Protein 4MKO (pdb70)

Nearest PDB structures (foldseek):
  4mjt-assembly1_C  TM=9.855E-01  e=1.135E-44  Pseudomonas entomophila L48
  4mkq-assembly1_A  TM=9.549E-01  e=3.242E-25  Pseudomonas entomophila L48
  3win-assembly1_D  TM=3.137E-01  e=9.021E-02  Clostridium botulinum B
  2ztb-assembly1_A  TM=2.977E-01  e=5.450E-02  Bacillus thuringiensis serovar dakota
  5jzw-assembly1_A  TM=1.909E-01  e=1.963E+00  Aeromonas hydrophila

Structure (mmCIF, N/CA/C/O backbone):
data_4MKO
#
_entry.id   4MKO
#
_cell.length_a   64.844
_cell.length_b   117.649
_cell.length_c   150.584
_cell.angle_alpha   90.00
_cell.angle_beta   90.00
_cell.angle_gamma   90.00
#
_symmetry.space_group_name_H-M   'P 21 21 21'
#
loop_
_entity.id
_entity.type
_entity.pdbx_description
1 polymer Monalysin
2 non-polymer 'MERCURY (II) ION'
3 non-polymer 'ZINC ION'
4 non-polymer 'ACETATE ION'
5 water water
#
loop_
_atom_site.group_PDB
_atom_site.id
_atom_site.type_symbol
_atom_site.label_atom_id
_atom_site.label_alt_id
_atom_site.label_comp_id
_atom_site.label_asym_id
_atom_site.label_entity_id
_atom_site.label_seq_id
_atom_site.pdbx_PDB_ins_code
_atom_site.Cartn_x
_atom_site.Cartn_y
_atom_site.Cartn_z
_atom_site.occupancy
_atom_site.B_iso_or_equiv
_atom_site.auth_seq_id
_atom_site.auth_comp_id
_atom_site.auth_asym_id
_atom_site.auth_atom_id
_atom_site.pdbx_PDB_model_num
ATOM 1 N N . SER A 1 1 ? -14.060 -35.065 10.036 1.00 34.16 36 SER A N 1
ATOM 2 C CA . SER A 1 1 ? -13.785 -36.480 10.288 1.00 33.22 36 SER A CA 1
ATOM 3 C C . SER A 1 1 ? -13.926 -36.853 11.768 1.00 33.80 36 SER A C 1
ATOM 4 O O . SER A 1 1 ? -14.569 -37.861 12.062 1.00 32.89 36 SER A O 1
ATOM 7 N N . GLY A 1 2 ? -13.315 -36.059 12.664 1.00 27.74 37 GLY A N 1
ATOM 8 C CA . GLY A 1 2 ? -13.311 -36.294 14.109 1.00 26.20 37 GLY A CA 1
ATOM 9 C C . GLY A 1 2 ? -12.888 -37.714 14.413 1.00 26.63 37 GLY A C 1
ATOM 10 O O . GLY A 1 2 ? -11.813 -38.133 13.986 1.00 25.53 37 GLY A O 1
ATOM 11 N N . ARG A 1 3 ? -13.771 -38.490 15.071 1.00 20.91 38 ARG A N 1
ATOM 12 C CA . ARG A 1 3 ? -13.562 -39.911 15.357 1.00 20.34 38 ARG A CA 1
ATOM 13 C C . ARG A 1 3 ? -12.092 -40.225 15.689 1.00 21.30 38 ARG A C 1
ATOM 14 O O . ARG A 1 3 ? -11.385 -40.888 14.914 1.00 21.26 38 ARG A O 1
ATOM 22 N N . PHE A 1 4 ? -11.635 -39.737 16.848 1.00 14.86 39 PHE A N 1
ATOM 23 C CA . PHE A 1 4 ? -10.246 -39.935 17.278 1.00 12.47 39 PHE A CA 1
ATOM 24 C C . PHE A 1 4 ? -9.942 -41.413 17.609 1.00 15.93 39 PHE A C 1
ATOM 25 O O . PHE A 1 4 ? -8.765 -41.776 17.762 1.00 14.88 39 PHE A O 1
ATOM 33 N N . ASP A 1 5 ? -10.992 -42.276 17.617 1.00 13.91 40 ASP A N 1
ATOM 34 C CA A ASP A 1 5 ? -10.849 -43.727 17.788 0.47 13.85 40 ASP A CA 1
ATOM 35 C CA B ASP A 1 5 ? -10.829 -43.717 17.804 0.53 13.91 40 ASP A CA 1
ATOM 36 C C . ASP A 1 5 ? -10.053 -44.321 16.614 1.00 16.51 40 ASP A C 1
ATOM 37 O O . ASP A 1 5 ? -9.501 -45.415 16.729 1.00 17.40 40 ASP A O 1
ATOM 46 N N . GLN A 1 6 ? -9.970 -43.591 15.485 1.00 10.79 41 GLN A N 1
ATOM 47 C CA . GLN A 1 6 ? -9.229 -44.045 14.303 1.00 10.72 41 GLN A CA 1
ATOM 48 C C . GLN A 1 6 ? -7.719 -44.036 14.511 1.00 12.96 41 GLN A C 1
ATOM 49 O O . GLN A 1 6 ? -7.008 -44.722 13.775 1.00 12.28 41 GLN A O 1
ATOM 55 N N . TYR A 1 7 ? -7.217 -43.203 15.455 1.00 9.75 42 TYR A N 1
ATOM 56 C CA . TYR A 1 7 ? -5.777 -43.066 15.632 1.00 8.83 42 TYR A CA 1
ATOM 57 C C . TYR A 1 7 ? -5.214 -44.153 16.535 1.00 11.11 42 TYR A C 1
ATOM 58 O O . TYR A 1 7 ? -5.878 -44.511 17.515 1.00 11.34 42 TYR A O 1
ATOM 67 N N . PRO A 1 8 ? -4.008 -44.677 16.214 1.00 8.70 43 PRO A N 1
ATOM 68 C CA . PRO A 1 8 ? -3.412 -45.733 17.052 1.00 8.12 43 PRO A CA 1
ATOM 69 C C . PRO A 1 8 ? -2.790 -45.126 18.317 1.00 11.65 43 PRO A C 1
ATOM 70 O O . PRO A 1 8 ? -2.719 -43.900 18.435 1.00 10.54 43 PRO A O 1
ATOM 74 N N . THR A 1 9 ? -2.303 -45.990 19.220 1.00 9.12 44 THR A N 1
ATOM 75 C CA . THR A 1 9 ? -1.635 -45.588 20.464 1.00 8.15 44 THR A CA 1
ATOM 76 C C . THR A 1 9 ? -0.157 -45.982 20.365 1.00 11.41 44 THR A C 1
ATOM 77 O O . THR A 1 9 ? 0.161 -47.110 19.984 1.00 11.08 44 THR A O 1
ATOM 81 N N . LYS A 1 10 ? 0.743 -45.046 20.688 1.00 7.53 45 LYS A N 1
ATOM 82 C CA . LYS A 1 10 ? 2.185 -45.268 20.578 1.00 7.10 45 LYS A CA 1
ATOM 83 C C . LYS A 1 10 ? 2.869 -44.957 21.893 1.00 10.84 45 LYS A C 1
ATOM 84 O O . LYS A 1 10 ? 2.477 -44.012 22.571 1.00 10.74 45 LYS A O 1
ATOM 90 N N . LYS A 1 11 ? 3.893 -45.744 22.244 1.00 8.72 46 LYS A N 1
ATOM 91 C CA . LYS A 1 11 ? 4.642 -45.531 23.481 1.00 7.86 46 LYS A CA 1
ATOM 92 C C . LYS A 1 11 ? 6.104 -45.199 23.136 1.00 11.91 46 LYS A C 1
ATOM 93 O O . LYS A 1 11 ? 6.827 -46.067 22.656 1.00 11.32 46 LYS A O 1
ATOM 99 N N . GLY A 1 12 ? 6.503 -43.956 23.378 1.00 8.27 47 GLY A N 1
ATOM 100 C CA . GLY A 1 12 ? 7.871 -43.487 23.187 1.00 7.98 47 GLY A CA 1
ATOM 101 C C . GLY A 1 12 ? 8.196 -43.041 21.778 1.00 10.42 47 GLY A C 1
ATOM 102 O O . GLY A 1 12 ? 7.449 -43.321 20.828 1.00 8.62 47 GLY A O 1
ATOM 103 N N . ASP A 1 13 ? 9.334 -42.353 21.639 1.00 8.18 48 ASP A N 1
ATOM 104 C CA . ASP A 1 13 ? 9.806 -41.795 20.374 1.00 8.03 48 ASP A CA 1
ATOM 105 C C . ASP A 1 13 ? 10.069 -42.839 19.301 1.00 10.86 48 ASP A C 1
ATOM 106 O O . ASP A 1 13 ? 9.812 -42.543 18.130 1.00 10.35 48 ASP A O 1
ATOM 111 N N . PHE A 1 14 ? 10.581 -44.037 19.665 1.00 7.66 49 PHE A N 1
ATOM 112 C CA . PHE A 1 14 ? 10.801 -45.061 18.614 1.00 7.32 49 PHE A CA 1
ATOM 113 C C . PHE A 1 14 ? 9.460 -45.445 17.973 1.00 9.28 49 PHE A C 1
ATOM 114 O O . PHE A 1 14 ? 9.387 -45.511 16.743 1.00 8.09 49 PHE A O 1
ATOM 122 N N . ALA A 1 15 ? 8.394 -45.602 18.801 1.00 7.07 50 ALA A N 1
ATOM 123 C CA . ALA A 1 15 ? 7.045 -45.932 18.304 1.00 7.93 50 ALA A CA 1
ATOM 124 C C . ALA A 1 15 ? 6.413 -44.792 17.490 1.00 11.63 50 ALA A C 1
ATOM 125 O O . ALA A 1 15 ? 5.837 -45.062 16.434 1.00 10.11 50 ALA A O 1
ATOM 127 N N . ILE A 1 16 ? 6.564 -43.523 17.924 1.00 8.86 51 ILE A N 1
ATOM 128 C CA . ILE A 1 16 ? 6.059 -42.369 17.160 1.00 9.11 51 ILE A CA 1
ATOM 129 C C . ILE A 1 16 ? 6.785 -42.281 15.802 1.00 11.30 51 ILE A C 1
ATOM 130 O O . ILE A 1 16 ? 6.153 -41.998 14.784 1.00 11.12 51 ILE A O 1
ATOM 135 N N . ASP A 1 17 ? 8.108 -42.530 15.798 1.00 7.36 52 ASP A N 1
ATOM 136 C CA . ASP A 1 17 ? 8.889 -42.565 14.559 1.00 6.58 52 ASP A CA 1
ATOM 137 C C . ASP A 1 17 ? 8.372 -43.681 13.653 1.00 10.27 52 ASP A C 1
ATOM 138 O O . ASP A 1 17 ? 8.259 -43.461 12.463 1.00 9.74 52 ASP A O 1
ATOM 143 N N . GLY A 1 18 ? 8.034 -44.833 14.225 1.00 8.74 53 GLY A N 1
ATOM 144 C CA . GLY A 1 18 ? 7.486 -45.959 13.462 1.00 9.26 53 GLY A CA 1
ATOM 145 C C . GLY A 1 18 ? 6.219 -45.534 12.737 1.00 12.90 53 GLY A C 1
ATOM 146 O O . GLY A 1 18 ? 6.048 -45.782 11.539 1.00 12.50 53 GLY A O 1
ATOM 147 N N . TYR A 1 19 ? 5.358 -44.804 13.452 1.00 9.04 54 TYR A N 1
ATOM 148 C CA . TYR A 1 19 ? 4.111 -44.270 12.903 1.00 9.21 54 TYR A CA 1
ATOM 149 C C . TYR A 1 19 ? 4.383 -43.284 11.755 1.00 11.22 54 TYR A C 1
ATOM 150 O O . TYR A 1 19 ? 3.798 -43.412 10.670 1.00 9.03 54 TYR A O 1
ATOM 159 N N . LEU A 1 20 ? 5.285 -42.317 11.979 1.00 8.98 55 LEU A N 1
ATOM 160 C CA . LEU A 1 20 ? 5.567 -41.296 10.973 1.00 8.35 55 LEU A CA 1
ATOM 161 C C . LEU A 1 20 ? 6.366 -41.790 9.783 1.00 11.21 55 LEU A C 1
ATOM 162 O O . LEU A 1 20 ? 6.260 -41.178 8.715 1.00 11.08 55 LEU A O 1
ATOM 167 N N . LEU A 1 21 ? 7.179 -42.863 9.965 1.00 7.35 56 LEU A N 1
ATOM 168 C CA . LEU A 1 21 ? 8.035 -43.404 8.890 1.00 7.36 56 LEU A CA 1
ATOM 169 C C . LEU A 1 21 ? 7.312 -44.426 8.034 1.00 13.26 56 LEU A C 1
ATOM 170 O O . LEU A 1 21 ? 7.888 -44.950 7.072 1.00 12.43 56 LEU A O 1
ATOM 175 N N . ASP A 1 22 ? 6.031 -44.664 8.360 1.00 10.35 57 ASP A N 1
ATOM 176 C CA . ASP A 1 22 ? 5.167 -45.541 7.588 1.00 9.32 57 ASP A CA 1
ATOM 177 C C . ASP A 1 22 ? 4.433 -44.631 6.604 1.00 13.54 57 ASP A C 1
ATOM 178 O O . ASP A 1 22 ? 3.457 -43.955 6.965 1.00 13.14 57 ASP A O 1
ATOM 183 N N . TYR A 1 23 ? 4.961 -44.553 5.383 1.00 10.57 58 TYR A N 1
ATOM 184 C CA . TYR A 1 23 ? 4.417 -43.710 4.338 1.00 11.12 58 TYR A CA 1
ATOM 185 C C . TYR A 1 23 ? 3.366 -44.399 3.498 1.00 14.76 58 TYR A C 1
ATOM 186 O O . TYR A 1 23 ? 2.976 -43.846 2.472 1.00 15.75 58 TYR A O 1
ATOM 195 N N . SER A 1 24 ? 2.892 -45.587 3.920 1.00 12.23 59 SER A N 1
ATOM 196 C CA . SER A 1 24 ? 1.853 -46.333 3.179 1.00 12.91 59 SER A CA 1
ATOM 197 C C . SER A 1 24 ? 0.513 -45.584 3.111 1.00 17.56 59 SER A C 1
ATOM 198 O O . SER A 1 24 ? -0.232 -45.776 2.153 1.00 17.53 59 SER A O 1
ATOM 201 N N . SER A 1 25 ? 0.225 -44.715 4.112 1.00 13.55 60 SER A N 1
ATOM 202 C CA A SER A 1 25 ? -0.994 -43.904 4.153 0.68 12.83 60 SER A CA 1
ATOM 203 C CA B SER A 1 25 ? -0.996 -43.905 4.169 0.32 13.00 60 SER A CA 1
ATOM 204 C C . SER A 1 25 ? -0.713 -42.569 4.874 1.00 16.80 60 SER A C 1
ATOM 205 O O . SER A 1 25 ? 0.216 -42.521 5.686 1.00 16.09 60 SER A O 1
ATOM 210 N N . PRO A 1 26 ? -1.470 -41.462 4.585 1.00 14.60 61 PRO A N 1
ATOM 211 C CA . PRO A 1 26 ? -1.193 -40.186 5.278 1.00 14.25 61 PRO A CA 1
ATOM 212 C C . PRO A 1 26 ? -1.415 -40.290 6.786 1.00 17.08 61 PRO A C 1
ATOM 213 O O . PRO A 1 26 ? -2.337 -40.970 7.230 1.00 17.59 61 PRO A O 1
ATOM 217 N N . LYS A 1 27 ? -0.565 -39.617 7.566 1.00 12.78 62 LYS A N 1
ATOM 218 C CA . LYS A 1 27 ? -0.621 -39.669 9.032 1.00 12.39 62 LYS A CA 1
ATOM 219 C C . LYS A 1 27 ? -0.959 -38.297 9.603 1.00 16.42 62 LYS A C 1
ATOM 220 O O . LYS A 1 27 ? -0.480 -37.286 9.083 1.00 18.88 62 LYS A O 1
ATOM 226 N N . GLN A 1 28 ? -1.821 -38.251 10.634 1.00 11.16 63 GLN A N 1
ATOM 227 C CA . GLN A 1 28 ? -2.206 -36.977 11.264 1.00 9.78 63 GLN A CA 1
ATOM 228 C C . GLN A 1 28 ? -1.744 -36.929 12.722 1.00 12.74 63 GLN A C 1
ATOM 229 O O . GLN A 1 28 ? -1.377 -35.870 13.217 1.00 12.85 63 GLN A O 1
ATOM 235 N N . GLY A 1 29 ? -1.859 -38.052 13.420 1.00 9.86 64 GLY A N 1
ATOM 236 C CA . GLY A 1 29 ? -1.532 -38.073 14.840 1.00 9.72 64 GLY A CA 1
ATOM 237 C C . GLY A 1 29 ? -1.810 -39.394 15.517 1.00 10.99 64 GLY A C 1
ATOM 238 O O . GLY A 1 29 ? -2.339 -40.332 14.910 1.00 8.92 64 GLY A O 1
ATOM 239 N N . CYS A 1 30 ? -1.379 -39.490 16.773 1.00 7.76 65 CYS A N 1
ATOM 240 C CA . CYS A 1 30 ? -1.533 -40.715 17.527 1.00 8.20 65 CYS A CA 1
ATOM 241 C C . CYS A 1 30 ? -1.768 -40.415 19.001 1.00 10.04 65 CYS A C 1
ATOM 242 O O . CYS A 1 30 ? -1.350 -39.360 19.496 1.00 8.54 65 CYS A O 1
ATOM 245 N N . TRP A 1 31 ? -2.461 -41.332 19.686 1.00 6.79 66 TRP A N 1
ATOM 246 C CA . TRP A 1 31 ? -2.602 -41.279 21.143 1.00 6.04 66 TRP A CA 1
ATOM 247 C C . TRP A 1 31 ? -1.239 -41.704 21.666 1.00 9.16 66 TRP A C 1
ATOM 248 O O . TRP A 1 31 ? -0.554 -42.520 21.038 1.00 10.30 66 TRP A O 1
ATOM 259 N N . VAL A 1 32 ? -0.821 -41.139 22.792 1.00 5.28 67 VAL A N 1
ATOM 260 C CA . VAL A 1 32 ? 0.490 -41.439 23.372 1.00 5.75 67 VAL A CA 1
ATOM 261 C C . VAL A 1 32 ? 0.288 -42.124 24.718 1.00 8.87 67 VAL A C 1
ATOM 262 O O . VAL A 1 32 ? -0.432 -41.591 25.562 1.00 9.30 67 VAL A O 1
ATOM 266 N N . ASP A 1 33 ? 0.945 -43.271 24.919 1.00 7.36 68 ASP A N 1
ATOM 267 C CA . ASP A 1 33 ? 0.923 -44.012 26.188 1.00 7.70 68 ASP A CA 1
ATOM 268 C C . ASP A 1 33 ? 2.137 -43.492 26.964 1.00 10.53 68 ASP A C 1
ATOM 269 O O . ASP A 1 33 ? 3.287 -43.819 26.635 1.00 10.37 68 ASP A O 1
ATOM 274 N N . GLY A 1 34 ? 1.872 -42.615 27.921 1.00 8.05 69 GLY A N 1
ATOM 275 C CA . GLY A 1 34 ? 2.920 -42.008 28.731 1.00 6.07 69 GLY A CA 1
ATOM 276 C C . GLY A 1 34 ? 2.608 -42.092 30.208 1.00 8.74 69 GLY A C 1
ATOM 277 O O . GLY A 1 34 ? 1.473 -42.400 30.586 1.00 7.77 69 GLY A O 1
ATOM 278 N N . ILE A 1 35 ? 3.615 -41.804 31.048 1.00 4.68 70 ILE A N 1
ATOM 279 C CA . ILE A 1 35 ? 3.459 -41.851 32.509 1.00 4.30 70 ILE A CA 1
ATOM 280 C C . ILE A 1 35 ? 2.803 -40.586 33.060 1.00 7.49 70 ILE A C 1
ATOM 281 O O . ILE A 1 35 ? 2.828 -39.526 32.419 1.00 7.26 70 ILE A O 1
ATOM 286 N N . THR A 1 36 ? 2.289 -40.693 34.291 1.00 4.17 71 THR A N 1
ATOM 287 C CA . THR A 1 36 ? 1.768 -39.550 35.002 1.00 3.95 71 THR A CA 1
ATOM 288 C C . THR A 1 36 ? 2.828 -39.092 36.016 1.00 7.23 71 THR A C 1
ATOM 289 O O . THR A 1 36 ? 3.455 -39.928 36.672 1.00 8.74 71 THR A O 1
ATOM 293 N N . VAL A 1 37 ? 3.031 -37.781 36.109 1.00 4.60 72 VAL A N 1
ATOM 294 C CA . VAL A 1 37 ? 3.932 -37.150 37.104 1.00 5.22 72 VAL A CA 1
ATOM 295 C C . VAL A 1 37 ? 3.120 -36.156 37.922 1.00 9.36 72 VAL A C 1
ATOM 296 O O . VAL A 1 37 ? 1.989 -35.834 37.547 1.00 7.77 72 VAL A O 1
ATOM 300 N N . TYR A 1 38 ? 3.685 -35.675 39.044 1.00 5.95 73 TYR A N 1
ATOM 301 C CA . TYR A 1 38 ? 2.984 -34.735 39.913 1.00 7.19 73 TYR A CA 1
ATOM 302 C C . TYR A 1 38 ? 3.932 -33.625 40.338 1.00 11.57 73 TYR A C 1
ATOM 303 O O . TYR A 1 38 ? 5.039 -33.898 40.793 1.00 11.51 73 TYR A O 1
ATOM 312 N N . GLY A 1 39 ? 3.467 -32.394 40.233 1.00 9.43 74 GLY A N 1
ATOM 313 C CA . GLY A 1 39 ? 4.239 -31.231 40.635 1.00 9.90 74 GLY A CA 1
ATOM 314 C C . GLY A 1 39 ? 3.521 -29.947 40.332 1.00 13.22 74 GLY A C 1
ATOM 315 O O . GLY A 1 39 ? 2.405 -29.961 39.798 1.00 12.54 74 GLY A O 1
ATOM 316 N N . ASP A 1 40 ? 4.171 -28.825 40.649 1.00 9.51 75 ASP A N 1
ATOM 317 C CA . ASP A 1 40 ? 3.602 -27.507 40.448 1.00 9.25 75 ASP A CA 1
ATOM 318 C C . ASP A 1 40 ? 3.445 -27.061 39.006 1.00 12.48 75 ASP A C 1
ATOM 319 O O . ASP A 1 40 ? 4.337 -27.264 38.177 1.00 9.85 75 ASP A O 1
ATOM 324 N N . ILE A 1 41 ? 2.318 -26.369 38.738 1.00 9.25 76 ILE A N 1
ATOM 325 C CA . ILE A 1 41 ? 2.042 -25.634 37.519 1.00 8.05 76 ILE A CA 1
ATOM 326 C C . ILE A 1 41 ? 1.381 -24.352 38.000 1.00 13.09 76 ILE A C 1
ATOM 327 O O . ILE A 1 41 ? 0.486 -24.400 38.859 1.00 10.50 76 ILE A O 1
ATOM 332 N N . TYR A 1 42 ? 1.869 -23.214 37.502 1.00 11.15 77 TYR A N 1
ATOM 333 C CA . TYR A 1 42 ? 1.351 -21.908 37.854 1.00 11.96 77 TYR A CA 1
ATOM 334 C C . TYR A 1 42 ? 0.192 -21.575 36.922 1.00 12.70 77 TYR A C 1
ATOM 335 O O . TYR A 1 42 ? 0.374 -21.479 35.717 1.00 11.05 77 TYR A O 1
ATOM 344 N N . ILE A 1 43 ? -0.999 -21.365 37.497 1.00 10.82 78 ILE A N 1
ATOM 345 C CA . ILE A 1 43 ? -2.196 -21.012 36.739 1.00 9.63 78 ILE A CA 1
ATOM 346 C C . ILE A 1 43 ? -2.889 -19.884 37.500 1.00 13.31 78 ILE A C 1
ATOM 347 O O . ILE A 1 43 ? -3.268 -20.075 38.657 1.00 11.31 78 ILE A O 1
ATOM 352 N N . GLY A 1 44 ? -3.075 -18.769 36.818 1.00 13.68 79 GLY A N 1
ATOM 353 C CA . GLY A 1 44 ? -3.795 -17.609 37.333 1.00 15.25 79 GLY A CA 1
ATOM 354 C C . GLY A 1 44 ? -2.997 -16.760 38.293 1.00 20.11 79 GLY A C 1
ATOM 355 O O . GLY A 1 44 ? -2.308 -15.827 37.872 1.00 20.87 79 GLY A O 1
ATOM 356 N N . LYS A 1 45 ? -3.092 -17.076 39.584 1.00 17.69 80 LYS A N 1
ATOM 357 C CA . LYS A 1 45 ? -2.423 -16.302 40.632 1.00 17.85 80 LYS A CA 1
ATOM 358 C C . LYS A 1 45 ? -1.470 -17.117 41.506 1.00 20.86 80 LYS A C 1
ATOM 359 O O . LYS A 1 45 ? -0.838 -16.530 42.386 1.00 21.98 80 LYS A O 1
ATOM 365 N N . GLN A 1 46 ? -1.363 -18.454 41.298 1.00 14.74 81 GLN A N 1
ATOM 366 C CA . GLN A 1 46 ? -0.516 -19.309 42.135 1.00 14.03 81 GLN A CA 1
ATOM 367 C C . GLN A 1 46 ? -0.137 -20.654 41.494 1.00 17.79 81 GLN A C 1
ATOM 368 O O . GLN A 1 46 ? -0.699 -21.037 40.467 1.00 17.25 81 GLN A O 1
ATOM 374 N N . ASN A 1 47 ? 0.746 -21.396 42.181 1.00 13.96 82 ASN A N 1
ATOM 375 C CA . ASN A 1 47 ? 1.116 -22.758 41.831 1.00 13.01 82 ASN A CA 1
ATOM 376 C C . ASN A 1 47 ? 0.048 -23.706 42.345 1.00 16.25 82 ASN A C 1
ATOM 377 O O . ASN A 1 47 ? -0.488 -23.532 43.454 1.00 16.46 82 ASN A O 1
ATOM 382 N N . TRP A 1 48 ? -0.244 -24.718 41.547 1.00 11.02 83 TRP A N 1
ATOM 383 C CA . TRP A 1 48 ? -1.188 -25.766 41.916 1.00 10.70 83 TRP A CA 1
ATOM 384 C C . TRP A 1 48 ? -0.492 -27.101 41.761 1.00 12.34 83 TRP A C 1
ATOM 385 O O . TRP A 1 48 ? 0.250 -27.283 40.792 1.00 12.53 83 TRP A O 1
ATOM 396 N N . GLY A 1 49 ? -0.758 -28.014 42.683 1.00 7.60 84 GLY A N 1
ATOM 397 C CA . GLY A 1 49 ? -0.258 -29.383 42.639 1.00 7.11 84 GLY A CA 1
ATOM 398 C C . GLY A 1 49 ? -0.982 -30.056 41.493 1.00 10.61 84 GLY A C 1
ATOM 399 O O . GLY A 1 49 ? -2.202 -30.235 41.558 1.00 8.80 84 GLY A O 1
ATOM 400 N N . THR A 1 50 ? -0.240 -30.416 40.439 1.00 7.74 85 THR A N 1
ATOM 401 C CA . THR A 1 50 ? -0.834 -30.904 39.192 1.00 7.10 85 THR A CA 1
ATOM 402 C C . THR A 1 50 ? -0.347 -32.255 38.730 1.00 9.10 85 THR A C 1
ATOM 403 O O . THR A 1 50 ? 0.860 -32.487 38.694 1.00 9.88 85 THR A O 1
ATOM 407 N N . TYR A 1 51 ? -1.283 -33.126 38.305 1.00 6.02 86 TYR A N 1
ATOM 408 C CA . TYR A 1 51 ? -0.931 -34.404 37.695 1.00 5.54 86 TYR A CA 1
ATOM 409 C C . TYR A 1 51 ? -0.827 -34.118 36.197 1.00 8.47 86 TYR A C 1
ATOM 410 O O . TYR A 1 51 ? -1.715 -33.458 35.643 1.00 7.64 86 TYR A O 1
ATOM 419 N N . THR A 1 52 ? 0.244 -34.593 35.545 1.00 4.12 87 THR A N 1
ATOM 420 C CA . THR A 1 52 ? 0.417 -34.390 34.103 1.00 4.33 87 THR A CA 1
ATOM 421 C C . THR A 1 52 ? 0.773 -35.695 33.442 1.00 7.52 87 THR A C 1
ATOM 422 O O . THR A 1 52 ? 1.580 -36.438 33.980 1.00 6.01 87 THR A O 1
ATOM 426 N N . ARG A 1 53 ? 0.223 -35.962 32.244 1.00 4.73 88 ARG A N 1
ATOM 427 C CA . ARG A 1 53 ? 0.655 -37.124 31.470 1.00 5.00 88 ARG A CA 1
ATOM 428 C C . ARG A 1 53 ? 0.573 -36.777 29.990 1.00 5.79 88 ARG A C 1
ATOM 429 O O . ARG A 1 53 ? -0.305 -35.996 29.611 1.00 4.18 88 ARG A O 1
ATOM 437 N N . PRO A 1 54 ? 1.444 -37.359 29.135 1.00 4.57 89 PRO A N 1
ATOM 438 C CA . PRO A 1 54 ? 1.279 -37.134 27.683 1.00 4.03 89 PRO A CA 1
ATOM 439 C C . PRO A 1 54 ? 0.035 -37.884 27.241 1.00 5.77 89 PRO A C 1
ATOM 440 O O . PRO A 1 54 ? -0.249 -38.956 27.788 1.00 5.58 89 PRO A O 1
ATOM 444 N N . VAL A 1 55 ? -0.699 -37.359 26.246 1.00 3.14 90 VAL A N 1
ATOM 445 C CA . VAL A 1 55 ? -1.900 -38.068 25.775 1.00 3.86 90 VAL A CA 1
ATOM 446 C C . VAL A 1 55 ? -1.988 -38.191 24.258 1.00 6.30 90 VAL A C 1
ATOM 447 O O . VAL A 1 55 ? -2.709 -39.062 23.762 1.00 5.73 90 VAL A O 1
ATOM 451 N N . PHE A 1 56 ? -1.367 -37.252 23.531 1.00 4.98 91 PHE A N 1
ATOM 452 C CA . PHE A 1 56 ? -1.520 -37.256 22.076 1.00 4.52 91 PHE A CA 1
ATOM 453 C C . PHE A 1 56 ? -0.330 -36.600 21.417 1.00 6.77 91 PHE A C 1
ATOM 454 O O . PHE A 1 56 ? 0.402 -35.845 22.048 1.00 5.80 91 PHE A O 1
ATOM 462 N N . ALA A 1 57 ? -0.123 -36.901 20.148 1.00 4.08 92 ALA A N 1
ATOM 463 C CA . ALA A 1 57 ? 0.942 -36.244 19.382 1.00 4.08 92 ALA A CA 1
ATOM 464 C C . ALA A 1 57 ? 0.387 -36.042 18.009 1.00 8.99 92 ALA A C 1
ATOM 465 O O . ALA A 1 57 ? -0.259 -36.951 17.482 1.00 8.45 92 ALA A O 1
ATOM 467 N N . TYR A 1 58 ? 0.562 -34.844 17.446 1.00 4.99 93 TYR A N 1
ATOM 468 C CA . TYR A 1 58 ? 0.011 -34.628 16.107 1.00 5.18 93 TYR A CA 1
ATOM 469 C C . TYR A 1 58 ? 0.899 -33.727 15.279 1.00 8.84 93 TYR A C 1
ATOM 470 O O . TYR A 1 58 ? 1.814 -33.095 15.811 1.00 8.68 93 TYR A O 1
ATOM 479 N N . LEU A 1 59 ? 0.610 -33.657 13.984 1.00 6.11 94 LEU A N 1
ATOM 480 C CA . LEU A 1 59 ? 1.391 -32.840 13.060 1.00 5.25 94 LEU A CA 1
ATOM 481 C C . LEU A 1 59 ? 0.673 -31.517 12.840 1.00 8.74 94 LEU A C 1
ATOM 482 O O . LEU A 1 59 ? -0.481 -31.495 12.377 1.00 9.48 94 LEU A O 1
ATOM 487 N N . GLN A 1 60 ? 1.324 -30.415 13.213 1.00 6.66 95 GLN A N 1
ATOM 488 C CA . GLN A 1 60 ? 0.699 -29.114 13.013 1.00 6.98 95 GLN A CA 1
ATOM 489 C C . GLN A 1 60 ? 1.298 -28.445 11.786 1.00 9.57 95 GLN A C 1
ATOM 490 O O . GLN A 1 60 ? 2.497 -28.535 11.536 1.00 8.70 95 GLN A O 1
ATOM 496 N N . TYR A 1 61 ? 0.446 -27.797 11.019 1.00 6.68 96 TYR A N 1
ATOM 497 C CA . TYR A 1 61 ? 0.825 -27.143 9.765 1.00 6.78 96 TYR A CA 1
ATOM 498 C C . TYR A 1 61 ? 1.927 -26.081 9.919 1.00 10.67 96 TYR A C 1
ATOM 499 O O . TYR A 1 61 ? 1.852 -25.244 10.819 1.00 12.18 96 TYR A O 1
ATOM 508 N N . VAL A 1 62 ? 2.950 -26.118 9.036 1.00 7.98 97 VAL A N 1
ATOM 509 C CA . VAL A 1 62 ? 4.005 -25.102 9.009 1.00 7.60 97 VAL A CA 1
ATOM 510 C C . VAL A 1 62 ? 3.829 -24.259 7.727 1.00 12.18 97 VAL A C 1
ATOM 511 O O . VAL A 1 62 ? 3.610 -23.052 7.820 1.00 12.65 97 VAL A O 1
ATOM 515 N N . GLU A 1 63 ? 3.917 -24.891 6.546 1.00 10.20 98 GLU A N 1
ATOM 516 C CA . GLU A 1 63 ? 3.766 -24.215 5.252 1.00 10.97 98 GLU A CA 1
ATOM 517 C C . GLU A 1 63 ? 3.679 -25.187 4.087 1.00 15.24 98 GLU A C 1
ATOM 518 O O . GLU A 1 63 ? 3.893 -26.394 4.245 1.00 12.98 98 GLU A O 1
ATOM 524 N N . THR A 1 64 ? 3.350 -24.645 2.909 1.00 11.51 99 THR A N 1
ATOM 525 C CA . THR A 1 64 ? 3.257 -25.413 1.675 1.00 12.00 99 THR A CA 1
ATOM 526 C C . THR A 1 64 ? 4.173 -24.709 0.675 1.00 14.79 99 THR A C 1
ATOM 527 O O . THR A 1 64 ? 4.264 -23.479 0.694 1.00 14.13 99 THR A O 1
ATOM 531 N N . ILE A 1 65 ? 4.891 -25.490 -0.137 1.00 10.88 100 ILE A N 1
ATOM 532 C CA . ILE A 1 65 ? 5.792 -24.926 -1.144 1.00 10.48 100 ILE A CA 1
ATOM 533 C C . ILE A 1 65 ? 5.745 -25.757 -2.421 1.00 13.02 100 ILE A C 1
ATOM 534 O O . ILE A 1 65 ? 5.755 -26.993 -2.346 1.00 11.41 100 ILE A O 1
ATOM 539 N N . SER A 1 66 ? 5.727 -25.063 -3.593 1.00 9.89 101 SER A N 1
ATOM 540 C CA A SER A 1 66 ? 5.759 -25.710 -4.903 0.24 9.47 101 SER A CA 1
ATOM 541 C CA B SER A 1 66 ? 5.769 -25.714 -4.898 0.76 9.28 101 SER A CA 1
ATOM 542 C C . SER A 1 66 ? 7.099 -25.359 -5.529 1.00 12.73 101 SER A C 1
ATOM 543 O O . SER A 1 66 ? 7.488 -24.203 -5.491 1.00 11.32 101 SER A O 1
ATOM 548 N N . ILE A 1 67 ? 7.820 -26.364 -6.051 1.00 10.71 102 ILE A N 1
ATOM 549 C CA . ILE A 1 67 ? 9.152 -26.164 -6.641 1.00 10.22 102 ILE A CA 1
ATOM 550 C C . ILE A 1 67 ? 9.156 -26.660 -8.082 1.00 13.55 102 ILE A C 1
ATOM 551 O O . ILE A 1 67 ? 8.733 -27.793 -8.340 1.00 12.83 102 ILE A O 1
ATOM 556 N N . PRO A 1 68 ? 9.636 -25.833 -9.038 1.00 11.66 103 PRO A N 1
ATOM 557 C CA . PRO A 1 68 ? 9.627 -26.274 -10.444 1.00 12.18 103 PRO A CA 1
ATOM 558 C C . PRO A 1 68 ? 10.639 -27.366 -10.745 1.00 15.99 103 PRO A C 1
ATOM 559 O O . PRO A 1 68 ? 11.582 -27.602 -9.976 1.00 13.14 103 PRO A O 1
ATOM 563 N N . GLN A 1 69 ? 10.450 -27.999 -11.911 1.00 14.38 104 GLN A N 1
ATOM 564 C CA . GLN A 1 69 ? 11.336 -29.016 -12.467 1.00 14.51 104 GLN A CA 1
ATOM 565 C C . GLN A 1 69 ? 12.729 -28.373 -12.622 1.00 16.22 104 GLN A C 1
ATOM 566 O O . GLN A 1 69 ? 12.825 -27.179 -12.939 1.00 14.67 104 GLN A O 1
ATOM 572 N N . ASN A 1 70 ? 13.798 -29.161 -12.350 1.00 13.90 105 ASN A N 1
ATOM 573 C CA . ASN A 1 70 ? 15.204 -28.744 -12.490 1.00 13.13 105 ASN A CA 1
ATOM 574 C C . ASN A 1 70 ? 15.625 -27.652 -11.502 1.00 17.61 105 ASN A C 1
ATOM 575 O O . ASN A 1 70 ? 16.656 -27.012 -11.712 1.00 18.67 105 ASN A O 1
ATOM 580 N N . VAL A 1 71 ? 14.845 -27.440 -10.420 1.00 11.54 106 VAL A N 1
ATOM 581 C CA . VAL A 1 71 ? 15.190 -26.462 -9.399 1.00 11.42 106 VAL A CA 1
ATOM 582 C C . VAL A 1 71 ? 15.526 -27.163 -8.083 1.00 17.16 106 VAL A C 1
ATOM 583 O O . VAL A 1 71 ? 14.745 -27.986 -7.605 1.00 17.98 106 VAL A O 1
ATOM 587 N N . THR A 1 72 ? 16.713 -26.871 -7.536 1.00 14.43 107 THR A N 1
ATOM 588 C CA . THR A 1 72 ? 17.157 -27.332 -6.227 1.00 14.46 107 THR A CA 1
ATOM 589 C C . THR A 1 72 ? 17.331 -26.064 -5.384 1.00 18.40 107 THR A C 1
ATOM 590 O O . THR A 1 72 ? 17.997 -25.127 -5.833 1.00 19.03 107 THR A O 1
ATOM 594 N N . THR A 1 73 ? 16.726 -26.015 -4.181 1.00 13.75 108 THR A N 1
ATOM 595 C CA . THR A 1 73 ? 16.862 -24.835 -3.319 1.00 13.52 108 THR A CA 1
ATOM 596 C C . THR A 1 73 ? 16.935 -25.214 -1.846 1.00 17.52 108 THR A C 1
ATOM 597 O O . THR A 1 73 ? 16.368 -26.231 -1.447 1.00 15.93 108 THR A O 1
ATOM 601 N N . THR A 1 74 ? 17.606 -24.380 -1.043 1.00 15.25 109 THR A N 1
ATOM 602 C CA . THR A 1 74 ? 17.643 -24.559 0.405 1.00 15.63 109 THR A CA 1
ATOM 603 C C . THR A 1 74 ? 16.481 -23.745 0.968 1.00 20.55 109 THR A C 1
ATOM 604 O O . THR A 1 74 ? 16.551 -22.520 1.054 1.00 20.54 109 THR A O 1
ATOM 608 N N . LEU A 1 75 ? 15.389 -24.428 1.299 1.00 17.53 110 LEU A N 1
ATOM 609 C CA . LEU A 1 75 ? 14.197 -23.796 1.830 1.00 17.35 110 LEU A CA 1
ATOM 610 C C . LEU A 1 75 ? 14.348 -23.466 3.305 1.00 19.16 110 LEU A C 1
ATOM 611 O O . LEU A 1 75 ? 14.715 -24.337 4.077 1.00 17.89 110 LEU A O 1
ATOM 616 N N . SER A 1 76 ? 14.048 -22.215 3.689 1.00 15.56 111 SER A N 1
ATOM 617 C CA . SER A 1 76 ? 14.061 -21.749 5.080 1.00 15.74 111 SER A CA 1
ATOM 618 C C . SER A 1 76 ? 12.608 -21.622 5.529 1.00 19.59 111 SER A C 1
ATOM 619 O O . SER A 1 76 ? 11.775 -21.076 4.797 1.00 19.79 111 SER A O 1
ATOM 622 N N . TYR A 1 77 ? 12.303 -22.105 6.730 1.00 14.51 112 TYR A N 1
ATOM 623 C CA . TYR A 1 77 ? 10.933 -22.036 7.259 1.00 13.64 112 TYR A CA 1
ATOM 624 C C . TYR A 1 77 ? 11.018 -21.899 8.756 1.00 16.92 112 TYR A C 1
ATOM 625 O O . TYR A 1 77 ? 12.052 -22.235 9.348 1.00 16.65 112 TYR A O 1
ATOM 634 N N . GLN A 1 78 ? 9.943 -21.418 9.374 1.00 14.26 113 GLN A N 1
ATOM 635 C CA . GLN A 1 78 ? 9.935 -21.208 10.806 1.00 14.35 113 GLN A CA 1
ATOM 636 C C . GLN A 1 78 ? 9.327 -22.363 11.569 1.00 15.86 113 GLN A C 1
ATOM 637 O O . GLN A 1 78 ? 8.182 -22.734 11.318 1.00 17.09 113 GLN A O 1
ATOM 643 N N . LEU A 1 79 ? 10.088 -22.916 12.506 1.00 11.61 114 LEU A N 1
ATOM 644 C CA . LEU A 1 79 ? 9.577 -23.916 13.445 1.00 10.35 114 LEU A CA 1
ATOM 645 C C . LEU A 1 79 ? 9.516 -23.218 14.794 1.00 14.86 114 LEU A C 1
ATOM 646 O O . LEU A 1 79 ? 9.975 -22.076 14.917 1.00 15.12 114 LEU A O 1
ATOM 651 N N . THR A 1 80 ? 8.937 -23.866 15.808 1.00 10.34 115 THR A N 1
ATOM 652 C CA . THR A 1 80 ? 8.894 -23.279 17.147 1.00 9.13 115 THR A CA 1
ATOM 653 C C . THR A 1 80 ? 9.346 -24.273 18.206 1.00 12.28 115 THR A C 1
ATOM 654 O O . THR A 1 80 ? 9.321 -25.495 17.987 1.00 11.01 115 THR A O 1
ATOM 658 N N . LYS A 1 81 ? 9.764 -23.740 19.368 1.00 8.57 116 LYS A N 1
ATOM 659 C CA . LYS A 1 81 ? 10.141 -24.499 20.546 1.00 8.57 116 LYS A CA 1
ATOM 660 C C . LYS A 1 81 ? 9.363 -23.964 21.749 1.00 13.46 116 LYS A C 1
ATOM 661 O O . LYS A 1 81 ? 8.933 -22.813 21.723 1.00 12.72 116 LYS A O 1
ATOM 667 N N . GLY A 1 82 ? 9.167 -24.818 22.760 1.00 11.26 117 GLY A N 1
ATOM 668 C CA . GLY A 1 82 ? 8.389 -24.490 23.956 1.00 9.82 117 GLY A CA 1
ATOM 669 C C . GLY A 1 82 ? 6.920 -24.765 23.714 1.00 11.83 117 GLY A C 1
ATOM 670 O O . GLY A 1 82 ? 6.575 -25.549 22.821 1.00 10.07 117 GLY A O 1
ATOM 671 N N . HIS A 1 83 ? 6.025 -24.095 24.464 1.00 8.24 118 HIS A N 1
ATOM 672 C CA . HIS A 1 83 ? 4.587 -24.275 24.214 1.00 8.16 118 HIS A CA 1
ATOM 673 C C . HIS A 1 83 ? 4.234 -23.844 22.782 1.00 11.54 118 HIS A C 1
ATOM 674 O O . HIS A 1 83 ? 4.885 -22.947 22.218 1.00 12.00 118 HIS A O 1
ATOM 681 N N . THR A 1 84 ? 3.227 -24.499 22.169 1.00 7.84 119 THR A N 1
ATOM 682 C CA . THR A 1 84 ? 2.841 -24.158 20.793 1.00 7.48 119 THR A CA 1
ATOM 683 C C . THR A 1 84 ? 2.233 -22.758 20.698 1.00 11.94 119 THR A C 1
ATOM 684 O O . THR A 1 84 ? 1.670 -22.269 21.676 1.00 10.14 119 THR A O 1
ATOM 688 N N . ARG A 1 85 ? 2.289 -22.147 19.502 1.00 10.29 120 ARG A N 1
ATOM 689 C CA . ARG A 1 85 ? 1.681 -20.840 19.299 1.00 11.68 120 ARG A CA 1
ATOM 690 C C . ARG A 1 85 ? 0.173 -20.929 19.581 1.00 14.67 120 ARG A C 1
ATOM 691 O O . ARG A 1 85 ? -0.364 -20.048 20.244 1.00 14.65 120 ARG A O 1
ATOM 699 N N . SER A 1 86 ? -0.490 -22.014 19.121 1.00 11.60 121 SER A N 1
ATOM 700 C CA . SER A 1 86 ? -1.927 -22.192 19.367 1.00 10.66 121 SER A CA 1
ATOM 701 C C . SER A 1 86 ? -2.245 -22.294 20.849 1.00 13.26 121 SER A C 1
ATOM 702 O O . SER A 1 86 ? -3.215 -21.668 21.286 1.00 13.69 121 SER A O 1
ATOM 705 N N . PHE A 1 87 ? -1.430 -23.052 21.632 1.00 9.43 122 PHE A N 1
ATOM 706 C CA . PHE A 1 87 ? -1.683 -23.150 23.072 1.00 9.21 122 PHE A CA 1
ATOM 707 C C . PHE A 1 87 ? -1.583 -21.768 23.709 1.00 16.40 122 PHE A C 1
ATOM 708 O O . PHE A 1 87 ? -2.487 -21.376 24.454 1.00 15.29 122 PHE A O 1
ATOM 716 N N . GLU A 1 88 ? -0.489 -21.034 23.408 1.00 15.65 123 GLU A N 1
ATOM 717 C CA . GLU A 1 88 ? -0.236 -19.687 23.943 1.00 16.54 123 GLU A CA 1
ATOM 718 C C . GLU A 1 88 ? -1.359 -18.707 23.669 1.00 21.41 123 GLU A C 1
ATOM 719 O O . GLU A 1 88 ? -1.777 -17.996 24.583 1.00 21.65 123 GLU A O 1
ATOM 725 N N . THR A 1 89 ? -1.881 -18.701 22.435 1.00 19.14 124 THR A N 1
ATOM 726 C CA . THR A 1 89 ? -2.968 -17.798 22.048 1.00 19.60 124 THR A CA 1
ATOM 727 C C . THR A 1 89 ? -4.299 -18.172 22.719 1.00 23.86 124 THR A C 1
ATOM 728 O O . THR A 1 89 ? -5.102 -17.288 23.001 1.00 24.39 124 THR A O 1
ATOM 732 N N . SER A 1 90 ? -4.512 -19.472 22.992 1.00 18.99 125 SER A N 1
ATOM 733 C CA . SER A 1 90 ? -5.742 -20.010 23.586 1.00 17.99 125 SER A CA 1
ATOM 734 C C . SER A 1 90 ? -5.896 -19.798 25.105 1.00 20.32 125 SER A C 1
ATOM 735 O O . SER A 1 90 ? -7.034 -19.687 25.554 1.00 20.86 125 SER A O 1
ATOM 738 N N . VAL A 1 91 ? -4.793 -19.766 25.890 1.00 16.97 126 VAL A N 1
ATOM 739 C CA A VAL A 1 91 ? -4.860 -19.605 27.347 0.61 16.60 126 VAL A CA 1
ATOM 740 C CA B VAL A 1 91 ? -4.877 -19.587 27.356 0.39 16.60 126 VAL A CA 1
ATOM 741 C C . VAL A 1 91 ? -5.285 -18.158 27.716 1.00 21.20 126 VAL A C 1
ATOM 742 O O . VAL A 1 91 ? -4.819 -17.206 27.097 1.00 22.07 126 VAL A O 1
ATOM 749 N N . ASN A 1 92 ? -6.178 -18.010 28.704 1.00 17.71 127 ASN A N 1
ATOM 750 C CA . ASN A 1 92 ? -6.686 -16.705 29.139 1.00 18.26 127 ASN A CA 1
ATOM 751 C C . ASN A 1 92 ? -6.007 -16.182 30.401 1.00 25.22 127 ASN A C 1
ATOM 752 O O . ASN A 1 92 ? -6.005 -14.972 30.641 1.00 28.68 127 ASN A O 1
ATOM 757 N N . ALA A 1 93 ? -5.441 -17.080 31.204 1.00 20.09 128 ALA A N 1
ATOM 758 C CA . ALA A 1 93 ? -4.787 -16.741 32.465 1.00 19.30 128 ALA A CA 1
ATOM 759 C C . ALA A 1 93 ? -3.273 -16.799 32.356 1.00 22.23 128 ALA A C 1
ATOM 760 O O . ALA A 1 93 ? -2.739 -17.409 31.419 1.00 21.92 128 ALA A O 1
ATOM 762 N N . LYS A 1 94 ? -2.574 -16.205 33.345 1.00 17.09 129 LYS A N 1
ATOM 763 C CA . LYS A 1 94 ? -1.118 -16.281 33.439 1.00 16.73 129 LYS A CA 1
ATOM 764 C C . LYS A 1 94 ? -0.812 -17.787 33.626 1.00 18.29 129 LYS A C 1
ATOM 765 O O . LYS A 1 94 ? -1.504 -18.467 34.386 1.00 16.39 129 LYS A O 1
ATOM 771 N N . TYR A 1 95 ? 0.149 -18.320 32.857 1.00 13.84 130 TYR A N 1
ATOM 772 C CA . TYR A 1 95 ? 0.448 -19.752 32.882 1.00 13.20 130 TYR A CA 1
ATOM 773 C C . TYR A 1 95 ? 1.940 -19.995 32.703 1.00 16.76 130 TYR A C 1
ATOM 774 O O . TYR A 1 95 ? 2.537 -19.456 31.765 1.00 17.16 130 TYR A O 1
ATOM 783 N N . SER A 1 96 ? 2.520 -20.837 33.573 1.00 13.15 131 SER A N 1
ATOM 784 C CA A SER A 1 96 ? 3.944 -21.180 33.514 0.24 12.78 131 SER A CA 1
ATOM 785 C CA B SER A 1 96 ? 3.936 -21.212 33.478 0.76 12.61 131 SER A CA 1
ATOM 786 C C . SER A 1 96 ? 4.228 -22.494 34.220 1.00 16.25 131 SER A C 1
ATOM 787 O O . SER A 1 96 ? 3.540 -22.832 35.188 1.00 17.28 131 SER A O 1
ATOM 792 N N . VAL A 1 97 ? 5.256 -23.218 33.758 1.00 11.85 132 VAL A N 1
ATOM 793 C CA . VAL A 1 97 ? 5.696 -24.453 34.393 1.00 12.02 132 VAL A CA 1
ATOM 794 C C . VAL A 1 97 ? 7.221 -24.479 34.426 1.00 14.84 132 VAL A C 1
ATOM 795 O O . VAL A 1 97 ? 7.867 -24.059 33.458 1.00 14.05 132 VAL A O 1
ATOM 799 N N . GLY A 1 98 ? 7.759 -24.985 35.536 1.00 12.55 133 GLY A N 1
ATOM 800 C CA . GLY A 1 98 ? 9.193 -25.141 35.733 1.00 11.96 133 GLY A CA 1
ATOM 801 C C . GLY A 1 98 ? 9.744 -26.219 34.825 1.00 14.87 133 GLY A C 1
ATOM 802 O O . GLY A 1 98 ? 9.035 -27.167 34.472 1.00 11.45 133 GLY A O 1
ATOM 803 N N . ALA A 1 99 ? 11.035 -26.103 34.479 1.00 11.89 134 ALA A N 1
ATOM 804 C CA . ALA A 1 99 ? 11.734 -27.044 33.608 1.00 11.12 134 ALA A CA 1
ATOM 805 C C . ALA A 1 99 ? 11.674 -28.498 34.054 1.00 12.53 134 ALA A C 1
ATOM 806 O O . ALA A 1 99 ? 11.767 -29.380 33.184 1.00 12.72 134 ALA A O 1
ATOM 808 N N . ASN A 1 100 ? 11.575 -28.765 35.396 1.00 8.36 135 ASN A N 1
ATOM 809 C CA . ASN A 1 100 ? 11.633 -30.118 35.955 1.00 8.56 135 ASN A CA 1
ATOM 810 C C . ASN A 1 100 ? 10.430 -31.003 35.600 1.00 10.82 135 ASN A C 1
ATOM 811 O O . ASN A 1 100 ? 10.511 -32.217 35.801 1.00 11.04 135 ASN A O 1
ATOM 816 N N . ILE A 1 101 ? 9.376 -30.430 34.992 1.00 8.86 136 ILE A N 1
ATOM 817 C CA . ILE A 1 101 ? 8.215 -31.220 34.561 1.00 8.75 136 ILE A CA 1
ATOM 818 C C . ILE A 1 101 ? 8.683 -32.213 33.482 1.00 12.62 136 ILE A C 1
ATOM 819 O O . ILE A 1 101 ? 8.043 -33.244 33.292 1.00 9.62 136 ILE A O 1
ATOM 824 N N . ASP A 1 102 ? 9.829 -31.911 32.804 1.00 10.44 137 ASP A N 1
ATOM 825 C CA . ASP A 1 102 ? 10.331 -32.760 31.727 1.00 10.25 137 ASP A CA 1
ATOM 826 C C . ASP A 1 102 ? 10.584 -34.209 32.133 1.00 10.30 137 ASP A C 1
ATOM 827 O O . ASP A 1 102 ? 10.658 -35.060 31.251 1.00 9.06 137 ASP A O 1
ATOM 832 N N . ILE A 1 103 ? 10.593 -34.539 33.450 1.00 6.88 138 ILE A N 1
ATOM 833 C CA . ILE A 1 103 ? 10.666 -35.949 33.884 1.00 7.01 138 ILE A CA 1
ATOM 834 C C . ILE A 1 103 ? 9.484 -36.745 33.270 1.00 8.88 138 ILE A C 1
ATOM 835 O O . ILE A 1 103 ? 9.592 -37.962 33.132 1.00 8.32 138 ILE A O 1
ATOM 840 N N . VAL A 1 104 ? 8.371 -36.063 32.908 1.00 6.93 139 VAL A N 1
ATOM 841 C CA . VAL A 1 104 ? 7.219 -36.736 32.286 1.00 5.90 139 VAL A CA 1
ATOM 842 C C . VAL A 1 104 ? 7.638 -37.319 30.920 1.00 10.92 139 VAL A C 1
ATOM 843 O O . VAL A 1 104 ? 7.217 -38.420 30.577 1.00 10.64 139 VAL A O 1
ATOM 847 N N . ASN A 1 105 ? 8.506 -36.598 30.198 1.00 7.30 140 ASN A N 1
ATOM 848 C CA . ASN A 1 105 ? 9.008 -36.999 28.880 1.00 7.46 140 ASN A CA 1
ATOM 849 C C . ASN A 1 105 ? 10.030 -38.096 29.004 1.00 10.98 140 ASN A C 1
ATOM 850 O O . ASN A 1 105 ? 9.893 -39.151 28.375 1.00 10.34 140 ASN A O 1
ATOM 855 N N . VAL A 1 106 ? 10.979 -37.922 29.930 1.00 9.37 141 VAL A N 1
ATOM 856 C CA . VAL A 1 106 ? 11.991 -38.938 30.175 1.00 10.01 141 VAL A CA 1
ATOM 857 C C . VAL A 1 106 ? 11.357 -40.288 30.560 1.00 11.28 141 VAL A C 1
ATOM 858 O O . VAL A 1 106 ? 11.688 -41.302 29.945 1.00 9.31 141 VAL A O 1
ATOM 862 N N . GLY A 1 107 ? 10.387 -40.266 31.484 1.00 8.53 142 GLY A N 1
ATOM 863 C CA . GLY A 1 107 ? 9.713 -41.469 31.936 1.00 8.07 142 GLY A CA 1
ATOM 864 C C . GLY A 1 107 ? 8.844 -42.111 30.867 1.00 10.16 142 GLY A C 1
ATOM 865 O O . GLY A 1 107 ? 8.579 -43.307 30.937 1.00 10.37 142 GLY A O 1
ATOM 866 N N . SER A 1 108 ? 8.409 -41.316 29.870 1.00 7.15 143 SER A N 1
ATOM 867 C CA . SER A 1 108 ? 7.559 -41.777 28.747 1.00 6.09 143 SER A CA 1
ATOM 868 C C . SER A 1 108 ? 8.392 -42.097 27.499 1.00 10.11 143 SER A C 1
ATOM 869 O O . SER A 1 108 ? 7.820 -42.387 26.440 1.00 8.84 143 SER A O 1
ATOM 872 N N . GLU A 1 109 ? 9.738 -42.033 27.620 1.00 7.79 144 GLU A N 1
ATOM 873 C CA . GLU A 1 109 ? 10.687 -42.329 26.521 1.00 7.89 144 GLU A CA 1
ATOM 874 C C . GLU A 1 109 ? 10.520 -41.361 25.342 1.00 10.17 144 GLU A C 1
ATOM 875 O O . GLU A 1 109 ? 10.641 -41.734 24.172 1.00 9.94 144 GLU A O 1
ATOM 881 N N . ILE A 1 110 ? 10.228 -40.103 25.674 1.00 6.81 145 ILE A N 1
ATOM 882 C CA . ILE A 1 110 ? 10.085 -39.021 24.711 1.00 6.92 145 ILE A CA 1
ATOM 883 C C . ILE A 1 110 ? 11.132 -37.979 25.036 1.00 10.44 145 ILE A C 1
ATOM 884 O O . ILE A 1 110 ? 11.388 -37.711 26.203 1.00 10.82 145 ILE A O 1
ATOM 889 N N . SER A 1 111 ? 11.734 -37.394 24.003 1.00 6.97 146 SER A N 1
ATOM 890 C CA . SER A 1 111 ? 12.696 -36.304 24.148 1.00 7.88 146 SER A CA 1
ATOM 891 C C . SER A 1 111 ? 12.205 -35.168 23.256 1.00 11.08 146 SER A C 1
ATOM 892 O O . SER A 1 111 ? 11.861 -35.416 22.098 1.00 10.77 146 SER A O 1
ATOM 895 N N . THR A 1 112 ? 12.177 -33.915 23.772 1.00 7.98 147 THR A N 1
ATOM 896 C CA . THR A 1 112 ? 11.733 -32.784 22.967 1.00 7.76 147 THR A CA 1
ATOM 897 C C . THR A 1 112 ? 12.751 -32.403 21.900 1.00 10.93 147 THR A C 1
ATOM 898 O O . THR A 1 112 ? 12.363 -31.902 20.856 1.00 11.09 147 THR A O 1
ATOM 902 N N . GLY A 1 113 ? 14.036 -32.607 22.183 1.00 9.24 148 GLY A N 1
ATOM 903 C CA . GLY A 1 113 ? 15.096 -32.216 21.259 1.00 9.84 148 GLY A CA 1
ATOM 904 C C . GLY A 1 113 ? 15.508 -30.772 21.458 1.00 14.21 148 GLY A C 1
ATOM 905 O O . GLY A 1 113 ? 16.384 -30.268 20.747 1.00 13.68 148 GLY A O 1
ATOM 906 N N . PHE A 1 114 ? 14.899 -30.104 22.459 1.00 10.30 149 PHE A N 1
ATOM 907 C CA . PHE A 1 114 ? 15.209 -28.721 22.823 1.00 9.55 149 PHE A CA 1
ATOM 908 C C . PHE A 1 114 ? 15.882 -28.688 24.198 1.00 14.64 149 PHE A C 1
ATOM 909 O O . PHE A 1 114 ? 15.889 -29.708 24.902 1.00 13.96 149 PHE A O 1
ATOM 917 N N . THR A 1 115 ? 16.493 -27.540 24.574 1.00 12.53 150 THR A N 1
ATOM 918 C CA . THR A 1 115 ? 17.194 -27.471 25.855 1.00 12.42 150 THR A CA 1
ATOM 919 C C . THR A 1 115 ? 16.217 -27.508 27.037 1.00 16.58 150 THR A C 1
ATOM 920 O O . THR A 1 115 ? 14.996 -27.314 26.868 1.00 14.56 150 THR A O 1
ATOM 924 N N . ARG A 1 116 ? 16.769 -27.753 28.228 1.00 14.14 151 ARG A N 1
ATOM 925 C CA . ARG A 1 116 ? 16.013 -27.822 29.473 1.00 14.11 151 ARG A CA 1
ATOM 926 C C . ARG A 1 116 ? 15.213 -26.533 29.718 1.00 18.16 151 ARG A C 1
ATOM 927 O O . ARG A 1 116 ? 14.051 -26.607 30.096 1.00 17.73 151 ARG A O 1
ATOM 935 N N . SER A 1 117 ? 15.806 -25.366 29.455 1.00 14.68 152 SER A N 1
ATOM 936 C CA . SER A 1 117 ? 15.121 -24.091 29.671 1.00 15.00 152 SER A CA 1
ATOM 937 C C . SER A 1 117 ? 14.107 -23.720 28.567 1.00 18.53 152 SER A C 1
ATOM 938 O O . SER A 1 117 ? 13.273 -22.844 28.781 1.00 20.28 152 SER A O 1
ATOM 941 N N . GLU A 1 118 ? 14.189 -24.378 27.397 1.00 13.78 153 GLU A N 1
ATOM 942 C CA . GLU A 1 118 ? 13.373 -24.121 26.215 1.00 12.43 153 GLU A CA 1
ATOM 943 C C . GLU A 1 118 ? 12.108 -24.989 26.104 1.00 14.18 153 GLU A C 1
ATOM 944 O O . GLU A 1 118 ? 11.091 -24.492 25.645 1.00 12.36 153 GLU A O 1
ATOM 950 N N . SER A 1 119 ? 12.216 -26.287 26.415 1.00 12.20 154 SER A N 1
ATOM 951 C CA . SER A 1 119 ? 11.183 -27.303 26.195 1.00 10.86 154 SER A CA 1
ATOM 952 C C . SER A 1 119 ? 9.765 -26.938 26.661 1.00 13.47 154 SER A C 1
ATOM 953 O O . SER A 1 119 ? 8.800 -27.209 25.925 1.00 11.15 154 SER A O 1
ATOM 956 N N . TRP A 1 120 ? 9.648 -26.315 27.868 1.00 10.38 155 TRP A N 1
ATOM 957 C CA . TRP A 1 120 ? 8.355 -25.993 28.489 1.00 10.37 155 TRP A CA 1
ATOM 958 C C . TRP A 1 120 ? 8.155 -24.492 28.700 1.00 15.62 155 TRP A C 1
ATOM 959 O O . TRP A 1 120 ? 7.269 -24.064 29.449 1.00 15.72 155 TRP A O 1
ATOM 970 N N . SER A 1 121 ? 8.969 -23.691 28.016 1.00 12.91 156 SER A N 1
ATOM 971 C CA . SER A 1 121 ? 8.914 -22.240 28.117 1.00 13.39 156 SER A CA 1
ATOM 972 C C . SER A 1 121 ? 7.889 -21.668 27.137 1.00 17.20 156 SER A C 1
ATOM 973 O O . SER A 1 121 ? 7.077 -22.406 26.550 1.00 16.30 156 SER A O 1
ATOM 976 N N . THR A 1 122 ? 7.919 -20.336 26.954 1.00 13.60 157 THR A N 1
ATOM 977 C CA . THR A 1 122 ? 7.047 -19.651 26.019 1.00 13.16 157 THR A CA 1
ATOM 978 C C . THR A 1 122 ? 7.471 -19.981 24.590 1.00 15.10 157 THR A C 1
ATOM 979 O O . THR A 1 122 ? 8.635 -20.340 24.368 1.00 14.12 157 THR A O 1
ATOM 983 N N . THR A 1 123 ? 6.531 -19.867 23.632 1.00 11.91 158 THR A N 1
ATOM 984 C CA . THR A 1 123 ? 6.779 -20.114 22.212 1.00 11.71 158 THR A CA 1
ATOM 985 C C . THR A 1 123 ? 7.933 -19.232 21.713 1.00 16.46 158 THR A C 1
ATOM 986 O O . THR A 1 123 ? 7.930 -18.005 21.919 1.00 13.86 158 THR A O 1
ATOM 990 N N . GLN A 1 124 ? 8.908 -19.883 21.072 1.00 13.78 159 GLN A N 1
ATOM 991 C CA A GLN A 1 124 ? 10.057 -19.211 20.477 0.58 13.68 159 GLN A CA 1
ATOM 992 C CA B GLN A 1 124 ? 10.081 -19.230 20.490 0.42 13.76 159 GLN A CA 1
ATOM 993 C C . GLN A 1 124 ? 10.247 -19.764 19.066 1.00 17.73 159 GLN A C 1
ATOM 994 O O . GLN A 1 124 ? 10.373 -20.974 18.893 1.00 17.93 159 GLN A O 1
ATOM 1005 N N . SER A 1 125 ? 10.219 -18.878 18.061 1.00 15.38 160 SER A N 1
ATOM 1006 C CA A SER A 1 125 ? 10.411 -19.280 16.670 0.43 15.45 160 SER A CA 1
ATOM 1007 C CA B SER A 1 125 ? 10.406 -19.281 16.667 0.57 15.39 160 SER A CA 1
ATOM 1008 C C . SER A 1 125 ? 11.898 -19.436 16.368 1.00 19.58 160 SER A C 1
ATOM 1009 O O . SER A 1 125 ? 12.734 -18.783 17.007 1.00 19.86 160 SER A O 1
ATOM 1014 N N . PHE A 1 126 ? 12.230 -20.310 15.416 1.00 15.62 161 PHE A N 1
ATOM 1015 C CA . PHE A 1 126 ? 13.604 -20.543 14.965 1.00 15.28 161 PHE A CA 1
ATOM 1016 C C . PHE A 1 126 ? 13.564 -20.998 13.528 1.00 18.98 161 PHE A C 1
ATOM 1017 O O . PHE A 1 126 ? 12.587 -21.623 13.099 1.00 17.95 161 PHE A O 1
ATOM 1025 N N . THR A 1 127 ? 14.623 -20.668 12.778 1.00 14.53 162 THR A N 1
ATOM 1026 C CA . THR A 1 127 ? 14.729 -21.010 11.373 1.00 13.75 162 THR A CA 1
ATOM 1027 C C . THR A 1 127 ? 15.287 -22.414 11.219 1.00 16.39 162 THR A C 1
ATOM 1028 O O . THR A 1 127 ? 16.301 -22.759 11.838 1.00 16.37 162 THR A O 1
ATOM 1032 N N . ASP A 1 128 ? 14.644 -23.200 10.360 1.00 11.20 163 ASP A N 1
ATOM 1033 C CA . ASP A 1 128 ? 15.126 -24.519 9.996 1.00 11.34 163 ASP A CA 1
ATOM 1034 C C . ASP A 1 128 ? 15.236 -24.558 8.473 1.00 14.55 163 ASP A C 1
ATOM 1035 O O . ASP A 1 128 ? 14.518 -23.825 7.786 1.00 14.76 163 ASP A O 1
ATOM 1040 N N . THR A 1 129 ? 16.188 -25.335 7.947 1.00 11.59 164 THR A N 1
ATOM 1041 C CA . THR A 1 129 ? 16.365 -25.416 6.495 1.00 10.96 164 THR A CA 1
ATOM 1042 C C . THR A 1 129 ? 16.404 -26.850 6.031 1.00 14.50 164 THR A C 1
ATOM 1043 O O . THR A 1 129 ? 16.869 -27.710 6.774 1.00 14.48 164 THR A O 1
ATOM 1047 N N . THR A 1 130 ? 15.959 -27.094 4.784 1.00 11.19 165 THR A N 1
ATOM 1048 C CA . THR A 1 130 ? 16.029 -28.379 4.092 1.00 10.80 165 THR A CA 1
ATOM 1049 C C . THR A 1 130 ? 16.311 -28.113 2.611 1.00 15.81 165 THR A C 1
ATOM 1050 O O . THR A 1 130 ? 15.593 -27.327 1.980 1.00 15.49 165 THR A O 1
ATOM 1054 N N . GLU A 1 131 ? 17.337 -28.779 2.059 1.00 12.82 166 GLU A N 1
ATOM 1055 C CA . GLU A 1 131 ? 17.625 -28.661 0.631 1.00 13.21 166 GLU A CA 1
ATOM 1056 C C . GLU A 1 131 ? 16.579 -29.527 -0.053 1.00 16.40 166 GLU A C 1
ATOM 1057 O O . GLU A 1 131 ? 16.403 -30.689 0.321 1.00 16.21 166 GLU A O 1
ATOM 1063 N N . MET A 1 132 ? 15.801 -28.929 -0.956 1.00 12.08 167 MET A N 1
ATOM 1064 C CA . MET A 1 132 ? 14.720 -29.629 -1.634 1.00 12.13 167 MET A CA 1
ATOM 1065 C C . MET A 1 132 ? 14.826 -29.416 -3.140 1.00 17.24 167 MET A C 1
ATOM 1066 O O . MET A 1 132 ? 15.361 -28.395 -3.588 1.00 17.27 167 MET A O 1
ATOM 1071 N N . LYS A 1 133 ? 14.278 -30.360 -3.905 1.00 14.74 168 LYS A N 1
ATOM 1072 C CA . LYS A 1 133 ? 14.294 -30.351 -5.361 1.00 14.16 168 LYS A CA 1
ATOM 1073 C C . LYS A 1 133 ? 12.890 -30.549 -5.919 1.00 17.77 168 LYS A C 1
ATOM 1074 O O . LYS A 1 133 ? 12.110 -31.356 -5.394 1.00 18.02 168 LYS A O 1
ATOM 1080 N N . GLY A 1 134 ? 12.588 -29.831 -6.998 1.00 11.32 169 GLY A N 1
ATOM 1081 C CA . GLY A 1 134 ? 11.317 -30.000 -7.683 1.00 11.00 169 GLY A CA 1
ATOM 1082 C C . GLY A 1 134 ? 11.417 -31.134 -8.692 1.00 17.57 169 GLY A C 1
ATOM 1083 O O . GLY A 1 134 ? 12.470 -31.776 -8.805 1.00 17.83 169 GLY A O 1
ATOM 1084 N N . PRO A 1 135 ? 10.344 -31.430 -9.447 1.00 14.56 170 PRO A N 1
ATOM 1085 C CA . PRO A 1 135 ? 9.026 -30.781 -9.417 1.00 14.02 170 PRO A CA 1
ATOM 1086 C C . PRO A 1 135 ? 8.176 -31.293 -8.257 1.00 17.62 170 PRO A C 1
ATOM 1087 O O . PRO A 1 135 ? 8.380 -32.415 -7.785 1.00 17.18 170 PRO A O 1
ATOM 1091 N N . GLY A 1 136 ? 7.218 -30.486 -7.828 1.00 14.72 171 GLY A N 1
ATOM 1092 C CA . GLY A 1 136 ? 6.285 -30.929 -6.806 1.00 13.84 171 GLY A CA 1
ATOM 1093 C C . GLY A 1 136 ? 5.777 -29.880 -5.861 1.00 15.68 171 GLY A C 1
ATOM 1094 O O . GLY A 1 136 ? 6.320 -28.777 -5.777 1.00 12.56 171 GLY A O 1
ATOM 1095 N N . THR A 1 137 ? 4.703 -30.235 -5.164 1.00 12.70 172 THR A N 1
ATOM 1096 C CA . THR A 1 137 ? 4.107 -29.414 -4.126 1.00 11.22 172 THR A CA 1
ATOM 1097 C C . THR A 1 137 ? 4.258 -30.225 -2.850 1.00 12.60 172 THR A C 1
ATOM 1098 O O . THR A 1 137 ? 3.938 -31.417 -2.835 1.00 12.51 172 THR A O 1
ATOM 1102 N N . PHE A 1 138 ? 4.782 -29.590 -1.811 1.00 9.73 173 PHE A N 1
ATOM 1103 C CA . PHE A 1 138 ? 5.098 -30.238 -0.537 1.00 9.02 173 PHE A CA 1
ATOM 1104 C C . PHE A 1 138 ? 4.553 -29.450 0.636 1.00 12.31 173 PHE A C 1
ATOM 1105 O O . PHE A 1 138 ? 4.516 -28.215 0.603 1.00 10.51 173 PHE A O 1
ATOM 1113 N N . VAL A 1 139 ? 4.145 -30.176 1.677 1.00 7.80 174 VAL A N 1
ATOM 1114 C CA . VAL A 1 139 ? 3.601 -29.590 2.904 1.00 7.47 174 VAL A CA 1
ATOM 1115 C C . VAL A 1 139 ? 4.543 -29.966 4.025 1.00 9.61 174 VAL A C 1
ATOM 1116 O O . VAL A 1 139 ? 4.977 -31.114 4.111 1.00 9.42 174 VAL A O 1
ATOM 1120 N N . ILE A 1 140 ? 4.870 -28.988 4.855 1.00 6.38 175 ILE A N 1
ATOM 1121 C CA . ILE A 1 140 ? 5.741 -29.147 6.006 1.00 6.13 175 ILE A CA 1
ATOM 1122 C C . ILE A 1 140 ? 4.895 -29.079 7.260 1.00 9.91 175 ILE A C 1
ATOM 1123 O O . ILE A 1 140 ? 4.076 -28.167 7.402 1.00 8.63 175 ILE A O 1
ATOM 1128 N N . TYR A 1 141 ? 5.144 -30.009 8.194 1.00 6.80 176 TYR A N 1
ATOM 1129 C CA . TYR A 1 141 ? 4.452 -30.039 9.489 1.00 6.17 176 TYR A CA 1
ATOM 1130 C C . TYR A 1 141 ? 5.477 -30.175 10.598 1.00 9.60 176 TYR A C 1
ATOM 1131 O O . TYR A 1 141 ? 6.572 -30.674 10.345 1.00 8.98 176 TYR A O 1
ATOM 1140 N N . GLN A 1 142 ? 5.122 -29.776 11.829 1.00 5.93 177 GLN A N 1
ATOM 1141 C CA . GLN A 1 142 ? 5.988 -29.975 13.003 1.00 4.52 177 GLN A CA 1
ATOM 1142 C C . GLN A 1 142 ? 5.219 -30.826 14.022 1.00 7.10 177 GLN A C 1
ATOM 1143 O O . GLN A 1 142 ? 4.016 -30.624 14.217 1.00 7.06 177 GLN A O 1
ATOM 1149 N N . VAL A 1 143 ? 5.935 -31.735 14.692 1.00 5.29 178 VAL A N 1
ATOM 1150 C CA . VAL A 1 143 ? 5.338 -32.603 15.721 1.00 4.46 178 VAL A CA 1
ATOM 1151 C C . VAL A 1 143 ? 4.987 -31.785 16.949 1.00 8.82 178 VAL A C 1
ATOM 1152 O O . VAL A 1 143 ? 5.830 -31.054 17.498 1.00 8.87 178 VAL A O 1
ATOM 1156 N N . VAL A 1 144 ? 3.746 -31.962 17.410 1.00 4.97 179 VAL A N 1
ATOM 1157 C CA . VAL A 1 144 ? 3.225 -31.354 18.635 1.00 5.06 179 VAL A CA 1
ATOM 1158 C C . VAL A 1 144 ? 2.976 -32.464 19.652 1.00 7.31 179 VAL A C 1
ATOM 1159 O O . VAL A 1 144 ? 2.353 -33.487 19.329 1.00 7.05 179 VAL A O 1
ATOM 1163 N N . LEU A 1 145 ? 3.459 -32.254 20.882 1.00 5.16 180 LEU A N 1
ATOM 1164 C CA . LEU A 1 145 ? 3.259 -33.160 22.005 1.00 4.53 180 LEU A CA 1
ATOM 1165 C C . LEU A 1 145 ? 2.170 -32.572 22.874 1.00 7.20 180 LEU A C 1
ATOM 1166 O O . LEU A 1 145 ? 2.273 -31.424 23.307 1.00 7.17 180 LEU A O 1
ATOM 1171 N N . VAL A 1 146 ? 1.108 -33.353 23.100 1.00 4.39 181 VAL A N 1
ATOM 1172 C CA . VAL A 1 146 ? -0.067 -32.933 23.876 1.00 3.00 181 VAL A CA 1
ATOM 1173 C C . VAL A 1 146 ? -0.132 -33.642 25.218 1.00 6.87 181 VAL A C 1
ATOM 1174 O O . VAL A 1 146 ? -0.019 -34.873 25.283 1.00 4.48 181 VAL A O 1
ATOM 1178 N N . TYR A 1 147 ? -0.385 -32.857 26.280 1.00 3.92 182 TYR A N 1
ATOM 1179 C CA . TYR A 1 147 ? -0.452 -33.349 27.659 1.00 3.00 182 TYR A CA 1
ATOM 1180 C C . TYR A 1 147 ? -1.800 -33.055 28.291 1.00 6.31 182 TYR A C 1
ATOM 1181 O O . TYR A 1 147 ? -2.410 -32.020 27.993 1.00 5.51 182 TYR A O 1
ATOM 1190 N N . ALA A 1 148 ? -2.262 -33.973 29.150 1.00 4.23 183 ALA A N 1
ATOM 1191 C CA . ALA A 1 148 ? -3.480 -33.771 29.935 1.00 4.27 183 ALA A CA 1
ATOM 1192 C C . ALA A 1 148 ? -3.021 -33.456 31.357 1.00 6.56 183 ALA A C 1
ATOM 1193 O O . ALA A 1 148 ? -2.012 -34.003 31.835 1.00 5.40 183 ALA A O 1
ATOM 1195 N N . HIS A 1 149 ? -3.758 -32.570 32.024 1.00 3.86 184 HIS A N 1
ATOM 1196 C CA . HIS A 1 149 ? -3.388 -32.137 33.348 1.00 3.97 184 HIS A CA 1
ATOM 1197 C C . HIS A 1 149 ? -4.597 -32.104 34.265 1.00 8.61 184 HIS A C 1
ATOM 1198 O O . HIS A 1 149 ? -5.697 -31.763 33.825 1.00 7.15 184 HIS A O 1
ATOM 1205 N N . ASN A 1 150 ? -4.372 -32.400 35.543 1.00 5.52 185 ASN A N 1
ATOM 1206 C CA . ASN A 1 150 ? -5.347 -32.203 36.603 1.00 4.69 185 ASN A CA 1
ATOM 1207 C C . ASN A 1 150 ? -4.647 -31.301 37.615 1.00 7.86 185 ASN A C 1
ATOM 1208 O O . ASN A 1 150 ? -3.812 -31.787 38.383 1.00 8.64 185 ASN A O 1
ATOM 1213 N N . ALA A 1 151 ? -4.937 -30.002 37.562 1.00 5.71 186 ALA A N 1
ATOM 1214 C CA . ALA A 1 151 ? -4.406 -29.009 38.502 1.00 5.85 186 ALA A CA 1
ATOM 1215 C C . ALA A 1 151 ? -5.363 -29.064 39.684 1.00 9.73 186 ALA A C 1
ATOM 1216 O O . ALA A 1 151 ? -6.488 -28.542 39.620 1.00 8.02 186 ALA A O 1
ATOM 1218 N N . THR A 1 152 ? -4.951 -29.810 40.720 1.00 7.62 187 THR A N 1
ATOM 1219 C CA . THR A 1 152 ? -5.793 -30.059 41.901 1.00 7.75 187 THR A CA 1
ATOM 1220 C C . THR A 1 152 ? -6.132 -28.738 42.624 1.00 11.13 187 THR A C 1
ATOM 1221 O O . THR A 1 152 ? -5.303 -27.823 42.703 1.00 9.99 187 THR A O 1
ATOM 1225 N N . SER A 1 153 ? -7.405 -28.614 43.046 1.00 9.43 188 SER A N 1
ATOM 1226 C CA . SER A 1 153 ? -7.959 -27.428 43.737 1.00 8.44 188 SER A CA 1
ATOM 1227 C C . SER A 1 153 ? -8.055 -26.152 42.870 1.00 12.51 188 SER A C 1
ATOM 1228 O O . SER A 1 153 ? -8.624 -25.172 43.338 1.00 12.61 188 SER A O 1
ATOM 1231 N N . ALA A 1 154 ? -7.570 -26.160 41.602 1.00 7.43 189 ALA A N 1
ATOM 1232 C CA . ALA A 1 154 ? -7.542 -24.950 40.767 1.00 6.81 189 ALA A CA 1
ATOM 1233 C C . ALA A 1 154 ? -8.871 -24.538 40.131 1.00 9.00 189 ALA A C 1
ATOM 1234 O O . ALA A 1 154 ? -8.964 -23.456 39.564 1.00 9.54 189 ALA A O 1
ATOM 1236 N N . GLY A 1 155 ? -9.854 -25.420 40.178 1.00 9.59 190 GLY A N 1
ATOM 1237 C CA . GLY A 1 155 ? -11.137 -25.253 39.492 1.00 10.00 190 GLY A CA 1
ATOM 1238 C C . GLY A 1 155 ? -12.086 -24.171 39.966 1.00 15.63 190 GLY A C 1
ATOM 1239 O O . GLY A 1 155 ? -12.922 -23.720 39.185 1.00 15.29 190 GLY A O 1
ATOM 1240 N N . ARG A 1 156 ? -12.000 -23.762 41.240 1.00 15.14 191 ARG A N 1
ATOM 1241 C CA . ARG A 1 156 ? -12.884 -22.699 41.753 1.00 15.83 191 ARG A CA 1
ATOM 1242 C C . ARG A 1 156 ? -12.460 -21.340 41.212 1.00 19.18 191 ARG A C 1
ATOM 1243 O O . ARG A 1 156 ? -13.310 -20.554 40.813 1.00 19.38 191 ARG A O 1
ATOM 1251 N N . GLN A 1 157 ? -11.139 -21.094 41.154 1.00 14.00 192 GLN A N 1
ATOM 1252 C CA . GLN A 1 157 ? -10.552 -19.829 40.717 1.00 14.13 192 GLN A CA 1
ATOM 1253 C C . GLN A 1 157 ? -10.194 -19.751 39.254 1.00 19.08 192 GLN A C 1
ATOM 1254 O O . GLN A 1 157 ? -10.096 -18.648 38.723 1.00 19.79 192 GLN A O 1
ATOM 1260 N N . ASN A 1 158 ? -9.972 -20.900 38.599 1.00 14.71 193 ASN A N 1
ATOM 1261 C CA . ASN A 1 158 ? -9.517 -20.906 37.217 1.00 13.78 193 ASN A CA 1
ATOM 1262 C C . ASN A 1 158 ? -10.410 -21.676 36.249 1.00 16.69 193 ASN A C 1
ATOM 1263 O O . ASN A 1 158 ? -9.901 -22.206 35.266 1.00 14.43 193 ASN A O 1
ATOM 1268 N N . ALA A 1 159 ? -11.746 -21.651 36.449 1.00 14.51 194 ALA A N 1
ATOM 1269 C CA . ALA A 1 159 ? -12.690 -22.331 35.549 1.00 14.52 194 ALA A CA 1
ATOM 1270 C C . ALA A 1 159 ? -12.712 -21.752 34.118 1.00 17.62 194 ALA A C 1
ATOM 1271 O O . ALA A 1 159 ? -13.181 -22.430 33.199 1.00 17.72 194 ALA A O 1
ATOM 1273 N N . ASN A 1 160 ? -12.198 -20.512 33.926 1.00 14.33 195 ASN A N 1
ATOM 1274 C CA . ASN A 1 160 ? -12.129 -19.840 32.617 1.00 14.37 195 ASN A CA 1
ATOM 1275 C C . ASN A 1 160 ? -10.694 -19.586 32.120 1.00 16.77 195 ASN A C 1
ATOM 1276 O O . ASN A 1 160 ? -10.500 -18.847 31.146 1.00 16.60 195 ASN A O 1
ATOM 1281 N N . ALA A 1 161 ? -9.702 -20.206 32.777 1.00 12.74 196 ALA A N 1
ATOM 1282 C CA . ALA A 1 161 ? -8.289 -20.059 32.419 1.00 11.68 196 ALA A CA 1
ATOM 1283 C C . ALA A 1 161 ? -7.983 -20.590 31.008 1.00 14.56 196 ALA A C 1
ATOM 1284 O O . ALA A 1 161 ? -7.156 -20.003 30.314 1.00 13.36 196 ALA A O 1
ATOM 1286 N N . PHE A 1 162 ? -8.654 -21.693 30.582 1.00 10.22 197 PHE A N 1
ATOM 1287 C CA . PHE A 1 162 ? -8.364 -22.342 29.304 1.00 9.59 197 PHE A CA 1
ATOM 1288 C C . PHE A 1 162 ? -9.529 -22.319 28.302 1.00 14.17 197 PHE A C 1
ATOM 1289 O O . PHE A 1 162 ? -10.692 -22.202 28.698 1.00 12.70 197 PHE A O 1
ATOM 1297 N N . ALA A 1 163 ? -9.205 -22.447 26.997 1.00 12.89 198 ALA A N 1
ATOM 1298 C CA . ALA A 1 163 ? -10.188 -22.479 25.910 1.00 13.19 198 ALA A CA 1
ATOM 1299 C C . ALA A 1 163 ? -11.161 -23.674 26.103 1.00 14.71 198 ALA A C 1
ATOM 1300 O O . ALA A 1 163 ? -12.358 -23.545 25.848 1.00 13.57 198 ALA A O 1
ATOM 1302 N N . TYR A 1 164 ? -10.627 -24.808 26.592 1.00 9.79 199 TYR A N 1
ATOM 1303 C CA . TYR A 1 164 ? -11.365 -26.046 26.861 1.00 8.80 199 TYR A CA 1
ATOM 1304 C C . TYR A 1 164 ? -10.886 -26.602 28.184 1.00 10.49 199 TYR A C 1
ATOM 1305 O O . TYR A 1 164 ? -9.681 -26.765 28.399 1.00 9.73 199 TYR A O 1
ATOM 1314 N N . SER A 1 165 ? -11.828 -26.900 29.078 1.00 7.08 200 SER A N 1
ATOM 1315 C CA . SER A 1 165 ? -11.479 -27.467 30.367 1.00 6.58 200 SER A CA 1
ATOM 1316 C C . SER A 1 165 ? -12.694 -28.140 30.989 1.00 7.92 200 SER A C 1
ATOM 1317 O O . SER A 1 165 ? -13.825 -27.976 30.510 1.00 7.80 200 SER A O 1
ATOM 1320 N N . LYS A 1 166 ? -12.441 -28.939 32.017 1.00 5.74 201 LYS A N 1
ATOM 1321 C CA . LYS A 1 166 ? -13.474 -29.594 32.832 1.00 5.36 201 LYS A CA 1
ATOM 1322 C C . LYS A 1 166 ? -13.090 -29.463 34.286 1.00 8.85 201 LYS A C 1
ATOM 1323 O O . LYS A 1 166 ? -11.922 -29.632 34.623 1.00 6.76 201 LYS A O 1
ATOM 1329 N N . THR A 1 167 ? -14.054 -29.137 35.148 1.00 7.26 202 THR A N 1
ATOM 1330 C CA . THR A 1 167 ? -13.787 -29.126 36.592 1.00 6.04 202 THR A CA 1
ATOM 1331 C C . THR A 1 167 ? -14.430 -30.367 37.169 1.00 10.24 202 THR A C 1
ATOM 1332 O O . THR A 1 167 ? -15.482 -30.814 36.678 1.00 9.69 202 THR A O 1
ATOM 1336 N N . GLN A 1 168 ? -13.837 -30.908 38.241 1.00 7.32 203 GLN A N 1
ATOM 1337 C CA . GLN A 1 168 ? -14.363 -32.101 38.885 1.00 7.19 203 GLN A CA 1
ATOM 1338 C C . GLN A 1 168 ? -14.296 -31.916 40.384 1.00 11.65 203 GLN A C 1
ATOM 1339 O O . GLN A 1 168 ? -13.270 -31.470 40.906 1.00 10.04 203 GLN A O 1
ATOM 1345 N N . ALA A 1 169 ? -15.381 -32.247 41.083 1.00 9.82 204 ALA A N 1
ATOM 1346 C CA . ALA A 1 169 ? -15.380 -32.078 42.537 1.00 10.31 204 ALA A CA 1
ATOM 1347 C C . ALA A 1 169 ? -14.813 -33.322 43.220 1.00 14.36 204 ALA A C 1
ATOM 1348 O O . ALA A 1 169 ? -15.094 -34.448 42.809 1.00 14.20 204 ALA A O 1
ATOM 1350 N N . VAL A 1 170 ? -13.944 -33.110 44.216 1.00 11.44 205 VAL A N 1
ATOM 1351 C CA . VAL A 1 170 ? -13.330 -34.194 44.994 1.00 11.18 205 VAL A CA 1
ATOM 1352 C C . VAL A 1 170 ? -13.619 -33.765 46.413 1.00 13.73 205 VAL A C 1
ATOM 1353 O O . VAL A 1 170 ? -12.999 -32.817 46.897 1.00 13.19 205 VAL A O 1
ATOM 1357 N N . GLY A 1 171 ? -14.633 -34.369 47.025 1.00 13.22 206 GLY A N 1
ATOM 1358 C CA . GLY A 1 171 ? -15.076 -33.929 48.343 1.00 12.47 206 GLY A CA 1
ATOM 1359 C C . GLY A 1 171 ? -15.503 -32.478 48.223 1.00 14.49 206 GLY A C 1
ATOM 1360 O O . GLY A 1 171 ? -16.349 -32.157 47.379 1.00 12.78 206 GLY A O 1
ATOM 1361 N N . SER A 1 172 ? -14.814 -31.580 48.956 1.00 11.43 207 SER A N 1
ATOM 1362 C CA . SER A 1 172 ? -15.085 -30.134 48.953 1.00 11.98 207 SER A CA 1
ATOM 1363 C C . SER A 1 172 ? -14.089 -29.299 48.123 1.00 16.02 207 SER A C 1
ATOM 1364 O O . SER A 1 172 ? -14.166 -28.066 48.077 1.00 15.94 207 SER A O 1
ATOM 1367 N N . ARG A 1 173 ? -13.208 -29.989 47.403 1.00 12.52 208 ARG A N 1
ATOM 1368 C CA . ARG A 1 173 ? -12.193 -29.410 46.537 1.00 11.98 208 ARG A CA 1
ATOM 1369 C C . ARG A 1 173 ? -12.717 -29.470 45.092 1.00 12.60 208 ARG A C 1
ATOM 1370 O O . ARG A 1 173 ? -13.522 -30.356 44.787 1.00 12.56 208 ARG A O 1
ATOM 1378 N N . VAL A 1 174 ? -12.238 -28.561 44.211 1.00 7.70 209 VAL A N 1
ATOM 1379 C CA . VAL A 1 174 ? -12.607 -28.525 42.775 1.00 6.20 209 VAL A CA 1
ATOM 1380 C C . VAL A 1 174 ? -11.312 -28.597 41.927 1.00 9.69 209 VAL A C 1
ATOM 1381 O O . VAL A 1 174 ? -10.488 -27.678 41.958 1.00 9.56 209 VAL A O 1
ATOM 1385 N N . ASP A 1 175 ? -11.156 -29.688 41.186 1.00 6.62 210 ASP A N 1
ATOM 1386 C CA . ASP A 1 175 ? -9.987 -29.928 40.323 1.00 6.19 210 ASP A CA 1
ATOM 1387 C C . ASP A 1 175 ? -10.196 -29.344 38.937 1.00 10.93 210 ASP A C 1
ATOM 1388 O O . ASP A 1 175 ? -11.344 -29.220 38.497 1.00 10.58 210 ASP A O 1
ATOM 1393 N N . LEU A 1 176 ? -9.099 -28.972 38.249 1.00 6.23 211 LEU A N 1
ATOM 1394 C CA . LEU A 1 176 ? -9.178 -28.386 36.914 1.00 5.73 211 LEU A CA 1
ATOM 1395 C C . LEU A 1 176 ? -8.450 -29.275 35.901 1.00 9.52 211 LEU A C 1
ATOM 1396 O O . LEU A 1 176 ? -7.244 -29.502 36.023 1.00 8.50 211 LEU A O 1
ATOM 1401 N N . TYR A 1 177 ? -9.190 -29.765 34.901 1.00 4.94 212 TYR A N 1
ATOM 1402 C CA . TYR A 1 177 ? -8.652 -30.633 33.865 1.00 5.05 212 TYR A CA 1
ATOM 1403 C C . TYR A 1 177 ? -8.540 -29.838 32.592 1.00 7.42 212 TYR A C 1
ATOM 1404 O O . TYR A 1 177 ? -9.499 -29.187 32.190 1.00 5.80 212 TYR A O 1
ATOM 1413 N N . TYR A 1 178 ? -7.373 -29.883 31.957 1.00 4.85 213 TYR A N 1
ATOM 1414 C CA . TYR A 1 178 ? -7.156 -29.162 30.708 1.00 4.68 213 TYR A CA 1
ATOM 1415 C C . TYR A 1 178 ? -6.008 -29.830 29.937 1.00 7.63 213 TYR A C 1
ATOM 1416 O O . TYR A 1 178 ? -5.307 -30.688 30.495 1.00 7.17 213 TYR A O 1
ATOM 1425 N N . LEU A 1 179 ? -5.811 -29.431 28.669 1.00 4.94 214 LEU A N 1
ATOM 1426 C CA . LEU A 1 179 ? -4.681 -29.931 27.890 1.00 4.55 214 LEU A CA 1
ATOM 1427 C C . LEU A 1 179 ? -3.714 -28.795 27.603 1.00 7.18 214 LEU A C 1
ATOM 1428 O O . LEU A 1 179 ? -4.134 -27.654 27.448 1.00 5.87 214 LEU A O 1
ATOM 1433 N N . SER A 1 180 ? -2.422 -29.132 27.440 1.00 6.36 215 SER A N 1
ATOM 1434 C CA . SER A 1 180 ? -1.418 -28.185 26.981 1.00 6.70 215 SER A CA 1
ATOM 1435 C C . SER A 1 180 ? -0.650 -28.841 25.857 1.00 8.95 215 SER A C 1
ATOM 1436 O O . SER A 1 180 ? -0.742 -30.057 25.665 1.00 7.48 215 SER A O 1
ATOM 1439 N N . ALA A 1 181 ? 0.139 -28.051 25.143 1.00 8.52 216 ALA A N 1
ATOM 1440 C CA . ALA A 1 181 ? 0.890 -28.590 24.013 1.00 7.38 216 ALA A CA 1
ATOM 1441 C C . ALA A 1 181 ? 2.217 -27.859 23.847 1.00 9.93 216 ALA A C 1
ATOM 1442 O O . ALA A 1 181 ? 2.289 -26.645 24.034 1.00 9.06 216 ALA A O 1
ATOM 1444 N N . ILE A 1 182 ? 3.261 -28.622 23.535 1.00 5.99 217 ILE A N 1
ATOM 1445 C CA . ILE A 1 182 ? 4.618 -28.133 23.278 1.00 6.23 217 ILE A CA 1
ATOM 1446 C C . ILE A 1 182 ? 5.058 -28.769 21.958 1.00 9.25 217 ILE A C 1
ATOM 1447 O O . ILE A 1 182 ? 4.444 -29.746 21.507 1.00 8.25 217 ILE A O 1
ATOM 1452 N N . THR A 1 183 ? 6.122 -28.249 21.348 1.00 5.58 218 THR A N 1
ATOM 1453 C CA . THR A 1 183 ? 6.628 -28.878 20.128 1.00 4.83 218 THR A CA 1
ATOM 1454 C C . THR A 1 183 ? 7.823 -29.754 20.425 1.00 8.47 218 THR A C 1
ATOM 1455 O O . THR A 1 183 ? 8.491 -29.599 21.456 1.00 8.02 218 THR A O 1
ATOM 1459 N N . GLN A 1 184 ? 8.111 -30.651 19.479 1.00 5.15 219 GLN A N 1
ATOM 1460 C CA . GLN A 1 184 ? 9.297 -31.514 19.461 1.00 4.39 219 GLN A CA 1
ATOM 1461 C C . GLN A 1 184 ? 10.151 -31.020 18.285 1.00 7.49 219 GLN A C 1
ATOM 1462 O O . GLN A 1 184 ? 9.603 -30.510 17.308 1.00 7.98 219 GLN A O 1
ATOM 1468 N N . ARG A 1 185 ? 11.477 -31.206 18.360 1.00 5.60 220 ARG A N 1
ATOM 1469 C CA . ARG A 1 185 ? 12.406 -30.826 17.285 1.00 5.79 220 ARG A CA 1
ATOM 1470 C C . ARG A 1 185 ? 12.341 -31.893 16.171 1.00 9.61 220 ARG A C 1
ATOM 1471 O O . ARG A 1 185 ? 13.315 -32.603 15.898 1.00 11.00 220 ARG A O 1
ATOM 1479 N N . LYS A 1 186 ? 11.155 -31.994 15.546 1.00 6.36 221 LYS A N 1
ATOM 1480 C CA A LYS A 1 186 ? 10.860 -32.962 14.502 0.83 5.85 221 LYS A CA 1
ATOM 1481 C CA B LYS A 1 186 ? 10.847 -32.967 14.502 0.17 6.01 221 LYS A CA 1
ATOM 1482 C C . LYS A 1 186 ? 9.863 -32.354 13.526 1.00 9.42 221 LYS A C 1
ATOM 1483 O O . LYS A 1 186 ? 8.839 -31.793 13.942 1.00 8.22 221 LYS A O 1
ATOM 1494 N N . ARG A 1 187 ? 10.174 -32.444 12.242 1.00 7.09 222 ARG A N 1
ATOM 1495 C CA . ARG A 1 187 ? 9.308 -31.924 11.196 1.00 6.35 222 ARG A CA 1
ATOM 1496 C C . ARG A 1 187 ? 9.203 -32.954 10.074 1.00 9.52 222 ARG A C 1
ATOM 1497 O O . ARG A 1 187 ? 10.154 -33.691 9.817 1.00 8.97 222 ARG A O 1
ATOM 1505 N N . VAL A 1 188 ? 8.064 -32.960 9.394 1.00 6.54 223 VAL A N 1
ATOM 1506 C CA . VAL A 1 188 ? 7.754 -33.887 8.317 1.00 6.67 223 VAL A CA 1
ATOM 1507 C C . VAL A 1 188 ? 7.512 -33.072 7.061 1.00 9.74 223 VAL A C 1
ATOM 1508 O O . VAL A 1 188 ? 6.827 -32.058 7.125 1.00 8.18 223 VAL A O 1
ATOM 1512 N N . ILE A 1 189 ? 8.011 -33.556 5.917 1.00 7.84 224 ILE A N 1
ATOM 1513 C CA . ILE A 1 189 ? 7.746 -32.953 4.602 1.00 7.39 224 ILE A CA 1
ATOM 1514 C C . ILE A 1 189 ? 7.122 -34.044 3.748 1.00 11.49 224 ILE A C 1
ATOM 1515 O O . ILE A 1 189 ? 7.709 -35.113 3.610 1.00 10.33 224 ILE A O 1
ATOM 1520 N N . VAL A 1 190 ? 5.913 -33.801 3.209 1.00 9.82 225 VAL A N 1
ATOM 1521 C CA . VAL A 1 190 ? 5.226 -34.780 2.371 1.00 11.70 225 VAL A CA 1
ATOM 1522 C C . VAL A 1 190 ? 4.739 -34.148 1.066 1.00 15.76 225 VAL A C 1
ATOM 1523 O O . VAL A 1 190 ? 4.277 -33.001 1.108 1.00 14.18 225 VAL A O 1
ATOM 1527 N N . PRO A 1 191 ? 4.724 -34.895 -0.071 1.00 14.99 226 PRO A N 1
ATOM 1528 C CA . PRO A 1 191 ? 4.122 -34.338 -1.298 1.00 15.63 226 PRO A CA 1
ATOM 1529 C C . PRO A 1 191 ? 2.638 -34.080 -1.047 1.00 19.65 226 PRO A C 1
ATOM 1530 O O . PRO A 1 191 ? 2.035 -34.796 -0.238 1.00 18.10 226 PRO A O 1
ATOM 1534 N N . SER A 1 192 ? 2.057 -33.070 -1.726 1.00 19.18 227 SER A N 1
ATOM 1535 C CA A SER A 1 192 ? 0.644 -32.697 -1.591 0.61 20.25 227 SER A CA 1
ATOM 1536 C CA B SER A 1 192 ? 0.644 -32.704 -1.590 0.39 20.31 227 SER A CA 1
ATOM 1537 C C . SER A 1 192 ? -0.292 -33.892 -1.821 1.00 26.56 227 SER A C 1
ATOM 1538 O O . SER A 1 192 ? -1.383 -33.917 -1.260 1.00 27.63 227 SER A O 1
ATOM 1543 N N . SER A 1 193 ? 0.159 -34.894 -2.610 1.00 26.41 228 SER A N 1
ATOM 1544 C CA . SER A 1 193 ? -0.579 -36.128 -2.916 1.00 28.21 228 SER A CA 1
ATOM 1545 C C . SER A 1 193 ? -0.647 -37.080 -1.698 1.00 35.04 228 SER A C 1
ATOM 1546 O O . SER A 1 193 ? -1.605 -37.847 -1.594 1.00 36.08 228 SER A O 1
ATOM 1549 N N . ASN A 1 194 ? 0.375 -37.052 -0.801 1.00 31.53 229 ASN A N 1
ATOM 1550 C CA . ASN A 1 194 ? 0.426 -37.879 0.415 1.00 31.06 229 ASN A CA 1
ATOM 1551 C C . ASN A 1 194 ? -0.006 -37.064 1.654 1.00 33.21 229 ASN A C 1
ATOM 1552 O O . ASN A 1 194 ? 0.203 -37.482 2.805 1.00 32.21 229 ASN A O 1
ATOM 1557 N N . ALA A 1 195 ? -0.632 -35.902 1.410 1.00 27.47 230 ALA A N 1
ATOM 1558 C CA . ALA A 1 195 ? -1.066 -35.032 2.488 1.00 26.24 230 ALA A CA 1
ATOM 1559 C C . ALA A 1 195 ? -2.575 -34.983 2.644 1.00 28.35 230 ALA A C 1
ATOM 1560 O O . ALA A 1 195 ? -3.319 -35.027 1.662 1.00 27.89 230 ALA A O 1
ATOM 1562 N N . VAL A 1 196 ? -3.015 -34.874 3.898 1.00 24.12 231 VAL A N 1
ATOM 1563 C CA . VAL A 1 196 ? -4.416 -34.684 4.276 1.00 22.93 231 VAL A CA 1
ATOM 1564 C C . VAL A 1 196 ? -4.463 -33.422 5.141 1.00 23.82 231 VAL A C 1
ATOM 1565 O O . VAL A 1 196 ? -3.408 -32.954 5.587 1.00 21.78 231 VAL A O 1
ATOM 1569 N N . THR A 1 197 ? -5.665 -32.872 5.381 1.00 20.90 232 THR A N 1
ATOM 1570 C CA . THR A 1 197 ? -5.791 -31.682 6.216 1.00 20.23 232 THR A CA 1
ATOM 1571 C C . THR A 1 197 ? -5.331 -32.009 7.642 1.00 21.20 232 THR A C 1
ATOM 1572 O O . THR A 1 197 ? -5.826 -32.976 8.234 1.00 19.34 232 THR A O 1
ATOM 1576 N N . PRO A 1 198 ? -4.323 -31.284 8.168 1.00 16.57 233 PRO A N 1
ATOM 1577 C CA . PRO A 1 198 ? -3.847 -31.612 9.515 1.00 15.88 233 PRO A CA 1
ATOM 1578 C C . PRO A 1 198 ? -4.843 -31.213 10.590 1.00 15.40 233 PRO A C 1
ATOM 1579 O O . PRO A 1 198 ? -5.749 -30.401 10.383 1.00 14.45 233 PRO A O 1
ATOM 1583 N N . LEU A 1 199 ? -4.675 -31.827 11.742 1.00 11.30 234 LEU A N 1
ATOM 1584 C CA . LEU A 1 199 ? -5.457 -31.486 12.912 1.00 10.57 234 LEU A CA 1
ATOM 1585 C C . LEU A 1 199 ? -4.950 -30.142 13.425 1.00 14.61 234 LEU A C 1
ATOM 1586 O O . LEU A 1 199 ? -3.794 -29.779 13.175 1.00 14.36 234 LEU A O 1
ATOM 1591 N N . ASP A 1 200 ? -5.813 -29.399 14.125 1.00 11.26 235 ASP A N 1
ATOM 1592 C CA . ASP A 1 200 ? -5.436 -28.146 14.755 1.00 10.67 235 ASP A CA 1
ATOM 1593 C C . ASP A 1 200 ? -5.751 -28.238 16.258 1.00 12.37 235 ASP A C 1
ATOM 1594 O O . ASP A 1 200 ? -6.365 -29.209 16.708 1.00 10.19 235 ASP A O 1
ATOM 1599 N N . TRP A 1 201 ? -5.310 -27.241 17.025 1.00 9.68 236 TRP A N 1
ATOM 1600 C CA . TRP A 1 201 ? -5.442 -27.241 18.473 1.00 7.84 236 TRP A CA 1
ATOM 1601 C C . TRP A 1 201 ? -6.892 -27.301 18.970 1.00 9.75 236 TRP A C 1
ATOM 1602 O O . TRP A 1 201 ? -7.167 -28.031 19.917 1.00 7.76 236 TRP A O 1
ATOM 1613 N N . ASP A 1 202 ? -7.807 -26.539 18.343 1.00 9.58 237 ASP A N 1
ATOM 1614 C CA . ASP A 1 202 ? -9.236 -26.532 18.694 1.00 9.62 237 ASP A CA 1
ATOM 1615 C C . ASP A 1 202 ? -9.829 -27.938 18.543 1.00 10.67 237 ASP A C 1
ATOM 1616 O O . ASP A 1 202 ? -10.464 -28.445 19.481 1.00 9.80 237 ASP A O 1
ATOM 1621 N N . THR A 1 203 ? -9.570 -28.591 17.394 1.00 7.50 238 THR A N 1
ATOM 1622 C CA . THR A 1 203 ? -10.049 -29.939 17.083 1.00 7.08 238 THR A CA 1
ATOM 1623 C C . THR A 1 203 ? -9.492 -30.964 18.084 1.00 8.72 238 THR A C 1
ATOM 1624 O O . THR A 1 203 ? -10.247 -31.798 18.588 1.00 7.63 238 THR A O 1
ATOM 1628 N N . VAL A 1 204 ? -8.175 -30.917 18.350 1.00 5.46 239 VAL A N 1
ATOM 1629 C CA . VAL A 1 204 ? -7.536 -31.852 19.283 1.00 4.51 239 VAL A CA 1
ATOM 1630 C C . VAL A 1 204 ? -8.140 -31.729 20.682 1.00 7.65 239 VAL A C 1
ATOM 1631 O O . VAL A 1 204 ? -8.426 -32.751 21.284 1.00 6.93 239 VAL A O 1
ATOM 1635 N N . GLN A 1 205 ? -8.305 -30.499 21.215 1.00 5.89 240 GLN A N 1
ATOM 1636 C CA . GLN A 1 205 ? -8.874 -30.328 22.562 1.00 5.45 240 GLN A CA 1
ATOM 1637 C C . GLN A 1 205 ? -10.304 -30.813 22.619 1.00 9.36 240 GLN A C 1
ATOM 1638 O O . GLN A 1 205 ? -10.644 -31.519 23.568 1.00 9.43 240 GLN A O 1
ATOM 1644 N N . ARG A 1 206 ? -11.134 -30.460 21.599 1.00 6.31 241 ARG A N 1
ATOM 1645 C CA A ARG A 1 206 ? -12.534 -30.885 21.567 0.51 6.59 241 ARG A CA 1
ATOM 1646 C CA B ARG A 1 206 ? -12.532 -30.894 21.555 0.49 6.47 241 ARG A CA 1
ATOM 1647 C C . ARG A 1 206 ? -12.621 -32.419 21.602 1.00 10.28 241 ARG A C 1
ATOM 1648 O O . ARG A 1 206 ? -13.336 -32.971 22.440 1.00 10.17 241 ARG A O 1
ATOM 1663 N N . ASN A 1 207 ? -11.866 -33.095 20.739 1.00 7.09 242 ASN A N 1
ATOM 1664 C CA . ASN A 1 207 ? -11.904 -34.550 20.640 1.00 6.85 242 ASN A CA 1
ATOM 1665 C C . ASN A 1 207 ? -11.253 -35.294 21.790 1.00 10.17 242 ASN A C 1
ATOM 1666 O O . ASN A 1 207 ? -11.857 -36.228 22.324 1.00 9.12 242 ASN A O 1
ATOM 1671 N N . VAL A 1 208 ? -10.039 -34.902 22.164 1.00 7.28 243 VAL A N 1
ATOM 1672 C CA . VAL A 1 208 ? -9.304 -35.595 23.220 1.00 6.30 243 VAL A CA 1
ATOM 1673 C C . VAL A 1 208 ? -9.919 -35.354 24.615 1.00 9.73 243 VAL A C 1
ATOM 1674 O O . VAL A 1 208 ? -10.165 -36.309 25.339 1.00 10.43 243 VAL A O 1
ATOM 1678 N N . LEU A 1 209 ? -10.088 -34.101 25.008 1.00 5.82 244 LEU A N 1
ATOM 1679 C CA . LEU A 1 209 ? -10.577 -33.795 26.359 1.00 5.90 244 LEU A CA 1
ATOM 1680 C C . LEU A 1 209 ? -12.087 -33.804 26.503 1.00 9.15 244 LEU A C 1
ATOM 1681 O O . LEU A 1 209 ? -12.622 -34.337 27.480 1.00 9.06 244 LEU A O 1
ATOM 1686 N N . MET A 1 210 ? -12.770 -33.126 25.592 1.00 6.24 245 MET A N 1
ATOM 1687 C CA . MET A 1 210 ? -14.211 -32.924 25.749 1.00 6.32 245 MET A CA 1
ATOM 1688 C C . MET A 1 210 ? -15.019 -34.166 25.428 1.00 11.62 245 MET A C 1
ATOM 1689 O O . MET A 1 210 ? -15.918 -34.518 26.198 1.00 11.42 245 MET A O 1
ATOM 1694 N N . GLU A 1 211 ? -14.667 -34.848 24.330 1.00 8.32 246 GLU A N 1
ATOM 1695 C CA . GLU A 1 211 ? -15.400 -36.026 23.873 1.00 8.22 246 GLU A CA 1
ATOM 1696 C C . GLU A 1 211 ? -14.826 -37.369 24.358 1.00 12.55 246 GLU A C 1
ATOM 1697 O O . GLU A 1 211 ? -15.613 -38.286 24.566 1.00 13.43 246 GLU A O 1
ATOM 1703 N N . ASN A 1 212 ? -13.497 -37.491 24.550 1.00 9.85 247 ASN A N 1
ATOM 1704 C CA . ASN A 1 212 ? -12.850 -38.764 24.902 1.00 10.80 247 ASN A CA 1
ATOM 1705 C C . ASN A 1 212 ? -12.291 -38.925 26.305 1.00 17.45 247 ASN A C 1
ATOM 1706 O O . ASN A 1 212 ? -11.690 -39.966 26.600 1.00 20.74 247 ASN A O 1
ATOM 1711 N N . TYR A 1 213 ? -12.387 -37.923 27.131 1.00 10.40 248 TYR A N 1
ATOM 1712 C CA . TYR A 1 213 ? -11.938 -38.124 28.491 1.00 8.77 248 TYR A CA 1
ATOM 1713 C C . TYR A 1 213 ? -13.094 -37.782 29.389 1.00 12.78 248 TYR A C 1
ATOM 1714 O O . TYR A 1 213 ? -13.802 -36.805 29.155 1.00 13.07 248 TYR A O 1
ATOM 1723 N N . ASN A 1 214 ? -13.282 -38.606 30.405 1.00 9.84 249 ASN A N 1
ATOM 1724 C CA . ASN A 1 214 ? -14.348 -38.464 31.370 1.00 9.34 249 ASN A CA 1
ATOM 1725 C C . ASN A 1 214 ? -13.711 -38.365 32.765 1.00 13.95 249 ASN A C 1
ATOM 1726 O O . ASN A 1 214 ? -13.304 -39.397 33.305 1.00 13.22 249 ASN A O 1
ATOM 1731 N N . PRO A 1 215 ? -13.589 -37.144 33.349 1.00 11.78 250 PRO A N 1
ATOM 1732 C CA . PRO A 1 215 ? -12.942 -37.021 34.676 1.00 11.87 250 PRO A CA 1
ATOM 1733 C C . PRO A 1 215 ? -13.714 -37.782 35.745 1.00 18.65 250 PRO A C 1
ATOM 1734 O O . PRO A 1 215 ? -13.117 -38.275 36.711 1.00 17.31 250 PRO A O 1
ATOM 1738 N N . GLY A 1 216 ? -15.028 -37.898 35.529 1.00 15.43 251 GLY A N 1
ATOM 1739 C CA . GLY A 1 216 ? -15.931 -38.582 36.441 1.00 16.05 251 GLY A CA 1
ATOM 1740 C C . GLY A 1 216 ? -15.520 -39.997 36.780 1.00 20.50 251 GLY A C 1
ATOM 1741 O O . GLY A 1 216 ? -15.588 -40.396 37.934 1.00 22.15 251 GLY A O 1
ATOM 1742 N N . SER A 1 217 ? -15.117 -40.765 35.777 1.00 18.06 252 SER A N 1
ATOM 1743 C CA . SER A 1 217 ? -14.690 -42.151 35.939 1.00 17.95 252 SER A CA 1
ATOM 1744 C C . SER A 1 217 ? -13.176 -42.284 35.713 1.00 19.74 252 SER A C 1
ATOM 1745 O O . SER A 1 217 ? -12.652 -43.394 35.801 1.00 19.76 252 SER A O 1
ATOM 1748 N N . ASN A 1 218 ? -12.470 -41.158 35.405 1.00 14.01 253 ASN A N 1
ATOM 1749 C CA . ASN A 1 218 ? -11.039 -41.178 35.045 1.00 12.21 253 ASN A CA 1
ATOM 1750 C C . ASN A 1 218 ? -10.847 -42.214 33.925 1.00 15.20 253 ASN A C 1
ATOM 1751 O O . ASN A 1 218 ? -10.025 -43.135 34.014 1.00 11.54 253 ASN A O 1
ATOM 1756 N N . SER A 1 219 ? -11.682 -42.106 32.886 1.00 12.52 254 SER A N 1
ATOM 1757 C CA . SER A 1 219 ? -11.619 -43.055 31.791 1.00 14.21 254 SER A CA 1
ATOM 1758 C C . SER A 1 219 ? -11.949 -42.401 30.466 1.00 18.46 254 SER A C 1
ATOM 1759 O O . SER A 1 219 ? -12.235 -41.203 30.403 1.00 18.54 254 SER A O 1
ATOM 1762 N N . GLY A 1 220 ? -11.919 -43.231 29.438 1.00 15.34 255 GLY A N 1
ATOM 1763 C CA . GLY A 1 220 ? -12.122 -42.887 28.048 1.00 16.06 255 GLY A CA 1
ATOM 1764 C C . GLY A 1 220 ? -10.953 -43.498 27.320 1.00 20.77 255 GLY A C 1
ATOM 1765 O O . GLY A 1 220 ? -10.575 -44.646 27.595 1.00 22.25 255 GLY A O 1
ATOM 1766 N N . HIS A 1 221 ? -10.295 -42.699 26.494 1.00 14.47 256 HIS A N 1
ATOM 1767 C CA . HIS A 1 221 ? -9.147 -43.158 25.745 1.00 13.63 256 HIS A CA 1
ATOM 1768 C C . HIS A 1 221 ? -7.831 -43.142 26.549 1.00 16.27 256 HIS A C 1
ATOM 1769 O O . HIS A 1 221 ? -6.823 -43.665 26.089 1.00 18.43 256 HIS A O 1
ATOM 1776 N N . PHE A 1 222 ? -7.847 -42.539 27.741 1.00 10.66 257 PHE A N 1
ATOM 1777 C CA . PHE A 1 222 ? -6.691 -42.508 28.639 1.00 9.38 257 PHE A CA 1
ATOM 1778 C C . PHE A 1 222 ? -7.189 -42.313 30.057 1.00 10.96 257 PHE A C 1
ATOM 1779 O O . PHE A 1 222 ? -8.312 -41.841 30.274 1.00 9.26 257 PHE A O 1
ATOM 1787 N N . SER A 1 223 ? -6.304 -42.629 31.018 1.00 9.14 258 SER A N 1
ATOM 1788 C CA A SER A 1 223 ? -6.560 -42.428 32.435 0.29 8.31 258 SER A CA 1
ATOM 1789 C CA B SER A 1 223 ? -6.559 -42.451 32.445 0.71 8.67 258 SER A CA 1
ATOM 1790 C C . SER A 1 223 ? -5.314 -41.869 33.094 1.00 10.27 258 SER A C 1
ATOM 1791 O O . SER A 1 223 ? -4.190 -42.198 32.685 1.00 8.52 258 SER A O 1
ATOM 1796 N N . PHE A 1 224 ? -5.506 -41.034 34.110 1.00 6.70 259 PHE A N 1
ATOM 1797 C CA . PHE A 1 224 ? -4.364 -40.538 34.871 1.00 6.11 259 PHE A CA 1
ATOM 1798 C C . PHE A 1 224 ? -3.971 -41.635 35.847 1.00 10.10 259 PHE A C 1
ATOM 1799 O O . PHE A 1 224 ? -4.833 -42.375 36.360 1.00 8.52 259 PHE A O 1
ATOM 1807 N N . ASP A 1 225 ? -2.668 -41.718 36.128 1.00 8.03 260 ASP A N 1
ATOM 1808 C CA . ASP A 1 225 ? -2.153 -42.655 37.118 1.00 7.59 260 ASP A CA 1
ATOM 1809 C C . ASP A 1 225 ? -1.882 -41.862 38.428 1.00 11.14 260 ASP A C 1
ATOM 1810 O O . ASP A 1 225 ? -0.822 -41.246 38.579 1.00 9.52 260 ASP A O 1
ATOM 1815 N N . TRP A 1 226 ? -2.851 -41.891 39.376 1.00 8.72 261 TRP A N 1
ATOM 1816 C CA . TRP A 1 226 ? -2.739 -41.124 40.619 1.00 8.20 261 TRP A CA 1
ATOM 1817 C C . TRP A 1 226 ? -1.585 -41.555 41.536 1.00 10.59 261 TRP A C 1
ATOM 1818 O O . TRP A 1 226 ? -1.207 -40.785 42.424 1.00 10.48 261 TRP A O 1
ATOM 1829 N N . SER A 1 227 ? -1.010 -42.750 41.304 1.00 8.35 262 SER A N 1
ATOM 1830 C CA . SER A 1 227 ? 0.135 -43.240 42.090 1.00 8.69 262 SER A CA 1
ATOM 1831 C C . SER A 1 227 ? 1.367 -42.346 41.933 1.00 12.60 262 SER A C 1
ATOM 1832 O O . SER A 1 227 ? 2.287 -42.447 42.751 1.00 12.90 262 SER A O 1
ATOM 1835 N N . ALA A 1 228 ? 1.377 -41.432 40.915 1.00 8.72 263 ALA A N 1
ATOM 1836 C CA . ALA A 1 228 ? 2.457 -40.450 40.744 1.00 8.70 263 ALA A CA 1
ATOM 1837 C C . ALA A 1 228 ? 2.666 -39.680 42.065 1.00 12.72 263 ALA A C 1
ATOM 1838 O O . ALA A 1 228 ? 3.805 -39.410 42.437 1.00 11.02 263 ALA A O 1
ATOM 1840 N N . TYR A 1 229 ? 1.561 -39.345 42.786 1.00 9.92 264 TYR A N 1
ATOM 1841 C CA . TYR A 1 229 ? 1.685 -38.593 44.050 1.00 8.75 264 TYR A CA 1
ATOM 1842 C C . TYR A 1 229 ? 2.580 -39.313 45.078 1.00 12.55 264 TYR A C 1
ATOM 1843 O O . TYR A 1 229 ? 3.305 -38.652 45.812 1.00 13.45 264 TYR A O 1
ATOM 1852 N N 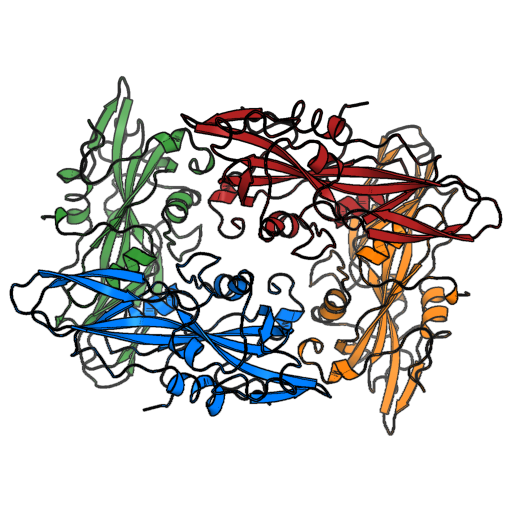. ASN A 1 230 ? 2.478 -40.642 45.140 1.00 9.48 265 ASN A N 1
ATOM 1853 C CA . ASN A 1 230 ? 3.152 -41.540 46.078 1.00 9.84 265 ASN A CA 1
ATOM 1854 C C . ASN A 1 230 ? 4.495 -42.106 45.575 1.00 13.90 265 ASN A C 1
ATOM 1855 O O . ASN A 1 230 ? 5.081 -42.981 46.226 1.00 13.07 265 ASN A O 1
ATOM 1860 N N . ASP A 1 231 ? 4.964 -41.617 44.416 1.00 9.93 266 ASP A N 1
ATOM 1861 C CA . ASP A 1 231 ? 6.206 -42.086 43.805 1.00 9.92 266 ASP A CA 1
ATOM 1862 C C . ASP A 1 231 ? 7.224 -40.943 43.730 1.00 12.95 266 ASP A C 1
ATOM 1863 O O . ASP A 1 231 ? 7.143 -40.100 42.822 1.00 10.73 266 ASP A O 1
ATOM 1868 N N . PRO A 1 232 ? 8.257 -40.948 44.614 1.00 12.07 267 PRO A N 1
ATOM 1869 C CA . PRO A 1 232 ? 9.239 -39.847 44.583 1.00 13.15 267 PRO A CA 1
ATOM 1870 C C . PRO A 1 232 ? 9.887 -39.634 43.215 1.00 16.47 267 PRO A C 1
ATOM 1871 O O . PRO A 1 232 ? 10.121 -38.485 42.852 1.00 16.67 267 PRO A O 1
ATOM 1875 N N . HIS A 1 233 ? 10.117 -40.724 42.451 1.00 14.62 268 HIS A N 1
ATOM 1876 C CA A HIS A 1 233 ? 10.730 -40.621 41.123 0.59 15.87 268 HIS A CA 1
ATOM 1877 C CA B HIS A 1 233 ? 10.709 -40.681 41.102 0.40 15.27 268 HIS A CA 1
ATOM 1878 C C . HIS A 1 233 ? 9.820 -39.950 40.088 1.00 17.50 268 HIS A C 1
ATOM 1879 O O . HIS A 1 233 ? 10.308 -39.503 39.046 1.00 15.88 268 HIS A O 1
ATOM 1892 N N . ARG A 1 234 ? 8.514 -39.812 40.396 1.00 13.89 269 ARG A N 1
ATOM 1893 C CA . ARG A 1 234 ? 7.572 -39.129 39.488 1.00 12.74 269 ARG A CA 1
ATOM 1894 C C . ARG A 1 234 ? 7.030 -37.798 40.045 1.00 13.62 269 ARG A C 1
ATOM 1895 O O . ARG A 1 234 ? 6.055 -37.257 39.530 1.00 10.26 269 ARG A O 1
ATOM 1903 N N . ARG A 1 235 ? 7.703 -37.246 41.063 1.00 10.73 270 ARG A N 1
ATOM 1904 C CA . ARG A 1 235 ? 7.373 -35.944 41.632 1.00 9.98 270 ARG A CA 1
ATOM 1905 C C . ARG A 1 235 ? 8.501 -34.991 41.230 1.00 14.02 270 ARG A C 1
ATOM 1906 O O . ARG A 1 235 ? 9.681 -35.320 41.400 1.00 14.89 270 ARG A O 1
ATOM 1914 N N . TYR A 1 236 ? 8.160 -33.839 40.669 1.00 9.14 271 TYR A N 1
ATOM 1915 C CA . TYR A 1 236 ? 9.185 -32.891 40.256 1.00 11.53 271 TYR A CA 1
ATOM 1916 C C . TYR A 1 236 ? 9.123 -31.596 41.055 1.00 14.72 271 TYR A C 1
ATOM 1917 O O . TYR A 1 236 ? 8.097 -31.364 41.733 1.00 14.83 271 TYR A O 1
ATOM 1927 N N . GLY B 1 2 ? 0.484 -44.595 81.544 1.00 27.43 37 GLY B N 1
ATOM 1928 C CA . GLY B 1 2 ? 1.903 -44.369 81.302 1.00 26.79 37 GLY B CA 1
ATOM 1929 C C . GLY B 1 2 ? 2.283 -42.936 80.975 1.00 28.79 37 GLY B C 1
ATOM 1930 O O . GLY B 1 2 ? 3.426 -42.694 80.560 1.00 28.20 37 GLY B O 1
ATOM 1931 N N . ARG B 1 3 ? 1.339 -41.967 81.176 1.00 22.51 38 ARG B N 1
ATOM 1932 C CA . ARG B 1 3 ? 1.513 -40.518 80.914 1.00 20.08 38 ARG B CA 1
ATOM 1933 C C . ARG B 1 3 ? 2.109 -40.266 79.517 1.00 19.17 38 ARG B C 1
ATOM 1934 O O . ARG B 1 3 ? 3.066 -39.503 79.365 1.00 18.43 38 ARG B O 1
ATOM 1942 N N . PHE B 1 4 ? 1.533 -40.912 78.499 1.00 14.19 39 PHE B N 1
ATOM 1943 C CA . PHE B 1 4 ? 1.996 -40.783 77.115 1.00 11.76 39 PHE B CA 1
ATOM 1944 C C . PHE B 1 4 ? 1.877 -39.346 76.576 1.00 15.20 39 PHE B C 1
ATOM 1945 O O . PHE B 1 4 ? 2.471 -39.040 75.548 1.00 13.15 39 PHE B O 1
ATOM 1953 N N . ASP B 1 5 ? 1.214 -38.441 77.334 1.00 14.59 40 ASP B N 1
ATOM 1954 C CA . ASP B 1 5 ? 1.131 -37.018 77.000 1.00 15.64 40 ASP B CA 1
ATOM 1955 C C . ASP B 1 5 ? 2.517 -36.361 77.131 1.00 20.36 40 ASP B C 1
ATOM 1956 O O . ASP B 1 5 ? 2.746 -35.309 76.529 1.00 21.38 40 ASP B O 1
ATOM 1961 N N . GLN B 1 6 ? 3.448 -37.007 77.881 1.00 16.29 41 GLN B N 1
ATOM 1962 C CA . GLN B 1 6 ? 4.836 -36.559 78.064 1.00 16.19 41 GLN B CA 1
ATOM 1963 C C . GLN B 1 6 ? 5.624 -36.624 76.738 1.00 17.13 41 GLN B C 1
ATOM 1964 O O . GLN B 1 6 ? 6.625 -35.925 76.595 1.00 17.57 41 GLN B O 1
ATOM 1970 N N . TYR B 1 7 ? 5.207 -37.500 75.798 1.00 10.85 42 TYR B N 1
ATOM 1971 C CA . TYR B 1 7 ? 5.946 -37.656 74.538 1.00 9.43 42 TYR B CA 1
ATOM 1972 C C . TYR B 1 7 ? 5.551 -36.609 73.515 1.00 11.47 42 TYR B C 1
ATOM 1973 O O . TYR B 1 7 ? 4.359 -36.303 73.406 1.00 11.55 42 TYR B O 1
ATOM 1982 N N . PRO B 1 8 ? 6.528 -36.057 72.758 1.00 8.16 43 PRO B N 1
ATOM 1983 C CA . PRO B 1 8 ? 6.181 -35.038 71.755 1.00 8.09 43 PRO B CA 1
ATOM 1984 C C . PRO B 1 8 ? 5.571 -35.664 70.505 1.00 11.03 43 PRO B C 1
ATOM 1985 O O . PRO B 1 8 ? 5.559 -36.890 70.362 1.00 10.02 43 PRO B O 1
ATOM 1989 N N . THR B 1 9 ? 5.092 -34.815 69.592 1.00 7.88 44 THR B N 1
ATOM 1990 C CA . THR B 1 9 ? 4.531 -35.259 68.325 1.00 7.18 44 THR B CA 1
ATOM 1991 C C . THR B 1 9 ? 5.520 -34.859 67.238 1.00 11.52 44 THR B C 1
ATOM 1992 O O . THR B 1 9 ? 5.994 -33.721 67.219 1.00 12.19 44 THR B O 1
ATOM 1996 N N . LYS B 1 10 ? 5.810 -35.789 66.332 1.00 7.31 45 LYS B N 1
ATOM 1997 C CA . LYS B 1 10 ? 6.756 -35.571 65.236 1.00 7.22 45 LYS B CA 1
ATOM 1998 C C . LYS B 1 10 ? 6.117 -35.869 63.885 1.00 9.99 45 LYS B C 1
ATOM 1999 O O . LYS B 1 10 ? 5.323 -36.805 63.770 1.00 8.44 45 LYS B O 1
ATOM 2005 N N . LYS B 1 11 ? 6.466 -35.066 62.867 1.00 7.51 46 LYS B N 1
ATOM 2006 C CA . LYS B 1 11 ? 5.954 -35.234 61.520 1.00 8.39 46 LYS B CA 1
ATOM 2007 C C . LYS B 1 11 ? 7.085 -35.583 60.571 1.00 11.35 46 LYS B C 1
ATOM 2008 O O . LYS B 1 11 ? 7.919 -34.728 60.250 1.00 10.40 46 LYS B O 1
ATOM 2014 N N . GLY B 1 12 ? 7.109 -36.826 60.136 1.00 8.30 47 GLY B N 1
ATOM 2015 C CA . GLY B 1 12 ? 8.110 -37.307 59.182 1.00 8.64 47 GLY B CA 1
ATOM 2016 C C . GLY B 1 12 ? 9.454 -37.718 59.755 1.00 10.68 47 GLY B C 1
ATOM 2017 O O . GLY B 1 12 ? 9.790 -37.368 60.888 1.00 8.67 47 GLY B O 1
ATOM 2018 N N . ASP B 1 13 ? 10.250 -38.431 58.937 1.00 9.58 48 ASP B N 1
ATOM 2019 C CA . ASP B 1 13 ? 11.561 -38.971 59.308 1.00 9.02 48 ASP B CA 1
ATOM 2020 C C . ASP B 1 13 ? 12.583 -37.919 59.770 1.00 10.58 48 ASP B C 1
ATOM 2021 O O . ASP B 1 13 ? 13.362 -38.222 60.667 1.00 10.66 48 ASP B O 1
ATOM 2026 N N . PHE B 1 14 ? 12.599 -36.698 59.185 1.00 8.56 49 PHE B N 1
ATOM 2027 C CA . PHE B 1 14 ? 13.585 -35.697 59.659 1.00 7.73 49 PHE B CA 1
ATOM 2028 C C . PHE B 1 14 ? 13.265 -35.257 61.087 1.00 9.61 49 PHE B C 1
ATOM 2029 O O . PHE B 1 14 ? 14.183 -35.027 61.876 1.00 8.46 49 PHE B O 1
ATOM 2037 N N . ALA B 1 15 ? 11.964 -35.160 61.414 1.00 8.23 50 ALA B N 1
ATOM 2038 C CA . ALA B 1 15 ? 11.543 -34.790 62.772 1.00 8.72 50 ALA B CA 1
ATOM 2039 C C . ALA B 1 15 ? 11.797 -35.947 63.751 1.00 10.75 50 ALA B C 1
ATOM 2040 O O . ALA B 1 15 ? 12.278 -35.696 64.849 1.00 9.31 50 ALA B O 1
ATOM 2042 N N . ILE B 1 16 ? 11.516 -37.213 63.359 1.00 7.14 51 ILE B N 1
ATOM 2043 C CA . ILE B 1 16 ? 11.824 -38.375 64.204 1.00 6.71 51 ILE B CA 1
ATOM 2044 C C . ILE B 1 16 ? 13.350 -38.418 64.445 1.00 10.82 51 ILE B C 1
ATOM 2045 O O . ILE B 1 16 ? 13.793 -38.645 65.573 1.00 10.01 51 ILE B O 1
ATOM 2050 N N . ASP B 1 17 ? 14.151 -38.142 63.399 1.00 8.08 52 ASP B N 1
ATOM 2051 C CA . ASP B 1 17 ? 15.609 -38.072 63.551 1.00 7.90 52 ASP B CA 1
ATOM 2052 C C . ASP B 1 17 ? 16.032 -37.003 64.535 1.00 11.18 52 ASP B C 1
ATOM 2053 O O . ASP B 1 17 ? 16.884 -37.274 65.361 1.00 11.32 52 ASP B O 1
ATOM 2058 N N . GLY B 1 18 ? 15.437 -35.824 64.454 1.00 8.50 53 GLY B N 1
ATOM 2059 C CA . GLY B 1 18 ? 15.710 -34.733 65.388 1.00 8.10 53 GLY B CA 1
ATOM 2060 C C . GLY B 1 18 ? 15.480 -35.168 66.826 1.00 11.39 53 GLY B C 1
ATOM 2061 O O . GLY B 1 18 ? 16.278 -34.871 67.719 1.00 11.10 53 GLY B O 1
ATOM 2062 N N . TYR B 1 19 ? 14.418 -35.948 67.044 1.00 6.73 54 TYR B N 1
ATOM 2063 C CA . TYR B 1 19 ? 14.091 -36.476 68.374 1.00 7.74 54 TYR B CA 1
ATOM 2064 C C . TYR B 1 19 ? 15.165 -37.511 68.852 1.00 10.33 54 TYR B C 1
ATOM 2065 O O . TYR B 1 19 ? 15.683 -37.394 69.966 1.00 9.82 54 TYR B O 1
ATOM 2074 N N . LEU B 1 20 ? 15.496 -38.505 68.005 1.00 8.22 55 LEU B N 1
ATOM 2075 C CA . LEU B 1 20 ? 1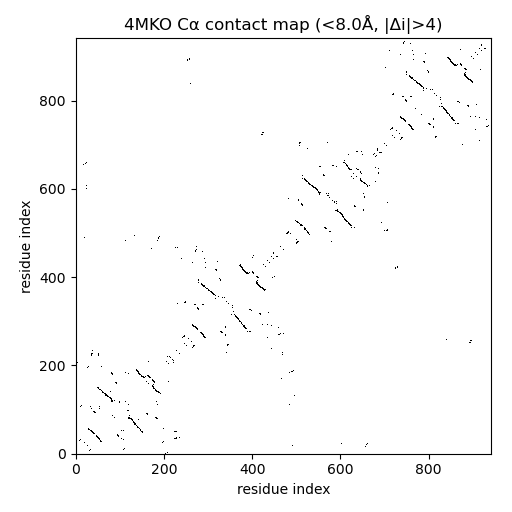6.468 -39.549 68.344 1.00 7.82 55 LEU B CA 1
ATOM 2076 C C . LEU B 1 20 ? 17.915 -39.047 68.419 1.00 11.07 55 LEU B C 1
ATOM 2077 O O . LEU B 1 20 ? 18.708 -39.605 69.168 1.00 10.18 55 LEU B O 1
ATOM 2082 N N . LEU B 1 21 ? 18.258 -38.017 67.625 1.00 8.05 56 LEU B N 1
ATOM 2083 C CA . LEU B 1 21 ? 19.604 -37.410 67.602 1.00 8.00 56 LEU B CA 1
ATOM 2084 C C . LEU B 1 21 ? 19.814 -36.397 68.715 1.00 11.26 56 LEU B C 1
ATOM 2085 O O . LEU B 1 21 ? 20.925 -35.878 68.862 1.00 8.44 56 LEU B O 1
ATOM 2090 N N . ASP B 1 22 ? 18.744 -36.119 69.498 1.00 9.04 57 ASP B N 1
ATOM 2091 C CA . ASP B 1 22 ? 18.843 -35.266 70.675 1.00 7.88 57 ASP B CA 1
ATOM 2092 C C . ASP B 1 22 ? 19.163 -36.227 71.825 1.00 12.72 57 ASP B C 1
ATOM 2093 O O . ASP B 1 22 ? 18.263 -36.868 72.401 1.00 13.66 57 ASP B O 1
ATOM 2098 N N . TYR B 1 23 ? 20.450 -36.351 72.129 1.00 8.41 58 TYR B N 1
ATOM 2099 C CA . TYR B 1 23 ? 20.926 -37.250 73.181 1.00 9.15 58 TYR B CA 1
ATOM 2100 C C . TYR B 1 23 ? 21.140 -36.475 74.504 1.00 13.21 58 TYR B C 1
ATOM 2101 O O . TYR B 1 23 ? 21.864 -36.940 75.379 1.00 14.46 58 TYR B O 1
ATOM 2110 N N . SER B 1 24 ? 20.467 -35.312 74.669 1.00 10.01 59 SER B N 1
ATOM 2111 C CA . SER B 1 24 ? 20.554 -34.571 75.935 1.00 9.74 59 SER B CA 1
ATOM 2112 C C . SER B 1 24 ? 19.748 -35.284 77.061 1.00 14.73 59 SER B C 1
ATOM 2113 O O . SER B 1 24 ? 19.989 -35.031 78.245 1.00 14.03 59 SER B O 1
ATOM 2116 N N . SER B 1 25 ? 18.807 -36.177 76.664 1.00 13.66 60 SER B N 1
ATOM 2117 C CA A SER B 1 25 ? 17.950 -36.962 77.558 0.58 13.60 60 SER B CA 1
ATOM 2118 C CA B SER B 1 25 ? 17.974 -36.969 77.568 0.42 13.85 60 SER B CA 1
ATOM 2119 C C . SER B 1 25 ? 17.647 -38.319 76.920 1.00 19.33 60 SER B C 1
ATOM 2120 O O . SER B 1 25 ? 17.549 -38.387 75.694 1.00 16.42 60 SER B O 1
ATOM 2125 N N . PRO B 1 26 ? 17.460 -39.412 77.712 1.00 20.67 61 PRO B N 1
ATOM 2126 C CA . PRO B 1 26 ? 17.128 -40.708 77.088 1.00 20.75 61 PRO B CA 1
ATOM 2127 C C . PRO B 1 26 ? 15.753 -40.643 76.424 1.00 18.85 61 PRO B C 1
ATOM 2128 O O . PRO B 1 26 ? 14.843 -40.038 76.985 1.00 18.69 61 PRO B O 1
ATOM 2132 N N . LYS B 1 27 ? 15.624 -41.229 75.220 1.00 13.81 62 LYS B N 1
ATOM 2133 C CA A LYS B 1 27 ? 14.368 -41.213 74.465 0.38 12.70 62 LYS B CA 1
ATOM 2134 C CA B LYS B 1 27 ? 14.364 -41.213 74.467 0.62 12.64 62 LYS B CA 1
ATOM 2135 C C . LYS B 1 27 ? 13.716 -42.593 74.403 1.00 14.55 62 LYS B C 1
ATOM 2136 O O . LYS B 1 27 ? 14.420 -43.601 74.303 1.00 14.72 62 LYS B O 1
ATOM 2147 N N . GLN B 1 28 ? 12.361 -42.639 74.450 1.00 10.17 63 GLN B N 1
ATOM 2148 C CA . GLN B 1 28 ? 11.597 -43.891 74.371 1.00 9.87 63 GLN B CA 1
ATOM 2149 C C . GLN B 1 28 ? 10.692 -43.933 73.126 1.00 13.17 63 GLN B C 1
ATOM 2150 O O . GLN B 1 28 ? 10.520 -44.995 72.519 1.00 12.90 63 GLN B O 1
ATOM 2156 N N . GLY B 1 29 ? 10.047 -42.816 72.821 1.00 9.78 64 GLY B N 1
ATOM 2157 C CA . GLY B 1 29 ? 9.081 -42.779 71.727 1.00 9.74 64 GLY B CA 1
ATOM 2158 C C . GLY B 1 29 ? 8.427 -41.430 71.524 1.00 10.81 64 GLY B C 1
ATOM 2159 O O . GLY B 1 29 ? 8.586 -40.508 72.329 1.00 8.66 64 GLY B O 1
ATOM 2160 N N . CYS B 1 30 ? 7.676 -41.320 70.435 1.00 8.41 65 CYS B N 1
ATOM 2161 C CA . CYS B 1 30 ? 6.989 -40.090 70.083 1.00 8.41 65 CYS B CA 1
ATOM 2162 C C . CYS B 1 30 ? 5.710 -40.381 69.319 1.00 9.45 65 CYS B C 1
ATOM 2163 O O . CYS B 1 30 ? 5.610 -41.404 68.639 1.00 6.45 65 CYS B O 1
ATOM 2166 N N . TRP B 1 31 ? 4.740 -39.464 69.424 1.00 7.52 66 TRP B N 1
ATOM 2167 C CA . TRP B 1 31 ? 3.510 -39.553 68.648 1.00 7.08 66 TRP B CA 1
ATOM 2168 C C . TRP B 1 31 ? 3.895 -39.152 67.228 1.00 10.44 66 TRP B C 1
ATOM 2169 O O . TRP B 1 31 ? 4.801 -38.319 67.042 1.00 8.49 66 TRP B O 1
ATOM 2180 N N . VAL B 1 32 ? 3.236 -39.761 66.235 1.00 5.17 67 VAL B N 1
ATOM 2181 C CA . VAL B 1 32 ? 3.526 -39.474 64.832 1.00 6.02 67 VAL B CA 1
ATOM 2182 C C . VAL B 1 32 ? 2.325 -38.738 64.187 1.00 9.26 67 VAL B C 1
ATOM 2183 O O . VAL B 1 32 ? 1.192 -39.221 64.258 1.00 7.70 67 VAL B O 1
ATOM 2187 N N . ASP B 1 33 ? 2.588 -37.582 63.568 1.00 6.75 68 ASP B N 1
ATOM 2188 C CA . ASP B 1 33 ? 1.562 -36.843 62.827 1.00 6.18 68 ASP B CA 1
ATOM 2189 C C . ASP B 1 33 ? 1.674 -37.379 61.402 1.00 9.72 68 ASP B C 1
ATOM 2190 O O . ASP B 1 33 ? 2.626 -37.042 60.687 1.00 9.45 68 ASP B O 1
ATOM 2195 N N . GLY B 1 34 ? 0.728 -38.244 61.024 1.00 6.64 69 GLY B N 1
ATOM 2196 C CA . GLY B 1 34 ? 0.700 -38.859 59.705 1.00 6.26 69 GLY B CA 1
ATOM 2197 C C . GLY B 1 34 ? -0.658 -38.788 59.047 1.00 8.08 69 GLY B C 1
ATOM 2198 O O . GLY B 1 34 ? -1.658 -38.515 59.705 1.00 7.91 69 GLY B O 1
ATOM 2199 N N . ILE B 1 35 ? -0.699 -39.108 57.755 1.00 5.00 70 ILE B N 1
ATOM 2200 C CA . ILE B 1 35 ? -1.925 -39.090 56.955 1.00 5.04 70 ILE B CA 1
ATOM 2201 C C . ILE B 1 35 ? -2.730 -40.365 57.089 1.00 8.54 70 ILE B C 1
ATOM 2202 O O . ILE B 1 35 ? -2.195 -41.400 57.507 1.00 6.94 70 ILE B O 1
ATOM 2207 N N . THR B 1 36 ? -4.020 -40.296 56.688 1.00 6.74 71 THR B N 1
ATOM 2208 C CA . THR B 1 36 ? -4.874 -41.480 56.671 1.00 4.76 71 THR B CA 1
ATOM 2209 C C . THR B 1 36 ? -4.998 -41.975 55.209 1.00 8.78 71 THR B C 1
ATOM 2210 O O . THR B 1 36 ? -5.151 -41.169 54.283 1.00 7.63 71 THR B O 1
ATOM 2214 N N . VAL B 1 37 ? -4.966 -43.299 55.026 1.00 5.92 72 VAL B N 1
ATOM 2215 C CA . VAL B 1 37 ? -5.204 -43.949 53.729 1.00 5.04 72 VAL B CA 1
ATOM 2216 C C . VAL B 1 37 ? -6.384 -44.904 53.884 1.00 7.17 72 VAL B C 1
ATOM 2217 O O . VAL B 1 37 ? -6.804 -45.187 54.997 1.00 5.83 72 VAL B O 1
ATOM 2221 N N . TYR B 1 38 ? -6.922 -45.414 52.768 1.00 6.22 73 TYR B N 1
ATOM 2222 C CA . TYR B 1 38 ? -8.060 -46.315 52.832 1.00 6.48 73 TYR B CA 1
ATOM 2223 C C . TYR B 1 38 ? -7.861 -47.457 51.850 1.00 9.32 73 TYR B C 1
ATOM 2224 O O . TYR B 1 38 ? -7.521 -47.219 50.693 1.00 7.87 73 TYR B O 1
ATOM 2233 N N . GLY B 1 39 ? -8.107 -48.670 52.321 1.00 7.19 74 GLY B N 1
ATOM 2234 C CA . GLY B 1 39 ? -8.012 -49.870 51.492 1.00 8.46 74 GLY B CA 1
ATOM 2235 C C . GLY B 1 39 ? -8.224 -51.144 52.271 1.00 11.82 74 GLY B C 1
ATOM 2236 O O . GLY B 1 39 ? -8.522 -51.113 53.473 1.00 11.63 74 GLY B O 1
ATOM 2237 N N . ASP B 1 40 ? -8.050 -52.275 51.588 1.00 9.61 75 ASP B N 1
ATOM 2238 C CA . ASP B 1 40 ? -8.233 -53.585 52.198 1.00 9.54 75 ASP B CA 1
ATOM 2239 C C . ASP B 1 40 ? -7.170 -53.978 53.193 1.00 11.98 75 ASP B C 1
ATOM 2240 O O . ASP B 1 40 ? -5.967 -53.764 52.985 1.00 10.29 75 ASP B O 1
ATOM 2245 N N . ILE B 1 41 ? -7.642 -54.609 54.258 1.00 10.96 76 ILE B N 1
ATOM 2246 C CA . ILE B 1 41 ? -6.843 -55.322 55.241 1.00 11.05 76 ILE B CA 1
ATOM 2247 C C . ILE B 1 41 ? -7.569 -56.641 55.457 1.00 14.50 76 ILE B C 1
ATOM 2248 O O . ILE B 1 41 ? -8.769 -56.643 55.735 1.00 14.73 76 ILE B O 1
ATOM 2253 N N . TYR B 1 42 ? -6.851 -57.754 55.310 1.00 12.15 77 TYR B N 1
ATOM 2254 C CA . TYR B 1 42 ? -7.434 -59.072 55.545 1.00 12.81 77 TYR B CA 1
ATOM 2255 C C . TYR B 1 42 ? -7.398 -59.397 57.038 1.00 14.55 77 TYR B C 1
ATOM 2256 O O . TYR B 1 42 ? -6.324 -59.427 57.650 1.00 12.68 77 TYR B O 1
ATOM 2265 N N . ILE B 1 43 ? -8.576 -59.583 57.635 1.00 12.42 78 ILE B N 1
ATOM 2266 C CA . ILE B 1 43 ? -8.695 -59.935 59.065 1.00 12.97 78 ILE B CA 1
ATOM 2267 C C . ILE B 1 43 ? -9.687 -61.094 59.210 1.00 19.02 78 ILE B C 1
ATOM 2268 O O . ILE B 1 43 ? -10.858 -60.950 58.850 1.00 17.69 78 ILE B O 1
ATOM 2273 N N . GLY B 1 44 ? -9.229 -62.192 59.800 1.00 17.60 79 GLY B N 1
ATOM 2274 C CA . GLY B 1 44 ? -10.073 -63.357 60.044 1.00 18.10 79 GLY B CA 1
ATOM 2275 C C . GLY B 1 44 ? -10.391 -64.169 58.804 1.00 23.04 79 GLY B C 1
ATOM 2276 O O . GLY B 1 44 ? -9.645 -65.087 58.453 1.00 22.38 79 GLY B O 1
ATOM 2277 N N . LYS B 1 45 ? -11.503 -63.843 58.130 1.00 19.82 80 LYS B N 1
ATOM 2278 C CA . LYS B 1 45 ? -11.964 -64.609 56.963 1.00 20.56 80 LYS B CA 1
ATOM 2279 C C . LYS B 1 45 ? -12.075 -63.829 55.648 1.00 23.53 80 LYS B C 1
ATOM 2280 O O . LYS B 1 45 ? -12.350 -64.434 54.604 1.00 23.92 80 LYS B O 1
ATOM 2286 N N . GLN B 1 46 ? -11.876 -62.500 55.680 1.00 17.93 81 GLN B N 1
ATOM 2287 C CA . GLN B 1 46 ? -12.023 -61.661 54.488 1.00 16.13 81 GLN B CA 1
ATOM 2288 C C . GLN B 1 46 ? -11.301 -60.318 54.631 1.00 17.55 81 GLN B C 1
ATOM 2289 O O . GLN B 1 46 ? -10.857 -59.963 55.723 1.00 16.07 81 GLN B O 1
ATOM 2295 N N . ASN B 1 47 ? -11.260 -59.564 53.523 1.00 13.40 82 ASN B N 1
ATOM 2296 C CA . ASN B 1 47 ? -10.763 -58.194 53.461 1.00 13.22 82 ASN B CA 1
ATOM 2297 C C . ASN B 1 47 ? -11.861 -57.290 54.014 1.00 16.34 82 ASN B C 1
ATOM 2298 O O . ASN B 1 47 ? -13.057 -57.574 53.853 1.00 15.98 82 ASN B O 1
ATOM 2303 N N . TRP B 1 48 ? -11.446 -56.194 54.658 1.00 12.29 83 TRP B N 1
ATOM 2304 C CA . TRP B 1 48 ? -12.339 -55.184 55.205 1.00 12.07 83 TRP B CA 1
ATOM 2305 C C . TRP B 1 48 ? -11.831 -53.821 54.705 1.00 13.83 83 TRP B C 1
ATOM 2306 O O . TRP B 1 48 ? -10.609 -53.618 54.630 1.00 11.98 83 TRP B O 1
ATOM 2317 N N . GLY B 1 49 ? -12.759 -52.920 54.347 1.00 10.47 84 GLY B N 1
ATOM 2318 C CA . GLY B 1 49 ? -12.421 -51.550 53.958 1.00 9.49 84 GLY B CA 1
ATOM 2319 C C . GLY B 1 49 ? -11.909 -50.879 55.218 1.00 10.45 84 GLY B C 1
ATOM 2320 O O . GLY B 1 49 ? -12.644 -50.772 56.197 1.00 10.65 84 GLY B O 1
ATOM 2321 N N . THR B 1 50 ? -10.615 -50.531 55.235 1.00 6.34 85 THR B N 1
ATOM 2322 C CA . THR B 1 50 ? -9.961 -50.057 56.441 1.00 6.68 85 THR B CA 1
ATOM 2323 C C . THR B 1 50 ? -9.302 -48.706 56.270 1.00 7.76 85 THR B C 1
ATOM 2324 O O . THR B 1 50 ? -8.614 -48.493 55.275 1.00 7.89 85 THR B O 1
ATOM 2328 N N . TYR B 1 51 ? -9.466 -47.826 57.259 1.00 5.30 86 TYR B N 1
ATOM 2329 C CA . TYR B 1 51 ? -8.731 -46.550 57.298 1.00 5.00 86 TYR B CA 1
ATOM 2330 C C . TYR B 1 51 ? -7.509 -46.820 58.160 1.00 7.82 86 TYR B C 1
ATOM 2331 O O . TYR B 1 51 ? -7.645 -47.417 59.232 1.00 7.12 86 TYR B O 1
ATOM 2340 N N . THR B 1 52 ? -6.333 -46.383 57.702 1.00 6.09 87 THR B N 1
ATOM 2341 C CA . THR B 1 52 ? -5.066 -46.550 58.416 1.00 5.89 87 THR B CA 1
ATOM 2342 C C . THR B 1 52 ? -4.293 -45.234 58.487 1.00 7.80 87 THR B C 1
ATOM 2343 O O . THR B 1 52 ? -4.183 -44.527 57.491 1.00 6.95 87 THR B O 1
ATOM 2347 N N . ARG B 1 53 ? -3.698 -44.936 59.655 1.00 5.94 88 ARG B N 1
ATOM 2348 C CA . ARG B 1 53 ? -2.814 -43.780 59.759 1.00 4.45 88 ARG B CA 1
ATOM 2349 C C . ARG B 1 53 ? -1.702 -44.111 60.780 1.00 7.08 88 ARG B C 1
ATOM 2350 O O . ARG B 1 53 ? -1.949 -44.895 61.707 1.00 5.39 88 ARG B O 1
ATOM 2358 N N . PRO B 1 54 ? -0.499 -43.523 60.625 1.00 5.80 89 PRO B N 1
ATOM 2359 C CA . PRO B 1 54 ? 0.547 -43.718 61.637 1.00 4.28 89 PRO B CA 1
ATOM 2360 C C . PRO B 1 54 ? 0.176 -42.919 62.886 1.00 6.97 89 PRO B C 1
ATOM 2361 O O . PRO B 1 54 ? -0.419 -41.838 62.791 1.00 4.82 89 PRO B O 1
ATOM 2365 N N . VAL B 1 55 ? 0.502 -43.456 64.062 1.00 3.38 90 VAL B N 1
ATOM 2366 C CA . VAL B 1 55 ? 0.160 -42.784 65.311 1.00 3.04 90 VAL B CA 1
ATOM 2367 C C . VAL B 1 55 ? 1.324 -42.661 66.267 1.00 6.51 90 VAL B C 1
ATOM 2368 O O . VAL B 1 55 ? 1.286 -41.798 67.131 1.00 6.27 90 VAL B O 1
ATOM 2372 N N . PHE B 1 56 ? 2.308 -43.569 66.192 1.00 4.28 91 PHE B N 1
ATOM 2373 C CA . PHE B 1 56 ? 3.374 -43.553 67.187 1.00 4.34 91 PHE B CA 1
ATOM 2374 C C . PHE B 1 56 ? 4.612 -44.223 66.658 1.00 6.94 91 PHE B C 1
ATOM 2375 O O . PHE B 1 56 ? 4.534 -45.030 65.733 1.00 6.51 91 PHE B O 1
ATOM 2383 N N . ALA B 1 57 ? 5.759 -43.903 67.258 1.00 4.12 92 ALA B N 1
ATOM 2384 C CA . ALA B 1 57 ? 7.023 -44.541 66.916 1.00 3.72 92 ALA B CA 1
ATOM 2385 C C . ALA B 1 57 ? 7.746 -44.741 68.230 1.00 8.37 92 ALA B C 1
ATOM 2386 O O . ALA B 1 57 ? 7.743 -43.854 69.090 1.00 6.95 92 ALA B O 1
ATOM 2388 N N . TYR B 1 58 ? 8.308 -45.914 68.418 1.00 4.74 93 TYR B N 1
ATOM 2389 C CA . TYR B 1 58 ? 9.060 -46.163 69.657 1.00 5.30 93 TYR B CA 1
ATOM 2390 C C . TYR B 1 58 ? 10.255 -47.073 69.435 1.00 8.25 93 TYR B C 1
ATOM 2391 O O . TYR B 1 58 ? 10.347 -47.769 68.410 1.00 7.07 93 TYR B O 1
ATOM 2400 N N . LEU B 1 59 ? 11.154 -47.095 70.435 1.00 6.45 94 LEU B N 1
ATOM 2401 C CA . LEU B 1 59 ? 12.339 -47.928 70.396 1.00 5.24 94 LEU B CA 1
ATOM 2402 C C . LEU B 1 59 ? 12.064 -49.246 71.077 1.00 8.42 94 LEU B C 1
ATOM 2403 O O . LEU B 1 59 ? 11.917 -49.277 72.294 1.00 8.73 94 LEU B O 1
ATOM 2408 N N . GLN B 1 60 ? 11.980 -50.335 70.302 1.00 5.90 95 GLN B N 1
ATOM 2409 C CA . GLN B 1 60 ? 11.785 -51.628 70.931 1.00 6.21 95 GLN B CA 1
ATOM 2410 C C . GLN B 1 60 ? 13.134 -52.278 71.227 1.00 10.10 95 GLN B C 1
ATOM 2411 O O . GLN B 1 60 ? 14.098 -52.126 70.480 1.00 9.84 95 GLN B O 1
ATOM 2417 N N . TYR B 1 61 ? 13.184 -53.019 72.311 1.00 7.56 96 TYR B N 1
ATOM 2418 C CA . TYR B 1 61 ? 14.389 -53.715 72.739 1.00 7.90 96 TYR B CA 1
ATOM 2419 C C . TYR B 1 61 ? 14.838 -54.784 71.738 1.00 11.23 96 TYR B C 1
ATOM 2420 O O . TYR B 1 61 ? 14.012 -55.555 71.240 1.00 11.13 96 TYR B O 1
ATOM 2429 N N . VAL B 1 62 ? 16.147 -54.814 71.433 1.00 7.83 97 VAL B N 1
ATOM 2430 C CA . VAL B 1 62 ? 16.734 -55.822 70.544 1.00 7.70 97 VAL B CA 1
ATOM 2431 C C . VAL B 1 62 ? 17.603 -56.750 71.377 1.00 13.05 97 VAL B C 1
ATOM 2432 O O . VAL B 1 62 ? 17.379 -57.969 71.387 1.00 12.45 97 VAL B O 1
ATOM 2436 N N . GLU B 1 63 ? 18.596 -56.175 72.061 1.00 10.49 98 GLU B N 1
ATOM 2437 C CA . GLU B 1 63 ? 19.482 -56.945 72.926 1.00 10.11 98 GLU B CA 1
ATOM 2438 C C . GLU B 1 63 ? 20.272 -56.065 73.856 1.00 12.30 98 GLU B C 1
ATOM 2439 O O . GLU B 1 63 ? 20.366 -54.852 73.655 1.00 9.71 98 GLU B O 1
ATOM 2445 N N . THR B 1 64 ? 20.865 -56.697 74.872 1.00 8.17 99 THR B N 1
ATOM 2446 C CA . THR B 1 64 ? 21.806 -56.075 75.776 1.00 7.54 99 THR B CA 1
ATOM 2447 C C . THR B 1 64 ? 23.107 -56.813 75.491 1.00 11.81 99 THR B C 1
ATOM 2448 O O . THR B 1 64 ? 23.147 -58.052 75.541 1.00 10.65 99 THR B O 1
ATOM 2452 N N . ILE B 1 65 ? 24.146 -56.055 75.145 1.00 8.80 100 ILE B N 1
ATOM 2453 C CA . ILE B 1 65 ? 25.446 -56.603 74.816 1.00 8.37 100 ILE B CA 1
ATOM 2454 C C . ILE B 1 65 ? 26.521 -56.121 75.793 1.00 12.90 100 ILE B C 1
ATOM 2455 O O . ILE B 1 65 ? 26.714 -54.921 76.007 1.00 11.89 100 ILE B O 1
ATOM 2460 N N . SER B 1 66 ? 27.183 -57.088 76.423 1.00 11.14 101 SER B N 1
ATOM 2461 C CA . SER B 1 66 ? 28.282 -56.870 77.340 1.00 10.74 101 SER B CA 1
ATOM 2462 C C . SER B 1 66 ? 29.600 -57.187 76.599 1.00 15.13 101 SER B C 1
ATOM 2463 O O . SER B 1 66 ? 29.768 -58.291 76.068 1.00 14.67 101 SER B O 1
ATOM 2466 N N . ILE B 1 67 ? 30.506 -56.203 76.530 1.00 12.64 102 ILE B N 1
ATOM 2467 C CA . ILE B 1 67 ? 31.821 -56.355 75.905 1.00 12.78 102 ILE B CA 1
ATOM 2468 C C . ILE B 1 67 ? 32.796 -55.982 77.033 1.00 18.02 102 ILE B C 1
ATOM 2469 O O . ILE B 1 67 ? 33.160 -54.815 77.165 1.00 18.00 102 ILE B O 1
ATOM 2474 N N . PRO B 1 68 ? 33.094 -56.919 77.966 1.00 16.36 103 PRO B N 1
ATOM 2475 C CA . PRO B 1 68 ? 33.854 -56.537 79.167 1.00 17.17 103 PRO B CA 1
ATOM 2476 C C . PRO B 1 68 ? 35.345 -56.302 78.996 1.00 22.81 103 PRO B C 1
ATOM 2477 O O . PRO B 1 68 ? 35.949 -55.679 79.869 1.00 22.75 103 PRO B O 1
ATOM 2481 N N . GLN B 1 69 ? 35.930 -56.804 77.901 1.00 20.43 104 GLN B N 1
ATOM 2482 C CA . GLN B 1 69 ? 37.367 -56.698 77.629 1.00 20.66 104 GLN B CA 1
ATOM 2483 C C . GLN B 1 69 ? 37.682 -55.417 76.873 1.00 27.94 104 GLN B C 1
ATOM 2484 O O . GLN B 1 69 ? 36.820 -54.895 76.182 1.00 27.81 104 GLN B O 1
ATOM 2490 N N . ASN B 1 70 ? 38.890 -54.871 77.040 1.00 28.01 105 ASN B N 1
ATOM 2491 C CA . ASN B 1 70 ? 39.227 -53.632 76.340 1.00 28.79 105 ASN B CA 1
ATOM 2492 C C . ASN B 1 70 ? 39.800 -53.930 74.961 1.00 33.43 105 ASN B C 1
ATOM 2493 O O . ASN B 1 70 ? 41.022 -53.938 74.781 1.00 32.98 105 ASN B O 1
ATOM 2498 N N . VAL B 1 71 ? 38.904 -54.207 73.992 1.00 29.91 106 VAL B N 1
ATOM 2499 C CA . VAL B 1 71 ? 39.277 -54.445 72.600 1.00 29.90 106 VAL B CA 1
ATOM 2500 C C . VAL B 1 71 ? 38.119 -53.993 71.665 1.00 31.33 106 VAL B C 1
ATOM 2501 O O . VAL B 1 71 ? 37.004 -53.741 72.133 1.00 30.47 106 VAL B O 1
ATOM 2505 N N . THR B 1 72 ? 38.435 -53.806 70.376 1.00 26.65 107 THR B N 1
ATOM 2506 C CA . THR B 1 72 ? 37.544 -53.372 69.302 1.00 25.30 107 THR B CA 1
ATOM 2507 C C . THR B 1 72 ? 37.062 -54.610 68.540 1.00 27.05 107 THR B C 1
ATOM 2508 O O . THR B 1 72 ? 37.882 -55.383 68.041 1.00 26.87 107 THR B O 1
ATOM 2512 N N . THR B 1 73 ? 35.733 -54.792 68.458 1.00 20.58 108 THR B N 1
ATOM 2513 C CA . THR B 1 73 ? 35.123 -55.957 67.819 1.00 19.22 108 THR B CA 1
ATOM 2514 C C . THR B 1 73 ? 33.994 -55.598 66.857 1.00 21.21 108 THR B C 1
ATOM 2515 O O . THR B 1 73 ? 33.328 -54.577 67.058 1.00 19.78 108 THR B O 1
ATOM 2519 N N . THR B 1 74 ? 33.750 -56.468 65.848 1.00 17.16 109 THR B N 1
ATOM 2520 C CA . THR B 1 74 ? 32.632 -56.295 64.923 1.00 17.21 109 THR B CA 1
ATOM 2521 C C . THR B 1 74 ? 31.470 -57.054 65.541 1.00 20.28 109 THR B C 1
ATOM 2522 O O . THR B 1 74 ? 31.458 -58.292 65.539 1.00 19.64 109 THR B O 1
ATOM 2526 N N . LEU B 1 75 ? 30.523 -56.316 66.135 1.00 15.77 110 LEU B N 1
ATOM 2527 C CA . LEU B 1 75 ? 29.383 -56.955 66.772 1.00 15.04 110 LEU B CA 1
ATOM 2528 C C . LEU B 1 75 ? 28.279 -57.240 65.777 1.00 17.62 110 LEU B C 1
ATOM 2529 O O . LEU B 1 75 ? 27.846 -56.329 65.068 1.00 16.23 110 LEU B O 1
ATOM 2534 N N . SER B 1 76 ? 27.819 -58.506 65.761 1.00 12.85 111 SER B N 1
ATOM 2535 C CA A SER B 1 76 ? 26.737 -58.987 64.919 0.45 13.00 111 SER B CA 1
ATOM 2536 C CA B SER B 1 76 ? 26.717 -58.961 64.918 0.55 13.14 111 SER B CA 1
ATOM 2537 C C . SER B 1 76 ? 25.484 -59.142 65.785 1.00 16.85 111 SER B C 1
ATOM 2538 O O . SER B 1 76 ? 25.577 -59.644 66.910 1.00 17.88 111 SER B O 1
ATOM 2543 N N . TYR B 1 77 ? 24.325 -58.727 65.272 1.00 11.34 112 TYR B N 1
ATOM 2544 C CA . TYR B 1 77 ? 23.046 -58.830 65.990 1.00 10.32 112 TYR B CA 1
ATOM 2545 C C . TYR B 1 77 ? 21.920 -58.895 64.970 1.00 13.03 112 TYR B C 1
ATOM 2546 O O . TYR B 1 77 ? 22.131 -58.568 63.795 1.00 12.73 112 TYR B O 1
ATOM 2555 N N . GLN B 1 78 ? 20.759 -59.365 65.400 1.00 10.35 113 GLN B N 1
ATOM 2556 C CA . GLN B 1 78 ? 19.618 -59.520 64.515 1.00 11.10 113 GLN B CA 1
ATOM 2557 C C . GLN B 1 78 ? 18.666 -58.355 64.666 1.00 14.83 113 GLN B C 1
ATOM 2558 O O . GLN B 1 78 ? 18.298 -57.984 65.788 1.00 15.01 113 GLN B O 1
ATOM 2564 N N . LEU B 1 79 ? 18.307 -57.753 63.533 1.00 11.06 114 LEU B N 1
ATOM 2565 C CA . LEU B 1 79 ? 17.253 -56.745 63.474 1.00 9.55 114 LEU B CA 1
ATOM 2566 C C . LEU B 1 79 ? 16.118 -57.439 62.742 1.00 12.49 114 LEU B C 1
ATOM 2567 O O . LEU B 1 79 ? 16.310 -58.562 62.282 1.00 11.24 114 LEU B O 1
ATOM 2572 N N . THR B 1 80 ? 14.913 -56.824 62.672 1.00 7.41 115 THR B N 1
ATOM 2573 C CA . THR B 1 80 ? 13.816 -57.459 61.956 1.00 6.92 115 THR B CA 1
ATOM 2574 C C . THR B 1 80 ? 13.190 -56.483 60.982 1.00 10.85 115 THR B C 1
ATOM 2575 O O . THR B 1 80 ? 13.302 -55.269 61.160 1.00 9.18 115 THR B O 1
ATOM 2579 N N . LYS B 1 81 ? 12.569 -57.027 59.924 1.00 9.21 116 LYS B N 1
ATOM 2580 C CA . LYS B 1 81 ? 11.828 -56.264 58.921 1.00 8.45 116 LYS B CA 1
ATOM 2581 C C . LYS B 1 81 ? 10.401 -56.809 58.853 1.00 13.23 116 LYS B C 1
ATOM 2582 O O . LYS B 1 81 ? 10.168 -57.981 59.168 1.00 12.67 116 LYS B O 1
ATOM 2588 N N . GLY B 1 82 ? 9.456 -55.966 58.445 1.00 10.73 117 GLY B N 1
ATOM 2589 C CA . GLY B 1 82 ? 8.051 -56.356 58.372 1.00 9.51 117 GLY B CA 1
ATOM 2590 C C . GLY B 1 82 ? 7.330 -56.050 59.663 1.00 11.71 117 GLY B C 1
ATOM 2591 O O . GLY B 1 82 ? 7.811 -55.242 60.464 1.00 10.40 117 GLY B O 1
ATOM 2592 N N . HIS B 1 83 ? 6.177 -56.696 59.886 1.00 9.09 118 HIS B N 1
ATOM 2593 C CA . HIS B 1 83 ? 5.441 -56.529 61.139 1.00 8.73 118 HIS B CA 1
ATOM 2594 C C . HIS B 1 83 ? 6.341 -56.955 62.311 1.00 12.66 118 HIS B C 1
ATOM 2595 O O . HIS B 1 83 ? 7.222 -57.813 62.140 1.00 11.56 118 HIS B O 1
ATOM 2602 N N . THR B 1 84 ? 6.188 -56.307 63.467 1.00 7.56 119 THR B N 1
ATOM 2603 C CA . THR B 1 84 ? 7.035 -56.658 64.620 1.00 7.70 119 THR B CA 1
ATOM 2604 C C . THR B 1 84 ? 6.686 -58.059 65.112 1.00 13.06 119 THR B C 1
ATOM 2605 O O . THR B 1 84 ? 5.554 -58.526 64.923 1.00 11.69 119 THR B O 1
ATOM 2609 N N . ARG B 1 85 ? 7.635 -58.706 65.806 1.00 11.30 120 ARG B N 1
ATOM 2610 C CA . ARG B 1 85 ? 7.366 -60.017 66.397 1.00 11.34 120 ARG B CA 1
ATOM 2611 C C . ARG B 1 85 ? 6.278 -59.888 67.464 1.00 14.24 120 ARG B C 1
ATOM 2612 O O . ARG B 1 85 ? 5.412 -60.762 67.557 1.00 15.06 120 ARG B O 1
ATOM 2620 N N . SER B 1 86 ? 6.277 -58.781 68.234 1.00 10.26 121 SER B N 1
ATOM 2621 C CA . SER B 1 86 ? 5.265 -58.552 69.264 1.00 9.66 121 SER B CA 1
ATOM 2622 C C . SER B 1 86 ? 3.864 -58.459 68.649 1.00 12.58 121 SER B C 1
ATOM 2623 O O . SER B 1 86 ? 2.920 -59.029 69.206 1.00 11.07 121 SER B O 1
ATOM 2626 N N . PHE B 1 87 ? 3.738 -57.785 67.483 1.00 9.22 122 PHE B N 1
ATOM 2627 C CA . PHE B 1 87 ? 2.448 -57.718 66.790 1.00 9.07 122 PHE B CA 1
ATOM 2628 C C . PHE B 1 87 ? 2.009 -59.113 66.352 1.00 13.80 122 PHE B C 1
ATOM 2629 O O . PHE B 1 87 ? 0.877 -59.488 66.623 1.00 13.24 122 PHE B O 1
ATOM 2637 N N . GLU B 1 88 ? 2.893 -59.857 65.663 1.00 12.94 123 GLU B N 1
ATOM 2638 C CA . GLU B 1 88 ? 2.593 -61.203 65.160 1.00 14.35 123 GLU B CA 1
ATOM 2639 C C . GLU B 1 88 ? 2.133 -62.145 66.260 1.00 18.71 123 GLU B C 1
ATOM 2640 O O . GLU B 1 88 ? 1.132 -62.844 66.082 1.00 18.79 123 GLU B O 1
ATOM 2646 N N . THR B 1 89 ? 2.818 -62.121 67.421 1.00 15.44 124 THR B N 1
ATOM 2647 C CA . THR B 1 89 ? 2.454 -63.006 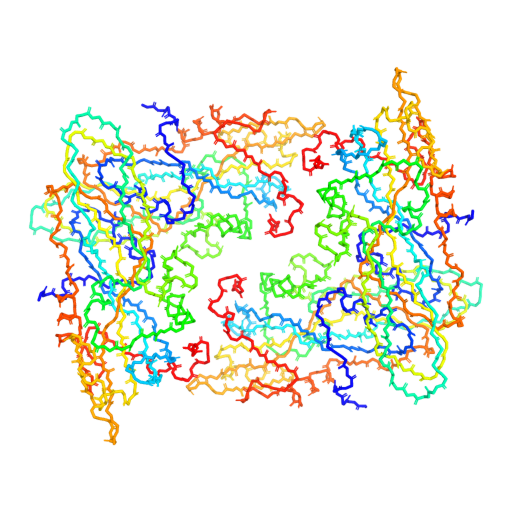68.528 1.00 16.00 124 THR B CA 1
ATOM 2648 C C . THR B 1 89 ? 1.139 -62.555 69.189 1.00 21.71 124 THR B C 1
ATOM 2649 O O . THR B 1 89 ? 0.416 -63.395 69.716 1.00 22.98 124 THR B O 1
ATOM 2653 N N . SER B 1 90 ? 0.784 -61.259 69.090 1.00 16.97 125 SER B N 1
ATOM 2654 C CA . SER B 1 90 ? -0.433 -60.722 69.711 1.00 15.55 125 SER B CA 1
ATOM 2655 C C . SER B 1 90 ? -1.750 -60.965 68.944 1.00 20.56 125 SER B C 1
ATOM 2656 O O . SER B 1 90 ? -2.804 -60.913 69.581 1.00 21.86 125 SER B O 1
ATOM 2659 N N . VAL B 1 91 ? -1.703 -61.192 67.607 1.00 16.08 126 VAL B N 1
ATOM 2660 C CA A VAL B 1 91 ? -2.896 -61.402 66.762 0.40 15.58 126 VAL B CA 1
ATOM 2661 C CA B VAL B 1 91 ? -2.910 -61.372 66.797 0.60 15.41 126 VAL B CA 1
ATOM 2662 C C . VAL B 1 91 ? -3.429 -62.823 66.903 1.00 19.57 126 VAL B C 1
ATOM 2663 O O . VAL B 1 91 ? -2.662 -63.775 66.790 1.00 19.92 126 VAL B O 1
ATOM 2670 N N . ASN B 1 92 ? -4.739 -62.949 67.156 1.00 16.95 127 ASN B N 1
ATOM 2671 C CA . ASN B 1 92 ? -5.505 -64.186 67.343 1.00 18.17 127 ASN B CA 1
ATOM 2672 C C . ASN B 1 92 ? -6.253 -64.619 66.079 1.00 24.96 127 ASN B C 1
ATOM 2673 O O . ASN B 1 92 ? -7.097 -65.513 66.145 1.00 28.27 127 ASN B O 1
ATOM 2678 N N . ALA B 1 93 ? -5.988 -63.973 64.947 1.00 20.02 128 ALA B N 1
ATOM 2679 C CA . ALA B 1 93 ? -6.676 -64.256 63.692 1.00 19.14 128 ALA B CA 1
ATOM 2680 C C . ALA B 1 93 ? -5.733 -64.161 62.511 1.00 20.14 128 ALA B C 1
ATOM 2681 O O . ALA B 1 93 ? -4.674 -63.535 62.614 1.00 19.84 128 ALA B O 1
ATOM 2683 N N . LYS B 1 94 ? -6.128 -64.748 61.374 1.00 15.86 129 LYS B N 1
ATOM 2684 C CA . LYS B 1 94 ? -5.378 -64.634 60.127 1.00 15.59 129 LYS B CA 1
ATOM 2685 C C . LYS B 1 94 ? -5.344 -63.117 59.806 1.00 17.80 129 LYS B C 1
ATOM 2686 O O . LYS B 1 94 ? -6.349 -62.431 60.001 1.00 16.78 129 LYS B O 1
ATOM 2692 N N . TYR B 1 95 ? -4.174 -62.600 59.427 1.00 13.66 130 TYR B N 1
ATOM 2693 C CA . TYR B 1 95 ? -3.981 -61.168 59.180 1.00 12.64 130 TYR B CA 1
ATOM 2694 C C . TYR B 1 95 ? -2.957 -60.953 58.090 1.00 16.49 130 TYR B C 1
ATOM 2695 O O . TYR B 1 95 ? -1.842 -61.489 58.165 1.00 16.88 130 TYR B O 1
ATOM 2704 N N . SER B 1 96 ? -3.332 -60.146 57.075 1.00 12.07 131 SER B N 1
ATOM 2705 C CA A SER B 1 96 ? -2.481 -59.844 55.929 0.38 11.57 131 SER B CA 1
ATOM 2706 C CA B SER B 1 96 ? -2.429 -59.793 55.983 0.62 11.74 131 SER B CA 1
ATOM 2707 C C . SER B 1 96 ? -2.855 -58.494 55.324 1.00 14.55 131 SER B C 1
ATOM 2708 O O . SER B 1 96 ? -4.020 -58.092 55.398 1.00 13.19 131 SER B O 1
ATOM 2713 N N . VAL B 1 97 ? -1.903 -57.835 54.690 1.00 13.22 132 VAL B N 1
ATOM 2714 C CA . VAL B 1 97 ? -2.147 -56.578 54.002 1.00 13.70 132 VAL B CA 1
ATOM 2715 C C . VAL B 1 97 ? -1.239 -56.497 52.790 1.00 18.42 132 VAL B C 1
ATOM 2716 O O . VAL B 1 97 ? -0.091 -56.950 52.841 1.00 19.87 132 VAL B O 1
ATOM 2720 N N . GLY B 1 98 ? -1.769 -55.948 51.701 1.00 15.44 133 GLY B N 1
ATOM 2721 C CA . GLY B 1 98 ? -1.011 -55.768 50.474 1.00 14.42 133 GLY B CA 1
ATOM 2722 C C . GLY B 1 98 ? 0.060 -54.709 50.649 1.00 16.63 133 GLY B C 1
ATOM 2723 O O . GLY B 1 98 ? -0.081 -53.784 51.459 1.00 14.74 133 GLY B O 1
ATOM 2724 N N . ALA B 1 99 ? 1.123 -54.835 49.870 1.00 11.79 134 ALA B N 1
ATOM 2725 C CA . ALA B 1 99 ? 2.261 -53.929 49.877 1.00 11.50 134 ALA B CA 1
ATOM 2726 C C . ALA B 1 99 ? 1.931 -52.447 49.650 1.00 13.82 134 ALA B C 1
ATOM 2727 O O . ALA B 1 99 ? 2.668 -51.587 50.157 1.00 12.33 134 ALA B O 1
ATOM 2729 N N . ASN B 1 100 ? 0.839 -52.146 48.889 1.00 9.66 135 ASN B N 1
ATOM 2730 C CA . ASN B 1 100 ? 0.499 -50.764 48.523 1.00 9.53 135 ASN B CA 1
ATOM 2731 C C . ASN B 1 100 ? -0.005 -49.919 49.679 1.00 10.61 135 ASN B C 1
ATOM 2732 O O . ASN B 1 100 ? -0.073 -48.698 49.518 1.00 9.84 135 ASN B O 1
ATOM 2737 N N . ILE B 1 101 ? -0.260 -50.529 50.862 1.00 7.53 136 ILE B N 1
ATOM 2738 C CA . ILE B 1 101 ? -0.631 -49.756 52.071 1.00 6.17 136 ILE B CA 1
ATOM 2739 C C . ILE B 1 101 ? 0.544 -48.822 52.414 1.00 9.78 136 ILE B C 1
ATOM 2740 O O . ILE B 1 101 ? 0.320 -47.813 53.065 1.00 9.65 136 ILE B O 1
ATOM 2745 N N . ASP B 1 102 ? 1.787 -49.121 51.932 1.00 7.86 137 ASP B N 1
ATOM 2746 C CA . ASP B 1 102 ? 2.979 -48.295 52.210 1.00 7.64 137 ASP B CA 1
ATOM 2747 C C . ASP B 1 102 ? 2.861 -46.838 51.724 1.00 8.79 137 ASP B C 1
ATOM 2748 O O . ASP B 1 102 ? 3.657 -46.000 52.150 1.00 8.29 137 ASP B O 1
ATOM 2753 N N . ILE B 1 103 ? 1.823 -46.506 50.900 1.00 5.68 138 ILE B N 1
ATOM 2754 C CA . ILE B 1 103 ? 1.586 -45.109 50.527 1.00 5.23 138 ILE B CA 1
ATOM 2755 C C . ILE B 1 103 ? 1.274 -44.270 51.806 1.00 7.46 138 ILE B C 1
ATOM 2756 O O . ILE B 1 103 ? 1.414 -43.051 51.789 1.00 7.88 138 ILE B O 1
ATOM 2761 N N . VAL B 1 104 ? 0.850 -44.930 52.907 1.00 4.87 139 VAL B N 1
ATOM 2762 C CA . VAL B 1 104 ? 0.617 -44.256 54.188 1.00 4.89 139 VAL B CA 1
ATOM 2763 C C . VAL B 1 104 ? 1.949 -43.661 54.691 1.00 8.77 139 VAL B C 1
ATOM 2764 O O . VAL B 1 104 ? 1.957 -42.566 55.252 1.00 7.44 139 VAL B O 1
ATOM 2768 N N . ASN B 1 105 ? 3.067 -44.384 54.458 1.00 6.65 140 ASN B N 1
ATOM 2769 C CA . ASN B 1 105 ? 4.395 -43.933 54.853 1.00 6.16 140 ASN B CA 1
ATOM 2770 C C . ASN B 1 105 ? 4.890 -42.831 53.939 1.00 9.54 140 ASN B C 1
ATOM 2771 O O . ASN B 1 105 ? 5.234 -41.751 54.427 1.00 7.89 140 ASN B O 1
ATOM 2776 N N . VAL B 1 106 ? 4.831 -43.051 52.614 1.00 8.29 141 VAL B N 1
ATOM 2777 C CA . VAL B 1 106 ? 5.237 -42.018 51.657 1.00 9.47 141 VAL B CA 1
ATOM 2778 C C . VAL B 1 106 ? 4.509 -40.701 51.957 1.00 10.51 141 VAL B C 1
ATOM 2779 O O . VAL B 1 106 ? 5.160 -39.669 52.099 1.00 9.61 141 VAL B O 1
ATOM 2783 N N . GLY B 1 107 ? 3.185 -40.772 52.112 1.00 8.12 142 GLY B N 1
ATOM 2784 C CA . GLY B 1 107 ? 2.350 -39.607 52.401 1.00 8.46 142 GLY B CA 1
ATOM 2785 C C . GLY B 1 107 ? 2.660 -38.894 53.703 1.00 11.32 142 GLY B C 1
ATOM 2786 O O . GLY B 1 107 ? 2.407 -37.691 53.819 1.00 10.57 142 GLY B O 1
ATOM 2787 N N . SER B 1 108 ? 3.188 -39.634 54.705 1.00 6.46 143 SER B N 1
ATOM 2788 C CA . SER B 1 108 ? 3.560 -39.112 56.021 1.00 5.92 143 SER B CA 1
ATOM 2789 C C . SER B 1 108 ? 5.045 -38.739 56.128 1.00 8.95 143 SER B C 1
ATOM 2790 O O . SER B 1 108 ? 5.521 -38.443 57.221 1.00 7.37 143 SER B O 1
ATOM 2793 N N . GLU B 1 109 ? 5.780 -38.754 54.993 1.00 6.34 144 GLU B N 1
ATOM 2794 C CA . GLU B 1 109 ? 7.206 -38.414 54.941 1.00 6.93 144 GLU B CA 1
ATOM 2795 C C . GLU B 1 109 ? 8.055 -39.389 55.776 1.00 8.24 144 GLU B C 1
ATOM 2796 O O . GLU B 1 109 ? 9.046 -38.991 56.396 1.00 8.17 144 GLU B O 1
ATOM 2802 N N . ILE B 1 110 ? 7.658 -40.681 55.742 1.00 6.76 145 ILE B N 1
ATOM 2803 C CA . ILE B 1 110 ? 8.322 -41.804 56.418 1.00 7.19 145 ILE B CA 1
ATOM 2804 C C . ILE B 1 110 ? 8.716 -42.893 55.403 1.00 10.93 145 ILE B C 1
ATOM 2805 O O . ILE B 1 110 ? 7.938 -43.254 54.511 1.00 9.96 145 ILE B O 1
ATOM 2810 N N . SER B 1 111 ? 9.935 -43.432 55.568 1.00 8.29 146 SER B N 1
ATOM 2811 C CA A SER B 1 111 ? 10.451 -44.509 54.731 0.75 8.21 146 SER B CA 1
ATOM 2812 C CA B SER B 1 111 ? 10.401 -44.530 54.733 0.25 7.94 146 SER B CA 1
ATOM 2813 C C . SER B 1 111 ? 10.847 -45.658 55.651 1.00 10.27 146 SER B C 1
ATOM 2814 O O . SER B 1 111 ? 11.537 -45.414 56.642 1.00 8.81 146 SER B O 1
ATOM 2819 N N . THR B 1 112 ? 10.410 -46.889 55.360 1.00 7.66 147 THR B N 1
ATOM 2820 C CA . THR B 1 112 ? 10.791 -48.000 56.244 1.00 7.91 147 THR B CA 1
ATOM 2821 C C . THR B 1 112 ? 12.257 -48.405 56.057 1.00 11.42 147 THR B C 1
ATOM 2822 O O . THR B 1 112 ? 12.848 -48.959 56.976 1.00 9.66 147 THR B O 1
ATOM 2826 N N . GLY B 1 113 ? 12.795 -48.182 54.859 1.00 9.29 148 GLY B N 1
ATOM 2827 C CA . GLY B 1 113 ? 14.148 -48.601 54.508 1.00 10.17 148 GLY B CA 1
ATOM 2828 C C . GLY B 1 113 ? 14.182 -50.041 54.039 1.00 13.97 148 GLY B C 1
ATOM 2829 O O . GLY B 1 113 ? 15.257 -50.596 53.771 1.00 13.14 148 GLY B O 1
ATOM 2830 N N . PHE B 1 114 ? 12.992 -50.648 53.935 1.00 10.59 149 PHE B N 1
ATOM 2831 C CA . PHE B 1 114 ? 12.823 -52.013 53.446 1.00 10.32 149 PHE B CA 1
ATOM 2832 C C . PHE B 1 114 ? 12.118 -52.025 52.092 1.00 16.32 149 PHE B C 1
ATOM 2833 O O . PHE B 1 114 ? 11.532 -51.011 51.685 1.00 16.39 149 PHE B O 1
ATOM 2841 N N . THR B 1 115 ? 12.168 -53.170 51.393 1.00 14.80 150 THR B N 1
ATOM 2842 C CA . THR B 1 115 ? 11.522 -53.270 50.079 1.00 15.57 150 THR B CA 1
ATOM 2843 C C . THR B 1 115 ? 10.005 -53.340 50.208 1.00 20.62 150 THR B C 1
ATOM 2844 O O . THR B 1 115 ? 9.455 -53.566 51.301 1.00 18.21 150 THR B O 1
ATOM 2848 N N . ARG B 1 116 ? 9.334 -53.144 49.071 1.00 20.58 151 ARG B N 1
ATOM 2849 C CA . ARG B 1 116 ? 7.887 -53.174 48.949 1.00 21.44 151 ARG B CA 1
ATOM 2850 C C . ARG B 1 116 ? 7.306 -54.489 49.472 1.00 22.98 151 ARG B C 1
ATOM 2851 O O . ARG B 1 116 ? 6.336 -54.459 50.214 1.00 21.59 151 ARG B O 1
ATOM 2859 N N . SER B 1 117 ? 7.936 -55.632 49.140 1.00 20.42 152 SER B N 1
ATOM 2860 C CA . SER B 1 117 ? 7.464 -56.952 49.566 1.00 20.17 152 SER B CA 1
ATOM 2861 C C . SER B 1 117 ? 7.816 -57.300 51.021 1.00 22.49 152 SER B C 1
ATOM 2862 O O . SER B 1 117 ? 7.299 -58.293 51.539 1.00 24.06 152 SER B O 1
ATOM 2865 N N . GLU B 1 118 ? 8.676 -56.491 51.676 1.00 15.87 153 GLU B N 1
ATOM 2866 C CA . GLU B 1 118 ? 9.155 -56.733 53.041 1.00 14.07 153 GLU B CA 1
ATOM 2867 C C . GLU B 1 118 ? 8.473 -55.888 54.117 1.00 13.51 153 GLU B C 1
ATOM 2868 O O . GLU B 1 118 ? 8.203 -56.396 55.204 1.00 11.31 153 GLU B O 1
ATOM 2874 N N . SER B 1 119 ? 8.287 -54.579 53.851 1.00 9.96 154 SER B N 1
ATOM 2875 C CA . SER B 1 119 ? 7.815 -53.611 54.858 1.00 8.88 154 SER B CA 1
ATOM 2876 C C . SER B 1 119 ? 6.569 -54.006 55.642 1.00 11.79 154 SER B C 1
ATOM 2877 O O . SER B 1 119 ? 6.538 -53.781 56.857 1.00 11.35 154 SER B O 1
ATOM 2880 N N . TRP B 1 120 ? 5.547 -54.599 54.971 1.00 9.70 155 TRP B N 1
ATOM 2881 C CA . TRP B 1 120 ? 4.277 -54.955 55.610 1.00 9.46 155 TRP B CA 1
ATOM 2882 C C . TRP B 1 120 ? 3.991 -56.460 55.606 1.00 14.56 155 TRP B C 1
ATOM 2883 O O . TRP B 1 120 ? 2.849 -56.893 55.796 1.00 13.98 155 TRP B O 1
ATOM 2894 N N . SER B 1 121 ? 5.046 -57.251 55.440 1.00 13.81 156 SER B N 1
ATOM 2895 C CA . SER B 1 121 ? 4.948 -58.704 55.427 1.00 14.31 156 SER B CA 1
ATOM 2896 C C . SER B 1 121 ? 5.152 -59.278 56.844 1.00 17.23 156 SER B C 1
ATOM 2897 O O . SER B 1 121 ? 5.104 -58.530 57.831 1.00 15.15 156 SER B O 1
ATOM 2900 N N . THR B 1 122 ? 5.340 -60.612 56.954 1.00 14.20 157 THR B N 1
ATOM 2901 C CA . THR B 1 122 ? 5.591 -61.272 58.239 1.00 14.41 157 THR B CA 1
ATOM 2902 C C . THR B 1 122 ? 6.984 -60.877 58.739 1.00 16.78 157 THR B C 1
ATOM 2903 O O . THR B 1 122 ? 7.834 -60.473 57.941 1.00 17.37 157 THR B O 1
ATOM 2907 N N . THR B 1 123 ? 7.216 -60.999 60.051 1.00 13.67 158 THR B N 1
ATOM 2908 C CA . THR B 1 123 ? 8.490 -60.665 60.682 1.00 13.64 158 THR B CA 1
ATOM 2909 C C . THR B 1 123 ? 9.596 -61.513 60.077 1.00 19.49 158 THR B C 1
ATOM 2910 O O . THR B 1 123 ? 9.448 -62.737 60.001 1.00 19.35 158 THR B O 1
ATOM 2914 N N . GLN B 1 124 ? 10.667 -60.864 59.612 1.00 16.19 159 GLN B N 1
ATOM 2915 C CA . GLN B 1 124 ? 11.846 -61.547 59.070 1.00 15.66 159 GLN B CA 1
ATOM 2916 C C . GLN B 1 124 ? 13.103 -60.992 59.729 1.00 19.59 159 GLN B C 1
ATOM 2917 O O . GLN B 1 124 ? 13.309 -59.774 59.724 1.00 18.58 159 GLN B O 1
ATOM 2923 N N . SER B 1 125 ? 13.954 -61.875 60.282 1.00 15.87 160 SER B N 1
ATOM 2924 C CA . SER B 1 125 ? 15.203 -61.421 60.893 1.00 14.91 160 SER B CA 1
ATOM 2925 C C . SER B 1 125 ? 16.269 -61.224 59.840 1.00 16.65 160 SER B C 1
ATOM 2926 O O . SER B 1 125 ? 16.232 -61.864 58.787 1.00 16.71 160 SER B O 1
ATOM 2929 N N . PHE B 1 126 ? 17.203 -60.311 60.103 1.00 11.20 161 PHE B N 1
ATOM 2930 C CA . PHE B 1 126 ? 18.358 -60.085 59.256 1.00 11.15 161 PHE B CA 1
ATOM 2931 C C . PHE B 1 126 ? 19.525 -59.634 60.106 1.00 16.26 161 PHE B C 1
ATOM 2932 O O . PHE B 1 126 ? 19.336 -59.021 61.163 1.00 14.97 161 PHE B O 1
ATOM 2940 N N . THR B 1 127 ? 20.737 -59.951 59.652 1.00 13.97 162 THR B N 1
ATOM 2941 C CA . THR B 1 127 ? 21.944 -59.619 60.378 1.00 13.26 162 THR B CA 1
ATOM 2942 C C . THR B 1 127 ? 22.369 -58.194 60.123 1.00 16.61 162 THR B C 1
ATOM 2943 O O . THR B 1 127 ? 22.409 -57.753 58.973 1.00 17.38 162 THR B O 1
ATOM 2947 N N . ASP B 1 128 ? 22.736 -57.490 61.198 1.00 13.07 163 ASP B N 1
ATOM 2948 C CA . ASP B 1 128 ? 23.309 -56.160 61.135 1.00 12.56 163 ASP B CA 1
ATOM 2949 C C . ASP B 1 128 ? 24.579 -56.162 61.982 1.00 16.03 163 ASP B C 1
ATOM 2950 O O . ASP B 1 128 ? 24.678 -56.935 62.941 1.00 14.71 163 ASP B O 1
ATOM 2955 N N . THR B 1 129 ? 25.558 -55.327 61.621 1.00 12.57 164 THR B N 1
ATOM 2956 C CA . THR B 1 129 ? 26.820 -55.245 62.368 1.00 12.34 164 THR B CA 1
ATOM 2957 C C . THR B 1 129 ? 27.204 -53.819 62.690 1.00 15.49 164 THR B C 1
ATOM 2958 O O . THR B 1 129 ? 26.878 -52.908 61.934 1.00 14.88 164 THR B O 1
ATOM 2962 N N . THR B 1 130 ? 27.915 -53.632 63.809 1.00 12.18 165 THR B N 1
ATOM 2963 C CA . THR B 1 130 ? 28.474 -52.355 64.245 1.00 12.12 165 THR B CA 1
ATOM 2964 C C . THR B 1 130 ? 29.834 -52.644 64.875 1.00 16.90 165 THR B C 1
ATOM 2965 O O . THR B 1 130 ? 29.945 -53.573 65.681 1.00 14.94 165 THR B O 1
ATOM 2969 N N . GLU B 1 131 ? 30.856 -51.847 64.511 1.00 16.01 166 GLU B N 1
ATOM 2970 C CA . GLU B 1 131 ? 32.192 -51.923 65.105 1.00 16.59 166 GLU B CA 1
ATOM 2971 C C . GLU B 1 131 ? 32.085 -51.251 66.468 1.00 21.19 166 GLU B C 1
ATOM 2972 O O . GLU B 1 131 ? 31.655 -50.094 66.568 1.00 21.32 166 GLU B O 1
ATOM 2978 N N . MET B 1 132 ? 32.414 -51.983 67.523 1.00 18.34 167 MET B N 1
ATOM 2979 C CA . MET B 1 132 ? 32.291 -51.462 68.886 1.00 19.60 167 MET B CA 1
ATOM 2980 C C . MET B 1 132 ? 33.537 -51.694 69.713 1.00 24.32 167 MET B C 1
ATOM 2981 O O . MET B 1 132 ? 34.359 -52.524 69.346 1.00 23.23 167 MET B O 1
ATOM 2986 N N . LYS B 1 133 ? 33.690 -50.959 70.824 1.00 22.81 168 LYS B N 1
ATOM 2987 C CA . LYS B 1 133 ? 34.855 -51.141 71.690 1.00 23.55 168 LYS B CA 1
ATOM 2988 C C . LYS B 1 133 ? 34.508 -51.178 73.175 1.00 26.75 168 LYS B C 1
ATOM 2989 O O . LYS B 1 133 ? 33.737 -50.358 73.681 1.00 25.71 168 LYS B O 1
ATOM 2995 N N . GLY B 1 134 ? 35.074 -52.168 73.843 1.00 23.19 169 GLY B N 1
ATOM 2996 C CA . GLY B 1 134 ? 34.892 -52.352 75.272 1.00 23.49 169 GLY B CA 1
ATOM 2997 C C . GLY B 1 134 ? 35.916 -51.549 76.056 1.00 29.94 169 GLY B C 1
ATOM 2998 O O . GLY B 1 134 ? 36.794 -50.914 75.456 1.00 30.91 169 GLY B O 1
ATOM 2999 N N . PRO B 1 135 ? 35.860 -51.573 77.405 1.00 25.96 170 PRO B N 1
ATOM 3000 C CA . PRO B 1 135 ? 34.864 -52.265 78.238 1.00 25.12 170 PRO B CA 1
ATOM 3001 C C . PRO B 1 135 ? 33.535 -51.508 78.287 1.00 26.03 170 PRO B C 1
ATOM 3002 O O . PRO B 1 135 ? 33.512 -50.283 78.164 1.00 25.46 170 PRO B O 1
ATOM 3006 N N . GLY B 1 136 ? 32.446 -52.246 78.449 1.00 20.07 171 GLY B N 1
ATOM 3007 C CA . GLY B 1 136 ? 31.124 -51.650 78.573 1.00 18.18 171 GLY B CA 1
ATOM 3008 C C . GLY B 1 136 ? 29.980 -52.577 78.242 1.00 17.29 171 GLY B C 1
ATOM 3009 O O . GLY B 1 136 ? 30.172 -53.635 77.638 1.00 15.89 171 GLY B O 1
ATOM 3010 N N . THR B 1 137 ? 28.788 -52.189 78.696 1.00 12.73 172 THR B N 1
ATOM 3011 C CA . THR B 1 137 ? 27.524 -52.867 78.429 1.00 11.25 172 THR B CA 1
ATOM 3012 C C . THR B 1 137 ? 26.648 -51.830 77.736 1.00 12.03 172 THR B C 1
ATOM 3013 O O . THR B 1 137 ? 26.656 -50.653 78.109 1.00 11.65 172 THR B O 1
ATOM 3017 N N . PHE B 1 138 ? 25.958 -52.269 76.692 1.00 7.85 173 PHE B N 1
ATOM 3018 C CA . PHE B 1 138 ? 25.152 -51.421 75.810 1.00 6.51 173 PHE B CA 1
ATOM 3019 C C . PHE B 1 138 ? 23.839 -52.076 75.515 1.00 10.47 173 PHE B C 1
ATOM 3020 O O . PHE B 1 138 ? 23.748 -53.298 75.524 1.00 10.11 173 PHE B O 1
ATOM 3028 N N . VAL B 1 139 ? 22.829 -51.263 75.231 1.00 7.89 174 VAL B N 1
ATOM 3029 C CA . VAL B 1 139 ? 21.493 -51.725 74.889 1.00 7.22 174 VAL B CA 1
ATOM 3030 C C . VAL B 1 139 ? 21.245 -51.324 73.423 1.00 9.12 174 VAL B C 1
ATOM 3031 O O . VAL B 1 139 ? 21.523 -50.182 73.036 1.00 9.95 174 VAL B O 1
ATOM 3035 N N . ILE B 1 140 ? 20.729 -52.263 72.643 1.00 5.88 175 ILE B N 1
ATOM 3036 C CA . ILE B 1 140 ? 20.384 -52.062 71.234 1.00 5.52 175 ILE B CA 1
ATOM 3037 C C . ILE B 1 140 ? 18.865 -52.034 71.112 1.00 9.28 175 ILE B C 1
ATOM 3038 O O . ILE B 1 140 ? 18.177 -52.887 71.678 1.00 8.53 175 ILE B O 1
ATOM 3043 N N . TYR B 1 141 ? 18.351 -51.041 70.381 1.00 5.16 176 TYR B N 1
ATOM 3044 C CA . TYR B 1 141 ? 16.912 -50.895 70.141 1.00 4.42 176 TYR B CA 1
ATOM 3045 C C . TYR B 1 141 ? 16.681 -50.768 68.658 1.00 7.25 176 TYR B C 1
ATOM 3046 O O . TYR B 1 141 ? 17.580 -50.350 67.936 1.00 7.27 176 TYR B O 1
ATOM 3055 N N . GLN B 1 142 ? 15.467 -51.060 68.210 1.00 4.42 177 GLN B N 1
ATOM 3056 C CA . GLN B 1 142 ? 15.098 -50.825 66.816 1.00 4.28 177 GLN B CA 1
ATOM 3057 C C . GLN B 1 142 ? 13.803 -50.017 66.757 1.00 6.06 177 GLN B C 1
ATOM 3058 O O . GLN B 1 142 ? 12.866 -50.287 67.517 1.00 7.12 177 GLN B O 1
ATOM 3064 N N . VAL B 1 143 ? 13.751 -49.035 65.844 1.00 4.09 178 VAL B N 1
ATOM 3065 C CA . VAL B 1 143 ? 12.561 -48.201 65.654 1.00 3.94 178 VAL B CA 1
ATOM 3066 C C . VAL B 1 143 ? 11.351 -49.020 65.167 1.00 7.53 178 VAL B C 1
ATOM 3067 O O . VAL B 1 143 ? 11.431 -49.763 64.177 1.00 6.51 178 VAL B O 1
ATOM 3071 N N . VAL B 1 144 ? 10.233 -48.857 65.871 1.00 5.47 179 VAL B N 1
ATOM 3072 C CA . VAL B 1 144 ? 8.951 -49.467 65.527 1.00 4.87 179 VAL B CA 1
ATOM 3073 C C . VAL B 1 144 ? 8.011 -48.337 65.136 1.00 7.60 179 VAL B C 1
ATOM 3074 O O . VAL B 1 144 ? 7.906 -47.352 65.870 1.00 7.20 179 VAL B O 1
ATOM 3078 N N . LEU B 1 145 ? 7.308 -48.508 64.020 1.00 4.33 180 LEU B N 1
ATOM 3079 C CA . LEU B 1 145 ? 6.287 -47.582 63.527 1.00 3.94 180 LEU B CA 1
ATOM 3080 C C . LEU B 1 145 ? 4.929 -48.214 63.837 1.00 6.72 180 LEU B C 1
ATOM 3081 O O . LEU B 1 145 ? 4.690 -49.355 63.466 1.00 6.59 180 LEU B O 1
ATOM 3086 N N . VAL B 1 146 ? 4.070 -47.481 64.530 1.00 3.80 181 VAL B N 1
ATOM 3087 C CA . VAL B 1 146 ? 2.743 -47.907 65.001 1.00 3.00 181 VAL B CA 1
ATOM 3088 C C . VAL B 1 146 ? 1.645 -47.191 64.223 1.00 6.14 181 VAL B C 1
ATOM 3089 O O . VAL B 1 146 ? 1.681 -45.972 64.069 1.00 6.14 181 VAL B O 1
ATOM 3093 N N . TYR B 1 147 ? 0.655 -47.948 63.794 1.00 4.38 182 TYR B N 1
ATOM 3094 C CA . TYR B 1 147 ? -0.483 -47.488 62.999 1.00 4.09 182 TYR B CA 1
ATOM 3095 C C . TYR B 1 147 ? -1.796 -47.813 63.682 1.00 8.37 182 TYR B C 1
ATOM 3096 O O . TYR B 1 147 ? -1.908 -48.851 64.338 1.00 7.64 182 TYR B O 1
ATOM 3105 N N . ALA B 1 148 ? -2.774 -46.905 63.566 1.00 5.26 183 ALA B N 1
ATOM 3106 C CA . ALA B 1 148 ? -4.119 -47.117 64.070 1.00 5.14 183 ALA B CA 1
ATOM 3107 C C . ALA B 1 148 ? -4.997 -47.432 62.867 1.00 8.61 183 ALA B C 1
ATOM 3108 O O . ALA B 1 148 ? -4.791 -46.886 61.779 1.00 7.95 183 ALA B O 1
ATOM 3110 N N . HIS B 1 149 ? -5.953 -48.332 63.059 1.00 4.17 184 HIS B N 1
ATOM 3111 C CA . HIS B 1 149 ? -6.804 -48.746 61.955 1.00 4.20 184 HIS B CA 1
ATOM 3112 C C . HIS B 1 149 ? -8.250 -48.761 62.398 1.00 7.82 184 HIS B C 1
ATOM 3113 O O . HIS B 1 149 ? -8.545 -49.078 63.554 1.00 7.29 184 HIS B O 1
ATOM 3120 N N . ASN B 1 150 ? -9.150 -48.490 61.448 1.00 6.01 185 ASN B N 1
ATOM 3121 C CA . ASN B 1 150 ? -10.572 -48.701 61.610 1.00 5.80 185 ASN B CA 1
ATOM 3122 C C . ASN B 1 150 ? -10.949 -49.649 60.452 1.00 9.44 185 ASN B C 1
ATOM 3123 O O . ASN B 1 150 ? -11.106 -49.209 59.313 1.00 8.37 185 ASN B O 1
ATOM 3128 N N . ALA B 1 151 ? -11.078 -50.945 60.760 1.00 7.67 186 ALA B N 1
ATOM 3129 C CA . ALA B 1 151 ? -11.487 -51.937 59.777 1.00 8.10 186 ALA B CA 1
ATOM 3130 C C . ALA B 1 151 ? -13.017 -51.889 59.806 1.00 9.64 186 ALA B C 1
ATOM 3131 O O . ALA B 1 151 ? -13.639 -52.397 60.743 1.00 9.39 186 ALA B O 1
ATOM 3133 N N . THR B 1 152 ? -13.616 -51.188 58.825 1.00 6.92 187 THR B N 1
ATOM 3134 C CA . THR B 1 152 ? -15.070 -50.976 58.830 1.00 7.34 187 THR B CA 1
ATOM 3135 C C . THR B 1 152 ? -15.827 -52.294 58.688 1.00 10.31 187 THR B C 1
ATOM 3136 O O . THR B 1 152 ? -15.396 -53.168 57.935 1.00 9.17 187 THR B O 1
ATOM 3140 N N . SER B 1 153 ? -16.881 -52.452 59.514 1.00 9.80 188 SER B N 1
ATOM 3141 C CA . SER B 1 153 ? -17.756 -53.631 59.579 1.00 10.78 188 SER B CA 1
ATOM 3142 C C . SER B 1 153 ? -17.108 -54.882 60.177 1.00 15.74 188 SER B C 1
ATOM 3143 O O . SER B 1 153 ? -17.807 -55.886 60.336 1.00 14.75 188 SER B O 1
ATOM 3146 N N . ALA B 1 154 ? -15.806 -54.834 60.546 1.00 11.87 189 ALA B N 1
ATOM 3147 C CA . ALA B 1 154 ? -15.088 -56.022 61.026 1.00 11.74 189 ALA B CA 1
ATOM 3148 C C . ALA B 1 154 ? -15.352 -56.429 62.486 1.00 15.24 189 ALA B C 1
ATOM 3149 O O . ALA B 1 154 ? -14.906 -57.503 62.901 1.00 14.97 189 ALA B O 1
ATOM 3151 N N . GLY B 1 155 ? -16.037 -55.574 63.239 1.00 12.65 190 GLY B N 1
ATOM 3152 C CA . GLY B 1 155 ? -16.287 -55.723 64.667 1.00 13.86 190 GLY B CA 1
ATOM 3153 C C . GLY B 1 155 ? -17.155 -56.870 65.138 1.00 19.47 190 GLY B C 1
ATOM 3154 O O . GLY B 1 155 ? -16.994 -57.312 66.275 1.00 20.35 190 GLY B O 1
ATOM 3155 N N . ARG B 1 156 ? -18.109 -57.324 64.312 1.00 17.58 191 ARG B N 1
ATOM 3156 C CA . ARG B 1 156 ? -19.009 -58.418 64.713 1.00 17.63 191 ARG B CA 1
ATOM 3157 C C . ARG B 1 156 ? -18.269 -59.739 64.683 1.00 21.85 191 ARG B C 1
ATOM 3158 O O . ARG B 1 156 ? -18.381 -60.522 65.623 1.00 22.26 191 ARG B O 1
ATOM 3166 N N . GLN B 1 157 ? -17.478 -59.963 63.621 1.00 18.18 192 GLN B N 1
ATOM 3167 C CA . GLN B 1 157 ? -16.719 -61.189 63.405 1.00 17.87 192 GLN B CA 1
ATOM 3168 C C . GLN B 1 157 ? -15.324 -61.220 64.025 1.00 21.83 192 GLN B C 1
ATOM 3169 O O . GLN B 1 157 ? -14.827 -62.309 64.320 1.00 21.71 192 GLN B O 1
ATOM 3175 N N . ASN B 1 158 ? -14.682 -60.053 64.212 1.00 16.87 193 ASN B N 1
ATOM 3176 C CA . ASN B 1 158 ? -13.311 -60.038 64.707 1.00 16.76 193 ASN B CA 1
ATOM 3177 C C . ASN B 1 158 ? -13.089 -59.223 65.993 1.00 19.81 193 ASN B C 1
ATOM 3178 O O . ASN B 1 158 ? -11.989 -58.698 66.201 1.00 18.14 193 ASN B O 1
ATOM 3183 N N . ALA B 1 159 ? -14.091 -59.200 66.907 1.00 15.94 194 ALA B N 1
ATOM 3184 C CA . ALA B 1 159 ? -13.987 -58.490 68.190 1.00 15.89 194 ALA B CA 1
ATOM 3185 C C . ALA B 1 159 ? -12.847 -59.019 69.092 1.00 19.30 194 ALA B C 1
ATOM 3186 O O . ALA B 1 159 ? -12.407 -58.304 69.994 1.00 19.28 194 ALA B O 1
ATOM 3188 N N . ASN B 1 160 ? -12.374 -60.258 68.839 1.00 16.74 195 ASN B N 1
ATOM 3189 C CA . ASN B 1 160 ? -11.312 -60.900 69.619 1.00 17.33 195 ASN B CA 1
ATOM 3190 C C . ASN B 1 160 ? -10.046 -61.209 68.804 1.00 21.68 195 ASN B C 1
ATOM 3191 O O . ASN B 1 160 ? -9.136 -61.873 69.312 1.00 22.04 195 ASN B O 1
ATOM 3196 N N . ALA B 1 161 ? -9.986 -60.721 67.555 1.00 17.51 196 ALA B N 1
ATOM 3197 C CA . ALA B 1 161 ? -8.843 -60.873 66.652 1.00 16.76 196 ALA B CA 1
ATOM 3198 C C . ALA B 1 161 ? -7.547 -60.274 67.224 1.00 18.75 196 ALA B C 1
ATOM 3199 O O . ALA B 1 161 ? -6.468 -60.800 66.953 1.00 18.85 196 ALA B O 1
ATOM 3201 N N . PHE B 1 162 ? -7.652 -59.182 68.002 1.00 13.52 197 PHE B N 1
ATOM 3202 C CA . PHE B 1 162 ? -6.486 -58.456 68.511 1.00 12.24 197 PHE B CA 1
ATOM 3203 C C . PHE B 1 162 ? -6.398 -58.402 70.027 1.00 16.98 197 PHE B C 1
ATOM 3204 O O . PHE B 1 162 ? -7.423 -58.422 70.707 1.00 15.81 197 PHE B O 1
ATOM 3212 N N . ALA B 1 163 ? -5.154 -58.289 70.559 1.00 15.90 198 ALA B N 1
ATOM 3213 C CA . ALA B 1 163 ? -4.871 -58.216 72.001 1.00 16.04 198 ALA B CA 1
ATOM 3214 C C . ALA B 1 163 ? -5.637 -57.059 72.638 1.00 18.30 198 ALA B C 1
ATOM 3215 O O . ALA B 1 163 ? -6.278 -57.219 73.682 1.00 17.50 198 ALA B O 1
ATOM 3217 N N . TYR B 1 164 ? -5.596 -55.903 71.973 1.00 13.12 199 TYR B N 1
ATOM 3218 C CA . TYR B 1 164 ? -6.286 -54.695 72.390 1.00 12.68 199 TYR B CA 1
ATOM 3219 C C . TYR B 1 164 ? -7.084 -54.189 71.188 1.00 12.96 199 TYR B C 1
ATOM 3220 O O . TYR B 1 164 ? -6.561 -54.136 70.069 1.00 11.22 199 TYR B O 1
ATOM 3229 N N . SER B 1 165 ? -8.364 -53.865 71.415 1.00 10.04 200 SER B N 1
ATOM 3230 C CA . SER B 1 165 ? -9.229 -53.341 70.353 1.00 9.08 200 SER B CA 1
ATOM 3231 C C . SER B 1 165 ? -10.443 -52.637 70.910 1.00 12.70 200 SER B C 1
ATOM 3232 O O . SER B 1 165 ? -10.764 -52.780 72.092 1.00 12.43 200 SER B O 1
ATOM 3235 N N . LYS B 1 166 ? -11.095 -51.838 70.068 1.00 9.59 201 LYS B N 1
ATOM 3236 C CA . LYS B 1 166 ? -12.346 -51.183 70.426 1.00 9.73 201 LYS B CA 1
ATOM 3237 C C . LYS B 1 166 ? -13.319 -51.436 69.294 1.00 14.15 201 LYS B C 1
ATOM 3238 O O . LYS B 1 166 ? -12.910 -51.508 68.135 1.00 13.20 201 LYS B O 1
ATOM 3244 N N . THR B 1 167 ? -14.602 -51.622 69.635 1.00 12.48 202 THR B N 1
ATOM 3245 C CA . THR B 1 167 ? -15.655 -51.784 68.633 1.00 12.04 202 THR B CA 1
ATOM 3246 C C . THR B 1 167 ? -16.597 -50.597 68.709 1.00 17.63 202 THR B C 1
ATOM 3247 O O . THR B 1 167 ? -16.769 -50.004 69.778 1.00 17.01 202 THR B O 1
ATOM 3251 N N . GLN B 1 168 ? -17.181 -50.218 67.566 1.00 15.83 203 GLN B N 1
ATOM 3252 C CA . GLN B 1 168 ? -18.099 -49.081 67.526 1.00 16.19 203 GLN B CA 1
ATOM 3253 C C . GLN B 1 168 ? -19.292 -49.403 66.638 1.00 20.50 203 GLN B C 1
ATOM 3254 O O . GLN B 1 168 ? -19.127 -49.604 65.439 1.00 18.69 203 GLN B O 1
ATOM 3260 N N . ALA B 1 169 ? -20.491 -49.460 67.232 1.00 20.67 204 ALA B N 1
ATOM 3261 C CA . ALA B 1 169 ? -21.720 -49.704 66.475 1.00 21.63 204 ALA B CA 1
ATOM 3262 C C . ALA B 1 169 ? -22.044 -48.446 65.661 1.00 27.58 204 ALA B C 1
ATOM 3263 O O . ALA B 1 169 ? -22.116 -47.354 66.223 1.00 27.79 204 ALA B O 1
ATOM 3265 N N . VAL B 1 170 ? -22.108 -48.583 64.328 1.00 25.14 205 VAL B N 1
ATOM 3266 C CA . VAL B 1 170 ? -22.426 -47.480 63.411 1.00 25.31 205 VAL B CA 1
ATOM 3267 C C . VAL B 1 170 ? -23.626 -47.960 62.594 1.00 30.46 205 VAL B C 1
ATOM 3268 O O . VAL B 1 170 ? -23.461 -48.714 61.630 1.00 30.08 205 VAL B O 1
ATOM 3272 N N . GLY B 1 171 ? -24.820 -47.556 63.018 1.00 27.82 206 GLY B N 1
ATOM 3273 C CA . GLY B 1 171 ? -26.060 -48.010 62.406 1.00 27.50 206 GLY B CA 1
ATOM 3274 C C . GLY B 1 171 ? -26.210 -49.500 62.645 1.00 31.70 206 GLY B C 1
ATOM 3275 O O . GLY B 1 171 ? -26.216 -49.937 63.795 1.00 31.75 206 GLY B O 1
ATOM 3276 N N . SER B 1 172 ? -26.223 -50.291 61.562 1.00 29.39 207 SER B N 1
ATOM 3277 C CA . SER B 1 172 ? -26.352 -51.758 61.600 1.00 29.53 207 SER B CA 1
ATOM 3278 C C . SER B 1 172 ? -24.994 -52.497 61.715 1.00 31.00 207 SER B C 1
ATOM 3279 O O . SER B 1 172 ? -24.958 -53.653 62.159 1.00 31.15 207 SER B O 1
ATOM 3282 N N . ARG B 1 173 ? -23.896 -51.836 61.301 1.00 23.81 208 ARG B N 1
ATOM 3283 C CA . ARG B 1 173 ? -22.551 -52.417 61.297 1.00 21.47 208 ARG B CA 1
ATOM 3284 C C . ARG B 1 173 ? -21.762 -52.133 62.587 1.00 20.73 208 ARG B C 1
ATOM 3285 O O . ARG B 1 173 ? -22.124 -51.246 63.374 1.00 17.36 208 ARG B O 1
ATOM 3293 N N . VAL B 1 174 ? -20.663 -52.889 62.783 1.00 16.51 209 VAL B N 1
ATOM 3294 C CA . VAL B 1 174 ? -19.769 -52.713 63.923 1.00 15.58 209 VAL B CA 1
ATOM 3295 C C . VAL B 1 174 ? -18.348 -52.526 63.383 1.00 16.17 209 VAL B C 1
ATOM 3296 O O . VAL B 1 174 ? -17.805 -53.410 62.726 1.00 15.04 209 VAL B O 1
ATOM 3300 N N . ASP B 1 175 ? -17.766 -51.369 63.639 1.00 11.19 210 ASP B N 1
ATOM 3301 C CA . ASP B 1 175 ? -16.401 -51.066 63.205 1.00 10.59 210 ASP B CA 1
ATOM 3302 C C . ASP B 1 175 ? -15.378 -51.607 64.198 1.00 12.55 210 ASP B C 1
ATOM 3303 O O . ASP B 1 175 ? -15.679 -51.701 65.383 1.00 14.00 210 ASP B O 1
ATOM 3308 N N . LEU B 1 176 ? -14.171 -51.947 63.724 1.00 6.37 211 LEU B N 1
ATOM 3309 C CA . LEU B 1 176 ? -13.130 -52.500 64.606 1.00 6.60 211 LEU B CA 1
ATOM 3310 C C . LEU B 1 176 ? -11.872 -51.625 64.592 1.00 8.51 211 LEU B C 1
ATOM 3311 O O . LEU B 1 176 ? -11.276 -51.426 63.536 1.00 9.45 211 LEU B O 1
ATOM 3316 N N . TYR B 1 177 ? -11.491 -51.111 65.770 1.00 6.18 212 TYR B N 1
ATOM 3317 C CA . TYR B 1 177 ? -10.326 -50.247 65.957 1.00 6.72 212 TYR B CA 1
ATOM 3318 C C . TYR B 1 177 ? -9.225 -51.014 66.646 1.00 9.87 212 TYR B C 1
ATOM 3319 O O . TYR B 1 177 ? -9.437 -51.569 67.731 1.00 9.10 212 TYR B O 1
ATOM 3328 N N . TYR B 1 178 ? -8.035 -50.998 66.055 1.00 5.94 213 TYR B N 1
ATOM 3329 C CA . TYR B 1 178 ? -6.882 -51.702 66.635 1.00 6.03 213 TYR B CA 1
ATOM 3330 C C . TYR B 1 178 ? -5.597 -51.040 66.166 1.00 9.78 213 TYR B C 1
ATOM 3331 O O . TYR B 1 178 ? -5.635 -50.199 65.256 1.00 8.65 213 TYR B O 1
ATOM 3340 N N . LEU B 1 179 ? -4.455 -51.480 66.727 1.00 7.26 214 LEU B N 1
ATOM 3341 C CA . LEU B 1 179 ? -3.143 -50.982 66.319 1.00 6.12 214 LEU B CA 1
ATOM 3342 C C . LEU B 1 179 ? -2.306 -52.096 65.725 1.00 12.15 214 LEU B C 1
ATOM 3343 O O . LEU B 1 179 ? -2.458 -53.264 66.089 1.00 11.23 214 LEU B O 1
ATOM 3348 N N . SER B 1 180 ? -1.423 -51.736 64.790 1.00 9.32 215 SER B N 1
ATOM 3349 C CA . SER B 1 180 ? -0.456 -52.677 64.232 1.00 8.55 215 SER B CA 1
ATOM 3350 C C . SER B 1 180 ? 0.897 -52.004 64.268 1.00 10.38 215 SER B C 1
ATOM 3351 O O . SER B 1 180 ? 0.967 -50.793 64.526 1.00 7.68 215 SER B O 1
ATOM 3354 N N . ALA B 1 181 ? 1.971 -52.789 64.071 1.00 6.79 216 ALA B N 1
ATOM 3355 C CA . ALA B 1 181 ? 3.325 -52.273 64.169 1.00 5.42 216 ALA B CA 1
ATOM 3356 C C . ALA B 1 181 ? 4.265 -52.978 63.227 1.00 8.39 216 ALA B C 1
ATOM 3357 O O . ALA B 1 181 ? 4.193 -54.209 63.074 1.00 8.96 216 ALA B O 1
ATOM 3359 N N . ILE B 1 182 ? 5.157 -52.193 62.604 1.00 3.58 217 ILE B N 1
ATOM 3360 C CA . ILE B 1 182 ? 6.199 -52.691 61.713 1.00 4.65 217 ILE B CA 1
ATOM 3361 C C . ILE B 1 182 ? 7.512 -52.030 62.142 1.00 8.12 217 ILE B C 1
ATOM 3362 O O . ILE B 1 182 ? 7.482 -51.022 62.854 1.00 7.03 217 ILE B O 1
ATOM 3367 N N . THR B 1 183 ? 8.654 -52.550 61.680 1.00 4.97 218 THR B N 1
ATOM 3368 C CA . THR B 1 183 ? 9.926 -51.925 61.991 1.00 4.81 218 THR B CA 1
ATOM 3369 C C . THR B 1 183 ? 10.391 -51.039 60.843 1.00 8.70 218 THR B C 1
ATOM 3370 O O . THR B 1 183 ? 9.961 -51.189 59.699 1.00 7.92 218 THR B O 1
ATOM 3374 N N . GLN B 1 184 ? 11.311 -50.126 61.180 1.00 7.30 219 GLN B N 1
ATOM 3375 C CA . GLN B 1 184 ? 12.054 -49.279 60.263 1.00 6.76 219 GLN B CA 1
ATOM 3376 C C . GLN B 1 184 ? 13.519 -49.765 60.329 1.00 9.90 219 GLN B C 1
ATOM 3377 O O . GLN B 1 184 ? 13.944 -50.309 61.352 1.00 9.49 219 GLN B O 1
ATOM 3383 N N . ARG B 1 185 ? 14.290 -49.552 59.252 1.00 7.00 220 ARG B N 1
ATOM 3384 C CA . ARG B 1 185 ? 15.712 -49.918 59.186 1.00 6.25 220 ARG B CA 1
ATOM 3385 C C . ARG B 1 185 ? 16.541 -48.863 59.954 1.00 9.83 220 ARG B C 1
ATOM 3386 O O . ARG B 1 185 ? 17.341 -48.113 59.377 1.00 8.98 220 ARG B O 1
ATOM 3394 N N . LYS B 1 186 ? 16.309 -48.788 61.267 1.00 6.18 221 LYS B N 1
ATOM 3395 C CA . LYS B 1 186 ? 16.958 -47.807 62.118 1.00 5.71 221 LYS B CA 1
ATOM 3396 C C . LYS B 1 186 ? 17.097 -48.403 63.510 1.00 9.09 221 LYS B C 1
ATOM 3397 O O . LYS B 1 186 ? 16.131 -48.931 64.068 1.00 8.41 221 LYS B O 1
ATOM 3403 N N . ARG B 1 187 ? 18.328 -48.382 64.016 1.00 6.28 222 ARG B N 1
ATOM 3404 C CA . ARG B 1 187 ? 18.649 -48.924 65.337 1.00 6.04 222 ARG B CA 1
ATOM 3405 C C . ARG B 1 187 ? 19.448 -47.928 66.139 1.00 8.33 222 ARG B C 1
ATOM 3406 O O . ARG B 1 187 ? 20.195 -47.106 65.587 1.00 7.15 222 ARG B O 1
ATOM 3414 N N . VAL B 1 188 ? 19.305 -48.012 67.461 1.00 7.30 223 VAL B N 1
ATOM 3415 C CA . VAL B 1 188 ? 19.992 -47.128 68.391 1.00 6.40 223 VAL B CA 1
ATOM 3416 C C . VAL B 1 188 ? 20.797 -48.003 69.365 1.00 8.85 223 VAL B C 1
ATOM 3417 O O . VAL B 1 188 ? 20.304 -49.047 69.808 1.00 7.91 223 VAL B O 1
ATOM 3421 N N . ILE B 1 189 ? 22.013 -47.575 69.684 1.00 5.75 224 ILE B N 1
ATOM 3422 C CA . ILE B 1 189 ? 22.878 -48.261 70.662 1.00 6.05 224 ILE B CA 1
ATOM 3423 C C . ILE B 1 189 ? 23.208 -47.239 71.738 1.00 10.93 224 ILE B C 1
ATOM 3424 O O . ILE B 1 189 ? 23.679 -46.150 71.419 1.00 9.53 224 ILE B O 1
ATOM 3429 N N . VAL B 1 190 ? 22.953 -47.572 73.007 1.00 8.48 225 VAL B N 1
ATOM 3430 C CA . VAL B 1 190 ? 23.229 -46.643 74.104 1.00 8.65 225 VAL B CA 1
ATOM 3431 C C . VAL B 1 190 ? 23.957 -47.385 75.221 1.00 13.48 225 VAL B C 1
ATOM 3432 O O . VAL B 1 190 ? 23.629 -48.549 75.467 1.00 12.79 225 VAL B O 1
ATOM 3436 N N . PRO B 1 191 ? 24.892 -46.735 75.936 1.00 11.47 226 PRO B N 1
ATOM 3437 C CA . PRO B 1 191 ? 25.526 -47.412 77.092 1.00 11.53 226 PRO B CA 1
ATOM 3438 C C . PRO B 1 191 ? 24.455 -47.740 78.135 1.00 14.13 226 PRO B C 1
ATOM 3439 O O . PRO B 1 191 ? 23.533 -46.931 78.327 1.00 12.85 226 PRO B O 1
ATOM 3443 N N . SER B 1 192 ? 24.573 -48.922 78.806 1.00 12.91 227 SER B N 1
ATOM 3444 C CA A SER B 1 192 ? 23.610 -49.389 79.812 0.45 13.11 227 SER B CA 1
ATOM 3445 C CA B SER B 1 192 ? 23.609 -49.380 79.815 0.55 13.13 227 SER B CA 1
ATOM 3446 C C . SER B 1 192 ? 23.338 -48.377 80.934 1.00 17.39 227 SER B C 1
ATOM 3447 O O . SER B 1 192 ? 22.206 -48.298 81.402 1.00 16.97 227 SER B O 1
ATOM 3452 N N . SER B 1 193 ? 24.361 -47.609 81.358 1.00 16.62 228 SER B N 1
ATOM 3453 C CA . SER B 1 193 ? 24.224 -46.600 82.431 1.00 18.88 228 SER B CA 1
ATOM 3454 C C . SER B 1 193 ? 23.242 -45.456 82.083 1.00 24.62 228 SER B C 1
ATOM 3455 O O . SER B 1 193 ? 22.671 -44.833 82.984 1.00 25.43 228 SER B O 1
ATOM 3458 N N . ASN B 1 194 ? 23.057 -45.193 80.779 1.00 21.58 229 ASN B N 1
ATOM 3459 C CA . ASN B 1 194 ? 22.175 -44.161 80.235 1.00 21.90 229 ASN B CA 1
ATOM 3460 C C . ASN B 1 194 ? 20.868 -44.746 79.685 1.00 25.15 229 ASN B C 1
ATOM 3461 O O . ASN B 1 194 ? 19.944 -43.984 79.391 1.00 25.41 229 ASN B O 1
ATOM 3466 N N . ALA B 1 195 ? 20.802 -46.081 79.510 1.00 21.23 230 ALA B N 1
ATOM 3467 C CA . ALA B 1 195 ? 19.648 -46.757 78.916 1.00 21.20 230 ALA B CA 1
ATOM 3468 C C . ALA B 1 195 ? 18.336 -46.578 79.658 1.00 26.85 230 ALA B C 1
ATOM 3469 O O . ALA B 1 195 ? 18.265 -46.688 80.883 1.00 26.70 230 ALA B O 1
ATOM 3471 N N . VAL B 1 196 ? 17.295 -46.304 78.886 1.00 24.27 231 VAL B N 1
ATOM 3472 C CA . VAL B 1 196 ? 15.941 -46.156 79.395 1.00 24.33 231 VAL B CA 1
ATOM 3473 C C . VAL B 1 196 ? 15.229 -47.526 79.267 1.00 23.15 231 VAL B C 1
ATOM 3474 O O . VAL B 1 196 ? 15.626 -48.346 78.436 1.00 20.59 231 VAL B O 1
ATOM 3478 N N . THR B 1 197 ? 14.228 -47.776 80.123 1.00 19.19 232 THR B N 1
ATOM 3479 C CA . THR B 1 197 ? 13.417 -48.989 80.076 1.00 18.84 232 THR B CA 1
ATOM 3480 C C . THR B 1 197 ? 12.618 -48.862 78.773 1.00 20.47 232 THR B C 1
ATOM 3481 O O . THR B 1 197 ? 11.911 -47.863 78.599 1.00 20.87 232 THR B O 1
ATOM 3485 N N . PRO B 1 198 ? 12.781 -49.769 77.799 1.00 16.06 233 PRO B N 1
ATOM 3486 C CA . PRO B 1 198 ? 12.054 -49.571 76.534 1.00 15.39 233 PRO B CA 1
ATOM 3487 C C . PRO B 1 198 ? 10.571 -49.825 76.691 1.00 16.37 233 PRO B C 1
ATOM 3488 O O . PRO B 1 198 ? 10.160 -50.684 77.484 1.00 15.40 233 PRO B O 1
ATOM 3492 N N . LEU B 1 199 ? 9.765 -49.096 75.908 1.00 10.92 234 LEU B N 1
ATOM 3493 C CA . LEU B 1 199 ? 8.334 -49.342 75.870 1.00 9.50 234 LEU B CA 1
ATOM 3494 C C . LEU B 1 199 ? 8.119 -50.715 75.210 1.00 12.98 234 LEU B C 1
ATOM 3495 O O . LEU B 1 199 ? 8.926 -51.141 74.388 1.00 13.30 234 LEU B O 1
ATOM 3500 N N . ASP B 1 200 ? 7.080 -51.427 75.616 1.00 10.53 235 ASP B N 1
ATOM 3501 C CA . ASP B 1 200 ? 6.754 -52.740 75.047 1.00 9.79 235 ASP B CA 1
ATOM 3502 C C . ASP B 1 200 ? 5.416 -52.598 74.334 1.00 11.84 235 ASP B C 1
ATOM 3503 O O . ASP B 1 200 ? 4.691 -51.643 74.587 1.00 10.92 235 ASP B O 1
ATOM 3508 N N . TRP B 1 201 ? 5.084 -53.553 73.487 1.00 8.98 236 TRP B N 1
ATOM 3509 C CA . TRP B 1 201 ? 3.869 -53.553 72.694 1.00 9.01 236 TRP B CA 1
ATOM 3510 C C . TRP B 1 201 ? 2.584 -53.468 73.534 1.00 13.62 236 TRP B C 1
ATOM 3511 O O . TRP B 1 201 ? 1.652 -52.770 73.124 1.00 11.70 236 TRP B O 1
ATOM 3522 N N . ASP B 1 202 ? 2.541 -54.120 74.725 1.00 10.87 237 ASP B N 1
ATOM 3523 C CA . ASP B 1 202 ? 1.336 -54.040 75.571 1.00 10.80 237 ASP B CA 1
ATOM 3524 C C . ASP B 1 202 ? 1.123 -52.611 76.106 1.00 12.40 237 ASP B C 1
ATOM 3525 O O . ASP B 1 202 ? 0.015 -52.073 75.999 1.00 13.11 237 ASP B O 1
ATOM 3530 N N . THR B 1 203 ? 2.181 -51.996 76.670 1.00 7.63 238 THR B N 1
ATOM 3531 C CA . THR B 1 203 ? 2.134 -50.630 77.197 1.00 7.54 238 THR B CA 1
ATOM 3532 C C . THR B 1 203 ? 1.730 -49.664 76.076 1.00 10.41 238 THR B C 1
ATOM 3533 O O . THR B 1 203 ? 0.899 -48.777 76.299 1.00 9.55 238 THR B O 1
ATOM 3537 N N . VAL B 1 204 ? 2.328 -49.835 74.888 1.00 7.86 239 VAL B N 1
ATOM 3538 C CA . VAL B 1 204 ? 2.014 -48.963 73.761 1.00 6.08 239 VAL B CA 1
ATOM 3539 C C . VAL B 1 204 ? 0.512 -49.031 73.403 1.00 9.46 239 VAL B C 1
ATOM 3540 O O . VAL B 1 204 ? -0.114 -47.997 73.302 1.00 9.58 239 VAL B O 1
ATOM 3544 N N . GLN B 1 205 ? -0.055 -50.230 73.242 1.00 8.58 240 GLN B N 1
ATOM 3545 C CA . GLN B 1 205 ? -1.480 -50.389 72.879 1.00 7.88 240 GLN B CA 1
ATOM 3546 C C . GLN B 1 205 ? -2.395 -49.831 73.960 1.00 12.41 240 GLN B C 1
ATOM 3547 O O . GLN B 1 205 ? -3.345 -49.090 73.667 1.00 9.56 240 GLN B O 1
ATOM 3553 N N . ARG B 1 206 ? -2.078 -50.135 75.227 1.00 9.66 241 ARG B N 1
ATOM 3554 C CA . ARG B 1 206 ? -2.880 -49.648 76.342 1.00 9.96 241 ARG B CA 1
ATOM 3555 C C . ARG B 1 206 ? -2.932 -48.125 76.336 1.00 12.13 241 ARG B C 1
ATOM 3556 O O . ARG B 1 206 ? -3.999 -47.547 76.473 1.00 10.57 241 ARG B O 1
ATOM 3564 N N . ASN B 1 207 ? -1.782 -47.480 76.162 1.00 8.82 242 ASN B N 1
ATOM 3565 C CA . ASN B 1 207 ? -1.703 -46.037 76.239 1.00 8.12 242 ASN B CA 1
ATOM 3566 C C . ASN B 1 207 ? -2.092 -45.297 74.968 1.00 12.02 242 ASN B C 1
ATOM 3567 O O . ASN B 1 207 ? -2.687 -44.228 75.064 1.00 12.68 242 ASN B O 1
ATOM 3572 N N . VAL B 1 208 ? -1.766 -45.841 73.798 1.00 8.09 243 VAL B N 1
ATOM 3573 C CA . VAL B 1 208 ? -2.088 -45.155 72.544 1.00 7.02 243 VAL B CA 1
ATOM 3574 C C . VAL B 1 208 ? -3.561 -45.335 72.171 1.00 11.33 243 VAL B C 1
ATOM 3575 O O . VAL B 1 208 ? -4.228 -44.348 71.874 1.00 13.00 243 VAL B O 1
ATOM 3579 N N . LEU B 1 209 ? -4.048 -46.586 72.146 1.00 7.83 244 LEU B N 1
ATOM 3580 C CA . LEU B 1 209 ? -5.413 -46.883 71.755 1.00 7.10 244 LEU B CA 1
ATOM 3581 C C . LEU B 1 209 ? -6.392 -46.853 72.905 1.00 12.76 244 LEU B C 1
ATOM 3582 O O . LEU B 1 209 ? -7.441 -46.208 72.786 1.00 12.84 244 LEU B O 1
ATOM 3587 N N . MET B 1 210 ? -6.117 -47.610 73.987 1.00 8.99 245 MET B N 1
ATOM 3588 C CA . MET B 1 210 ? -7.133 -47.702 75.037 1.00 8.44 245 MET B CA 1
ATOM 3589 C C . MET B 1 210 ? -7.366 -46.402 75.801 1.00 13.29 245 MET B C 1
ATOM 3590 O O . MET B 1 210 ? -8.527 -46.048 76.014 1.00 13.91 245 MET B O 1
ATOM 3595 N N . GLU B 1 211 ? -6.290 -45.689 76.169 1.00 9.58 246 GLU B N 1
ATOM 3596 C CA A GLU B 1 211 ? -6.404 -44.447 76.930 0.56 9.92 246 GLU B CA 1
ATOM 3597 C CA B GLU B 1 211 ? -6.378 -44.444 76.934 0.44 9.82 246 GLU B CA 1
ATOM 3598 C C . GLU B 1 211 ? -6.436 -43.178 76.074 1.00 15.25 246 GLU B C 1
ATOM 3599 O O . GLU B 1 211 ? -6.889 -42.138 76.559 1.00 17.72 246 GLU B O 1
ATOM 3610 N N . ASN B 1 212 ? -5.967 -43.240 74.813 1.00 9.45 247 ASN B N 1
ATOM 3611 C CA . ASN B 1 212 ? -5.914 -42.008 74.020 1.00 8.46 247 ASN B CA 1
ATOM 3612 C C . ASN B 1 212 ? -6.704 -41.967 72.704 1.00 11.65 247 ASN B C 1
ATOM 3613 O O . ASN B 1 212 ? -6.406 -41.132 71.850 1.00 11.19 247 ASN B O 1
ATOM 3618 N N . TYR B 1 213 ? -7.722 -42.805 72.554 1.00 8.58 248 TYR B N 1
ATOM 3619 C CA . TYR B 1 213 ? -8.565 -42.725 71.355 1.00 7.72 248 TYR B CA 1
ATOM 3620 C C . TYR B 1 213 ? -10.006 -43.061 71.682 1.00 13.14 248 TYR B C 1
ATOM 3621 O O . TYR B 1 213 ? -10.280 -44.139 72.219 1.00 12.24 248 TYR B O 1
ATOM 3630 N N . ASN B 1 214 ? -10.926 -42.157 71.297 1.00 9.68 249 ASN B N 1
ATOM 3631 C CA . ASN B 1 214 ? -12.364 -42.290 71.539 1.00 9.36 249 ASN B CA 1
ATOM 3632 C C . ASN B 1 214 ? -13.075 -42.475 70.187 1.00 12.58 249 ASN B C 1
ATOM 3633 O O . ASN B 1 214 ? -13.287 -41.494 69.467 1.00 10.18 249 ASN B O 1
ATOM 3638 N N . PRO B 1 215 ? -13.466 -43.716 69.837 1.00 12.05 250 PRO B N 1
ATOM 3639 C CA . PRO B 1 215 ? -14.140 -43.934 68.544 1.00 11.55 250 PRO B CA 1
ATOM 3640 C C . PRO B 1 215 ? -15.465 -43.182 68.396 1.00 13.68 250 PRO B C 1
ATOM 3641 O O . PRO B 1 215 ? -15.839 -42.842 67.277 1.00 13.19 250 PRO B O 1
ATOM 3645 N N . GLY B 1 216 ? -16.155 -42.936 69.509 1.00 13.12 251 GLY B N 1
ATOM 3646 C CA . GLY B 1 216 ? -17.436 -42.231 69.500 1.00 14.87 251 GLY B CA 1
ATOM 3647 C C . GLY B 1 216 ? -17.380 -40.835 68.903 1.00 19.69 251 GLY B C 1
ATOM 3648 O O . GLY B 1 216 ? -18.308 -40.407 68.217 1.00 22.28 251 GLY B O 1
ATOM 3649 N N . SER B 1 217 ? -16.263 -40.140 69.105 1.00 13.51 252 SER B N 1
ATOM 3650 C CA . SER B 1 217 ? -16.064 -38.780 68.637 1.00 12.15 252 SER B CA 1
ATOM 3651 C C . SER B 1 217 ? -14.822 -38.617 67.743 1.00 12.81 252 SER B C 1
ATOM 3652 O O . SER B 1 217 ? -14.494 -37.483 67.393 1.00 10.57 252 SER B O 1
ATOM 3655 N N . ASN B 1 218 ? -14.103 -39.722 67.418 1.00 7.76 253 ASN B N 1
ATOM 3656 C CA . ASN B 1 218 ? -12.852 -39.646 66.635 1.00 6.52 253 ASN B CA 1
ATOM 3657 C C . ASN B 1 218 ? -11.894 -38.618 67.302 1.00 9.29 253 ASN B C 1
ATOM 3658 O O . ASN B 1 218 ? -11.226 -37.836 66.632 1.00 9.55 253 ASN B O 1
ATOM 3663 N N . SER B 1 219 ? -11.850 -38.626 68.632 1.00 7.96 254 SER B N 1
ATOM 3664 C CA . SER B 1 219 ? -11.030 -37.684 69.405 1.00 8.79 254 SER B CA 1
ATOM 3665 C C . SER B 1 219 ? -10.070 -38.417 70.333 1.00 12.11 254 SER B C 1
ATOM 3666 O O . SER B 1 219 ? -10.205 -39.623 70.528 1.00 12.76 254 SER B O 1
ATOM 3669 N N . GLY B 1 220 ? -9.122 -37.687 70.898 1.00 8.56 255 GLY B N 1
ATOM 3670 C CA . GLY B 1 220 ? -8.110 -38.244 71.787 1.00 9.74 255 GLY B CA 1
ATOM 3671 C C . GLY B 1 220 ? -6.779 -37.608 71.483 1.00 13.45 255 GLY B C 1
ATOM 3672 O O . GLY B 1 220 ? -6.728 -36.403 71.269 1.00 12.72 255 GLY B O 1
ATOM 3673 N N . HIS B 1 221 ? -5.700 -38.399 71.392 1.00 10.64 256 HIS B N 1
ATOM 3674 C CA . HIS B 1 221 ? -4.405 -37.814 71.049 1.00 10.35 256 HIS B CA 1
ATOM 3675 C C . HIS B 1 221 ? -4.193 -37.791 69.522 1.00 14.81 256 HIS B C 1
ATOM 3676 O O . HIS B 1 221 ? -3.220 -37.213 69.031 1.00 16.57 256 HIS B O 1
ATOM 3683 N N . PHE B 1 222 ? -5.109 -38.420 68.771 1.00 9.05 257 PHE B N 1
ATOM 3684 C CA . PHE B 1 222 ? -5.067 -38.440 67.310 1.00 7.59 257 PHE B CA 1
ATOM 3685 C C . PHE B 1 222 ? -6.482 -38.613 66.786 1.00 9.52 257 PHE B C 1
ATOM 3686 O O . PHE B 1 222 ? -7.349 -39.100 67.512 1.00 8.98 257 PHE B O 1
ATOM 3694 N N . SER B 1 223 ? -6.671 -38.343 65.496 1.00 6.89 258 SER B N 1
ATOM 3695 C CA . SER B 1 223 ? -7.970 -38.524 64.841 1.00 6.82 258 SER B CA 1
ATOM 3696 C C . SER B 1 223 ? -7.728 -39.089 63.437 1.00 8.46 258 SER B C 1
ATOM 3697 O O . SER B 1 223 ? -6.748 -38.719 62.783 1.00 7.97 258 SER B O 1
ATOM 3700 N N . PHE B 1 224 ? -8.648 -39.925 62.957 1.00 5.30 259 PHE B N 1
ATOM 3701 C CA . PHE B 1 224 ? -8.569 -40.423 61.580 1.00 4.97 259 PHE B CA 1
ATOM 3702 C C . PHE B 1 224 ? -9.081 -39.334 60.664 1.00 9.73 259 PHE B C 1
ATOM 3703 O O . PHE B 1 224 ? -9.978 -38.562 61.041 1.00 10.66 259 PHE B O 1
ATOM 3711 N N . ASP B 1 225 ? -8.526 -39.285 59.455 1.00 7.23 260 ASP B N 1
ATOM 3712 C CA . ASP B 1 225 ? -8.987 -38.360 58.420 1.00 6.54 260 ASP B CA 1
ATOM 3713 C C . ASP B 1 225 ? -9.809 -39.196 57.417 1.00 8.20 260 ASP B C 1
ATOM 3714 O O . ASP B 1 225 ? -9.243 -39.817 56.509 1.00 7.53 260 ASP B O 1
ATOM 3719 N N . TRP B 1 226 ? -11.138 -39.214 57.602 1.00 6.54 261 TRP B N 1
ATOM 3720 C CA . TRP B 1 226 ? -12.067 -40.013 56.786 1.00 8.03 261 TRP B CA 1
ATOM 3721 C C . TRP B 1 226 ? -12.112 -39.565 55.312 1.00 11.07 261 TRP B C 1
ATOM 3722 O O . TRP B 1 226 ? -12.600 -40.329 54.468 1.00 10.32 261 TRP B O 1
ATOM 3733 N N . SER B 1 227 ? -11.590 -38.347 55.003 1.00 7.15 262 SER B N 1
ATOM 3734 C CA . SER B 1 227 ? -11.548 -37.834 53.612 1.00 7.27 262 SER B CA 1
ATOM 3735 C C . SER B 1 227 ? -10.713 -38.723 52.677 1.00 10.95 262 SER B C 1
ATOM 3736 O O . SER B 1 227 ? -10.851 -38.627 51.452 1.00 9.94 262 SER B O 1
ATOM 3739 N N . ALA B 1 228 ? -9.872 -39.627 53.251 1.00 6.58 263 ALA B N 1
ATOM 3740 C CA . ALA B 1 228 ? -9.106 -40.608 52.485 1.00 6.83 263 ALA B CA 1
ATOM 3741 C C . ALA B 1 228 ? -10.047 -41.397 51.564 1.00 8.85 263 ALA B C 1
ATOM 3742 O O . ALA B 1 228 ? -9.670 -41.701 50.421 1.00 8.22 263 ALA B O 1
ATOM 3744 N N . TYR B 1 229 ? -11.295 -41.694 52.043 1.00 6.39 264 TYR B N 1
ATOM 3745 C CA . TYR B 1 229 ? -12.271 -42.442 51.245 1.00 7.06 264 TYR B CA 1
ATOM 3746 C C . TYR B 1 229 ? -12.546 -41.774 49.890 1.00 11.83 264 TYR B C 1
ATOM 3747 O O . TYR B 1 229 ? -12.778 -42.474 48.897 1.00 12.71 264 TYR B O 1
ATOM 3756 N N . ASN B 1 230 ? -12.513 -40.432 49.854 1.00 8.00 265 ASN B N 1
ATOM 3757 C CA . ASN B 1 230 ? -12.820 -39.656 48.645 1.00 7.92 265 ASN B CA 1
ATOM 3758 C C . ASN B 1 230 ? -11.605 -39.183 47.867 1.00 12.89 265 ASN B C 1
ATOM 3759 O O . ASN B 1 230 ? -11.774 -38.571 46.816 1.00 12.50 265 ASN B O 1
ATOM 3764 N N . ASP B 1 231 ? -10.392 -39.455 48.364 1.00 9.79 266 ASP B N 1
ATOM 3765 C CA . ASP B 1 231 ? -9.169 -38.999 47.725 1.00 9.37 266 ASP B CA 1
ATOM 3766 C C . ASP B 1 231 ? -8.526 -40.122 46.918 1.00 11.22 266 ASP B C 1
ATOM 3767 O O . ASP B 1 231 ? -7.941 -41.028 47.507 1.00 9.34 266 ASP B O 1
ATOM 3772 N N . PRO B 1 232 ? -8.634 -40.090 45.566 1.00 9.28 267 PRO B N 1
ATOM 3773 C CA . PRO B 1 232 ? -8.098 -41.204 44.764 1.00 8.23 267 PRO B CA 1
ATOM 3774 C C . PRO B 1 232 ? -6.670 -41.647 45.077 1.00 9.97 267 PRO B C 1
ATOM 3775 O O . PRO B 1 232 ? -6.470 -42.841 45.188 1.00 9.26 267 PRO B O 1
ATOM 3779 N N . HIS B 1 233 ? -5.705 -40.714 45.243 1.00 7.36 268 HIS B N 1
ATOM 3780 C CA . HIS B 1 233 ? -4.308 -41.111 45.466 1.00 7.18 268 HIS B CA 1
ATOM 3781 C C . HIS B 1 233 ? -4.084 -41.793 46.840 1.00 10.74 268 HIS B C 1
ATOM 3782 O O . HIS B 1 233 ? -3.050 -42.447 47.022 1.00 10.92 268 HIS B O 1
ATOM 3789 N N . ARG B 1 234 ? -5.038 -41.646 47.780 1.00 6.54 269 ARG B N 1
ATOM 3790 C CA . ARG B 1 234 ? -4.933 -42.252 49.120 1.00 6.08 269 ARG B CA 1
ATOM 3791 C C . ARG B 1 234 ? -5.676 -43.589 49.250 1.00 10.76 269 ARG B C 1
ATOM 3792 O O . ARG B 1 234 ? -5.701 -44.197 50.323 1.00 10.80 269 ARG B O 1
ATOM 3800 N N . ARG B 1 235 ? -6.250 -44.067 48.150 1.00 8.44 270 ARG B N 1
ATOM 3801 C CA . ARG B 1 235 ? -6.960 -45.335 48.129 1.00 8.27 270 ARG B CA 1
ATOM 3802 C C . ARG B 1 235 ? -6.010 -46.316 47.483 1.00 13.13 270 ARG B C 1
ATOM 3803 O O . ARG B 1 235 ? -5.760 -46.217 46.283 1.00 12.81 270 ARG B O 1
ATOM 3811 N N . TYR B 1 236 ? -5.458 -47.247 48.273 1.00 10.67 271 TYR B N 1
ATOM 3812 C CA . TYR B 1 236 ? -4.430 -48.170 47.778 1.00 10.72 271 TYR B CA 1
ATOM 3813 C C . TYR B 1 236 ? -4.971 -49.493 47.234 1.00 20.02 271 TYR B C 1
ATOM 3814 O O . TYR B 1 236 ? -6.125 -49.858 47.558 1.00 16.61 271 TYR B O 1
ATOM 3824 N N . GLY C 1 2 ? 30.296 -44.090 -6.318 1.00 32.97 37 GLY C N 1
ATOM 3825 C CA . GLY C 1 2 ? 28.865 -43.846 -6.423 1.00 32.03 37 GLY C CA 1
ATOM 3826 C C . GLY C 1 2 ? 28.433 -42.480 -5.934 1.00 33.69 37 GLY C C 1
ATOM 3827 O O . GLY C 1 2 ? 27.305 -42.329 -5.448 1.00 33.87 37 GLY C O 1
ATOM 3828 N N . ARG C 1 3 ? 29.327 -41.467 -6.070 1.00 26.82 38 ARG C N 1
ATOM 3829 C CA . ARG C 1 3 ? 29.103 -40.070 -5.669 1.00 25.04 38 ARG C CA 1
ATOM 3830 C C . ARG C 1 3 ? 28.504 -39.938 -4.258 1.00 24.99 38 ARG C C 1
ATOM 3831 O O . ARG C 1 3 ? 27.518 -39.218 -4.070 1.00 24.11 38 ARG C O 1
ATOM 3839 N N . PHE C 1 4 ? 29.097 -40.637 -3.266 1.00 18.40 39 PHE C N 1
ATOM 3840 C CA . PHE C 1 4 ? 28.620 -40.590 -1.875 1.00 15.69 39 PHE C CA 1
ATOM 3841 C C . PHE C 1 4 ? 28.706 -39.182 -1.290 1.00 18.80 39 PHE C C 1
ATOM 3842 O O . PHE C 1 4 ? 28.091 -38.914 -0.266 1.00 17.08 39 PHE C O 1
ATOM 3850 N N . ASP C 1 5 ? 29.375 -38.252 -2.006 1.00 16.71 40 ASP C N 1
ATOM 3851 C CA . ASP C 1 5 ? 29.440 -36.840 -1.638 1.00 17.86 40 ASP C CA 1
ATOM 3852 C C . ASP C 1 5 ? 28.036 -36.220 -1.772 1.00 21.14 40 ASP C C 1
ATOM 3853 O O . ASP C 1 5 ? 27.782 -35.175 -1.172 1.00 22.00 40 ASP C O 1
ATOM 3858 N N . GLN C 1 6 ? 27.125 -36.879 -2.545 1.00 17.52 41 GLN C N 1
ATOM 3859 C CA . GLN C 1 6 ? 25.734 -36.438 -2.741 1.00 17.83 41 GLN C CA 1
ATOM 3860 C C . GLN C 1 6 ? 24.937 -36.546 -1.426 1.00 19.88 41 GLN C C 1
ATOM 3861 O O . GLN C 1 6 ? 23.952 -35.825 -1.247 1.00 21.23 41 GLN C O 1
ATOM 3867 N N . TYR C 1 7 ? 25.351 -37.465 -0.523 1.00 13.86 42 TYR C N 1
ATOM 3868 C CA . TYR C 1 7 ? 24.618 -37.674 0.733 1.00 12.23 42 TYR C CA 1
ATOM 3869 C C . TYR C 1 7 ? 24.972 -36.602 1.763 1.00 14.60 42 TYR C C 1
ATOM 3870 O O . TYR C 1 7 ? 26.141 -36.215 1.863 1.00 14.17 42 TYR C O 1
ATOM 3879 N N . PRO C 1 8 ? 23.978 -36.098 2.527 1.00 10.69 43 PRO C N 1
ATOM 3880 C CA . PRO C 1 8 ? 24.285 -35.069 3.527 1.00 10.70 43 PRO C CA 1
ATOM 3881 C C . PRO C 1 8 ? 24.907 -35.710 4.770 1.00 12.94 43 PRO C C 1
ATOM 3882 O O . PRO C 1 8 ? 24.901 -36.936 4.891 1.00 11.70 43 PRO C O 1
ATOM 3886 N N . THR C 1 9 ? 25.412 -34.884 5.685 1.00 9.05 44 THR C N 1
ATOM 3887 C CA . THR C 1 9 ? 25.997 -35.328 6.953 1.00 8.06 44 THR C CA 1
ATOM 3888 C C . THR C 1 9 ? 24.992 -34.933 8.041 1.00 11.68 44 THR C C 1
ATOM 3889 O O . THR C 1 9 ? 24.512 -33.801 8.067 1.00 12.38 44 THR C O 1
ATOM 3893 N N . LYS C 1 10 ? 24.686 -35.864 8.927 1.00 6.84 45 LYS C N 1
ATOM 3894 C CA . LYS C 1 10 ? 23.738 -35.628 10.013 1.00 7.24 45 LYS C CA 1
ATOM 3895 C C . LYS C 1 10 ? 24.382 -35.932 11.357 1.00 10.93 45 LYS C C 1
ATOM 3896 O O . LYS C 1 10 ? 25.192 -36.859 11.449 1.00 9.80 45 LYS C O 1
ATOM 3902 N N . LYS C 1 11 ? 24.021 -35.152 12.391 1.00 8.50 46 LYS C N 1
ATOM 3903 C CA . LYS C 1 11 ? 24.550 -35.348 13.735 1.00 9.02 46 LYS C CA 1
ATOM 3904 C C . LYS C 1 11 ? 23.405 -35.681 14.684 1.00 11.89 46 LYS C C 1
ATOM 3905 O O . LYS C 1 11 ? 22.567 -34.822 14.953 1.00 11.99 46 LYS C O 1
ATOM 3911 N N . GLY C 1 12 ? 23.376 -36.919 15.157 1.00 8.79 47 GLY C N 1
ATOM 3912 C CA . GLY C 1 12 ? 22.367 -37.388 16.107 1.00 8.91 47 GLY C CA 1
ATOM 3913 C C . GLY C 1 12 ? 21.056 -37.883 15.525 1.00 10.74 47 GLY C C 1
ATOM 3914 O O . GLY C 1 12 ? 20.743 -37.617 14.362 1.00 8.71 47 GLY C O 1
ATOM 3915 N N . ASP C 1 13 ? 20.258 -38.590 16.356 1.00 8.98 48 ASP C N 1
ATOM 3916 C CA . ASP C 1 13 ? 18.964 -39.142 15.944 1.00 9.21 48 ASP C CA 1
ATOM 3917 C C . ASP C 1 13 ? 17.952 -38.098 15.457 1.00 10.52 48 ASP C C 1
ATOM 3918 O O . ASP C 1 13 ? 17.187 -38.391 14.537 1.00 10.65 48 ASP C O 1
ATOM 3923 N N . PHE C 1 14 ? 17.931 -36.888 16.050 1.00 6.46 49 PHE C N 1
ATOM 3924 C CA . PHE C 1 14 ? 16.964 -35.878 15.574 1.00 6.35 49 PHE C CA 1
ATOM 3925 C C . PHE C 1 14 ? 17.273 -35.449 14.149 1.00 8.33 49 PHE C C 1
ATOM 3926 O O . PHE C 1 14 ? 16.344 -35.282 13.361 1.00 6.98 49 PHE C O 1
ATOM 3934 N N . ALA C 1 15 ? 18.578 -35.345 13.799 1.00 7.69 50 ALA C N 1
ATOM 3935 C CA . ALA C 1 15 ? 18.978 -34.973 12.438 1.00 8.35 50 ALA C CA 1
ATOM 3936 C C . ALA C 1 15 ? 18.741 -36.115 11.460 1.00 10.65 50 ALA C C 1
ATOM 3937 O O . ALA C 1 15 ? 18.286 -35.858 10.356 1.00 9.28 50 ALA C O 1
ATOM 3939 N N . ILE C 1 16 ? 19.008 -37.375 11.865 1.00 6.97 51 ILE C N 1
ATOM 3940 C CA . ILE C 1 16 ? 18.737 -38.538 11.021 1.00 7.40 51 ILE C CA 1
ATOM 3941 C C . ILE C 1 16 ? 17.215 -38.604 10.775 1.00 10.47 51 ILE C C 1
ATOM 3942 O O . ILE C 1 16 ? 16.785 -38.804 9.639 1.00 10.36 51 ILE C O 1
ATOM 3947 N N . ASP C 1 17 ? 16.412 -38.365 11.824 1.00 8.13 52 ASP C N 1
ATOM 3948 C CA . ASP C 1 17 ? 14.950 -38.299 11.690 1.00 9.05 52 ASP C CA 1
ATOM 3949 C C . ASP C 1 17 ? 14.522 -37.238 10.689 1.00 12.38 52 ASP C C 1
ATOM 3950 O O . ASP C 1 17 ? 13.702 -37.532 9.836 1.00 11.77 52 ASP C O 1
ATOM 3955 N N . GLY C 1 18 ? 15.103 -36.045 10.768 1.00 10.00 53 GLY C N 1
ATOM 3956 C CA . GLY C 1 18 ? 14.843 -34.961 9.816 1.00 9.97 53 GLY C CA 1
ATOM 3957 C C . GLY C 1 18 ? 15.059 -35.400 8.376 1.00 12.59 53 GLY C C 1
ATOM 3958 O O . GLY C 1 18 ? 14.237 -35.132 7.490 1.00 11.11 53 GLY C O 1
ATOM 3959 N N . TYR C 1 19 ? 16.148 -36.143 8.145 1.00 8.39 54 TYR C N 1
ATOM 3960 C CA . TYR C 1 19 ? 16.488 -36.672 6.817 1.00 8.31 54 TYR C CA 1
ATOM 3961 C C . TYR C 1 19 ? 15.386 -37.678 6.355 1.00 11.91 54 TYR C C 1
ATOM 3962 O O . TYR C 1 19 ? 14.839 -37.558 5.251 1.00 10.57 54 TYR C O 1
ATOM 3971 N N . LEU C 1 20 ? 15.059 -38.649 7.215 1.00 8.35 55 LEU C N 1
ATOM 3972 C CA . LEU C 1 20 ? 14.087 -39.690 6.886 1.00 7.83 55 LEU C CA 1
ATOM 3973 C C . LEU C 1 20 ? 12.639 -39.213 6.791 1.00 9.88 55 LEU C C 1
ATOM 3974 O O . LEU C 1 20 ? 11.851 -39.813 6.052 1.00 9.59 55 LEU C O 1
ATOM 3979 N N . LEU C 1 21 ? 12.285 -38.171 7.567 1.00 7.97 56 LEU C N 1
ATOM 3980 C CA . LEU C 1 21 ? 10.938 -37.568 7.580 1.00 7.88 56 LEU C CA 1
ATOM 3981 C C . LEU C 1 21 ? 10.720 -36.542 6.469 1.00 11.34 56 LEU C C 1
ATOM 3982 O O . LEU C 1 21 ? 9.632 -35.971 6.371 1.00 8.71 56 LEU C O 1
ATOM 3987 N N . ASP C 1 22 ? 11.758 -36.310 5.643 1.00 9.54 57 ASP C N 1
ATOM 3988 C CA . ASP C 1 22 ? 11.691 -35.461 4.464 1.00 8.95 57 ASP C CA 1
ATOM 3989 C C . ASP C 1 22 ? 11.369 -36.436 3.328 1.00 14.10 57 ASP C C 1
ATOM 3990 O O . ASP C 1 22 ? 12.254 -37.120 2.787 1.00 15.38 57 ASP C O 1
ATOM 3995 N N . TYR C 1 23 ? 10.088 -36.552 3.028 1.00 10.67 58 TYR C N 1
ATOM 3996 C CA . TYR C 1 23 ? 9.579 -37.450 2.002 1.00 11.73 58 TYR C CA 1
ATOM 3997 C C . TYR C 1 23 ? 9.405 -36.698 0.655 1.00 15.30 58 TYR C C 1
ATOM 3998 O O . TYR C 1 23 ? 8.757 -37.202 -0.256 1.00 16.18 58 TYR C O 1
ATOM 4007 N N . SER C 1 24 ? 10.057 -35.531 0.505 1.00 12.61 59 SER C N 1
ATOM 4008 C CA . SER C 1 24 ? 9.986 -34.762 -0.755 1.00 12.31 59 SER C CA 1
ATOM 4009 C C . SER C 1 24 ? 10.792 -35.425 -1.887 1.00 16.98 59 SER C C 1
ATOM 4010 O O . SER C 1 24 ? 10.540 -35.150 -3.065 1.00 17.17 59 SER C O 1
ATOM 4013 N N . SER C 1 25 ? 11.746 -36.305 -1.508 1.00 14.13 60 SER C N 1
ATOM 4014 C CA A SER C 1 25 ? 12.618 -37.058 -2.410 0.48 14.01 60 SER C CA 1
ATOM 4015 C CA B SER C 1 25 ? 12.603 -37.062 -2.418 0.52 14.08 60 SER C CA 1
ATOM 4016 C C . SER C 1 25 ? 12.970 -38.418 -1.780 1.00 18.50 60 SER C C 1
ATOM 4017 O O . SER C 1 25 ? 13.026 -38.507 -0.548 1.00 15.64 60 SER C O 1
ATOM 4022 N N . PRO C 1 26 ? 13.223 -39.499 -2.571 1.00 18.37 61 PRO C N 1
ATOM 4023 C CA . PRO C 1 26 ? 13.575 -40.785 -1.943 1.00 18.22 61 PRO C CA 1
ATOM 4024 C C . PRO C 1 26 ? 14.916 -40.684 -1.231 1.00 19.08 61 PRO C C 1
ATOM 4025 O O . PRO C 1 26 ? 15.814 -39.983 -1.709 1.00 19.13 61 PRO C O 1
ATOM 4029 N N . LYS C 1 27 ? 15.022 -41.354 -0.071 1.00 14.35 62 LYS C N 1
ATOM 4030 C CA A LYS C 1 27 ? 16.242 -41.333 0.736 0.61 13.66 62 LYS C CA 1
ATOM 4031 C CA B LYS C 1 27 ? 16.240 -41.330 0.735 0.39 13.79 62 LYS C CA 1
ATOM 4032 C C . LYS C 1 27 ? 16.900 -42.702 0.785 1.00 16.82 62 LYS C C 1
ATOM 4033 O O . LYS C 1 27 ? 16.203 -43.718 0.851 1.00 16.36 62 LYS C O 1
ATOM 4044 N N . GLN C 1 28 ? 18.249 -42.729 0.751 1.00 12.27 63 GLN C N 1
ATOM 4045 C CA . GLN C 1 28 ? 19.038 -43.958 0.793 1.00 11.97 63 GLN C CA 1
ATOM 4046 C C . GLN C 1 28 ? 19.935 -44.007 2.026 1.00 14.40 63 GLN C C 1
ATOM 4047 O O . GLN C 1 28 ? 20.094 -45.064 2.629 1.00 13.85 63 GLN C O 1
ATOM 4053 N N . GLY C 1 29 ? 20.567 -42.891 2.349 1.00 10.06 64 GLY C N 1
ATOM 4054 C CA . GLY C 1 29 ? 21.505 -42.853 3.465 1.00 9.43 64 GLY C CA 1
ATOM 4055 C C . GLY C 1 29 ? 22.143 -41.503 3.682 1.00 11.44 64 GLY C C 1
ATOM 4056 O O . GLY C 1 29 ? 21.997 -40.586 2.871 1.00 10.12 64 GLY C O 1
ATOM 4057 N N . CYS C 1 30 ? 22.883 -41.394 4.791 1.00 9.03 65 CYS C N 1
ATOM 4058 C CA . CYS C 1 30 ? 23.538 -40.163 5.167 1.00 9.04 65 CYS C CA 1
ATOM 4059 C C . CYS C 1 30 ? 24.799 -40.457 5.942 1.00 9.77 65 CYS C C 1
ATOM 4060 O O . CYS C 1 30 ? 24.870 -41.471 6.658 1.00 7.87 65 CYS C O 1
ATOM 4063 N N . TRP C 1 31 ? 25.775 -39.536 5.826 1.00 8.12 66 TRP C N 1
ATOM 4064 C CA . TRP C 1 31 ? 27.006 -39.600 6.599 1.00 8.42 66 TRP C CA 1
ATOM 4065 C C . TRP C 1 31 ? 26.639 -39.219 8.016 1.00 11.42 66 TRP C C 1
ATOM 4066 O O . TRP C 1 31 ? 25.726 -38.415 8.224 1.00 10.90 66 TRP C O 1
ATOM 4077 N N . VAL C 1 32 ? 27.337 -39.803 8.997 1.00 5.66 67 VAL C N 1
ATOM 4078 C CA . VAL C 1 32 ? 27.033 -39.514 10.396 1.00 6.18 67 VAL C CA 1
ATOM 4079 C C . VAL C 1 32 ? 28.211 -38.793 11.036 1.00 10.57 67 VAL C C 1
ATOM 4080 O O . VAL C 1 32 ? 29.347 -39.266 10.949 1.00 10.16 67 VAL C O 1
ATOM 4084 N N . ASP C 1 33 ? 27.932 -37.659 11.678 1.00 7.66 68 ASP C N 1
ATOM 4085 C CA . ASP C 1 33 ? 28.933 -36.921 12.442 1.00 7.17 68 ASP C CA 1
ATOM 4086 C C . ASP C 1 33 ? 28.816 -37.473 13.881 1.00 9.37 68 ASP C C 1
ATOM 4087 O O . ASP C 1 33 ? 27.891 -37.109 14.630 1.00 9.00 68 ASP C O 1
ATOM 4092 N N . GLY C 1 34 ? 29.781 -38.310 14.258 1.00 6.50 69 GLY C N 1
ATOM 4093 C CA . GLY C 1 34 ? 29.808 -38.913 15.582 1.00 5.53 69 GLY C CA 1
ATOM 4094 C C . GLY C 1 34 ? 31.167 -38.869 16.248 1.00 7.48 69 GLY C C 1
ATOM 4095 O O . GLY C 1 34 ? 32.180 -38.607 15.602 1.00 7.83 69 GLY C O 1
ATOM 4096 N N . ILE C 1 35 ? 31.195 -39.197 17.534 1.00 3.61 70 ILE C N 1
ATOM 4097 C CA . ILE C 1 35 ? 32.430 -39.172 18.314 1.00 3.30 70 ILE C CA 1
ATOM 4098 C C . ILE C 1 35 ? 33.261 -40.424 18.176 1.00 7.00 70 ILE C C 1
ATOM 4099 O O . ILE C 1 35 ? 32.756 -41.442 17.706 1.00 5.38 70 ILE C O 1
ATOM 4104 N N . THR C 1 36 ? 34.548 -40.348 18.591 1.00 5.41 71 THR C N 1
ATOM 4105 C CA . THR C 1 36 ? 35.433 -41.518 18.622 1.00 3.10 71 THR C CA 1
ATOM 4106 C C . THR C 1 36 ? 35.570 -41.973 20.077 1.00 7.84 71 THR C C 1
ATOM 4107 O O . THR C 1 36 ? 35.735 -41.150 20.993 1.00 7.13 71 THR C O 1
ATOM 4111 N N . VAL C 1 37 ? 35.523 -43.297 20.268 1.00 4.13 72 VAL C N 1
ATOM 4112 C CA . VAL C 1 37 ? 35.773 -43.966 21.548 1.00 3.58 72 VAL C CA 1
ATOM 4113 C C . VAL C 1 37 ? 36.961 -44.931 21.361 1.00 7.40 72 VAL C C 1
ATOM 4114 O O . VAL C 1 37 ? 37.374 -45.224 20.236 1.00 5.16 72 VAL C O 1
ATOM 4118 N N . TYR C 1 38 ? 37.514 -45.412 22.466 1.00 6.63 73 TYR C N 1
ATOM 4119 C CA . TYR C 1 38 ? 38.653 -46.312 22.445 1.00 6.61 73 TYR C CA 1
ATOM 4120 C C . TYR C 1 38 ? 38.425 -47.494 23.401 1.00 8.67 73 TYR C C 1
ATOM 4121 O O . TYR C 1 38 ? 38.081 -47.294 24.562 1.00 7.91 73 TYR C O 1
ATOM 4130 N N . GLY C 1 39 ? 38.665 -48.697 22.915 1.00 6.12 74 GLY C N 1
ATOM 4131 C CA . GLY C 1 39 ? 38.514 -49.888 23.749 1.00 7.09 74 GLY C CA 1
ATOM 4132 C C . GLY C 1 39 ? 38.770 -51.153 22.975 1.00 10.02 74 GLY C C 1
ATOM 4133 O O . GLY C 1 39 ? 39.099 -51.100 21.784 1.00 9.21 74 GLY C O 1
ATOM 4134 N N . ASP C 1 40 ? 38.614 -52.302 23.646 1.00 8.61 75 ASP C N 1
ATOM 4135 C CA . ASP C 1 40 ? 38.839 -53.597 23.008 1.00 9.01 75 ASP C CA 1
ATOM 4136 C C . ASP C 1 40 ? 37.773 -53.994 22.011 1.00 12.84 75 ASP C C 1
ATOM 4137 O O . ASP C 1 40 ? 36.584 -53.750 22.217 1.00 12.88 75 ASP C O 1
ATOM 4142 N N . ILE C 1 41 ? 38.228 -54.655 20.951 1.00 11.09 76 ILE C N 1
ATOM 4143 C CA . ILE C 1 41 ? 37.426 -55.367 19.964 1.00 10.53 76 ILE C CA 1
ATOM 4144 C C . ILE C 1 41 ? 38.189 -56.669 19.723 1.00 14.91 76 ILE C C 1
ATOM 4145 O O . ILE C 1 41 ? 39.398 -56.633 19.452 1.00 14.68 76 ILE C O 1
ATOM 4150 N N . TYR C 1 42 ? 37.495 -57.810 19.863 1.00 12.32 77 TYR C N 1
ATOM 4151 C CA . TYR C 1 42 ? 38.068 -59.131 19.624 1.00 13.53 77 TYR C CA 1
ATOM 4152 C C . TYR C 1 42 ? 38.066 -59.452 18.121 1.00 15.67 77 TYR C C 1
ATOM 4153 O O . TYR C 1 42 ? 37.008 -59.488 17.495 1.00 15.10 77 TYR C O 1
ATOM 4162 N N . ILE C 1 43 ? 39.250 -59.616 17.527 1.00 13.72 78 ILE C N 1
ATOM 4163 C CA . ILE C 1 43 ? 39.392 -59.939 16.096 1.00 13.72 78 ILE C CA 1
ATOM 4164 C C . ILE C 1 43 ? 40.419 -61.065 15.926 1.00 20.99 78 ILE C C 1
ATOM 4165 O O . ILE C 1 43 ? 41.577 -60.902 16.310 1.00 19.57 78 ILE C O 1
ATOM 4170 N N . GLY C 1 44 ? 39.991 -62.171 15.316 1.00 19.10 79 GLY C N 1
ATOM 4171 C CA . GLY C 1 44 ? 40.862 -63.308 15.052 1.00 18.74 79 GLY C CA 1
ATOM 4172 C C . GLY C 1 44 ? 41.149 -64.160 16.267 1.00 23.39 79 GLY C C 1
ATOM 4173 O O . GLY C 1 44 ? 40.400 -65.098 16.556 1.00 22.76 79 GLY C O 1
ATOM 4174 N N . LYS C 1 45 ? 42.246 -63.846 16.988 1.00 20.84 80 LYS C N 1
ATOM 4175 C CA . LYS C 1 45 ? 42.686 -64.639 18.146 1.00 20.92 80 LYS C CA 1
ATOM 4176 C C . LYS C 1 45 ? 42.809 -63.870 19.465 1.00 23.59 80 LYS C C 1
ATOM 4177 O O . LYS C 1 45 ? 43.140 -64.476 20.490 1.00 23.21 80 LYS C O 1
ATOM 4183 N N . GLN C 1 46 ? 42.565 -62.540 19.451 1.00 18.83 81 GLN C N 1
ATOM 4184 C CA . GLN C 1 46 ? 42.702 -61.710 20.655 1.00 17.66 81 GLN C CA 1
ATOM 4185 C C . GLN C 1 46 ? 41.950 -60.376 20.547 1.00 20.29 81 GLN C C 1
ATOM 4186 O O . GLN C 1 46 ? 41.474 -60.001 19.474 1.00 19.79 81 GLN C O 1
ATOM 4192 N N . ASN C 1 47 ? 41.954 -59.633 21.655 1.00 16.26 82 ASN C N 1
ATOM 4193 C CA . ASN C 1 47 ? 41.431 -58.277 21.749 1.00 15.26 82 ASN C CA 1
ATOM 4194 C C . ASN C 1 47 ? 42.493 -57.317 21.238 1.00 17.21 82 ASN C C 1
ATOM 4195 O O . ASN C 1 47 ? 43.700 -57.548 21.432 1.00 16.08 82 ASN C O 1
ATOM 4200 N N . TRP C 1 48 ? 42.040 -56.236 20.579 1.00 12.55 83 TRP C N 1
ATOM 4201 C CA . TRP C 1 48 ? 42.900 -55.182 20.064 1.00 12.56 83 TRP C CA 1
ATOM 4202 C C . TRP C 1 48 ? 42.389 -53.836 20.578 1.00 13.54 83 TRP C C 1
ATOM 4203 O O . TRP C 1 48 ? 41.176 -53.640 20.655 1.00 12.49 83 TRP C O 1
ATOM 4214 N N . GLY C 1 49 ? 43.314 -52.922 20.909 1.00 10.42 84 GLY C N 1
ATOM 4215 C CA . GLY C 1 49 ? 42.983 -51.551 21.298 1.00 8.87 84 GLY C CA 1
ATOM 4216 C C . GLY C 1 49 ? 42.468 -50.873 20.042 1.00 10.68 84 GLY C C 1
ATOM 4217 O O . GLY C 1 49 ? 43.209 -50.714 19.060 1.00 10.18 84 GLY C O 1
ATOM 4218 N N . THR C 1 50 ? 41.172 -50.554 20.033 1.00 7.26 85 THR C N 1
ATOM 4219 C CA . THR C 1 50 ? 40.514 -50.072 18.834 1.00 7.28 85 THR C CA 1
ATOM 4220 C C . THR C 1 50 ? 39.853 -48.727 18.999 1.00 7.95 85 THR C C 1
ATOM 4221 O O . THR C 1 50 ? 39.178 -48.503 19.996 1.00 7.02 85 THR C O 1
ATOM 4225 N N . TYR C 1 51 ? 40.015 -47.868 17.995 1.00 4.96 86 TYR C N 1
ATOM 4226 C CA . TYR C 1 51 ? 39.305 -46.596 17.942 1.00 4.50 86 TYR C CA 1
ATOM 4227 C C . TYR C 1 51 ? 38.060 -46.857 17.095 1.00 7.11 86 TYR C C 1
ATOM 4228 O O . TYR C 1 51 ? 38.180 -47.456 16.030 1.00 6.68 86 TYR C O 1
ATOM 4237 N N . THR C 1 52 ? 36.891 -46.394 17.551 1.00 4.85 87 THR C N 1
ATOM 4238 C CA . THR C 1 52 ? 35.613 -46.562 16.833 1.00 4.62 87 THR C CA 1
ATOM 4239 C C . THR C 1 52 ? 34.834 -45.266 16.761 1.00 6.79 87 THR C C 1
ATOM 4240 O O . THR C 1 52 ? 34.707 -44.575 17.761 1.00 5.02 87 THR C O 1
ATOM 4244 N N . ARG C 1 53 ? 34.240 -44.982 15.595 1.00 5.23 88 ARG C N 1
ATOM 4245 C CA . ARG C 1 53 ? 33.363 -43.821 15.473 1.00 4.69 88 ARG C CA 1
ATOM 4246 C C . ARG C 1 53 ? 32.241 -44.138 14.466 1.00 5.90 88 ARG C C 1
ATOM 4247 O O . ARG C 1 53 ? 32.489 -44.880 13.510 1.00 5.88 88 ARG C O 1
ATOM 4255 N N . PRO C 1 54 ? 31.024 -43.588 14.648 1.00 4.91 89 PRO C N 1
ATOM 4256 C CA . PRO C 1 54 ? 29.978 -43.768 13.615 1.00 4.32 89 PRO C CA 1
ATOM 4257 C C . PRO C 1 54 ? 30.362 -42.974 12.363 1.00 7.11 89 PRO C C 1
ATOM 4258 O O . PRO C 1 54 ? 30.970 -41.902 12.474 1.00 5.70 89 PRO C O 1
ATOM 4262 N N . VAL C 1 55 ? 30.037 -43.487 11.169 1.00 3.94 90 VAL C N 1
ATOM 4263 C CA . VAL C 1 55 ? 30.380 -42.763 9.938 1.00 3.81 90 VAL C CA 1
ATOM 4264 C C . VAL C 1 55 ? 29.229 -42.638 8.943 1.00 8.10 90 VAL C C 1
ATOM 4265 O O . VAL C 1 55 ? 29.248 -41.728 8.105 1.00 8.86 90 VAL C O 1
ATOM 4269 N N . PHE C 1 56 ? 28.291 -43.586 8.983 1.00 5.09 91 PHE C N 1
ATOM 4270 C CA . PHE C 1 56 ? 27.211 -43.624 7.998 1.00 5.16 91 PHE C CA 1
ATOM 4271 C C . PHE C 1 56 ? 25.967 -44.290 8.550 1.00 6.74 91 PHE C C 1
ATOM 4272 O O . PHE C 1 56 ? 26.027 -45.008 9.549 1.00 7.25 91 PHE C O 1
ATOM 4280 N N . ALA C 1 57 ? 24.812 -44.008 7.932 1.00 4.00 92 ALA C N 1
ATOM 4281 C CA . ALA C 1 57 ? 23.541 -44.621 8.286 1.00 5.04 92 ALA C CA 1
ATOM 4282 C C . ALA C 1 57 ? 22.793 -44.805 6.978 1.00 10.79 92 ALA C C 1
ATOM 4283 O O . ALA C 1 57 ? 22.790 -43.904 6.152 1.00 9.83 92 ALA C O 1
ATOM 4285 N N . TYR C 1 58 ? 22.242 -46.002 6.759 1.00 6.50 93 TYR C N 1
ATOM 4286 C CA . TYR C 1 58 ? 21.495 -46.260 5.524 1.00 6.95 93 TYR C CA 1
ATOM 4287 C C . TYR C 1 58 ? 20.334 -47.207 5.740 1.00 10.01 93 TYR C C 1
ATOM 4288 O O . TYR C 1 58 ? 20.269 -47.920 6.747 1.00 8.64 93 TYR C O 1
ATOM 4297 N N . LEU C 1 59 ? 19.433 -47.245 4.755 1.00 8.11 94 LEU C N 1
ATOM 4298 C CA . LEU C 1 59 ? 18.260 -48.107 4.797 1.00 7.36 94 LEU C CA 1
ATOM 4299 C C . LEU C 1 59 ? 18.537 -49.395 4.054 1.00 9.99 94 LEU C C 1
ATOM 4300 O O . LEU C 1 59 ? 18.897 -49.359 2.875 1.00 11.27 94 LEU C O 1
ATOM 4305 N N . GLN C 1 60 ? 18.412 -50.526 4.743 1.00 6.15 95 GLN C N 1
ATOM 4306 C CA . GLN C 1 60 ? 18.584 -51.823 4.091 1.00 6.95 95 GLN C CA 1
ATOM 4307 C C . GLN C 1 60 ? 17.226 -52.488 3.897 1.00 10.95 95 GLN C C 1
ATOM 4308 O O . GLN C 1 60 ? 16.336 -52.367 4.740 1.00 9.64 95 GLN C O 1
ATOM 4314 N N . TYR C 1 61 ? 17.088 -53.212 2.804 1.00 9.05 96 TYR C N 1
ATOM 4315 C CA . TYR C 1 61 ? 15.841 -53.890 2.464 1.00 8.86 96 TYR C CA 1
ATOM 4316 C C . TYR C 1 61 ? 15.401 -54.948 3.496 1.00 11.99 96 TYR C C 1
ATOM 4317 O O . TYR C 1 61 ? 16.204 -55.780 3.927 1.00 11.73 96 TYR C O 1
ATOM 4326 N N . VAL C 1 62 ? 14.110 -54.916 3.880 1.00 7.97 97 VAL C N 1
ATOM 4327 C CA . VAL C 1 62 ? 13.533 -55.926 4.777 1.00 8.05 97 VAL C CA 1
ATOM 4328 C C . VAL C 1 62 ? 12.596 -56.835 3.957 1.00 12.68 97 VAL C C 1
ATOM 4329 O O . VAL C 1 62 ? 12.786 -58.045 3.925 1.00 11.13 97 VAL C O 1
ATOM 4333 N N . GLU C 1 63 ? 11.553 -56.259 3.358 1.00 10.61 98 GLU C N 1
ATOM 4334 C CA . GLU C 1 63 ? 10.583 -57.039 2.578 1.00 10.98 98 GLU C CA 1
ATOM 4335 C C . GLU C 1 63 ? 9.688 -56.177 1.714 1.00 13.91 98 GLU C C 1
ATOM 4336 O O . GLU C 1 63 ? 9.648 -54.948 1.861 1.00 12.97 98 GLU C O 1
ATOM 4342 N N . THR C 1 64 ? 8.946 -56.853 0.825 1.00 9.13 99 THR C N 1
ATOM 4343 C CA . THR C 1 64 ? 7.968 -56.270 -0.078 1.00 8.88 99 THR C CA 1
ATOM 4344 C C . THR C 1 64 ? 6.582 -56.748 0.377 1.00 11.78 99 THR C C 1
ATOM 4345 O O . THR C 1 64 ? 6.427 -57.866 0.868 1.00 12.68 99 THR C O 1
ATOM 4349 N N . ILE C 1 65 ? 5.595 -55.882 0.255 1.00 8.38 100 ILE C N 1
ATOM 4350 C CA . ILE C 1 65 ? 4.224 -56.207 0.633 1.00 9.91 100 ILE C CA 1
ATOM 4351 C C . ILE C 1 65 ? 3.301 -55.945 -0.535 1.00 14.92 100 ILE C C 1
ATOM 4352 O O . ILE C 1 65 ? 3.411 -54.890 -1.150 1.00 15.52 100 ILE C O 1
ATOM 4357 N N . SER C 1 66 ? 2.379 -56.893 -0.817 1.00 11.81 101 SER C N 1
ATOM 4358 C CA A SER C 1 66 ? 1.360 -56.703 -1.844 0.79 11.08 101 SER C CA 1
ATOM 4359 C CA B SER C 1 66 ? 1.359 -56.749 -1.853 0.21 11.41 101 SER C CA 1
ATOM 4360 C C . SER C 1 66 ? -0.009 -56.857 -1.175 1.00 15.18 101 SER C C 1
ATOM 4361 O O . SER C 1 66 ? -0.330 -57.906 -0.599 1.00 14.22 101 SER C O 1
ATOM 4366 N N . ILE C 1 67 ? -0.787 -55.764 -1.183 1.00 13.73 102 ILE C N 1
ATOM 4367 C CA . ILE C 1 67 ? -2.118 -55.721 -0.569 1.00 14.71 102 ILE C CA 1
ATOM 4368 C C . ILE C 1 67 ? -3.092 -55.168 -1.585 1.00 19.37 102 ILE C C 1
ATOM 4369 O O . ILE C 1 67 ? -3.263 -53.950 -1.667 1.00 18.88 102 ILE C O 1
ATOM 4374 N N . PRO C 1 68 ? -3.630 -56.031 -2.477 1.00 19.00 103 PRO C N 1
ATOM 4375 C CA . PRO C 1 68 ? -4.516 -55.523 -3.548 1.00 19.82 103 PRO C CA 1
ATOM 4376 C C . PRO C 1 68 ? -5.897 -55.035 -3.096 1.00 24.12 103 PRO C C 1
ATOM 4377 O O . PRO C 1 68 ? -6.529 -54.273 -3.830 1.00 23.24 103 PRO C O 1
ATOM 4381 N N . GLN C 1 69 ? -6.366 -55.464 -1.906 1.00 21.03 104 GLN C N 1
ATOM 4382 C CA . GLN C 1 69 ? -7.701 -55.095 -1.417 1.00 20.96 104 GLN C CA 1
ATOM 4383 C C . GLN C 1 69 ? -7.705 -53.794 -0.642 1.00 25.74 104 GLN C C 1
ATOM 4384 O O . GLN C 1 69 ? -6.784 -53.535 0.141 1.00 24.54 104 GLN C O 1
ATOM 4390 N N . ASN C 1 70 ? -8.771 -52.994 -0.831 1.00 22.73 105 ASN C N 1
ATOM 4391 C CA . ASN C 1 70 ? -8.955 -51.711 -0.147 1.00 23.25 105 ASN C CA 1
ATOM 4392 C C . ASN C 1 70 ? -9.539 -51.967 1.264 1.00 28.94 105 ASN C C 1
ATOM 4393 O O . ASN C 1 70 ? -10.709 -51.679 1.531 1.00 28.85 105 ASN C O 1
ATOM 4398 N N . VAL C 1 71 ? -8.711 -52.572 2.144 1.00 25.14 106 VAL C N 1
ATOM 4399 C CA . VAL C 1 71 ? -9.022 -52.916 3.538 1.00 25.29 106 VAL C CA 1
ATOM 4400 C C . VAL C 1 71 ? -7.786 -52.689 4.428 1.00 27.35 106 VAL C C 1
ATOM 4401 O O . VAL C 1 71 ? -6.671 -52.612 3.912 1.00 27.11 106 VAL C O 1
ATOM 4405 N N . THR C 1 72 ? -7.989 -52.597 5.758 1.00 22.47 107 THR C N 1
ATOM 4406 C CA . THR C 1 72 ? -6.903 -52.488 6.724 1.00 21.38 107 THR C CA 1
ATOM 4407 C C . THR C 1 72 ? -6.495 -53.916 7.132 1.00 23.63 107 THR C C 1
ATOM 4408 O O . THR C 1 72 ? -7.347 -54.714 7.529 1.00 22.90 107 THR C O 1
ATOM 4412 N N . THR C 1 73 ? -5.190 -54.232 7.030 1.00 18.32 108 THR C N 1
ATOM 4413 C CA . THR C 1 73 ? -4.673 -55.556 7.383 1.00 17.45 108 THR C CA 1
ATOM 4414 C C . THR C 1 73 ? -3.469 -55.420 8.306 1.00 20.48 108 THR C C 1
ATOM 4415 O O . THR C 1 73 ? -2.661 -54.516 8.116 1.00 19.03 108 THR C O 1
ATOM 4419 N N . THR C 1 74 ? -3.359 -56.312 9.303 1.00 18.80 109 THR C N 1
ATOM 4420 C CA . THR C 1 74 ? -2.227 -56.346 10.226 1.00 19.66 109 THR C CA 1
ATOM 4421 C C . THR C 1 74 ? -1.107 -57.152 9.557 1.00 24.92 109 THR C C 1
ATOM 4422 O O . THR C 1 74 ? -1.291 -58.334 9.255 1.00 26.94 109 THR C O 1
ATOM 4426 N N . LEU C 1 75 ? 0.021 -56.491 9.289 1.00 19.39 110 LEU C N 1
ATOM 4427 C CA . LEU C 1 75 ? 1.178 -57.074 8.616 1.00 19.19 110 LEU C CA 1
ATOM 4428 C C . LEU C 1 75 ? 2.223 -57.432 9.655 1.00 19.45 110 LEU C C 1
ATOM 4429 O O . LEU C 1 75 ? 2.436 -56.667 10.591 1.00 17.54 110 LEU C O 1
ATOM 4434 N N . SER C 1 76 ? 2.876 -58.586 9.471 1.00 15.19 111 SER C N 1
ATOM 4435 C CA A SER C 1 76 ? 3.925 -59.074 10.352 0.54 15.02 111 SER C CA 1
ATOM 4436 C CA B SER C 1 76 ? 3.939 -59.060 10.352 0.46 15.13 111 SER C CA 1
ATOM 4437 C C . SER C 1 76 ? 5.195 -59.288 9.526 1.00 18.60 111 SER C C 1
ATOM 4438 O O . SER C 1 76 ? 5.122 -59.859 8.432 1.00 17.64 111 SER C O 1
ATOM 4443 N N . TYR C 1 77 ? 6.350 -58.810 10.024 1.00 12.31 112 TYR C N 1
ATOM 4444 C CA . TYR C 1 77 ? 7.617 -58.952 9.298 1.00 11.45 112 TYR C CA 1
ATOM 4445 C C . TYR C 1 77 ? 8.750 -59.075 10.291 1.00 14.90 112 TYR C C 1
ATOM 4446 O O . TYR C 1 77 ? 8.558 -58.788 11.472 1.00 14.68 112 TYR C O 1
ATOM 4455 N N . GLN C 1 78 ? 9.906 -59.534 9.827 1.00 12.31 113 GLN C N 1
ATOM 4456 C CA . GLN C 1 78 ? 11.060 -59.739 10.692 1.00 12.62 113 GLN C CA 1
ATOM 4457 C C . GLN C 1 78 ? 12.026 -58.588 10.564 1.00 15.69 113 GLN C C 1
ATOM 4458 O O . GLN C 1 78 ? 12.472 -58.287 9.457 1.00 16.29 113 GLN C O 1
ATOM 4464 N N . LEU C 1 79 ? 12.352 -57.952 11.695 1.00 11.79 114 LEU C N 1
ATOM 4465 C CA . LEU C 1 79 ? 13.399 -56.930 11.748 1.00 10.37 114 LEU C CA 1
ATOM 4466 C C . LEU C 1 79 ? 14.573 -57.615 12.457 1.00 14.02 114 LEU C C 1
ATOM 4467 O O . LEU C 1 79 ? 14.401 -58.723 12.970 1.00 13.24 114 LEU C O 1
ATOM 4472 N N . THR C 1 80 ? 15.779 -57.017 12.438 1.00 10.37 115 THR C N 1
ATOM 4473 C CA . THR C 1 80 ? 16.914 -57.643 13.130 1.00 9.95 115 THR C CA 1
ATOM 4474 C C . THR C 1 80 ? 17.512 -56.655 14.110 1.00 13.78 115 THR C C 1
ATOM 4475 O O . THR C 1 80 ? 17.349 -55.450 13.945 1.00 10.33 115 THR C O 1
ATOM 4479 N N . LYS C 1 81 ? 18.186 -57.184 15.133 1.00 13.61 116 LYS C N 1
ATOM 4480 C CA . LYS C 1 81 ? 18.908 -56.434 16.157 1.00 12.79 116 LYS C CA 1
ATOM 4481 C C . LYS C 1 81 ? 20.333 -56.987 16.231 1.00 18.21 116 LYS C C 1
ATOM 4482 O O . LYS C 1 81 ? 20.570 -58.151 15.870 1.00 18.80 116 LYS C O 1
ATOM 4488 N N . GLY C 1 82 ? 21.267 -56.148 16.662 1.00 13.82 117 GLY C N 1
ATOM 4489 C CA . GLY C 1 82 ? 22.677 -56.516 16.723 1.00 12.53 117 GLY C CA 1
ATOM 4490 C C . GLY C 1 82 ? 23.366 -56.182 15.425 1.00 14.97 117 GLY C C 1
ATOM 4491 O O . GLY C 1 82 ? 22.870 -55.349 14.655 1.00 14.89 117 GLY C O 1
ATOM 4492 N N . HIS C 1 83 ? 24.505 -56.846 15.146 1.00 11.11 118 HIS C N 1
ATOM 4493 C CA . HIS C 1 83 ? 25.223 -56.642 13.890 1.00 11.25 118 HIS C CA 1
ATOM 4494 C C . HIS C 1 83 ? 24.341 -57.078 12.724 1.00 16.79 118 HIS C C 1
ATOM 4495 O O . HIS C 1 83 ? 23.472 -57.938 12.903 1.00 18.57 118 HIS C O 1
ATOM 4502 N N . THR C 1 84 ? 24.529 -56.471 11.559 1.00 13.39 119 THR C N 1
ATOM 4503 C CA . THR C 1 84 ? 23.727 -56.830 10.378 1.00 13.64 119 THR C CA 1
ATOM 4504 C C . THR C 1 84 ? 24.107 -58.205 9.865 1.00 19.22 119 THR C C 1
ATOM 4505 O O . THR C 1 84 ? 25.206 -58.696 10.149 1.00 16.52 119 THR C O 1
ATOM 4509 N N . ARG C 1 85 ? 23.192 -58.818 9.099 1.00 18.07 120 ARG C N 1
ATOM 4510 C CA . ARG C 1 85 ? 23.409 -60.125 8.488 1.00 18.27 120 ARG C CA 1
ATOM 4511 C C . ARG C 1 85 ? 24.526 -59.994 7.459 1.00 20.16 120 ARG C C 1
ATOM 4512 O O . ARG C 1 85 ? 25.400 -60.863 7.384 1.00 21.09 120 ARG C O 1
ATOM 4520 N N . SER C 1 86 ? 24.539 -58.864 6.723 1.00 14.97 121 SER C N 1
ATOM 4521 C CA . SER C 1 86 ? 25.547 -58.550 5.729 1.00 14.13 121 SER C CA 1
ATOM 4522 C C . SER C 1 86 ? 26.921 -58.452 6.380 1.00 17.73 121 SER C C 1
ATOM 4523 O O . SER C 1 86 ? 27.879 -59.002 5.838 1.00 16.06 121 SER C O 1
ATOM 4526 N N . PHE C 1 87 ? 27.015 -57.797 7.559 1.00 13.52 122 PHE C N 1
ATOM 4527 C CA . PHE C 1 87 ? 28.314 -57.724 8.238 1.00 13.41 122 PHE C CA 1
ATOM 4528 C C . PHE C 1 87 ? 28.757 -59.114 8.718 1.00 18.94 122 PHE C C 1
ATOM 4529 O O . PHE C 1 87 ? 29.894 -59.497 8.470 1.00 19.32 122 PHE C O 1
ATOM 4537 N N . GLU C 1 88 ? 27.862 -59.861 9.382 1.00 16.59 123 GLU C N 1
ATOM 4538 C CA . GLU C 1 88 ? 28.167 -61.205 9.882 1.00 16.80 123 GLU C CA 1
ATOM 4539 C C . GLU C 1 88 ? 28.660 -62.174 8.801 1.00 20.18 123 GLU C C 1
ATOM 4540 O O . GLU C 1 88 ? 29.589 -62.939 9.066 1.00 19.51 123 GLU C O 1
ATOM 4546 N N . THR C 1 89 ? 28.064 -62.136 7.590 1.00 15.84 124 THR C N 1
ATOM 4547 C CA . THR C 1 89 ? 28.475 -63.063 6.523 1.00 16.36 124 THR C CA 1
ATOM 4548 C C . THR C 1 89 ? 29.760 -62.622 5.810 1.00 22.33 124 THR C C 1
ATOM 4549 O O . THR C 1 89 ? 30.402 -63.442 5.153 1.00 23.23 124 THR C O 1
ATOM 4553 N N . SER C 1 90 ? 30.115 -61.326 5.910 1.00 18.42 125 SER C N 1
ATOM 4554 C CA . SER C 1 90 ? 31.287 -60.750 5.251 1.00 18.24 125 SER C CA 1
ATOM 4555 C C . SER C 1 90 ? 32.609 -60.950 6.006 1.00 22.65 125 SER C C 1
ATOM 4556 O O . SER C 1 90 ? 33.668 -60.845 5.376 1.00 23.07 125 SER C O 1
ATOM 4559 N N . VAL C 1 91 ? 32.546 -61.195 7.335 1.00 19.87 126 VAL C N 1
ATOM 4560 C CA A VAL C 1 91 ? 33.734 -61.370 8.189 0.44 20.34 126 VAL C CA 1
ATOM 4561 C CA B VAL C 1 91 ? 33.732 -61.352 8.183 0.56 20.47 126 VAL C CA 1
ATOM 4562 C C . VAL C 1 91 ? 34.318 -62.773 8.043 1.00 25.38 126 VAL C C 1
ATOM 4563 O O . VAL C 1 91 ? 33.604 -63.760 8.183 1.00 25.36 126 VAL C O 1
ATOM 4570 N N . ASN C 1 92 ? 35.621 -62.838 7.727 1.00 23.44 127 ASN C N 1
ATOM 4571 C CA . ASN C 1 92 ? 36.439 -64.029 7.498 1.00 23.86 127 ASN C CA 1
ATOM 4572 C C . ASN C 1 92 ? 37.298 -64.388 8.738 1.00 29.40 127 ASN C C 1
ATOM 4573 O O . ASN C 1 92 ? 38.406 -64.917 8.585 1.00 30.50 127 ASN C O 1
ATOM 4578 N N . ALA C 1 93 ? 36.797 -64.089 9.958 1.00 25.21 128 ALA C N 1
ATOM 4579 C CA . ALA C 1 93 ? 37.482 -64.343 11.240 1.00 24.08 128 ALA C CA 1
ATOM 4580 C C . ALA C 1 93 ? 36.513 -64.259 12.413 1.00 24.88 128 ALA C C 1
ATOM 4581 O O . ALA C 1 93 ? 35.422 -63.717 12.262 1.00 26.43 128 ALA C O 1
ATOM 4583 N N . LYS C 1 94 ? 36.925 -64.748 13.594 1.00 18.65 129 LYS C N 1
ATOM 4584 C CA . LYS C 1 94 ? 36.149 -64.642 14.831 1.00 17.84 129 LYS C CA 1
ATOM 4585 C C . LYS C 1 94 ? 36.092 -63.127 15.198 1.00 22.04 129 LYS C C 1
ATOM 4586 O O . LYS C 1 94 ? 37.087 -62.414 15.012 1.00 22.05 129 LYS C O 1
ATOM 4592 N N . TYR C 1 95 ? 34.923 -62.647 15.649 1.00 17.94 130 TYR C N 1
ATOM 4593 C CA . TYR C 1 95 ? 34.689 -61.222 15.931 1.00 17.14 130 TYR C CA 1
ATOM 4594 C C . TYR C 1 95 ? 33.687 -61.032 17.043 1.00 21.55 130 TYR C C 1
ATOM 4595 O O . TYR C 1 95 ? 32.603 -61.630 17.006 1.00 22.38 130 TYR C O 1
ATOM 4604 N N . SER C 1 96 ? 34.040 -60.182 18.037 1.00 16.02 131 SER C N 1
ATOM 4605 C CA A SER C 1 96 ? 33.205 -59.906 19.206 0.40 15.56 131 SER C CA 1
ATOM 4606 C CA B SER C 1 96 ? 33.147 -59.847 19.142 0.60 15.38 131 SER C CA 1
ATOM 4607 C C . SER C 1 96 ? 33.531 -58.545 19.833 1.00 19.20 131 SER C C 1
ATOM 4608 O O . SER C 1 96 ? 34.684 -58.107 19.786 1.00 19.04 131 SER C O 1
ATOM 4613 N N . VAL C 1 97 ? 32.557 -57.916 20.453 1.00 15.93 132 VAL C N 1
ATOM 4614 C CA . VAL C 1 97 ? 32.777 -56.656 21.152 1.00 16.15 132 VAL C CA 1
ATOM 4615 C C . VAL C 1 97 ? 31.888 -56.587 22.388 1.00 21.11 132 VAL C C 1
ATOM 4616 O O . VAL C 1 97 ? 30.754 -57.071 22.367 1.00 22.37 132 VAL C O 1
ATOM 4620 N N . GLY C 1 98 ? 32.429 -56.031 23.463 1.00 18.17 133 GLY C N 1
ATOM 4621 C CA . GLY C 1 98 ? 31.697 -55.855 24.708 1.00 17.96 133 GLY C CA 1
ATOM 4622 C C . GLY C 1 98 ? 30.605 -54.816 24.559 1.00 19.64 133 GLY C C 1
ATOM 4623 O O . GLY C 1 98 ? 30.740 -53.878 23.763 1.00 18.25 133 GLY C O 1
ATOM 4624 N N . ALA C 1 99 ? 29.526 -54.967 25.339 1.00 14.01 134 ALA C N 1
ATOM 4625 C CA . ALA C 1 99 ? 28.359 -54.076 25.316 1.00 13.28 134 ALA C CA 1
ATOM 4626 C C . ALA C 1 99 ? 28.673 -52.594 25.551 1.00 16.24 134 ALA C C 1
ATOM 4627 O O . ALA C 1 99 ? 27.941 -51.734 25.049 1.00 15.13 134 ALA C O 1
ATOM 4629 N N . ASN C 1 100 ? 29.752 -52.297 26.324 1.00 11.74 135 ASN C N 1
ATOM 4630 C CA . ASN C 1 100 ? 30.092 -50.930 26.694 1.00 10.78 135 ASN C CA 1
ATOM 4631 C C . ASN C 1 100 ? 30.615 -50.080 25.536 1.00 10.83 135 ASN C C 1
ATOM 4632 O O . ASN C 1 100 ? 30.702 -48.865 25.704 1.00 9.35 135 ASN C O 1
ATOM 4637 N N . ILE C 1 101 ? 30.852 -50.671 24.343 1.00 7.37 136 ILE C N 1
ATOM 4638 C CA . ILE C 1 101 ? 31.228 -49.873 23.156 1.00 7.71 136 ILE C CA 1
ATOM 4639 C C . ILE C 1 101 ? 30.049 -48.927 22.811 1.00 10.42 136 ILE C C 1
ATOM 4640 O O . ILE C 1 101 ? 30.254 -47.929 22.125 1.00 9.30 136 ILE C O 1
ATOM 4645 N N . ASP C 1 102 ? 28.822 -49.227 23.318 1.00 8.03 137 ASP C N 1
ATOM 4646 C CA . ASP C 1 102 ? 27.627 -48.430 23.031 1.00 7.96 137 ASP C CA 1
ATOM 4647 C C . ASP C 1 102 ? 27.733 -46.992 23.503 1.00 8.90 137 ASP C C 1
ATOM 4648 O O . ASP C 1 102 ? 26.947 -46.169 23.059 1.00 9.55 137 ASP C O 1
ATOM 4653 N N . ILE C 1 103 ? 28.754 -46.652 24.345 1.00 5.81 138 ILE C N 1
ATOM 4654 C CA . ILE C 1 103 ? 28.986 -45.251 24.694 1.00 5.06 138 ILE C CA 1
ATOM 4655 C C . ILE C 1 103 ? 29.314 -44.427 23.415 1.00 8.30 138 ILE C C 1
ATOM 4656 O O . ILE C 1 103 ? 29.173 -43.206 23.433 1.00 7.92 138 ILE C O 1
ATOM 4661 N N . VAL C 1 104 ? 29.732 -45.094 22.307 1.00 5.35 139 VAL C N 1
ATOM 4662 C CA . VAL C 1 104 ? 29.971 -44.376 21.034 1.00 5.15 139 VAL C CA 1
ATOM 4663 C C . VAL C 1 104 ? 28.641 -43.779 20.532 1.00 9.30 139 VAL C C 1
ATOM 4664 O O . VAL C 1 104 ? 28.628 -42.669 20.012 1.00 8.53 139 VAL C O 1
ATOM 4668 N N . ASN C 1 105 ? 27.523 -44.489 20.771 1.00 7.34 140 ASN C N 1
ATOM 4669 C CA . ASN C 1 105 ? 26.198 -44.017 20.383 1.00 6.43 140 ASN C CA 1
ATOM 4670 C C . ASN C 1 105 ? 25.706 -42.924 21.299 1.00 8.72 140 ASN C C 1
ATOM 4671 O O . ASN C 1 105 ? 25.326 -41.857 20.818 1.00 7.59 140 ASN C O 1
ATOM 4676 N N . VAL C 1 106 ? 25.739 -43.157 22.622 1.00 7.50 141 VAL C N 1
ATOM 4677 C CA . VAL C 1 106 ? 25.322 -42.144 23.592 1.00 8.47 141 VAL C CA 1
ATOM 4678 C C . VAL C 1 106 ? 26.037 -40.815 23.320 1.00 10.14 141 VAL C C 1
ATOM 4679 O O . VAL C 1 106 ? 25.379 -39.784 23.218 1.00 8.76 141 VAL C O 1
ATOM 4683 N N . GLY C 1 107 ? 27.361 -40.868 23.154 1.00 7.51 142 GLY C N 1
ATOM 4684 C CA . GLY C 1 107 ? 28.174 -39.690 22.866 1.00 8.02 142 GLY C CA 1
ATOM 4685 C C . GLY C 1 107 ? 27.844 -38.993 21.558 1.00 10.65 142 GLY C C 1
ATOM 4686 O O . GLY C 1 107 ? 28.090 -37.792 21.426 1.00 10.19 142 GLY C O 1
ATOM 4687 N N . SER C 1 108 ? 27.303 -39.752 20.575 1.00 6.97 143 SER C N 1
ATOM 4688 C CA . SER C 1 108 ? 26.931 -39.255 19.250 1.00 6.08 143 SER C CA 1
ATOM 4689 C C . SER C 1 108 ? 25.464 -38.897 19.152 1.00 7.81 143 SER C C 1
ATOM 4690 O O . SER C 1 108 ? 24.984 -38.607 18.064 1.00 7.19 143 SER C O 1
ATOM 4693 N N . GLU C 1 109 ? 24.741 -38.893 20.290 1.00 6.38 144 GLU C N 1
ATOM 4694 C CA . GLU C 1 109 ? 23.316 -38.554 20.332 1.00 7.26 144 GLU C CA 1
ATOM 4695 C C . GLU C 1 109 ? 22.470 -39.528 19.480 1.00 9.79 144 GLU C C 1
ATOM 4696 O O . GLU C 1 109 ? 21.462 -39.130 18.867 1.00 9.15 144 GLU C O 1
ATOM 4702 N N . ILE C 1 110 ? 22.876 -40.818 19.498 1.00 7.22 145 ILE C N 1
ATOM 4703 C CA . ILE C 1 110 ? 22.216 -41.926 18.807 1.00 6.87 145 ILE C CA 1
ATOM 4704 C C . ILE C 1 110 ? 21.830 -43.011 19.840 1.00 11.96 145 ILE C C 1
ATOM 4705 O O . ILE C 1 110 ? 22.609 -43.355 20.740 1.00 9.30 145 ILE C O 1
ATOM 4710 N N . SER C 1 111 ? 20.624 -43.566 19.687 1.00 9.74 146 SER C N 1
ATOM 4711 C CA . SER C 1 111 ? 20.170 -44.662 20.544 1.00 9.36 146 SER C CA 1
ATOM 4712 C C . SER C 1 111 ? 19.758 -45.797 19.622 1.00 10.54 146 SER C C 1
ATOM 4713 O O . SER C 1 111 ? 19.040 -45.537 18.656 1.00 9.44 146 SER C O 1
ATOM 4716 N N . THR C 1 112 ? 20.231 -47.033 19.873 1.00 9.99 147 THR C N 1
ATOM 4717 C CA . THR C 1 112 ? 19.863 -48.154 18.988 1.00 9.41 147 THR C CA 1
ATOM 4718 C C . THR C 1 112 ? 18.392 -48.566 19.158 1.00 11.10 147 THR C C 1
ATOM 4719 O O . THR C 1 112 ? 17.809 -49.097 18.222 1.00 8.86 147 THR C O 1
ATOM 4723 N N . GLY C 1 113 ? 17.851 -48.376 20.361 1.00 8.61 148 GLY C N 1
ATOM 4724 C CA . GLY C 1 113 ? 16.504 -48.818 20.720 1.00 9.70 148 GLY C CA 1
ATOM 4725 C C . GLY C 1 113 ? 16.503 -50.266 21.179 1.00 14.45 148 GLY C C 1
ATOM 4726 O O . GLY C 1 113 ? 15.441 -50.834 21.455 1.00 14.21 148 GLY C O 1
ATOM 4727 N N . PHE C 1 114 ? 17.703 -50.872 21.271 1.00 11.70 149 PHE C N 1
ATOM 4728 C CA . PHE C 1 114 ? 17.863 -52.250 21.734 1.00 11.51 149 PHE C CA 1
ATOM 4729 C C . PHE C 1 114 ? 18.584 -52.250 23.077 1.00 19.12 149 PHE C C 1
ATOM 4730 O O . PHE C 1 114 ? 19.155 -51.226 23.469 1.00 18.85 149 PHE C O 1
ATOM 4738 N N . THR C 1 115 ? 18.553 -53.385 23.787 1.00 18.14 150 THR C N 1
ATOM 4739 C CA . THR C 1 115 ? 19.207 -53.468 25.097 1.00 18.69 150 THR C CA 1
ATOM 4740 C C . THR C 1 115 ? 20.718 -53.508 24.940 1.00 23.25 150 THR C C 1
ATOM 4741 O O . THR C 1 115 ? 21.246 -53.636 23.821 1.00 21.22 150 THR C O 1
ATOM 4745 N N . ARG C 1 116 ? 21.414 -53.383 26.077 1.00 23.44 151 ARG C N 1
ATOM 4746 C CA . ARG C 1 116 ? 22.866 -53.412 26.185 1.00 23.84 151 ARG C CA 1
ATOM 4747 C C . ARG C 1 116 ? 23.417 -54.698 25.590 1.00 26.54 151 ARG C C 1
ATOM 4748 O O . ARG C 1 116 ? 24.330 -54.642 24.779 1.00 25.34 151 ARG C O 1
ATOM 4756 N N . SER C 1 117 ? 22.821 -55.849 25.960 1.00 23.95 152 SER C N 1
ATOM 4757 C CA . SER C 1 117 ? 23.227 -57.180 25.508 1.00 23.73 152 SER C CA 1
ATOM 4758 C C . SER C 1 117 ? 22.880 -57.472 24.037 1.00 26.46 152 SER C C 1
ATOM 4759 O O . SER C 1 117 ? 23.422 -58.416 23.465 1.00 27.98 152 SER C O 1
ATOM 4762 N N . GLU C 1 118 ? 22.005 -56.660 23.422 1.00 19.45 153 GLU C N 1
ATOM 4763 C CA . GLU C 1 118 ? 21.550 -56.871 22.053 1.00 17.79 153 GLU C CA 1
ATOM 4764 C C . GLU C 1 118 ? 22.251 -56.051 20.981 1.00 16.43 153 GLU C C 1
ATOM 4765 O O . GLU C 1 118 ? 22.558 -56.588 19.924 1.00 14.43 153 GLU C O 1
ATOM 4771 N N . SER C 1 119 ? 22.412 -54.738 21.209 1.00 12.34 154 SER C N 1
ATOM 4772 C CA . SER C 1 119 ? 22.870 -53.779 20.194 1.00 11.40 154 SER C CA 1
ATOM 4773 C C . SER C 1 119 ? 24.135 -54.173 19.424 1.00 14.64 154 SER C C 1
ATOM 4774 O O . SER C 1 119 ? 24.198 -53.954 18.204 1.00 12.86 154 SER C O 1
ATOM 4777 N N . TRP C 1 120 ? 25.136 -54.768 20.119 1.00 12.89 155 TRP C N 1
ATOM 4778 C CA . TRP C 1 120 ? 26.396 -55.132 19.484 1.00 12.55 155 TRP C CA 1
ATOM 4779 C C . TRP C 1 120 ? 26.686 -56.636 19.471 1.00 16.98 155 TRP C C 1
ATOM 4780 O O . TRP C 1 120 ? 27.840 -57.031 19.285 1.00 15.87 155 TRP C O 1
ATOM 4791 N N . SER C 1 121 ? 25.640 -57.465 19.631 1.00 17.12 156 SER C N 1
ATOM 4792 C CA A SER C 1 121 ? 25.812 -58.919 19.598 0.27 17.00 156 SER C CA 1
ATOM 4793 C CA B SER C 1 121 ? 25.753 -58.925 19.612 0.73 17.11 156 SER C CA 1
ATOM 4794 C C . SER C 1 121 ? 25.581 -59.465 18.180 1.00 20.86 156 SER C C 1
ATOM 4795 O O . SER C 1 121 ? 25.618 -58.697 17.216 1.00 19.81 156 SER C O 1
ATOM 4800 N N . THR C 1 122 ? 25.409 -60.789 18.024 1.00 17.71 157 THR C N 1
ATOM 4801 C CA . THR C 1 122 ? 25.196 -61.422 16.721 1.00 17.09 157 THR C CA 1
ATOM 4802 C C . THR C 1 122 ? 23.800 -61.039 16.191 1.00 18.18 157 THR C C 1
ATOM 4803 O O . THR C 1 122 ? 22.928 -60.696 16.990 1.00 18.26 157 THR C O 1
ATOM 4807 N N . THR C 1 123 ? 23.584 -61.131 14.873 1.00 15.64 158 THR C N 1
ATOM 4808 C CA . THR C 1 123 ? 22.283 -60.811 14.261 1.00 16.29 158 THR C CA 1
ATOM 4809 C C . THR C 1 123 ? 21.163 -61.658 14.889 1.00 22.18 158 THR C C 1
ATOM 4810 O O . THR C 1 123 ? 21.312 -62.878 14.995 1.00 23.13 158 THR C O 1
ATOM 4814 N N . GLN C 1 124 ? 20.067 -61.013 15.329 1.00 18.63 159 GLN C N 1
ATOM 4815 C CA . GLN C 1 124 ? 18.913 -61.726 15.901 1.00 17.92 159 GLN C CA 1
ATOM 4816 C C . GLN C 1 124 ? 17.626 -61.178 15.308 1.00 21.47 159 GLN C C 1
ATOM 4817 O O . GLN C 1 124 ? 17.383 -59.969 15.371 1.00 18.84 159 GLN C O 1
ATOM 4823 N N . SER C 1 125 ? 16.800 -62.064 14.712 1.00 17.83 160 SER C N 1
ATOM 4824 C CA . SER C 1 125 ? 15.523 -61.636 14.146 1.00 16.95 160 SER C CA 1
ATOM 4825 C C . SER C 1 125 ? 14.483 -61.439 15.241 1.00 20.18 160 SER C C 1
ATOM 4826 O O . SER C 1 125 ? 14.528 -62.106 16.279 1.00 20.45 160 SER C O 1
ATOM 4829 N N . PHE C 1 126 ? 13.554 -60.501 15.020 1.00 15.42 161 PHE C N 1
ATOM 4830 C CA . PHE C 1 126 ? 12.434 -60.260 15.910 1.00 14.41 161 PHE C CA 1
ATOM 4831 C C . PHE C 1 126 ? 11.237 -59.800 15.102 1.00 18.00 161 PHE C C 1
ATOM 4832 O O . PHE C 1 126 ? 11.377 -59.091 14.100 1.00 17.31 161 PHE C O 1
ATOM 4840 N N . THR C 1 127 ? 10.063 -60.226 15.533 1.00 14.22 162 THR C N 1
ATOM 4841 C CA . THR C 1 127 ? 8.823 -59.914 14.849 1.00 13.33 162 THR C CA 1
ATOM 4842 C C . THR C 1 127 ? 8.369 -58.495 15.168 1.00 15.89 162 THR C C 1
ATOM 4843 O O . THR C 1 127 ? 8.336 -58.098 16.337 1.00 16.91 162 THR C O 1
ATOM 4847 N N . ASP C 1 128 ? 7.990 -57.750 14.119 1.00 11.92 163 ASP C N 1
ATOM 4848 C CA . ASP C 1 128 ? 7.396 -56.430 14.235 1.00 11.45 163 ASP C CA 1
ATOM 4849 C C . ASP C 1 128 ? 6.092 -56.441 13.431 1.00 16.08 163 ASP C C 1
ATOM 4850 O O . ASP C 1 128 ? 5.964 -57.212 12.477 1.00 15.07 163 ASP C O 1
ATOM 4855 N N . THR C 1 129 ? 5.112 -55.620 13.833 1.00 12.78 164 THR C N 1
ATOM 4856 C CA . THR C 1 129 ? 3.816 -55.571 13.148 1.00 12.88 164 THR C CA 1
ATOM 4857 C C . THR C 1 129 ? 3.394 -54.133 12.850 1.00 16.94 164 THR C C 1
ATOM 4858 O O . THR C 1 129 ? 3.703 -53.224 13.620 1.00 16.21 164 THR C O 1
ATOM 4862 N N . THR C 1 130 ? 2.654 -53.943 11.752 1.00 13.93 165 THR C N 1
ATOM 4863 C CA . THR C 1 130 ? 2.100 -52.651 11.339 1.00 13.64 165 THR C CA 1
ATOM 4864 C C . THR C 1 130 ? 0.725 -52.910 10.704 1.00 18.53 165 THR C C 1
ATOM 4865 O O . THR C 1 130 ? 0.606 -53.796 9.866 1.00 16.89 165 THR C O 1
ATOM 4869 N N . GLU C 1 131 ? -0.296 -52.142 11.100 1.00 16.00 166 GLU C N 1
ATOM 4870 C CA . GLU C 1 131 ? -1.629 -52.218 10.491 1.00 16.44 166 GLU C CA 1
ATOM 4871 C C . GLU C 1 131 ? -1.550 -51.319 9.264 1.00 19.76 166 GLU C C 1
ATOM 4872 O O . GLU C 1 131 ? -1.167 -50.151 9.377 1.00 20.88 166 GLU C O 1
ATOM 4878 N N . MET C 1 132 ? -1.797 -51.884 8.083 1.00 15.33 167 MET C N 1
ATOM 4879 C CA . MET C 1 132 ? -1.654 -51.169 6.828 1.00 15.56 167 MET C CA 1
ATOM 4880 C C . MET C 1 132 ? -2.917 -51.130 6.021 1.00 21.14 167 MET C C 1
ATOM 4881 O O . MET C 1 132 ? -3.681 -52.100 6.003 1.00 20.88 167 MET C O 1
ATOM 4886 N N . LYS C 1 133 ? -3.118 -50.006 5.330 1.00 19.24 168 LYS C N 1
ATOM 4887 C CA . LYS C 1 133 ? -4.278 -49.799 4.471 1.00 19.59 168 LYS C CA 1
ATOM 4888 C C . LYS C 1 133 ? -3.883 -50.089 3.038 1.00 24.71 168 LYS C C 1
ATOM 4889 O O . LYS C 1 133 ? -2.902 -49.532 2.539 1.00 24.46 168 LYS C O 1
ATOM 4895 N N . GLY C 1 134 ? -4.644 -50.956 2.391 1.00 21.52 169 GLY C N 1
ATOM 4896 C CA . GLY C 1 134 ? -4.486 -51.241 0.975 1.00 21.31 169 GLY C CA 1
ATOM 4897 C C . GLY C 1 134 ? -5.292 -50.205 0.206 1.00 26.23 169 GLY C C 1
ATOM 4898 O O . GLY C 1 134 ? -5.963 -49.368 0.829 1.00 26.40 169 GLY C O 1
ATOM 4899 N N . PRO C 1 135 ? -5.256 -50.187 -1.143 1.00 22.16 170 PRO C N 1
ATOM 4900 C CA . PRO C 1 135 ? -4.526 -51.089 -2.044 1.00 21.62 170 PRO C CA 1
ATOM 4901 C C . PRO C 1 135 ? -3.123 -50.605 -2.417 1.00 22.84 170 PRO C C 1
ATOM 4902 O O . PRO C 1 135 ? -2.845 -49.404 -2.396 1.00 23.38 170 PRO C O 1
ATOM 4906 N N . GLY C 1 136 ? -2.261 -51.541 -2.791 1.00 16.93 171 GLY C N 1
ATOM 4907 C CA . GLY C 1 136 ? -0.926 -51.196 -3.276 1.00 15.45 171 GLY C CA 1
ATOM 4908 C C . GLY C 1 136 ? 0.175 -52.181 -2.955 1.00 16.04 171 GLY C C 1
ATOM 4909 O O . GLY C 1 136 ? -0.065 -53.237 -2.361 1.00 14.99 171 GLY C O 1
ATOM 4910 N N . THR C 1 137 ? 1.384 -51.824 -3.395 1.00 12.25 172 THR C N 1
ATOM 4911 C CA A THR C 1 137 ? 2.608 -52.587 -3.148 0.59 11.56 172 THR C CA 1
ATOM 4912 C CA B THR C 1 137 ? 2.609 -52.588 -3.177 0.41 11.60 172 THR C CA 1
ATOM 4913 C C . THR C 1 137 ? 3.555 -51.672 -2.399 1.00 14.41 172 THR C C 1
ATOM 4914 O O . THR C 1 137 ? 3.665 -50.492 -2.737 1.00 13.28 172 THR C O 1
ATOM 4921 N N . PHE C 1 138 ? 4.183 -52.200 -1.342 1.00 9.56 173 PHE C N 1
ATOM 4922 C CA . PHE C 1 138 ? 5.042 -51.419 -0.459 1.00 8.19 173 PHE C CA 1
ATOM 4923 C C . PHE C 1 138 ? 6.343 -52.092 -0.147 1.00 11.54 173 PHE C C 1
ATOM 4924 O O . PHE C 1 138 ? 6.459 -53.313 -0.265 1.00 11.73 173 PHE C O 1
ATOM 4932 N N . VAL C 1 139 ? 7.315 -51.301 0.295 1.00 8.16 174 VAL C N 1
ATOM 4933 C CA . VAL C 1 139 ? 8.624 -51.804 0.647 1.00 7.32 174 VAL C CA 1
ATOM 4934 C C . VAL C 1 139 ? 8.993 -51.335 2.041 1.00 8.37 174 VAL C C 1
ATOM 4935 O O . VAL C 1 139 ? 8.846 -50.147 2.331 1.00 9.92 174 VAL C O 1
ATOM 4939 N N . ILE C 1 140 ? 9.501 -52.267 2.867 1.00 6.20 175 ILE C N 1
ATOM 4940 C CA . ILE C 1 140 ? 9.969 -52.039 4.240 1.00 6.24 175 ILE C CA 1
ATOM 4941 C C . ILE C 1 140 ? 11.492 -52.066 4.238 1.00 10.26 175 ILE C C 1
ATOM 4942 O O . ILE C 1 140 ? 12.096 -52.991 3.678 1.00 9.57 175 ILE C O 1
ATOM 4947 N N . TYR C 1 141 ? 12.098 -51.059 4.876 1.00 6.57 176 TYR C N 1
ATOM 4948 C CA . TYR C 1 141 ? 13.554 -50.948 5.052 1.00 6.95 176 TYR C CA 1
ATOM 4949 C C . TYR C 1 141 ? 13.842 -50.767 6.541 1.00 9.39 176 TYR C C 1
ATOM 4950 O O . TYR C 1 141 ? 12.997 -50.218 7.252 1.00 8.35 176 TYR C O 1
ATOM 4959 N N . GLN C 1 142 ? 15.031 -51.194 7.013 1.00 5.39 177 GLN C N 1
ATOM 4960 C CA . GLN C 1 142 ? 15.428 -50.947 8.397 1.00 5.23 177 GLN C CA 1
ATOM 4961 C C . GLN C 1 142 ? 16.710 -50.122 8.389 1.00 7.93 177 GLN C C 1
ATOM 4962 O O . GLN C 1 142 ? 17.586 -50.314 7.527 1.00 7.48 177 GLN C O 1
ATOM 4968 N N . VAL C 1 143 ? 16.807 -49.194 9.362 1.00 5.00 178 VAL C N 1
ATOM 4969 C CA . VAL C 1 143 ? 17.997 -48.352 9.502 1.00 5.22 178 VAL C CA 1
ATOM 4970 C C . VAL C 1 143 ? 19.207 -49.191 9.979 1.00 7.75 178 VAL C C 1
ATOM 4971 O O . VAL C 1 143 ? 19.118 -49.931 10.969 1.00 8.17 178 VAL C O 1
ATOM 4975 N N . VAL C 1 144 ? 20.330 -49.001 9.296 1.00 5.07 179 VAL C N 1
ATOM 4976 C CA . VAL C 1 144 ? 21.621 -49.600 9.595 1.00 5.57 179 VAL C CA 1
ATOM 4977 C C . VAL C 1 144 ? 22.558 -48.493 10.017 1.00 7.12 179 VAL C C 1
ATOM 4978 O O . VAL C 1 144 ? 22.669 -47.485 9.313 1.00 6.75 179 VAL C O 1
ATOM 4982 N N . LEU C 1 145 ? 23.239 -48.687 11.144 1.00 4.26 180 LEU C N 1
ATOM 4983 C CA . LEU C 1 145 ? 24.265 -47.759 11.660 1.00 3.77 180 LEU C CA 1
ATOM 4984 C C . LEU C 1 145 ? 25.650 -48.351 11.337 1.00 8.26 180 LEU C C 1
ATOM 4985 O O . LEU C 1 145 ? 25.914 -49.507 11.680 1.00 7.55 180 LEU C O 1
ATOM 4990 N N . VAL C 1 146 ? 26.488 -47.579 10.641 1.00 5.99 181 VAL C N 1
ATOM 4991 C CA . VAL C 1 146 ? 27.827 -47.963 10.163 1.00 5.07 181 VAL C CA 1
ATOM 4992 C C . VAL C 1 146 ? 28.906 -47.263 10.981 1.00 7.69 181 VAL C C 1
ATOM 4993 O O . VAL C 1 146 ? 28.856 -46.047 11.133 1.00 6.24 181 VAL C O 1
ATOM 4997 N N . TYR C 1 147 ? 29.923 -48.026 11.406 1.00 4.78 182 TYR C N 1
ATOM 4998 C CA . TYR C 1 147 ? 31.049 -47.534 12.220 1.00 4.60 182 TYR C CA 1
ATOM 4999 C C . TYR C 1 147 ? 32.360 -47.825 11.512 1.00 9.83 182 TYR C C 1
ATOM 5000 O O . TYR C 1 147 ? 32.467 -48.851 10.840 1.00 9.21 182 TYR C O 1
ATOM 5009 N N . ALA C 1 148 ? 33.333 -46.915 11.652 1.00 6.54 183 ALA C N 1
ATOM 5010 C CA . ALA C 1 148 ? 34.689 -47.114 11.146 1.00 6.31 183 ALA C CA 1
ATOM 5011 C C . ALA C 1 148 ? 35.543 -47.439 12.362 1.00 8.48 183 ALA C C 1
ATOM 5012 O O . ALA C 1 148 ? 35.300 -46.914 13.454 1.00 6.94 183 ALA C O 1
ATOM 5014 N N . HIS C 1 149 ? 36.520 -48.330 12.179 1.00 5.24 184 HIS C N 1
ATOM 5015 C CA . HIS C 1 149 ? 37.376 -48.774 13.279 1.00 5.52 184 HIS C CA 1
ATOM 5016 C C . HIS C 1 149 ? 38.830 -48.765 12.856 1.00 9.82 184 HIS C C 1
ATOM 5017 O O . HIS C 1 149 ? 39.146 -49.041 11.698 1.00 7.85 184 HIS C O 1
ATOM 5024 N N . ASN C 1 150 ? 39.722 -48.468 13.810 1.00 6.93 185 ASN C N 1
ATOM 5025 C CA . ASN C 1 150 ? 41.144 -48.673 13.638 1.00 6.24 185 ASN C CA 1
ATOM 5026 C C . ASN C 1 150 ? 41.508 -49.609 14.790 1.00 9.91 185 ASN C C 1
ATOM 5027 O O . ASN C 1 150 ? 41.611 -49.157 15.929 1.00 8.63 185 ASN C O 1
ATOM 5032 N N . ALA C 1 151 ? 41.657 -50.907 14.495 1.00 7.85 186 ALA C N 1
ATOM 5033 C CA . ALA C 1 151 ? 42.078 -51.898 15.478 1.00 8.81 186 ALA C CA 1
ATOM 5034 C C . ALA C 1 151 ? 43.615 -51.847 15.442 1.00 10.39 186 ALA C C 1
ATOM 5035 O O . ALA C 1 151 ? 44.243 -52.360 14.506 1.00 9.13 186 ALA C O 1
ATOM 5037 N N . THR C 1 152 ? 44.215 -51.130 16.413 1.00 7.52 187 THR C N 1
ATOM 5038 C CA . THR C 1 152 ? 45.670 -50.928 16.416 1.00 8.17 187 THR C CA 1
ATOM 5039 C C . THR C 1 152 ? 46.415 -52.249 16.530 1.00 11.01 187 THR C C 1
ATOM 5040 O O . THR C 1 152 ? 45.973 -53.131 17.260 1.00 9.34 187 THR C O 1
ATOM 5044 N N . SER C 1 153 ? 47.491 -52.403 15.725 1.00 8.95 188 SER C N 1
ATOM 5045 C CA . SER C 1 153 ? 48.343 -53.605 15.686 1.00 8.99 188 SER C CA 1
ATOM 5046 C C . SER C 1 153 ? 47.687 -54.862 15.080 1.00 13.98 188 SER C C 1
ATOM 5047 O O . SER C 1 153 ? 48.407 -55.831 14.841 1.00 12.42 188 SER C O 1
ATOM 5050 N N . ALA C 1 154 ? 46.374 -54.833 14.748 1.00 11.73 189 ALA C N 1
ATOM 5051 C CA . ALA C 1 154 ? 45.670 -56.019 14.211 1.00 11.35 189 ALA C CA 1
ATOM 5052 C C . ALA C 1 154 ? 45.976 -56.392 12.752 1.00 15.00 189 ALA C C 1
ATOM 5053 O O . ALA C 1 154 ? 45.576 -57.475 12.323 1.00 14.83 189 ALA C O 1
ATOM 5055 N N . GLY C 1 155 ? 46.615 -55.501 12.011 1.00 12.83 190 GLY C N 1
ATOM 5056 C CA . GLY C 1 155 ? 46.882 -55.643 10.585 1.00 13.73 190 GLY C CA 1
ATOM 5057 C C . GLY C 1 155 ? 47.791 -56.755 10.103 1.00 20.56 190 GLY C C 1
ATOM 5058 O O . GLY C 1 155 ? 47.681 -57.138 8.939 1.00 21.70 190 GLY C O 1
ATOM 5059 N N . ARG C 1 156 ? 48.717 -57.255 10.946 1.00 18.94 191 ARG C N 1
ATOM 5060 C CA . ARG C 1 156 ? 49.631 -58.332 10.513 1.00 19.01 191 ARG C CA 1
ATOM 5061 C C . ARG C 1 156 ? 48.933 -59.689 10.546 1.00 23.33 191 ARG C C 1
ATOM 5062 O O . ARG C 1 156 ? 49.101 -60.491 9.627 1.00 25.12 191 ARG C O 1
ATOM 5070 N N . GLN C 1 157 ? 48.129 -59.923 11.584 1.00 18.80 192 GLN C N 1
ATOM 5071 C CA . GLN C 1 157 ? 47.392 -61.161 11.809 1.00 18.77 192 GLN C CA 1
ATOM 5072 C C . GLN C 1 157 ? 46.016 -61.196 11.135 1.00 23.69 192 GLN C C 1
ATOM 5073 O O . GLN C 1 157 ? 45.555 -62.278 10.752 1.00 23.71 192 GLN C O 1
ATOM 5079 N N . ASN C 1 158 ? 45.355 -60.031 10.996 1.00 19.17 193 ASN C N 1
ATOM 5080 C CA . ASN C 1 158 ? 43.984 -59.990 10.477 1.00 19.04 193 ASN C CA 1
ATOM 5081 C C . ASN C 1 158 ? 43.794 -59.165 9.187 1.00 23.57 193 ASN C C 1
ATOM 5082 O O . ASN C 1 158 ? 42.704 -58.621 8.962 1.00 24.36 193 ASN C O 1
ATOM 5087 N N . ALA C 1 159 ? 44.813 -59.142 8.296 1.00 20.22 194 ALA C N 1
ATOM 5088 C CA . ALA C 1 159 ? 44.770 -58.430 7.008 1.00 20.40 194 ALA C CA 1
ATOM 5089 C C . ALA C 1 159 ? 43.646 -58.944 6.076 1.00 23.61 194 ALA C C 1
ATOM 5090 O O . ALA C 1 159 ? 43.233 -58.234 5.153 1.00 23.09 194 ALA C O 1
ATOM 5092 N N . ASN C 1 160 ? 43.173 -60.174 6.316 1.00 20.79 195 ASN C N 1
ATOM 5093 C CA . ASN C 1 160 ? 42.146 -60.820 5.498 1.00 21.33 195 ASN C CA 1
ATOM 5094 C C . ASN C 1 160 ? 40.878 -61.158 6.284 1.00 25.66 195 ASN C C 1
ATOM 5095 O O . ASN C 1 160 ? 40.000 -61.846 5.756 1.00 25.52 195 ASN C O 1
ATOM 5100 N N . ALA C 1 161 ? 40.763 -60.643 7.528 1.00 21.67 196 ALA C N 1
ATOM 5101 C CA . ALA C 1 161 ? 39.609 -60.847 8.404 1.00 21.34 196 ALA C CA 1
ATOM 5102 C C . ALA C 1 161 ? 38.310 -60.259 7.851 1.00 25.19 196 ALA C C 1
ATOM 5103 O O . ALA C 1 161 ? 37.242 -60.792 8.139 1.00 25.32 196 ALA C O 1
ATOM 5105 N N . PHE C 1 162 ? 38.395 -59.141 7.118 1.00 20.66 197 PHE C N 1
ATOM 5106 C CA . PHE C 1 162 ? 37.220 -58.427 6.616 1.00 20.13 197 PHE C CA 1
ATOM 5107 C C . PHE C 1 162 ? 37.183 -58.343 5.114 1.00 26.95 197 PHE C C 1
ATOM 5108 O O . PHE C 1 162 ? 38.238 -58.246 4.480 1.00 26.23 197 PHE C O 1
ATOM 5116 N N . ALA C 1 163 ? 35.950 -58.330 4.543 1.00 26.55 198 ALA C N 1
ATOM 5117 C CA . ALA C 1 163 ? 35.701 -58.217 3.100 1.00 26.61 198 ALA C CA 1
ATOM 5118 C C . ALA C 1 163 ? 36.501 -57.035 2.501 1.00 28.72 198 ALA C C 1
ATOM 5119 O O . ALA C 1 163 ? 37.298 -57.242 1.586 1.00 28.88 198 ALA C O 1
ATOM 5121 N N . TYR C 1 164 ? 36.346 -55.824 3.081 1.00 21.72 199 TYR C N 1
ATOM 5122 C CA . TYR C 1 164 ? 37.071 -54.609 2.688 1.00 19.42 199 TYR C CA 1
ATOM 5123 C C . TYR C 1 164 ? 37.817 -54.106 3.921 1.00 19.29 199 TYR C C 1
ATOM 5124 O O . TYR C 1 164 ? 37.243 -54.090 5.012 1.00 17.46 199 TYR C O 1
ATOM 5133 N N . SER C 1 165 ? 39.079 -53.685 3.743 1.00 14.60 200 SER C N 1
ATOM 5134 C CA . SER C 1 165 ? 39.922 -53.181 4.840 1.00 13.61 200 SER C CA 1
ATOM 5135 C C . SER C 1 165 ? 41.157 -52.468 4.308 1.00 17.69 200 SER C C 1
ATOM 5136 O O . SER C 1 165 ? 41.517 -52.634 3.142 1.00 17.72 200 SER C O 1
ATOM 5139 N N . LYS C 1 166 ? 41.806 -51.666 5.160 1.00 13.42 201 LYS C N 1
ATOM 5140 C CA . LYS C 1 166 ? 43.050 -50.980 4.816 1.00 12.78 201 LYS C CA 1
ATOM 5141 C C . LYS C 1 166 ? 44.029 -51.220 5.955 1.00 16.68 201 LYS C C 1
ATOM 5142 O O . LYS C 1 166 ? 43.619 -51.296 7.123 1.00 15.27 201 LYS C O 1
ATOM 5148 N N . THR C 1 167 ? 45.302 -51.430 5.607 1.00 14.60 202 THR C N 1
ATOM 5149 C CA . THR C 1 167 ? 46.343 -51.620 6.626 1.00 15.00 202 THR C CA 1
ATOM 5150 C C . THR C 1 167 ? 47.264 -50.432 6.587 1.00 19.90 202 THR C C 1
ATOM 5151 O O . THR C 1 167 ? 47.462 -49.834 5.522 1.00 20.98 202 THR C O 1
ATOM 5155 N N . GLN C 1 168 ? 47.819 -50.051 7.750 1.00 16.28 203 GLN C N 1
ATOM 5156 C CA . GLN C 1 168 ? 48.720 -48.903 7.802 1.00 15.69 203 GLN C CA 1
ATOM 5157 C C . GLN C 1 168 ? 49.892 -49.224 8.719 1.00 18.71 203 GLN C C 1
ATOM 5158 O O . GLN C 1 168 ? 49.681 -49.549 9.882 1.00 15.98 203 GLN C O 1
ATOM 5164 N N . ALA C 1 169 ? 51.118 -49.143 8.188 1.00 17.70 204 ALA C N 1
ATOM 5165 C CA . ALA C 1 169 ? 52.321 -49.368 8.989 1.00 17.18 204 ALA C CA 1
ATOM 5166 C C . ALA C 1 169 ? 52.576 -48.135 9.845 1.00 19.38 204 ALA C C 1
ATOM 5167 O O . ALA C 1 169 ? 52.562 -47.018 9.329 1.00 19.14 204 ALA C O 1
ATOM 5169 N N . VAL C 1 170 ? 52.734 -48.334 11.159 1.00 15.68 205 VAL C N 1
ATOM 5170 C CA . VAL C 1 170 ? 53.031 -47.279 12.147 1.00 15.80 205 VAL C CA 1
ATOM 5171 C C . VAL C 1 170 ? 54.248 -47.818 12.896 1.00 18.97 205 VAL C C 1
ATOM 5172 O O . VAL C 1 170 ? 54.103 -48.635 13.807 1.00 16.57 205 VAL C O 1
ATOM 5176 N N . GLY C 1 171 ? 55.438 -47.436 12.438 1.00 17.83 206 GLY C N 1
ATOM 5177 C CA . GLY C 1 171 ? 56.678 -47.985 12.974 1.00 17.96 206 GLY C CA 1
ATOM 5178 C C . GLY C 1 171 ? 56.738 -49.487 12.745 1.00 22.87 206 GLY C C 1
ATOM 5179 O O . GLY C 1 171 ? 56.626 -49.941 11.605 1.00 22.67 206 GLY C O 1
ATOM 5180 N N . SER C 1 172 ? 56.796 -50.269 13.840 1.00 21.63 207 SER C N 1
ATOM 5181 C CA . SER C 1 172 ? 56.878 -51.740 13.823 1.00 22.64 207 SER C CA 1
ATOM 5182 C C . SER C 1 172 ? 55.524 -52.441 13.638 1.00 25.21 207 SER C C 1
ATOM 5183 O O . SER C 1 172 ? 55.478 -53.569 13.141 1.00 25.87 207 SER C O 1
ATOM 5186 N N . ARG C 1 173 ? 54.437 -51.794 14.070 1.00 19.61 208 ARG C N 1
ATOM 5187 C CA . ARG C 1 173 ? 53.092 -52.379 14.024 1.00 17.32 208 ARG C CA 1
ATOM 5188 C C . ARG C 1 173 ? 52.326 -52.077 12.712 1.00 15.76 208 ARG C C 1
ATOM 5189 O O . ARG C 1 173 ? 52.732 -51.233 11.909 1.00 12.48 208 ARG C O 1
ATOM 5197 N N . VAL C 1 174 ? 51.198 -52.766 12.527 1.00 11.72 209 VAL C N 1
ATOM 5198 C CA . VAL C 1 174 ? 50.333 -52.571 11.358 1.00 11.03 209 VAL C CA 1
ATOM 5199 C C . VAL C 1 174 ? 48.917 -52.418 11.881 1.00 11.92 209 VAL C C 1
ATOM 5200 O O . VAL C 1 174 ? 48.410 -53.306 12.548 1.00 12.08 209 VAL C O 1
ATOM 5204 N N . ASP C 1 175 ? 48.322 -51.259 11.648 1.00 8.60 210 ASP C N 1
ATOM 5205 C CA . ASP C 1 175 ? 46.955 -50.987 12.079 1.00 8.67 210 ASP C CA 1
ATOM 5206 C C . ASP C 1 175 ? 45.965 -51.500 11.048 1.00 11.48 210 ASP C C 1
ATOM 5207 O O . ASP C 1 175 ? 46.260 -51.528 9.858 1.00 12.08 210 ASP C O 1
ATOM 5212 N N . LEU C 1 176 ? 44.775 -51.847 11.502 1.00 8.17 211 LEU C N 1
ATOM 5213 C CA . LEU C 1 176 ? 43.741 -52.385 10.623 1.00 8.22 211 LEU C CA 1
ATOM 5214 C C . LEU C 1 176 ? 42.477 -51.525 10.629 1.00 9.87 211 LEU C C 1
ATOM 5215 O O . LEU C 1 176 ? 41.851 -51.358 11.680 1.00 10.44 211 LEU C O 1
ATOM 5220 N N . TYR C 1 177 ? 42.100 -51.007 9.455 1.00 7.18 212 TYR C N 1
ATOM 5221 C CA . TYR C 1 177 ? 40.915 -50.169 9.313 1.00 7.13 212 TYR C CA 1
ATOM 5222 C C . TYR C 1 177 ? 39.835 -50.942 8.613 1.00 11.53 212 TYR C C 1
ATOM 5223 O O . TYR C 1 177 ? 40.078 -51.501 7.539 1.00 11.72 212 TYR C O 1
ATOM 5232 N N . TYR C 1 178 ? 38.637 -50.947 9.185 1.00 8.12 213 TYR C N 1
ATOM 5233 C CA . TYR C 1 178 ? 37.503 -51.649 8.585 1.00 8.06 213 TYR C CA 1
ATOM 5234 C C . TYR C 1 178 ? 36.220 -51.012 9.052 1.00 11.71 213 TYR C C 1
ATOM 5235 O O . TYR C 1 178 ? 36.228 -50.224 10.004 1.00 9.60 213 TYR C O 1
ATOM 5244 N N . LEU C 1 179 ? 35.096 -51.431 8.451 1.00 9.12 214 LEU C N 1
ATOM 5245 C CA . LEU C 1 179 ? 33.791 -50.947 8.880 1.00 7.51 214 LEU C CA 1
ATOM 5246 C C . LEU C 1 179 ? 32.946 -52.064 9.461 1.00 13.31 214 LEU C C 1
ATOM 5247 O O . LEU C 1 179 ? 33.083 -53.242 9.081 1.00 13.46 214 LEU C O 1
ATOM 5252 N N . SER C 1 180 ? 32.067 -51.705 10.398 1.00 9.42 215 SER C N 1
ATOM 5253 C CA . SER C 1 180 ? 31.109 -52.651 10.935 1.00 9.68 215 SER C CA 1
ATOM 5254 C C . SER C 1 180 ? 29.726 -52.024 10.887 1.00 12.06 215 SER C C 1
ATOM 5255 O O . SER C 1 180 ? 29.604 -50.808 10.673 1.00 9.20 215 SER C O 1
ATOM 5258 N N . ALA C 1 181 ? 28.690 -52.854 11.042 1.00 10.72 216 ALA C N 1
ATOM 5259 C CA . ALA C 1 181 ? 27.329 -52.360 10.945 1.00 9.92 216 ALA C CA 1
ATOM 5260 C C . ALA C 1 181 ? 26.389 -53.072 11.866 1.00 10.92 216 ALA C C 1
ATOM 5261 O O . ALA C 1 181 ? 26.458 -54.296 12.017 1.00 10.60 216 ALA C O 1
ATOM 5263 N N . ILE C 1 182 ? 25.506 -52.289 12.503 1.00 6.22 217 ILE C N 1
ATOM 5264 C CA . ILE C 1 182 ? 24.462 -52.776 13.400 1.00 6.25 217 ILE C CA 1
ATOM 5265 C C . ILE C 1 182 ? 23.140 -52.150 12.975 1.00 8.71 217 ILE C C 1
ATOM 5266 O O . ILE C 1 182 ? 23.155 -51.155 12.257 1.00 9.01 217 ILE C O 1
ATOM 5271 N N . THR C 1 183 ? 22.008 -52.673 13.455 1.00 6.67 218 THR C N 1
ATOM 5272 C CA . THR C 1 183 ? 20.716 -52.056 13.144 1.00 5.67 218 THR C CA 1
ATOM 5273 C C . THR C 1 183 ? 20.233 -51.181 14.298 1.00 9.16 218 THR C C 1
ATOM 5274 O O . THR C 1 183 ? 20.635 -51.363 15.452 1.00 9.57 218 THR C O 1
ATOM 5278 N N . GLN C 1 184 ? 19.316 -50.255 13.968 1.00 6.79 219 GLN C N 1
ATOM 5279 C CA . GLN C 1 184 ? 18.566 -49.416 14.894 1.00 7.28 219 GLN C CA 1
ATOM 5280 C C . GLN C 1 184 ? 17.104 -49.898 14.854 1.00 10.89 219 GLN C C 1
ATOM 5281 O O . GLN C 1 184 ? 16.668 -50.440 13.833 1.00 9.70 219 GLN C O 1
ATOM 5287 N N . ARG C 1 185 ? 16.346 -49.695 15.948 1.00 9.04 220 ARG C N 1
ATOM 5288 C CA . ARG C 1 185 ? 14.933 -50.103 16.014 1.00 8.47 220 ARG C CA 1
ATOM 5289 C C . ARG C 1 185 ? 14.091 -49.039 15.288 1.00 10.40 220 ARG C C 1
ATOM 5290 O O . ARG C 1 185 ? 13.288 -48.316 15.893 1.00 9.69 220 ARG C O 1
ATOM 5298 N N . LYS C 1 186 ? 14.316 -48.930 13.978 1.00 7.42 221 LYS C N 1
ATOM 5299 C CA . LYS C 1 186 ? 13.653 -47.945 13.141 1.00 6.65 221 LYS C CA 1
ATOM 5300 C C . LYS C 1 186 ? 13.496 -48.527 11.738 1.00 11.79 221 LYS C C 1
ATOM 5301 O O . LYS C 1 186 ? 14.455 -49.050 11.154 1.00 9.86 221 LYS C O 1
ATOM 5307 N N . ARG C 1 187 ? 12.265 -48.478 11.233 1.00 8.68 222 ARG C N 1
ATOM 5308 C CA . ARG C 1 187 ? 11.956 -49.005 9.916 1.00 8.16 222 ARG C CA 1
ATOM 5309 C C . ARG C 1 187 ? 11.115 -47.997 9.154 1.00 10.24 222 ARG C C 1
ATOM 5310 O O . ARG C 1 187 ? 10.355 -47.235 9.763 1.00 7.58 222 ARG C O 1
ATOM 5318 N N . VAL C 1 188 ? 11.238 -48.022 7.824 1.00 7.50 223 VAL C N 1
ATOM 5319 C CA . VAL C 1 188 ? 10.524 -47.136 6.914 1.00 7.14 223 VAL C CA 1
ATOM 5320 C C . VAL C 1 188 ? 9.686 -48.002 5.981 1.00 10.47 223 VAL C C 1
ATOM 5321 O O . VAL C 1 188 ? 10.169 -49.044 5.530 1.00 8.21 223 VAL C O 1
ATOM 5325 N N . ILE C 1 189 ? 8.437 -47.578 5.707 1.00 6.96 224 ILE C N 1
ATOM 5326 C CA . ILE C 1 189 ? 7.561 -48.265 4.755 1.00 6.75 224 ILE C CA 1
ATOM 5327 C C . ILE C 1 189 ? 7.244 -47.237 3.666 1.00 11.11 224 ILE C C 1
ATOM 5328 O O . ILE C 1 189 ? 6.811 -46.122 3.974 1.00 10.20 224 ILE C O 1
ATOM 5333 N N . VAL C 1 190 ? 7.485 -47.595 2.396 1.00 8.88 225 VAL C N 1
ATOM 5334 C CA . VAL C 1 190 ? 7.211 -46.679 1.289 1.00 9.61 225 VAL C CA 1
ATOM 5335 C C . VAL C 1 190 ? 6.431 -47.413 0.197 1.00 14.30 225 VAL C C 1
ATOM 5336 O O . VAL C 1 190 ? 6.631 -48.619 0.030 1.00 11.97 225 VAL C O 1
ATOM 5340 N N . PRO C 1 191 ? 5.569 -46.720 -0.574 1.00 13.41 226 PRO C N 1
ATOM 5341 C CA . PRO C 1 191 ? 4.914 -47.396 -1.709 1.00 13.32 226 PRO C CA 1
ATOM 5342 C C . PRO C 1 191 ? 5.979 -47.718 -2.752 1.00 16.26 226 PRO C C 1
ATOM 5343 O O . PRO C 1 191 ? 6.987 -46.998 -2.863 1.00 14.92 226 PRO C O 1
ATOM 5347 N N . SER C 1 192 ? 5.766 -48.801 -3.518 1.00 15.05 227 SER C N 1
ATOM 5348 C CA . SER C 1 192 ? 6.697 -49.252 -4.563 1.00 16.27 227 SER C CA 1
ATOM 5349 C C . SER C 1 192 ? 7.074 -48.168 -5.566 1.00 21.47 227 SER C C 1
ATOM 5350 O O . SER C 1 192 ? 8.228 -48.126 -5.983 1.00 20.48 227 SER C O 1
ATOM 5353 N N . SER C 1 193 ? 6.116 -47.270 -5.905 1.00 22.18 228 SER C N 1
ATOM 5354 C CA . SER C 1 193 ? 6.294 -46.141 -6.836 1.00 24.00 228 SER C CA 1
ATOM 5355 C C . SER C 1 193 ? 7.373 -45.137 -6.388 1.00 30.10 228 SER C C 1
ATOM 5356 O O . SER C 1 193 ? 8.024 -44.530 -7.239 1.00 30.70 228 SER C O 1
ATOM 5359 N N . ASN C 1 194 ? 7.532 -44.946 -5.064 1.00 27.75 229 ASN C N 1
ATOM 5360 C CA . ASN C 1 194 ? 8.519 -44.043 -4.465 1.00 28.62 229 ASN C CA 1
ATOM 5361 C C . ASN C 1 194 ? 9.763 -44.781 -3.928 1.00 33.28 229 ASN C C 1
ATOM 5362 O O . ASN C 1 194 ? 10.689 -44.134 -3.426 1.00 34.05 229 ASN C O 1
ATOM 5367 N N . ALA C 1 195 ? 9.779 -46.126 -4.023 1.00 28.80 230 ALA C N 1
ATOM 5368 C CA . ALA C 1 195 ? 10.894 -46.937 -3.545 1.00 28.51 230 ALA C CA 1
ATOM 5369 C C . ALA C 1 195 ? 12.062 -46.867 -4.524 1.00 34.59 230 ALA C C 1
ATOM 5370 O O . ALA C 1 195 ? 11.880 -47.041 -5.735 1.00 35.73 230 ALA C O 1
ATOM 5372 N N . VAL C 1 196 ? 13.254 -46.582 -4.004 1.00 30.96 231 VAL C N 1
ATOM 5373 C CA . VAL C 1 196 ? 14.468 -46.527 -4.818 1.00 30.91 231 VAL C CA 1
ATOM 5374 C C . VAL C 1 196 ? 15.376 -47.723 -4.427 1.00 29.71 231 VAL C C 1
ATOM 5375 O O . VAL C 1 196 ? 15.125 -48.358 -3.397 1.00 27.38 231 VAL C O 1
ATOM 5379 N N . THR C 1 197 ? 16.365 -48.066 -5.284 1.00 24.46 232 THR C N 1
ATOM 5380 C CA . THR C 1 197 ? 17.304 -49.164 -5.060 1.00 22.61 232 THR C CA 1
ATOM 5381 C C . THR C 1 197 ? 18.092 -48.895 -3.769 1.00 23.06 232 THR C C 1
ATOM 5382 O O . THR C 1 197 ? 18.803 -47.896 -3.694 1.00 21.81 232 THR C O 1
ATOM 5386 N N . PRO C 1 198 ? 17.964 -49.740 -2.736 1.00 19.70 233 PRO C N 1
ATOM 5387 C CA . PRO C 1 198 ? 18.711 -49.461 -1.501 1.00 19.21 233 PRO C CA 1
ATOM 5388 C C . PRO C 1 198 ? 20.197 -49.705 -1.670 1.00 20.74 233 PRO C C 1
ATOM 5389 O O . PRO C 1 198 ? 20.639 -50.510 -2.510 1.00 18.33 233 PRO C O 1
ATOM 5393 N N . LEU C 1 199 ? 20.973 -49.011 -0.842 1.00 16.58 234 LEU C N 1
ATOM 5394 C CA . LEU C 1 199 ? 22.405 -49.213 -0.804 1.00 15.70 234 LEU C CA 1
ATOM 5395 C C . LEU C 1 199 ? 22.629 -50.577 -0.176 1.00 21.08 234 LEU C C 1
ATOM 5396 O O . LEU C 1 199 ? 21.835 -51.008 0.667 1.00 20.79 234 LEU C O 1
ATOM 5401 N N . ASP C 1 200 ? 23.626 -51.307 -0.671 1.00 18.58 235 ASP C N 1
ATOM 5402 C CA . ASP C 1 200 ? 23.955 -52.627 -0.131 1.00 18.25 235 ASP C CA 1
ATOM 5403 C C . ASP C 1 200 ? 25.271 -52.471 0.646 1.00 18.78 235 ASP C C 1
ATOM 5404 O O . ASP C 1 200 ? 25.971 -51.485 0.444 1.00 16.63 235 ASP C O 1
ATOM 5409 N N . TRP C 1 201 ? 25.589 -53.435 1.508 1.00 15.86 236 TRP C N 1
ATOM 5410 C CA . TRP C 1 201 ? 26.786 -53.417 2.358 1.00 15.52 236 TRP C CA 1
ATOM 5411 C C . TRP C 1 201 ? 28.107 -53.346 1.576 1.00 17.78 236 TRP C C 1
ATOM 5412 O O . TRP C 1 201 ? 29.067 -52.764 2.083 1.00 14.85 236 TRP C O 1
ATOM 5423 N N . ASP C 1 202 ? 28.153 -53.880 0.334 1.00 15.35 237 ASP C N 1
ATOM 5424 C CA . ASP C 1 202 ? 29.372 -53.829 -0.464 1.00 16.18 237 ASP C CA 1
ATOM 5425 C C . ASP C 1 202 ? 29.625 -52.426 -0.990 1.00 18.57 237 ASP C C 1
ATOM 5426 O O . ASP C 1 202 ? 30.756 -51.941 -0.884 1.00 18.49 237 ASP C O 1
ATOM 5431 N N . THR C 1 203 ? 28.569 -51.760 -1.536 1.00 12.15 238 THR C N 1
ATOM 5432 C CA . THR C 1 203 ? 28.637 -50.386 -2.040 1.00 12.23 238 THR C CA 1
ATOM 5433 C C . THR C 1 203 ? 29.014 -49.441 -0.899 1.00 13.97 238 THR C C 1
ATOM 5434 O O . THR C 1 203 ? 29.800 -48.530 -1.120 1.00 14.10 238 THR C O 1
ATOM 5438 N N . VAL C 1 204 ? 28.422 -49.640 0.289 1.00 11.15 239 VAL C N 1
ATOM 5439 C CA . VAL C 1 204 ? 28.677 -48.786 1.459 1.00 9.26 239 VAL C CA 1
ATOM 5440 C C . VAL C 1 204 ? 30.163 -48.842 1.847 1.00 12.69 239 VAL C C 1
ATOM 5441 O O . VAL C 1 204 ? 30.798 -47.806 1.924 1.00 13.91 239 VAL C O 1
ATOM 5445 N N . GLN C 1 205 ? 30.714 -50.034 2.004 1.00 10.71 240 GLN C N 1
ATOM 5446 C CA . GLN C 1 205 ? 32.131 -50.231 2.370 1.00 11.19 240 GLN C CA 1
ATOM 5447 C C . GLN C 1 205 ? 33.067 -49.642 1.323 1.00 16.00 240 GLN C C 1
ATOM 5448 O O . GLN C 1 205 ? 34.038 -48.961 1.680 1.00 15.28 240 GLN C O 1
ATOM 5454 N N . ARG C 1 206 ? 32.756 -49.874 0.013 1.00 12.20 241 ARG C N 1
ATOM 5455 C CA A ARG C 1 206 ? 33.582 -49.363 -1.069 0.67 11.08 241 ARG C CA 1
ATOM 5456 C CA B ARG C 1 206 ? 33.568 -49.354 -1.086 0.33 11.33 241 ARG C CA 1
ATOM 5457 C C . ARG C 1 206 ? 33.627 -47.845 -1.071 1.00 14.46 241 ARG C C 1
ATOM 5458 O O . ARG C 1 206 ? 34.704 -47.263 -1.215 1.00 14.34 241 ARG C O 1
ATOM 5473 N N . ASN C 1 207 ? 32.460 -47.202 -0.928 1.00 10.03 242 ASN C N 1
ATOM 5474 C CA . ASN C 1 207 ? 32.401 -45.761 -0.990 1.00 10.28 242 ASN C CA 1
ATOM 5475 C C . ASN C 1 207 ? 32.790 -45.060 0.301 1.00 13.15 242 ASN C C 1
ATOM 5476 O O . ASN C 1 207 ? 33.411 -44.018 0.219 1.00 14.21 242 ASN C O 1
ATOM 5481 N N . VAL C 1 208 ? 32.440 -45.619 1.461 1.00 9.41 243 VAL C N 1
ATOM 5482 C CA . VAL C 1 208 ? 32.759 -44.992 2.756 1.00 8.05 243 VAL C CA 1
ATOM 5483 C C . VAL C 1 208 ? 34.228 -45.219 3.126 1.00 12.05 243 VAL C C 1
ATOM 5484 O O . VAL C 1 208 ? 34.937 -44.256 3.369 1.00 12.73 243 VAL C O 1
ATOM 5488 N N . LEU C 1 209 ? 34.678 -46.479 3.155 1.00 9.98 244 LEU C N 1
ATOM 5489 C CA . LEU C 1 209 ? 36.058 -46.775 3.518 1.00 9.88 244 LEU C CA 1
ATOM 5490 C C . LEU C 1 209 ? 37.063 -46.658 2.362 1.00 15.29 244 LEU C C 1
ATOM 5491 O O . LEU C 1 209 ? 38.037 -45.914 2.489 1.00 13.63 244 LEU C O 1
ATOM 5496 N N . MET C 1 210 ? 36.844 -47.388 1.252 1.00 12.56 245 MET C N 1
ATOM 5497 C CA . MET C 1 210 ? 37.833 -47.449 0.164 1.00 11.87 245 MET C CA 1
ATOM 5498 C C . MET C 1 210 ? 38.052 -46.131 -0.581 1.00 17.10 245 MET C C 1
ATOM 5499 O O . MET C 1 210 ? 39.213 -45.737 -0.761 1.00 17.54 245 MET C O 1
ATOM 5504 N N . GLU C 1 211 ? 36.963 -45.422 -0.961 1.00 12.99 246 GLU C N 1
ATOM 5505 C CA . GLU C 1 211 ? 37.060 -44.147 -1.679 1.00 12.57 246 GLU C CA 1
ATOM 5506 C C . GLU C 1 211 ? 37.073 -42.921 -0.775 1.00 17.57 246 GLU C C 1
ATOM 5507 O O . GLU C 1 211 ? 37.445 -41.844 -1.248 1.00 19.24 246 GLU C O 1
ATOM 5513 N N . ASN C 1 212 ? 36.658 -43.042 0.506 1.00 12.72 247 ASN C N 1
ATOM 5514 C CA . ASN C 1 212 ? 36.540 -41.823 1.304 1.00 11.54 247 ASN C CA 1
ATOM 5515 C C . ASN C 1 212 ? 37.301 -41.788 2.632 1.00 13.34 247 ASN C C 1
ATOM 5516 O O . ASN C 1 212 ? 36.970 -40.982 3.497 1.00 13.88 247 ASN C O 1
ATOM 5521 N N . TYR C 1 213 ? 38.363 -42.571 2.761 1.00 10.19 248 TYR C N 1
ATOM 5522 C CA . TYR C 1 213 ? 39.187 -42.511 3.974 1.00 9.09 248 TYR C CA 1
ATOM 5523 C C . TYR C 1 213 ? 40.615 -42.876 3.645 1.00 15.01 248 TYR C C 1
ATOM 5524 O O . TYR C 1 213 ? 40.855 -43.956 3.101 1.00 14.13 248 TYR C O 1
ATOM 5533 N N . ASN C 1 214 ? 41.547 -41.978 3.992 1.00 10.54 249 ASN C N 1
ATOM 5534 C CA . ASN C 1 214 ? 42.991 -42.118 3.757 1.00 9.59 249 ASN C CA 1
ATOM 5535 C C . ASN C 1 214 ? 43.699 -42.316 5.122 1.00 13.45 249 ASN C C 1
ATOM 5536 O O . ASN C 1 214 ? 43.898 -41.336 5.848 1.00 10.29 249 ASN C O 1
ATOM 5541 N N . PRO C 1 215 ? 44.089 -43.553 5.489 1.00 12.24 250 PRO C N 1
ATOM 5542 C CA . PRO C 1 215 ? 44.761 -43.750 6.791 1.00 12.41 250 PRO C CA 1
ATOM 5543 C C . PRO C 1 215 ? 46.060 -42.962 6.972 1.00 17.99 250 PRO C C 1
ATOM 5544 O O . PRO C 1 215 ? 46.362 -42.558 8.091 1.00 17.51 250 PRO C O 1
ATOM 5548 N N . GLY C 1 216 ? 46.800 -42.715 5.888 1.00 16.55 251 GLY C N 1
ATOM 5549 C CA . GLY C 1 216 ? 48.052 -41.969 5.970 1.00 17.03 251 GLY C CA 1
ATOM 5550 C C . GLY C 1 216 ? 47.930 -40.590 6.599 1.00 20.96 251 GLY C C 1
ATOM 5551 O O . GLY C 1 216 ? 48.772 -40.183 7.404 1.00 23.15 251 GLY C O 1
ATOM 5552 N N . SER C 1 217 ? 46.841 -39.888 6.283 1.00 14.46 252 SER C N 1
ATOM 5553 C CA . SER C 1 217 ? 46.598 -38.525 6.722 1.00 12.69 252 SER C CA 1
ATOM 5554 C C . SER C 1 217 ? 45.369 -38.381 7.617 1.00 12.65 252 SER C C 1
ATOM 5555 O O . SER C 1 217 ? 45.041 -37.263 7.996 1.00 12.08 252 SER C O 1
ATOM 5558 N N . ASN C 1 218 ? 44.670 -39.495 7.913 1.00 8.89 253 ASN C N 1
ATOM 5559 C CA . ASN C 1 218 ? 43.412 -39.521 8.693 1.00 7.60 253 ASN C CA 1
ATOM 5560 C C . ASN C 1 218 ? 42.434 -38.503 8.051 1.00 10.83 253 ASN C C 1
ATOM 5561 O O . ASN C 1 218 ? 41.783 -37.721 8.735 1.00 9.86 253 ASN C O 1
ATOM 5566 N N . SER C 1 219 ? 42.387 -38.492 6.720 1.00 9.32 254 SER C N 1
ATOM 5567 C CA . SER C 1 219 ? 41.567 -37.549 5.958 1.00 9.37 254 SER C CA 1
ATOM 5568 C C . SER C 1 219 ? 40.599 -38.295 5.037 1.00 11.95 254 SER C C 1
ATOM 5569 O O . SER C 1 219 ? 40.720 -39.500 4.860 1.00 11.09 254 SER C O 1
ATOM 5572 N N . GLY C 1 220 ? 39.668 -37.566 4.450 1.00 9.71 255 GLY C N 1
ATOM 5573 C CA . GLY C 1 220 ? 38.658 -38.122 3.558 1.00 10.15 255 GLY C CA 1
ATOM 5574 C C . GLY C 1 220 ? 37.326 -37.501 3.884 1.00 13.45 255 GLY C C 1
ATOM 5575 O O . GLY C 1 220 ? 37.283 -36.317 4.203 1.00 12.82 255 GLY C O 1
ATOM 5576 N N . HIS C 1 221 ? 36.249 -38.289 3.895 1.00 10.19 256 HIS C N 1
ATOM 5577 C CA . HIS C 1 221 ? 34.934 -37.746 4.263 1.00 11.64 256 HIS C CA 1
ATOM 5578 C C . HIS C 1 221 ? 34.739 -37.730 5.792 1.00 15.41 256 HIS C C 1
ATOM 5579 O O . HIS C 1 221 ? 33.776 -37.145 6.294 1.00 18.02 256 HIS C O 1
ATOM 5586 N N . PHE C 1 222 ? 35.646 -38.378 6.532 1.00 9.25 257 PHE C N 1
ATOM 5587 C CA . PHE C 1 222 ? 35.613 -38.387 7.996 1.00 7.61 257 PHE C CA 1
ATOM 5588 C C . PHE C 1 222 ? 37.025 -38.578 8.516 1.00 9.05 257 PHE C C 1
ATOM 5589 O O . PHE C 1 222 ? 37.882 -39.089 7.800 1.00 7.87 257 PHE C O 1
ATOM 5597 N N . SER C 1 223 ? 37.213 -38.296 9.798 1.00 6.00 258 SER C N 1
ATOM 5598 C CA . SER C 1 223 ? 38.495 -38.474 10.477 1.00 5.69 258 SER C CA 1
ATOM 5599 C C . SER C 1 223 ? 38.244 -39.068 11.862 1.00 6.54 258 SER C C 1
ATOM 5600 O O . SER C 1 223 ? 37.246 -38.736 12.505 1.00 6.58 258 SER C O 1
ATOM 5603 N N . PHE C 1 224 ? 39.160 -39.926 12.328 1.00 5.13 259 PHE C N 1
ATOM 5604 C CA . PHE C 1 224 ? 39.077 -40.423 13.707 1.00 5.11 259 PHE C CA 1
ATOM 5605 C C . PHE C 1 224 ? 39.591 -39.324 14.624 1.00 9.65 259 PHE C C 1
ATOM 5606 O O . PHE C 1 224 ? 40.497 -38.566 14.242 1.00 11.46 259 PHE C O 1
ATOM 5614 N N . ASP C 1 225 ? 39.028 -39.251 15.835 1.00 5.65 260 ASP C N 1
ATOM 5615 C CA . ASP C 1 225 ? 39.485 -38.346 16.872 1.00 5.93 260 ASP C CA 1
ATOM 5616 C C . ASP C 1 225 ? 40.331 -39.195 17.868 1.00 9.14 260 ASP C C 1
ATOM 5617 O O . ASP C 1 225 ? 39.784 -39.861 18.761 1.00 7.84 260 ASP C O 1
ATOM 5622 N N . TRP C 1 226 ? 41.662 -39.160 17.700 1.00 5.78 261 TRP C N 1
ATOM 5623 C CA . TRP C 1 226 ? 42.594 -39.957 18.512 1.00 6.45 261 TRP C CA 1
ATOM 5624 C C . TRP C 1 226 ? 42.617 -39.549 19.983 1.00 9.73 261 TRP C C 1
ATOM 5625 O O . TRP C 1 226 ? 43.078 -40.334 20.795 1.00 8.29 261 TRP C O 1
ATOM 5636 N N . SER C 1 227 ? 42.117 -38.338 20.324 1.00 6.24 262 SER C N 1
ATOM 5637 C CA . SER C 1 227 ? 42.066 -37.852 21.718 1.00 6.83 262 SER C CA 1
ATOM 5638 C C . SER C 1 227 ? 41.229 -38.738 22.631 1.00 10.27 262 SER C C 1
ATOM 5639 O O . SER C 1 227 ? 41.349 -38.654 23.856 1.00 8.69 262 SER C O 1
ATOM 5642 N N . ALA C 1 228 ? 40.398 -39.618 22.038 1.00 5.80 263 ALA C N 1
ATOM 5643 C CA . ALA C 1 228 ? 39.623 -40.617 22.765 1.00 6.79 263 ALA C CA 1
ATOM 5644 C C . ALA C 1 228 ? 40.561 -41.418 23.708 1.00 8.46 263 ALA C C 1
ATOM 5645 O O . ALA C 1 228 ? 40.177 -41.736 24.840 1.00 8.49 263 ALA C O 1
ATOM 5647 N N . TYR C 1 229 ? 41.815 -41.707 23.253 1.00 5.95 264 TYR C N 1
ATOM 5648 C CA . TYR C 1 229 ? 42.786 -42.462 24.053 1.00 6.44 264 TYR C CA 1
ATOM 5649 C C . TYR C 1 229 ? 43.085 -41.815 25.408 1.00 9.72 264 TYR C C 1
ATOM 5650 O O . TYR C 1 229 ? 43.344 -42.524 26.384 1.00 10.07 264 TYR C O 1
ATOM 5659 N N . ASN C 1 230 ? 43.060 -40.482 25.461 1.00 5.11 265 ASN C N 1
ATOM 5660 C CA . ASN C 1 230 ? 43.385 -39.706 26.676 1.00 5.60 265 ASN C CA 1
ATOM 5661 C C . ASN C 1 230 ? 42.167 -39.230 27.452 1.00 12.21 265 ASN C C 1
ATOM 5662 O O . ASN C 1 230 ? 42.320 -38.572 28.478 1.00 12.82 265 ASN C O 1
ATOM 5667 N N . ASP C 1 231 ? 40.959 -39.524 26.959 1.00 7.46 266 ASP C N 1
ATOM 5668 C CA . ASP C 1 231 ? 39.739 -39.060 27.605 1.00 6.26 266 ASP C CA 1
ATOM 5669 C C . ASP C 1 231 ? 39.091 -40.205 28.379 1.00 8.97 266 ASP C C 1
ATOM 5670 O O . ASP C 1 231 ? 38.553 -41.129 27.758 1.00 9.10 266 ASP C O 1
ATOM 5675 N N . PRO C 1 232 ? 39.153 -40.196 29.739 1.00 7.02 267 PRO C N 1
ATOM 5676 C CA . PRO C 1 232 ? 38.626 -41.347 30.492 1.00 6.99 267 PRO C CA 1
ATOM 5677 C C . PRO C 1 232 ? 37.199 -41.777 30.173 1.00 7.86 267 PRO C C 1
ATOM 5678 O O . PRO C 1 232 ? 36.976 -42.970 30.042 1.00 8.99 267 PRO C O 1
ATOM 5682 N N . HIS C 1 233 ? 36.264 -40.830 30.005 1.00 6.69 268 HIS C N 1
ATOM 5683 C CA . HIS C 1 233 ? 34.854 -41.192 29.792 1.00 7.30 268 HIS C CA 1
ATOM 5684 C C . HIS C 1 233 ? 34.610 -41.835 28.426 1.00 10.55 268 HIS C C 1
ATOM 5685 O O . HIS C 1 233 ? 33.553 -42.440 28.236 1.00 9.59 268 HIS C O 1
ATOM 5692 N N . ARG C 1 234 ? 35.574 -41.705 27.487 1.00 6.61 269 ARG C N 1
ATOM 5693 C CA . ARG C 1 234 ? 35.463 -42.304 26.137 1.00 6.26 269 ARG C CA 1
ATOM 5694 C C . ARG C 1 234 ? 36.224 -43.621 25.982 1.00 10.17 269 ARG C C 1
ATOM 5695 O O . ARG C 1 234 ? 36.285 -44.186 24.895 1.00 9.49 269 ARG C O 1
ATOM 5703 N N . ARG C 1 235 ? 36.799 -44.109 27.075 1.00 8.07 270 ARG C N 1
ATOM 5704 C CA . ARG C 1 235 ? 37.535 -45.359 27.111 1.00 7.74 270 ARG C CA 1
ATOM 5705 C C . ARG C 1 235 ? 36.596 -46.362 27.771 1.00 12.40 270 ARG C C 1
ATOM 5706 O O . ARG C 1 235 ? 36.371 -46.293 28.974 1.00 12.27 270 ARG C O 1
ATOM 5714 N N . TYR C 1 236 ? 36.000 -47.249 26.971 1.00 9.52 271 TYR C N 1
ATOM 5715 C CA . TYR C 1 236 ? 35.002 -48.204 27.468 1.00 10.96 271 TYR C CA 1
ATOM 5716 C C . TYR C 1 236 ? 35.586 -49.521 27.979 1.00 18.31 271 TYR C C 1
ATOM 5717 O O . TYR C 1 236 ? 36.727 -49.875 27.595 1.00 17.71 271 TYR C O 1
ATOM 5727 N N . SER D 1 1 ? 44.377 -37.077 65.760 1.00 33.20 36 SER D N 1
ATOM 5728 C CA . SER D 1 1 ? 44.150 -35.977 64.828 1.00 32.14 36 SER D CA 1
ATOM 5729 C C . SER D 1 1 ? 44.429 -36.420 63.389 1.00 34.82 36 SER D C 1
ATOM 5730 O O . SER D 1 1 ? 45.239 -37.323 63.177 1.00 34.59 36 SER D O 1
ATOM 5733 N N . GLY D 1 2 ? 43.758 -35.779 62.424 1.00 29.82 37 GLY D N 1
ATOM 5734 C CA . GLY D 1 2 ? 43.877 -36.101 61.002 1.00 28.86 37 GLY D CA 1
ATOM 5735 C C . GLY D 1 2 ? 43.485 -37.542 60.774 1.00 30.63 37 GLY D C 1
ATOM 5736 O O . GLY D 1 2 ? 42.392 -37.949 61.184 1.00 30.17 37 GLY D O 1
ATOM 5737 N N . ARG D 1 3 ? 44.417 -38.349 60.224 1.00 24.79 38 ARG D N 1
ATOM 5738 C CA . ARG D 1 3 ? 44.223 -39.781 59.989 1.00 23.53 38 ARG D CA 1
ATOM 5739 C C . ARG D 1 3 ? 42.765 -40.085 59.624 1.00 23.02 38 ARG D C 1
ATOM 5740 O O . ARG D 1 3 ? 42.031 -40.716 60.395 1.00 22.63 38 ARG D O 1
ATOM 5748 N N . PHE D 1 4 ? 42.331 -39.580 58.464 1.00 15.66 39 PHE D N 1
ATOM 5749 C CA . PHE D 1 4 ? 40.970 -39.778 57.986 1.00 14.03 39 PHE D CA 1
ATOM 5750 C C . PHE D 1 4 ? 40.692 -41.230 57.613 1.00 17.24 39 PHE D C 1
ATOM 5751 O O . PHE D 1 4 ? 39.528 -41.590 57.428 1.00 17.09 39 PHE D O 1
ATOM 5759 N N . ASP D 1 5 ? 41.743 -42.096 57.648 1.00 15.53 40 ASP D N 1
ATOM 5760 C CA . ASP D 1 5 ? 41.592 -43.548 57.476 1.00 16.18 40 ASP D CA 1
ATOM 5761 C C . ASP D 1 5 ? 40.806 -44.152 58.675 1.00 17.73 40 ASP D C 1
ATOM 5762 O O . ASP D 1 5 ? 40.290 -45.256 58.559 1.00 17.57 40 ASP D O 1
ATOM 5767 N N . GLN D 1 6 ? 40.678 -43.414 59.799 1.00 12.25 41 GLN D N 1
ATOM 5768 C CA . GLN D 1 6 ? 39.927 -43.900 60.970 1.00 12.32 41 GLN D CA 1
ATOM 5769 C C . GLN D 1 6 ? 38.401 -43.915 60.749 1.00 15.13 41 GLN D C 1
ATOM 5770 O O . GLN D 1 6 ? 37.686 -44.621 61.463 1.00 14.19 41 GLN D O 1
ATOM 5776 N N . TYR D 1 7 ? 37.904 -43.098 59.799 1.00 12.04 42 TYR D N 1
ATOM 5777 C CA . TYR D 1 7 ? 36.466 -42.968 59.569 1.00 10.52 42 TYR D CA 1
ATOM 5778 C C . TYR D 1 7 ? 35.901 -44.072 58.677 1.00 13.16 42 TYR D C 1
ATOM 5779 O O . TYR D 1 7 ? 36.540 -44.412 57.667 1.00 12.78 42 TYR D O 1
ATOM 5788 N N . PRO D 1 8 ? 34.702 -44.599 59.020 1.00 9.60 43 PRO D N 1
ATOM 5789 C CA . PRO D 1 8 ? 34.088 -45.647 58.190 1.00 9.53 43 PRO D CA 1
ATOM 5790 C C . PRO D 1 8 ? 33.450 -45.052 56.940 1.00 12.20 43 PRO D C 1
ATOM 5791 O O . PRO D 1 8 ? 33.371 -43.829 56.815 1.00 10.53 43 PRO D O 1
ATOM 5795 N N . THR D 1 9 ? 32.962 -45.928 56.056 1.00 9.40 44 THR D N 1
ATOM 5796 C CA . THR D 1 9 ? 32.263 -45.543 54.831 1.00 8.77 44 THR D CA 1
ATOM 5797 C C . THR D 1 9 ? 30.789 -45.935 54.988 1.00 12.70 44 THR D C 1
ATOM 5798 O O . THR D 1 9 ? 30.465 -47.051 55.414 1.00 13.31 44 THR D O 1
ATOM 5802 N N . LYS D 1 10 ? 29.901 -45.003 54.645 1.00 8.70 45 LYS D N 1
ATOM 5803 C CA . LYS D 1 10 ? 28.458 -45.164 54.776 1.00 8.43 45 LYS D CA 1
ATOM 5804 C C . LYS D 1 10 ? 27.788 -44.863 53.438 1.00 11.42 45 LYS D C 1
ATOM 5805 O O . LYS D 1 10 ? 28.231 -43.968 52.724 1.00 10.13 45 LYS D O 1
ATOM 5811 N N . LYS D 1 11 ? 26.755 -45.627 53.095 1.00 10.33 46 LYS D N 1
ATOM 5812 C CA . LYS D 1 11 ? 26.000 -45.436 51.862 1.00 9.94 46 LYS D CA 1
ATOM 5813 C C . LYS D 1 11 ? 24.546 -45.114 52.203 1.00 12.63 46 LYS D C 1
ATOM 5814 O O . LYS D 1 11 ? 23.824 -45.980 52.696 1.00 12.74 46 LYS D O 1
ATOM 5820 N N . GLY D 1 12 ? 24.141 -43.871 51.956 1.00 8.96 47 GLY D N 1
ATOM 5821 C CA . GLY D 1 12 ? 22.764 -43.425 52.164 1.00 8.78 47 GLY D CA 1
ATOM 5822 C C . GLY D 1 12 ? 22.441 -42.953 53.565 1.00 11.65 47 GLY D C 1
ATOM 5823 O O . GLY D 1 12 ? 23.181 -43.232 54.519 1.00 9.85 47 GLY D O 1
ATOM 5824 N N . ASP D 1 13 ? 21.313 -42.230 53.690 1.00 9.56 48 ASP D N 1
ATOM 5825 C CA . ASP D 1 13 ? 20.826 -41.663 54.950 1.00 7.76 48 ASP D CA 1
ATOM 5826 C C . ASP D 1 13 ? 20.585 -42.681 56.047 1.00 10.81 48 ASP D C 1
ATOM 5827 O O . ASP D 1 13 ? 20.871 -42.374 57.205 1.00 10.29 48 ASP D O 1
ATOM 5832 N N . PHE D 1 14 ? 20.060 -43.876 55.705 1.00 6.79 49 PHE D N 1
ATOM 5833 C CA . PHE D 1 14 ? 19.846 -44.910 56.742 1.00 7.68 49 PHE D CA 1
ATOM 5834 C C . PHE D 1 14 ? 21.196 -45.314 57.365 1.00 11.17 49 PHE D C 1
ATOM 5835 O O . PHE D 1 14 ? 21.274 -45.431 58.587 1.00 9.84 49 PHE D O 1
ATOM 5843 N N . ALA D 1 15 ? 22.264 -45.451 56.537 1.00 8.30 50 ALA D N 1
ATOM 5844 C CA . ALA D 1 15 ? 23.594 -45.813 57.040 1.00 8.14 50 ALA D CA 1
ATOM 5845 C C . ALA D 1 15 ? 24.198 -44.704 57.874 1.00 10.13 50 ALA D C 1
ATOM 5846 O O . ALA D 1 15 ? 24.777 -44.979 58.929 1.00 6.96 50 ALA D O 1
ATOM 5848 N N . ILE D 1 16 ? 24.041 -43.433 57.427 1.00 8.64 51 ILE D N 1
ATOM 5849 C CA . ILE D 1 16 ? 24.539 -42.279 58.168 1.00 8.70 51 ILE D CA 1
ATOM 5850 C C . ILE D 1 16 ? 23.811 -42.189 59.543 1.00 9.08 51 ILE D C 1
ATOM 5851 O O . ILE D 1 16 ? 24.462 -41.986 60.574 1.00 8.77 51 ILE D O 1
ATOM 5856 N N . ASP D 1 17 ? 22.481 -42.397 59.554 1.00 6.57 52 ASP D N 1
ATOM 5857 C CA . ASP D 1 17 ? 21.692 -42.430 60.794 1.00 6.14 52 ASP D CA 1
ATOM 5858 C C . ASP D 1 17 ? 22.209 -43.530 61.731 1.00 10.47 52 ASP D C 1
ATOM 5859 O O . ASP D 1 17 ? 22.355 -43.280 62.916 1.00 10.48 52 ASP D O 1
ATOM 5864 N N . GLY D 1 18 ? 22.499 -44.713 61.186 1.00 8.69 53 GLY D N 1
ATOM 5865 C CA . GLY D 1 18 ? 23.056 -45.845 61.932 1.00 9.33 53 GLY D CA 1
ATOM 5866 C C . GLY D 1 18 ? 24.346 -45.485 62.646 1.00 12.58 53 GLY D C 1
ATOM 5867 O O . GLY D 1 18 ? 24.527 -45.808 63.824 1.00 10.24 53 GLY D O 1
ATOM 5868 N N . TYR D 1 19 ? 25.204 -44.709 61.964 1.00 10.13 54 TYR D N 1
ATOM 5869 C CA . TYR D 1 19 ? 26.468 -44.235 62.516 1.00 10.67 54 TYR D CA 1
ATOM 5870 C C . TYR D 1 19 ? 26.228 -43.213 63.650 1.00 11.32 54 TYR D C 1
ATOM 5871 O O . TYR D 1 19 ? 26.791 -43.337 64.748 1.00 8.63 54 TYR D O 1
ATOM 5880 N N . LEU D 1 20 ? 25.333 -42.255 63.422 1.00 7.59 55 LEU D N 1
ATOM 5881 C CA . LEU D 1 20 ? 25.076 -41.225 64.427 1.00 6.96 55 LEU D CA 1
ATOM 5882 C C . LEU D 1 20 ? 24.273 -41.728 65.623 1.00 9.05 55 LEU D C 1
ATOM 5883 O O . LEU D 1 20 ? 24.409 -41.157 66.706 1.00 9.58 55 LEU D O 1
ATOM 5888 N N . LEU D 1 21 ? 23.449 -42.774 65.425 1.00 6.08 56 LEU D N 1
ATOM 5889 C CA . LEU D 1 21 ? 22.588 -43.336 66.482 1.00 5.84 56 LEU D CA 1
ATOM 5890 C C . LEU D 1 21 ? 23.283 -44.421 67.305 1.00 10.60 56 LEU D C 1
ATOM 5891 O O . LEU D 1 21 ? 22.664 -45.005 68.209 1.00 9.43 56 LEU D O 1
ATOM 5896 N N . ASP D 1 22 ? 24.580 -44.647 67.015 1.00 8.70 57 ASP D N 1
ATOM 5897 C CA . ASP D 1 22 ? 25.422 -45.534 67.801 1.00 8.47 57 ASP D CA 1
ATOM 5898 C C . ASP D 1 22 ? 26.112 -44.626 68.834 1.00 10.69 57 ASP D C 1
ATOM 5899 O O . ASP D 1 22 ? 27.129 -44.003 68.528 1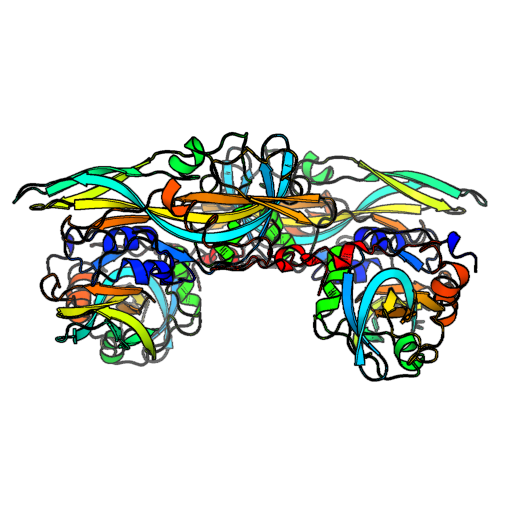.00 11.64 57 ASP D O 1
ATOM 5904 N N . TYR D 1 23 ? 25.539 -44.517 70.041 1.00 8.18 58 TYR D N 1
ATOM 5905 C CA . TYR D 1 23 ? 26.096 -43.672 71.096 1.00 8.83 58 TYR D CA 1
ATOM 5906 C C . TYR D 1 23 ? 27.166 -44.376 71.946 1.00 13.66 58 TYR D C 1
ATOM 5907 O O . TYR D 1 23 ? 27.547 -43.839 72.990 1.00 13.71 58 TYR D O 1
ATOM 5916 N N . SER D 1 24 ? 27.652 -45.567 71.508 1.00 12.11 59 SER D N 1
ATOM 5917 C CA . SER D 1 24 ? 28.708 -46.301 72.237 1.00 13.50 59 SER D CA 1
ATOM 5918 C C . SER D 1 24 ? 30.060 -45.568 72.208 1.00 19.60 59 SER D C 1
ATOM 5919 O O . SER D 1 24 ? 30.880 -45.755 73.110 1.00 19.95 59 SER D O 1
ATOM 5922 N N . SER D 1 25 ? 30.275 -44.703 71.198 1.00 14.92 60 SER D N 1
ATOM 5923 C CA . SER D 1 25 ? 31.489 -43.906 71.080 1.00 14.62 60 SER D CA 1
ATOM 5924 C C . SER D 1 25 ? 31.195 -42.555 70.384 1.00 18.17 60 SER D C 1
ATOM 5925 O O . SER D 1 25 ? 30.222 -42.483 69.628 1.00 16.86 60 SER D O 1
ATOM 5928 N N . PRO D 1 26 ? 31.992 -41.478 70.635 1.00 16.89 61 PRO D N 1
ATOM 5929 C CA . PRO D 1 26 ? 31.725 -40.192 69.958 1.00 17.17 61 PRO D CA 1
ATOM 5930 C C . PRO D 1 26 ? 31.934 -40.296 68.448 1.00 18.70 61 PRO D C 1
ATOM 5931 O O . PRO D 1 26 ? 32.765 -41.081 67.988 1.00 18.44 61 PRO D O 1
ATOM 5935 N N . LYS D 1 27 ? 31.153 -39.541 67.676 1.00 14.12 62 LYS D N 1
ATOM 5936 C CA . LYS D 1 27 ? 31.242 -39.572 66.210 1.00 13.46 62 LYS D CA 1
ATOM 5937 C C . LYS D 1 27 ? 31.587 -38.190 65.675 1.00 17.10 62 LYS D C 1
ATOM 5938 O O . LYS D 1 27 ? 31.109 -37.196 66.223 1.00 18.51 62 LYS D O 1
ATOM 5944 N N . GLN D 1 28 ? 32.433 -38.120 64.618 1.00 12.03 63 GLN D N 1
ATOM 5945 C CA . GLN D 1 28 ? 32.824 -36.842 63.987 1.00 11.43 63 GLN D CA 1
ATOM 5946 C C . GLN D 1 28 ? 32.392 -36.772 62.513 1.00 14.23 63 GLN D C 1
ATOM 5947 O O . GLN D 1 28 ? 32.026 -35.707 62.017 1.00 13.73 63 GLN D O 1
ATOM 5953 N N . GLY D 1 29 ? 32.580 -37.865 61.792 1.00 10.49 64 GLY D N 1
ATOM 5954 C CA . GLY D 1 29 ? 32.302 -37.873 60.359 1.00 9.11 64 GLY D CA 1
ATOM 5955 C C . GLY D 1 29 ? 32.546 -39.218 59.724 1.00 10.87 64 GLY D C 1
ATOM 5956 O O . GLY D 1 29 ? 33.017 -40.166 60.370 1.00 10.56 64 GLY D O 1
ATOM 5957 N N . CYS D 1 30 ? 32.162 -39.325 58.484 1.00 6.31 65 CYS D N 1
ATOM 5958 C CA . CYS D 1 30 ? 32.266 -40.576 57.746 1.00 8.37 65 CYS D CA 1
ATOM 5959 C C . CYS D 1 30 ? 32.442 -40.305 56.278 1.00 11.02 65 CYS D C 1
ATOM 5960 O O . CYS D 1 30 ? 31.960 -39.293 55.767 1.00 8.42 65 CYS D O 1
ATOM 5963 N N . TRP D 1 31 ? 33.124 -41.226 55.599 1.00 9.00 66 TRP D N 1
ATOM 5964 C CA . TRP D 1 31 ? 33.233 -41.191 54.146 1.00 7.81 66 TRP D CA 1
ATOM 5965 C C . TRP D 1 31 ? 31.868 -41.624 53.627 1.00 10.57 66 TRP D C 1
ATOM 5966 O O . TRP D 1 31 ? 31.180 -42.431 54.256 1.00 10.64 66 TRP D O 1
ATOM 5977 N N . VAL D 1 32 ? 31.457 -41.064 52.491 1.00 6.99 67 VAL D N 1
ATOM 5978 C CA . VAL D 1 32 ? 30.148 -41.366 51.916 1.00 6.80 67 VAL D CA 1
ATOM 5979 C C . VAL D 1 32 ? 30.373 -42.050 50.575 1.00 9.58 67 VAL D C 1
ATOM 5980 O O . VAL D 1 32 ? 31.133 -41.530 49.748 1.00 8.77 67 VAL D O 1
ATOM 5984 N N . ASP D 1 33 ? 29.697 -43.189 50.367 1.00 7.48 68 ASP D N 1
ATOM 5985 C CA . ASP D 1 33 ? 29.734 -43.936 49.107 1.00 6.97 68 ASP D CA 1
ATOM 5986 C C . ASP D 1 33 ? 28.510 -43.418 48.340 1.00 10.89 68 ASP D C 1
ATOM 5987 O O . ASP D 1 33 ? 27.366 -43.715 48.706 1.00 10.26 68 ASP D O 1
ATOM 5992 N N . GLY D 1 34 ? 28.762 -42.580 47.351 1.00 8.45 69 GLY D N 1
ATOM 5993 C CA . GLY D 1 34 ? 27.695 -41.993 46.546 1.00 7.98 69 GLY D CA 1
ATOM 5994 C C . GLY D 1 34 ? 27.991 -42.094 45.069 1.00 10.28 69 GLY D C 1
ATOM 5995 O O . GLY D 1 34 ? 29.126 -42.384 44.677 1.00 9.05 69 GLY D O 1
ATOM 5996 N N . ILE D 1 35 ? 26.968 -41.829 44.240 1.00 6.37 70 ILE D N 1
ATOM 5997 C CA . ILE D 1 35 ? 27.110 -41.883 42.778 1.00 6.37 70 ILE D CA 1
ATOM 5998 C C . ILE D 1 35 ? 27.765 -40.624 42.211 1.00 8.73 70 ILE D C 1
ATOM 5999 O O . ILE D 1 35 ? 27.718 -39.569 42.842 1.00 7.89 70 ILE D O 1
ATOM 6004 N N . THR D 1 36 ? 28.293 -40.717 40.978 1.00 5.23 71 THR D N 1
ATOM 6005 C CA . THR D 1 36 ? 28.828 -39.558 40.276 1.00 5.49 71 THR D CA 1
ATOM 6006 C C . THR D 1 36 ? 27.764 -39.085 39.271 1.00 7.64 71 THR D C 1
ATOM 6007 O O . THR D 1 36 ? 27.134 -39.916 38.604 1.00 8.29 71 THR D O 1
ATOM 6011 N N . VAL D 1 37 ? 27.558 -37.779 39.196 1.00 4.84 72 VAL D N 1
ATOM 6012 C CA . VAL D 1 37 ? 26.651 -37.154 38.208 1.00 5.68 72 VAL D CA 1
ATOM 6013 C C . VAL D 1 37 ? 27.446 -36.181 37.354 1.00 9.92 72 VAL D C 1
ATOM 6014 O O . VAL D 1 37 ? 28.591 -35.842 37.708 1.00 9.26 72 VAL D O 1
ATOM 6018 N N . TYR D 1 38 ? 26.851 -35.712 36.235 1.00 6.49 73 TYR D N 1
ATOM 6019 C CA . TYR D 1 38 ? 27.535 -34.762 35.344 1.00 7.59 73 TYR D CA 1
ATOM 6020 C C . TYR D 1 38 ? 26.561 -33.688 34.922 1.00 9.61 73 TYR D C 1
ATOM 6021 O O . TYR D 1 38 ? 25.463 -34.000 34.470 1.00 8.35 73 TYR D O 1
ATOM 6030 N N . GLY D 1 39 ? 27.018 -32.453 34.987 1.00 8.07 74 GLY D N 1
ATOM 6031 C CA . GLY D 1 39 ? 26.255 -31.282 34.574 1.00 9.42 74 GLY D CA 1
ATOM 6032 C C . GLY D 1 39 ? 26.996 -30.000 34.869 1.00 13.39 74 GLY D C 1
ATOM 6033 O O . GLY D 1 39 ? 28.126 -30.021 35.377 1.00 12.43 74 GLY D O 1
ATOM 6034 N N . ASP D 1 40 ? 26.366 -28.872 34.533 1.00 9.85 75 ASP D N 1
ATOM 6035 C CA . ASP D 1 40 ? 26.944 -27.564 34.733 1.00 9.64 75 ASP D CA 1
ATOM 6036 C C . ASP D 1 40 ? 27.101 -27.122 36.167 1.00 13.25 75 ASP D C 1
ATOM 6037 O O . ASP D 1 40 ? 26.219 -27.338 37.005 1.00 11.34 75 ASP D O 1
ATOM 6042 N N . ILE D 1 41 ? 28.233 -26.446 36.423 1.00 8.38 76 ILE D N 1
ATOM 6043 C CA . ILE D 1 41 ? 28.534 -25.684 37.609 1.00 7.86 76 ILE D CA 1
ATOM 6044 C C . ILE D 1 41 ? 29.186 -24.384 37.111 1.00 13.33 76 ILE D C 1
ATOM 6045 O O . ILE D 1 41 ? 30.071 -24.420 36.239 1.00 11.79 76 ILE D O 1
ATOM 6050 N N . TYR D 1 42 ? 28.718 -23.253 37.641 1.00 10.91 77 TYR D N 1
ATOM 6051 C CA . TYR D 1 42 ? 29.236 -21.942 37.309 1.00 11.44 77 TYR D CA 1
ATOM 6052 C C . TYR D 1 42 ? 30.409 -21.602 38.230 1.00 13.40 77 TYR D C 1
ATOM 6053 O O . TYR D 1 42 ? 30.242 -21.533 39.446 1.00 12.26 77 TYR D O 1
ATOM 6062 N N . ILE D 1 43 ? 31.600 -21.368 37.646 1.00 10.49 78 ILE D N 1
ATOM 6063 C CA . ILE D 1 43 ? 32.789 -20.997 38.417 1.00 9.98 78 ILE D CA 1
ATOM 6064 C C . ILE D 1 43 ? 33.498 -19.862 37.667 1.00 14.11 78 ILE D C 1
ATOM 6065 O O . ILE D 1 43 ? 33.875 -20.040 36.507 1.00 13.57 78 ILE D O 1
ATOM 6070 N N . GLY D 1 44 ? 33.657 -18.734 38.340 1.00 13.36 79 GLY D N 1
ATOM 6071 C CA . GLY D 1 44 ? 34.364 -17.575 37.814 1.00 14.29 79 GLY D CA 1
ATOM 6072 C C . GLY D 1 44 ? 33.537 -16.778 36.832 1.00 19.46 79 GLY D C 1
ATOM 6073 O O . GLY D 1 44 ? 32.781 -15.892 37.234 1.00 19.73 79 GLY D O 1
ATOM 6074 N N . LYS D 1 45 ? 33.639 -17.128 35.551 1.00 18.11 80 LYS D N 1
ATOM 6075 C CA . LYS D 1 45 ? 32.988 -16.386 34.474 1.00 18.69 80 LYS D CA 1
ATOM 6076 C C . LYS D 1 45 ? 32.037 -17.185 33.600 1.00 22.04 80 LYS D C 1
ATOM 6077 O O . LYS D 1 45 ? 31.396 -16.587 32.729 1.00 23.47 80 LYS D O 1
ATOM 6083 N N . GLN D 1 46 ? 31.950 -18.522 33.779 1.00 15.15 81 GLN D N 1
ATOM 6084 C CA . GLN D 1 46 ? 31.097 -19.368 32.944 1.00 13.94 81 GLN D CA 1
ATOM 6085 C C . GLN D 1 46 ? 30.724 -20.683 33.614 1.00 17.15 81 GLN D C 1
ATOM 6086 O O . GLN D 1 46 ? 31.318 -21.059 34.624 1.00 15.43 81 GLN D O 1
ATOM 6092 N N . ASN D 1 47 ? 29.821 -21.424 32.962 1.00 15.01 82 ASN D N 1
ATOM 6093 C CA . ASN D 1 47 ? 29.465 -22.776 33.350 1.00 14.23 82 ASN D CA 1
ATOM 6094 C C . ASN D 1 47 ? 30.538 -23.709 32.813 1.00 16.23 82 ASN D C 1
ATOM 6095 O O . ASN D 1 47 ? 31.082 -23.486 31.723 1.00 15.32 82 ASN D O 1
ATOM 6100 N N . TRP D 1 48 ? 30.824 -24.763 33.574 1.00 11.39 83 TRP D N 1
ATOM 6101 C CA . TRP D 1 48 ? 31.762 -25.828 33.219 1.00 10.75 83 TRP D CA 1
ATOM 6102 C C . TRP D 1 48 ? 31.044 -27.163 33.397 1.00 12.94 83 TRP D C 1
ATOM 6103 O O . TRP D 1 48 ? 30.308 -27.327 34.377 1.00 13.58 83 TRP D O 1
ATOM 6114 N N . GLY D 1 49 ? 31.286 -28.100 32.487 1.00 8.77 84 GLY D N 1
ATOM 6115 C CA . GLY D 1 49 ? 30.764 -29.457 32.577 1.00 8.61 84 GLY D CA 1
ATOM 6116 C C . GLY D 1 49 ? 31.511 -30.152 33.698 1.00 11.57 84 GLY D C 1
ATOM 6117 O O . GLY D 1 49 ? 32.728 -30.364 33.597 1.00 9.11 84 GLY D O 1
ATOM 6118 N N . THR D 1 50 ? 30.804 -30.459 34.791 1.00 7.64 85 THR D N 1
ATOM 6119 C CA . THR D 1 50 ? 31.438 -30.964 36.008 1.00 7.30 85 THR D CA 1
ATOM 6120 C C . THR D 1 50 ? 30.919 -32.308 36.476 1.00 10.25 85 THR D C 1
ATOM 6121 O O . THR D 1 50 ? 29.705 -32.531 36.468 1.00 9.75 85 THR D O 1
ATOM 6125 N N . TYR D 1 51 ? 31.844 -33.192 36.915 1.00 6.74 86 TYR D N 1
ATOM 6126 C CA . TYR D 1 51 ? 31.494 -34.476 37.541 1.00 6.22 86 TYR D CA 1
ATOM 6127 C C . TYR D 1 51 ? 31.400 -34.192 39.046 1.00 8.69 86 TYR D C 1
ATOM 6128 O O . TYR D 1 51 ? 32.311 -33.567 39.603 1.00 6.84 86 TYR D O 1
ATOM 6137 N N . THR D 1 52 ? 30.326 -34.648 39.702 1.00 3.96 87 THR D N 1
ATOM 6138 C CA . THR D 1 52 ? 30.151 -34.398 41.138 1.00 4.55 87 THR D CA 1
ATOM 6139 C C . THR D 1 52 ? 29.793 -35.693 41.806 1.00 7.06 87 THR D C 1
ATOM 6140 O O . THR D 1 52 ? 28.995 -36.448 41.268 1.00 6.56 87 THR D O 1
ATOM 6144 N N . ARG D 1 53 ? 30.352 -35.965 42.989 1.00 3.82 88 ARG D N 1
ATOM 6145 C CA . ARG D 1 53 ? 29.909 -37.129 43.755 1.00 3.75 88 ARG D CA 1
ATOM 6146 C C . ARG D 1 53 ? 30.015 -36.800 45.245 1.00 6.03 88 ARG D C 1
ATOM 6147 O O . ARG D 1 53 ? 30.896 -36.028 45.633 1.00 5.44 88 ARG D O 1
ATOM 6155 N N . PRO D 1 54 ? 29.145 -37.370 46.101 1.00 4.58 89 PRO D N 1
ATOM 6156 C CA . PRO D 1 54 ? 29.312 -37.151 47.547 1.00 4.40 89 PRO D CA 1
ATOM 6157 C C . PRO D 1 54 ? 30.558 -37.906 48.010 1.00 5.99 89 PRO D C 1
ATOM 6158 O O . PRO D 1 54 ? 30.849 -38.988 47.479 1.00 5.99 89 PRO D O 1
ATOM 6162 N N . VAL D 1 55 ? 31.296 -37.349 48.982 1.00 3.28 90 VAL D N 1
ATOM 6163 C CA . VAL D 1 55 ? 32.495 -38.029 49.475 1.00 3.66 90 VAL D CA 1
ATOM 6164 C C . VAL D 1 55 ? 32.603 -38.106 50.983 1.00 7.21 90 VAL D C 1
ATOM 6165 O O . VAL D 1 55 ? 33.299 -38.998 51.478 1.00 7.23 90 VAL D O 1
ATOM 6169 N N . PHE D 1 56 ? 32.004 -37.140 51.707 1.00 4.22 91 PHE D N 1
ATOM 6170 C CA . PHE D 1 56 ? 32.173 -37.118 53.162 1.00 4.18 91 PHE D CA 1
ATOM 6171 C C . PHE D 1 56 ? 30.978 -36.493 53.842 1.00 8.25 91 PHE D C 1
ATOM 6172 O O . PHE D 1 56 ? 30.239 -35.729 53.223 1.00 7.59 91 PHE D O 1
ATOM 6180 N N . ALA D 1 57 ? 30.776 -36.813 55.117 1.00 5.27 92 ALA D N 1
ATOM 6181 C CA . ALA D 1 57 ? 29.704 -36.168 55.890 1.00 4.92 92 ALA D CA 1
ATOM 6182 C C . ALA D 1 57 ? 30.273 -35.960 57.263 1.00 8.98 92 ALA D C 1
ATOM 6183 O O . ALA D 1 57 ? 30.931 -36.870 57.797 1.00 8.87 92 ALA D O 1
ATOM 6185 N N . TYR D 1 58 ? 30.088 -34.766 57.829 1.00 5.53 93 TYR D N 1
ATOM 6186 C CA . TYR D 1 58 ? 30.645 -34.514 59.162 1.00 4.50 93 TYR D CA 1
ATOM 6187 C C . TYR D 1 58 ? 29.756 -33.606 59.983 1.00 7.70 93 TYR D C 1
ATOM 6188 O O . TYR D 1 58 ? 28.849 -32.965 59.455 1.00 6.61 93 TYR D O 1
ATOM 6197 N N . LEU D 1 59 ? 30.036 -33.551 61.287 1.00 5.76 94 LEU D N 1
ATOM 6198 C CA . LEU D 1 59 ? 29.227 -32.731 62.173 1.00 4.92 94 LEU D CA 1
ATOM 6199 C C . LEU D 1 59 ? 29.928 -31.394 62.378 1.00 9.70 94 LEU D C 1
ATOM 6200 O O . LEU D 1 59 ? 31.066 -31.350 62.871 1.00 9.11 94 LEU D O 1
ATOM 6205 N N . GLN D 1 60 ? 29.262 -30.302 62.002 1.00 7.63 95 GLN D N 1
ATOM 6206 C CA . GLN D 1 60 ? 29.878 -28.994 62.236 1.00 7.60 95 GLN D CA 1
ATOM 6207 C C . GLN D 1 60 ? 29.289 -28.337 63.471 1.00 11.01 95 GLN D C 1
ATOM 6208 O O . GLN D 1 60 ? 28.084 -28.415 63.703 1.00 9.28 95 GLN D O 1
ATOM 6214 N N . TYR D 1 61 ? 30.151 -27.688 64.246 1.00 8.17 96 TYR D N 1
ATOM 6215 C CA . TYR D 1 61 ? 29.781 -27.024 65.495 1.00 8.12 96 TYR D CA 1
ATOM 6216 C C . TYR D 1 61 ? 28.705 -25.950 65.313 1.00 11.53 96 TYR D C 1
ATOM 6217 O O . TYR D 1 61 ? 28.800 -25.135 64.391 1.00 11.97 96 TYR D O 1
ATOM 6226 N N . VAL D 1 62 ? 27.682 -25.954 66.198 1.00 9.79 97 VAL D N 1
ATOM 6227 C CA . VAL D 1 62 ? 26.631 -24.937 66.214 1.00 8.86 97 VAL D CA 1
ATOM 6228 C C . VAL D 1 62 ? 26.811 -24.120 67.508 1.00 13.74 97 VAL D C 1
ATOM 6229 O O . VAL D 1 62 ? 27.109 -22.937 67.437 1.00 13.97 97 VAL D O 1
ATOM 6233 N N . GLU D 1 63 ? 26.681 -24.759 68.682 1.00 10.70 98 GLU D N 1
ATOM 6234 C CA . GLU D 1 63 ? 26.848 -24.081 69.974 1.00 11.41 98 GLU D CA 1
ATOM 6235 C C . GLU D 1 63 ? 26.915 -25.057 71.140 1.00 14.93 98 GLU D C 1
ATOM 6236 O O . GLU D 1 63 ? 26.692 -26.254 70.971 1.00 11.76 98 GLU D O 1
ATOM 6242 N N . THR D 1 64 ? 27.228 -24.519 72.330 1.00 11.99 99 THR D N 1
ATOM 6243 C CA . THR D 1 64 ? 27.304 -25.275 73.568 1.00 11.98 99 THR D CA 1
ATOM 6244 C C . THR D 1 64 ? 26.376 -24.588 74.559 1.00 15.15 99 THR D C 1
ATOM 6245 O O . THR D 1 64 ? 26.292 -23.358 74.574 1.00 14.56 99 THR D O 1
ATOM 6249 N N . ILE D 1 65 ? 25.648 -25.379 75.352 1.00 10.89 100 ILE D N 1
ATOM 6250 C CA . ILE D 1 65 ? 24.730 -24.833 76.352 1.00 10.34 100 ILE D CA 1
ATOM 6251 C C . ILE D 1 65 ? 24.784 -25.663 77.629 1.00 11.02 100 ILE D C 1
ATOM 6252 O O . ILE D 1 65 ? 24.791 -26.896 77.557 1.00 8.75 100 ILE D O 1
ATOM 6257 N N . SER D 1 66 ? 24.812 -24.979 78.790 1.00 6.80 101 SER D N 1
ATOM 6258 C CA A SER D 1 66 ? 24.777 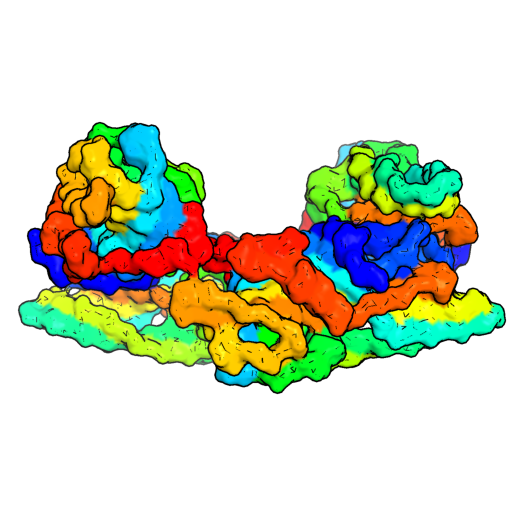-25.615 80.103 0.76 6.46 101 SER D CA 1
ATOM 6259 C CA B SER D 1 66 ? 24.773 -25.618 80.100 0.24 6.61 101 SER D CA 1
ATOM 6260 C C . SER D 1 66 ? 23.433 -25.246 80.724 1.00 11.14 101 SER D C 1
ATOM 6261 O O . SER D 1 66 ? 23.036 -24.083 80.651 1.00 10.50 101 SER D O 1
ATOM 6266 N N . ILE D 1 67 ? 22.702 -26.238 81.264 1.00 8.59 102 ILE D N 1
ATOM 6267 C CA . ILE D 1 67 ? 21.363 -26.016 81.839 1.00 7.79 102 ILE D CA 1
ATOM 6268 C C . ILE D 1 67 ? 21.376 -26.504 83.276 1.00 11.22 102 ILE D C 1
ATOM 6269 O O . ILE D 1 67 ? 21.883 -27.599 83.519 1.00 11.17 102 ILE D O 1
ATOM 6274 N N . PRO D 1 68 ? 20.865 -25.714 84.253 1.00 9.46 103 PRO D N 1
ATOM 6275 C CA . PRO D 1 68 ? 20.927 -26.172 85.651 1.00 10.60 103 PRO D CA 1
ATOM 6276 C C . PRO D 1 68 ? 19.933 -27.281 85.959 1.00 13.72 103 PRO D C 1
ATOM 6277 O O . PRO D 1 68 ? 18.979 -27.494 85.205 1.00 11.89 103 PRO D O 1
ATOM 6281 N N . GLN D 1 69 ? 20.136 -27.940 87.110 1.00 12.88 104 GLN D N 1
ATOM 6282 C CA . GLN D 1 69 ? 19.242 -28.969 87.653 1.00 12.58 104 GLN D CA 1
ATOM 6283 C C . GLN D 1 69 ? 17.844 -28.335 87.800 1.00 15.29 104 GLN D C 1
ATOM 6284 O O . GLN D 1 69 ? 17.738 -27.143 88.103 1.00 14.32 104 GLN D O 1
ATOM 6290 N N . ASN D 1 70 ? 16.784 -29.122 87.535 1.00 12.76 105 ASN D N 1
ATOM 6291 C CA . ASN D 1 70 ? 15.375 -28.712 87.667 1.00 12.48 105 ASN D CA 1
ATOM 6292 C C . ASN D 1 70 ? 14.945 -27.596 86.695 1.00 17.38 105 ASN D C 1
ATOM 6293 O O . ASN D 1 70 ? 13.900 -26.982 86.900 1.00 18.40 105 ASN D O 1
ATOM 6298 N N . VAL D 1 71 ? 15.721 -27.358 85.625 1.00 11.24 106 VAL D N 1
ATOM 6299 C CA . VAL D 1 71 ? 15.361 -26.370 84.617 1.00 10.28 106 VAL D CA 1
ATOM 6300 C C . VAL D 1 71 ? 15.043 -27.065 83.292 1.00 14.48 106 VAL D C 1
ATOM 6301 O O . VAL D 1 71 ? 15.842 -27.873 82.808 1.00 13.75 106 VAL D O 1
ATOM 6305 N N . THR D 1 72 ? 13.874 -26.751 82.726 1.00 12.07 107 THR D N 1
ATOM 6306 C CA . THR D 1 72 ? 13.441 -27.174 81.391 1.00 11.77 107 THR D CA 1
ATOM 6307 C C . THR D 1 72 ? 13.284 -25.888 80.576 1.00 16.93 107 THR D C 1
ATOM 6308 O O . THR D 1 72 ? 12.639 -24.944 81.038 1.00 17.10 107 THR D O 1
ATOM 6312 N N . THR D 1 73 ? 13.857 -25.848 79.371 1.00 13.08 108 THR D N 1
ATOM 6313 C CA . THR D 1 73 ? 13.768 -24.656 78.523 1.00 13.18 108 THR D CA 1
ATOM 6314 C C . THR D 1 73 ? 13.696 -25.046 77.063 1.00 17.72 108 THR D C 1
ATOM 6315 O O . THR D 1 73 ? 14.259 -26.068 76.673 1.00 17.73 108 THR D O 1
ATOM 6319 N N . THR D 1 74 ? 13.018 -24.227 76.256 1.00 15.49 109 THR D N 1
ATOM 6320 C CA . THR D 1 74 ? 12.983 -24.451 74.817 1.00 14.67 109 THR D CA 1
ATOM 6321 C C . THR D 1 74 ? 14.123 -23.603 74.262 1.00 18.33 109 THR D C 1
ATOM 6322 O O . THR D 1 74 ? 14.041 -22.371 74.256 1.00 16.73 109 THR D O 1
ATOM 6326 N N . LEU D 1 75 ? 15.224 -24.255 73.879 1.00 14.71 110 LEU D N 1
ATOM 6327 C CA . LEU D 1 75 ? 16.385 -23.546 73.364 1.00 14.73 110 LEU D CA 1
ATOM 6328 C C . LEU D 1 75 ? 16.218 -23.258 71.885 1.00 16.24 110 LEU D C 1
ATOM 6329 O O . LEU D 1 75 ? 15.852 -24.157 71.144 1.00 14.29 110 LEU D O 1
ATOM 6334 N N . SER D 1 76 ? 16.481 -22.004 71.464 1.00 13.91 111 SER D N 1
ATOM 6335 C CA . SER D 1 76 ? 16.474 -21.567 70.068 1.00 14.14 111 SER D CA 1
ATOM 6336 C C . SER D 1 76 ? 17.946 -21.453 69.664 1.00 17.32 111 SER D C 1
ATOM 6337 O O . SER D 1 76 ? 18.761 -20.921 70.424 1.00 17.53 111 SER D O 1
ATOM 6340 N N . TYR D 1 77 ? 18.284 -21.946 68.481 1.00 12.79 112 TYR D N 1
ATOM 6341 C CA . TYR D 1 77 ? 19.655 -21.890 67.951 1.00 12.08 112 TYR D CA 1
ATOM 6342 C C . TYR D 1 77 ? 19.580 -21.760 66.445 1.00 15.60 112 TYR D C 1
ATOM 6343 O O . TYR D 1 77 ? 18.546 -22.081 65.840 1.00 15.10 112 TYR D O 1
ATOM 6352 N N . GLN D 1 78 ? 20.658 -21.264 65.837 1.00 12.35 113 GLN D N 1
ATOM 6353 C CA . GLN D 1 78 ? 20.673 -21.043 64.403 1.00 11.72 113 GLN D CA 1
ATOM 6354 C C . GLN D 1 78 ? 21.263 -22.219 63.644 1.00 13.50 113 GLN D C 1
ATOM 6355 O O . GLN D 1 78 ? 22.388 -22.625 63.926 1.00 15.28 113 GLN D O 1
ATOM 6361 N N . LEU D 1 79 ? 20.515 -22.743 62.674 1.00 10.35 114 LEU D N 1
ATOM 6362 C CA . LEU D 1 79 ? 21.015 -23.770 61.754 1.00 9.98 114 LEU D CA 1
ATOM 6363 C C . LEU D 1 79 ? 21.075 -23.091 60.398 1.00 15.17 114 LEU D C 1
ATOM 6364 O O . LEU D 1 79 ? 20.591 -21.959 60.259 1.00 15.41 114 LEU D O 1
ATOM 6369 N N . THR D 1 80 ? 21.693 -23.736 59.404 1.00 10.76 115 THR D N 1
ATOM 6370 C CA . THR D 1 80 ? 21.758 -23.148 58.076 1.00 9.49 115 THR D CA 1
ATOM 6371 C C . THR D 1 80 ? 21.291 -24.123 57.008 1.00 12.10 115 THR D C 1
ATOM 6372 O O . THR D 1 80 ? 21.306 -25.345 57.202 1.00 10.26 115 THR D O 1
ATOM 6376 N N . LYS D 1 81 ? 20.859 -23.574 55.878 1.00 9.17 116 LYS D N 1
ATOM 6377 C CA . LYS D 1 81 ? 20.462 -24.351 54.714 1.00 9.50 116 LYS D CA 1
ATOM 6378 C C . LYS D 1 81 ? 21.267 -23.849 53.519 1.00 13.32 116 LYS D C 1
ATOM 6379 O O . LYS D 1 81 ? 21.701 -22.695 53.528 1.00 13.06 116 LYS D O 1
ATOM 6385 N N . GLY D 1 82 ? 21.464 -24.723 52.533 1.00 10.58 117 GLY D N 1
ATOM 6386 C CA . GLY D 1 82 ? 22.238 -24.440 51.324 1.00 9.15 117 GLY D CA 1
ATOM 6387 C C . GLY D 1 82 ? 23.707 -24.703 51.553 1.00 11.02 117 GLY D C 1
ATOM 6388 O O . GLY D 1 82 ? 24.065 -25.469 52.451 1.00 9.55 117 GLY D O 1
ATOM 6389 N N . HIS D 1 83 ? 24.590 -24.049 50.773 1.00 8.02 118 HIS D N 1
ATOM 6390 C CA . HIS D 1 83 ? 26.024 -24.220 51.024 1.00 8.44 118 HIS D CA 1
ATOM 6391 C C . HIS D 1 83 ? 26.380 -23.765 52.459 1.00 11.69 118 HIS D C 1
ATOM 6392 O O . HIS D 1 83 ? 25.712 -22.881 53.031 1.00 11.10 118 HIS D O 1
ATOM 6399 N N . THR D 1 84 ? 27.402 -24.399 53.071 1.00 8.08 119 THR D N 1
ATOM 6400 C CA . THR D 1 84 ? 27.791 -24.026 54.440 1.00 7.63 119 THR D CA 1
ATOM 6401 C C . THR D 1 84 ? 28.407 -22.624 54.472 1.00 12.96 119 THR D C 1
ATOM 6402 O O . THR D 1 84 ? 28.962 -22.187 53.458 1.00 12.10 119 THR D O 1
ATOM 6406 N N . ARG D 1 85 ? 28.363 -21.962 55.647 1.00 10.81 120 ARG D N 1
ATOM 6407 C CA . ARG D 1 85 ? 28.970 -20.636 55.845 1.00 11.94 120 ARG D CA 1
ATOM 6408 C C . ARG D 1 85 ? 30.480 -20.758 55.569 1.00 14.28 120 ARG D C 1
ATOM 6409 O O . ARG D 1 85 ? 31.038 -19.918 54.863 1.00 14.75 120 ARG D O 1
ATOM 6417 N N . SER D 1 86 ? 31.117 -21.852 56.057 1.00 10.71 121 SER D N 1
ATOM 6418 C CA . SER D 1 86 ? 32.546 -22.095 55.828 1.00 9.29 121 SER D CA 1
ATOM 6419 C C . SER D 1 86 ? 32.868 -22.208 54.331 1.00 11.30 121 SER D C 1
ATOM 6420 O O . SER D 1 86 ? 33.870 -21.635 53.898 1.00 11.87 121 SER D O 1
ATOM 6423 N N . PHE D 1 87 ? 32.048 -22.936 53.544 1.00 8.79 122 PHE D N 1
ATOM 6424 C CA . PHE D 1 87 ? 32.297 -23.048 52.098 1.00 10.09 122 PHE D CA 1
ATOM 6425 C C . PHE D 1 87 ? 32.223 -21.656 51.452 1.00 18.05 122 PHE D C 1
ATOM 6426 O O . PHE D 1 87 ? 33.146 -21.280 50.728 1.00 16.51 122 PHE D O 1
ATOM 6434 N N . GLU D 1 88 ? 31.134 -20.905 51.721 1.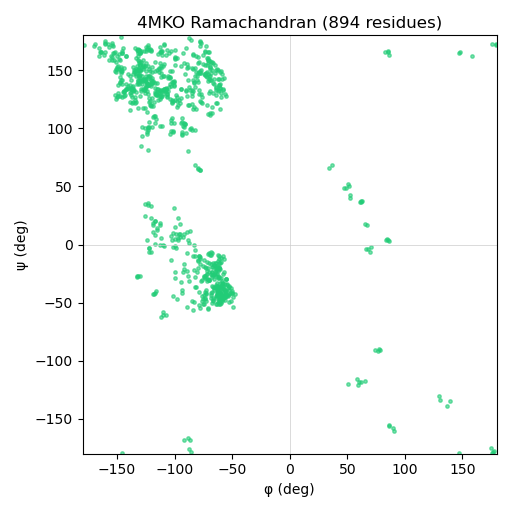00 16.04 123 GLU D N 1
ATOM 6435 C CA . GLU D 1 88 ? 30.931 -19.551 51.169 1.00 17.30 123 GLU D CA 1
ATOM 6436 C C . GLU D 1 88 ? 32.071 -18.601 51.488 1.00 23.05 123 GLU D C 1
ATOM 6437 O O . GLU D 1 88 ? 32.482 -17.842 50.608 1.00 24.64 123 GLU D O 1
ATOM 6443 N N . THR D 1 89 ? 32.577 -18.641 52.735 1.00 19.41 124 THR D N 1
ATOM 6444 C CA . THR D 1 89 ? 33.680 -17.802 53.207 1.00 20.44 124 THR D CA 1
ATOM 6445 C C . THR D 1 89 ? 34.994 -18.173 52.488 1.00 26.06 124 THR D C 1
ATOM 6446 O O . THR D 1 89 ? 35.779 -17.286 52.152 1.00 27.80 124 THR D O 1
ATOM 6450 N N . SER D 1 90 ? 35.201 -19.470 52.216 1.00 20.46 125 SER D N 1
ATOM 6451 C CA . SER D 1 90 ? 36.415 -19.994 51.581 1.00 19.43 125 SER D CA 1
ATOM 6452 C C . SER D 1 90 ? 36.535 -19.767 50.061 1.00 22.07 125 SER D C 1
ATOM 6453 O O . SER D 1 90 ? 37.664 -19.666 49.581 1.00 22.30 125 SER D O 1
ATOM 6456 N N . VAL D 1 91 ? 35.408 -19.723 49.309 1.00 17.99 126 VAL D N 1
ATOM 6457 C CA A VAL D 1 91 ? 35.444 -19.548 47.843 0.45 17.45 126 VAL D CA 1
ATOM 6458 C CA B VAL D 1 91 ? 35.431 -19.564 47.851 0.55 17.60 126 VAL D CA 1
ATOM 6459 C C . VAL D 1 91 ? 35.867 -18.131 47.467 1.00 21.26 126 VAL D C 1
ATOM 6460 O O . VAL D 1 91 ? 35.435 -17.171 48.090 1.00 20.31 126 VAL D O 1
ATOM 6467 N N . ASN D 1 92 ? 36.740 -18.010 46.460 1.00 18.28 127 ASN D N 1
ATOM 6468 C CA . ASN D 1 92 ? 37.259 -16.727 46.005 1.00 18.53 127 ASN D CA 1
ATOM 6469 C C . ASN D 1 92 ? 36.549 -16.211 44.749 1.00 25.09 127 ASN D C 1
ATOM 6470 O O . ASN D 1 92 ? 36.468 -14.998 44.544 1.00 27.69 127 ASN D O 1
ATOM 6475 N N . ALA D 1 93 ? 36.046 -17.121 43.917 1.00 19.88 128 ALA D N 1
ATOM 6476 C CA . ALA D 1 93 ? 35.398 -16.774 42.655 1.00 18.90 128 ALA D CA 1
ATOM 6477 C C . ALA D 1 93 ? 33.877 -16.777 42.759 1.00 20.58 128 ALA D C 1
ATOM 6478 O O . ALA D 1 93 ? 33.319 -17.321 43.721 1.00 18.50 128 ALA D O 1
ATOM 6480 N N . LYS D 1 94 ? 33.202 -16.212 41.738 1.00 17.01 129 LYS D N 1
ATOM 6481 C CA . LYS D 1 94 ? 31.746 -16.277 41.635 1.00 16.45 129 LYS D CA 1
ATOM 6482 C C . LYS D 1 94 ? 31.434 -17.792 41.474 1.00 17.52 129 LYS D C 1
ATOM 6483 O O . LYS D 1 94 ? 32.136 -18.497 40.737 1.00 16.74 129 LYS D O 1
ATOM 6489 N N . TYR D 1 95 ? 30.453 -18.300 42.239 1.00 13.08 130 TYR D N 1
ATOM 6490 C CA . TYR D 1 95 ? 30.148 -19.729 42.247 1.00 13.22 130 TYR D CA 1
ATOM 6491 C C . TYR D 1 95 ? 28.657 -19.967 42.416 1.00 16.98 130 TYR D C 1
ATOM 6492 O O . TYR D 1 95 ? 28.053 -19.406 43.331 1.00 17.49 130 TYR D O 1
ATOM 6501 N N . SER D 1 96 ? 28.083 -20.828 41.558 1.00 13.37 131 SER D N 1
ATOM 6502 C CA A SER D 1 96 ? 26.666 -21.201 41.637 0.75 12.84 131 SER D CA 1
ATOM 6503 C CA B SER D 1 96 ? 26.657 -21.167 41.595 0.25 12.83 131 SER D CA 1
ATOM 6504 C C . SER D 1 96 ? 26.360 -22.497 40.920 1.00 15.72 131 SER D C 1
ATOM 6505 O O . SER D 1 96 ? 27.032 -22.866 39.944 1.00 14.87 131 SER D O 1
ATOM 6510 N N . VAL D 1 97 ? 25.328 -23.200 41.408 1.00 11.73 132 VAL D N 1
ATOM 6511 C CA . VAL D 1 97 ? 24.885 -24.442 40.801 1.00 11.81 132 VAL D CA 1
ATOM 6512 C C . VAL D 1 97 ? 23.361 -24.464 40.777 1.00 15.13 132 VAL D C 1
ATOM 6513 O O . VAL D 1 97 ? 22.720 -24.076 41.760 1.00 14.63 132 VAL D O 1
ATOM 6517 N N . GLY D 1 98 ? 22.818 -24.918 39.653 1.00 12.84 133 GLY D N 1
ATOM 6518 C CA . GLY D 1 98 ? 21.386 -25.097 39.463 1.00 12.71 133 GLY D CA 1
ATOM 6519 C C . GLY D 1 98 ? 20.852 -26.172 40.397 1.00 15.46 133 GLY D C 1
ATOM 6520 O O . GLY D 1 98 ? 21.583 -27.082 40.805 1.00 12.73 133 GLY D O 1
ATOM 6521 N N . ALA D 1 99 ? 19.564 -26.094 40.725 1.00 12.58 134 ALA D N 1
ATOM 6522 C CA . ALA D 1 99 ? 18.927 -27.044 41.633 1.00 12.22 134 ALA D CA 1
ATOM 6523 C C . ALA D 1 99 ? 18.917 -28.508 41.161 1.00 13.46 134 ALA D C 1
ATOM 6524 O O . ALA D 1 99 ? 18.824 -29.403 42.019 1.00 14.44 134 ALA D O 1
ATOM 6526 N N . ASN D 1 100 ? 19.033 -28.772 39.828 1.00 7.99 135 ASN D N 1
ATOM 6527 C CA . ASN D 1 100 ? 18.951 -30.134 39.280 1.00 7.88 135 ASN D CA 1
ATOM 6528 C C . ASN D 1 100 ? 20.147 -31.024 39.639 1.00 9.85 135 ASN D C 1
ATOM 6529 O O . ASN D 1 100 ? 20.065 -32.237 39.444 1.00 11.21 135 ASN D O 1
ATOM 6534 N N . ILE D 1 101 ? 21.207 -30.456 40.242 1.00 8.33 136 ILE D N 1
ATOM 6535 C CA . ILE D 1 101 ? 22.365 -31.259 40.670 1.00 8.35 136 ILE D CA 1
ATOM 6536 C C . ILE D 1 101 ? 21.908 -32.242 41.771 1.00 13.11 136 ILE D C 1
ATOM 6537 O O . ILE D 1 101 ? 22.551 -33.277 41.974 1.00 11.77 136 ILE D O 1
ATOM 6542 N N . ASP D 1 102 ? 20.760 -31.937 42.444 1.00 10.63 137 ASP D N 1
ATOM 6543 C CA . ASP D 1 102 ? 20.259 -32.784 43.528 1.00 10.01 137 ASP D CA 1
ATOM 6544 C C . ASP D 1 102 ? 19.988 -34.230 43.118 1.00 11.16 137 ASP D C 1
ATOM 6545 O O . ASP D 1 102 ? 19.844 -35.073 43.996 1.00 11.08 137 ASP D O 1
ATOM 6550 N N . ILE D 1 103 ? 20.017 -34.559 41.806 1.00 6.80 138 ILE D N 1
ATOM 6551 C CA . ILE D 1 103 ? 19.933 -35.967 41.371 1.00 5.84 138 ILE D CA 1
ATOM 6552 C C . ILE D 1 103 ? 21.105 -36.774 42.010 1.00 9.35 138 ILE D C 1
ATOM 6553 O O . ILE D 1 103 ? 20.987 -37.986 42.176 1.00 9.46 138 ILE D O 1
ATOM 6558 N N . VAL D 1 104 ? 22.226 -36.093 42.363 1.00 6.94 139 VAL D N 1
ATOM 6559 C CA . VAL D 1 104 ? 23.385 -36.730 43.007 1.00 7.46 139 VAL D CA 1
ATOM 6560 C C . VAL D 1 104 ? 22.952 -37.289 44.378 1.00 11.53 139 VAL D C 1
ATOM 6561 O O . VAL D 1 104 ? 23.405 -38.359 44.772 1.00 11.71 139 VAL D O 1
ATOM 6565 N N . ASN D 1 105 ? 22.068 -36.559 45.069 1.00 7.43 140 ASN D N 1
ATOM 6566 C CA . ASN D 1 105 ? 21.587 -36.945 46.398 1.00 7.11 140 ASN D CA 1
ATOM 6567 C C . ASN D 1 105 ? 20.575 -38.058 46.297 1.00 11.04 140 ASN D C 1
ATOM 6568 O O . ASN D 1 105 ? 20.737 -39.103 46.930 1.00 9.37 140 ASN D O 1
ATOM 6573 N N . VAL D 1 106 ? 19.594 -37.892 45.404 1.00 9.25 141 VAL D N 1
ATOM 6574 C CA . VAL D 1 106 ? 18.577 -38.911 45.172 1.00 9.32 141 VAL D CA 1
ATOM 6575 C C . VAL D 1 106 ? 19.225 -40.238 44.772 1.00 11.63 141 VAL D C 1
ATOM 6576 O O . VAL D 1 106 ? 18.885 -41.269 45.350 1.00 11.31 141 VAL D O 1
ATOM 6580 N N . GLY D 1 107 ? 20.208 -40.190 43.863 1.00 8.70 142 GLY D N 1
ATOM 6581 C CA . GLY D 1 107 ? 20.891 -41.388 43.402 1.00 8.29 142 GLY D CA 1
ATOM 6582 C C . GLY D 1 107 ? 21.752 -42.063 44.459 1.00 9.62 142 GLY D C 1
ATOM 6583 O O . GLY D 1 107 ? 21.974 -43.274 44.393 1.00 11.51 142 GLY D O 1
ATOM 6584 N N . SER D 1 108 ? 22.225 -41.285 45.437 1.00 6.74 143 SER D N 1
ATOM 6585 C CA . SER D 1 108 ? 23.062 -41.747 46.559 1.00 5.84 143 SER D CA 1
ATOM 6586 C C . SER D 1 108 ? 22.211 -42.054 47.827 1.00 9.90 143 SER D C 1
ATOM 6587 O O . SER D 1 108 ? 22.779 -42.335 48.887 1.00 8.77 143 SER D O 1
ATOM 6590 N N . GLU D 1 109 ? 20.860 -41.991 47.717 1.00 7.27 144 GLU D N 1
ATOM 6591 C CA . GLU D 1 109 ? 19.921 -42.269 48.824 1.00 7.61 144 GLU D CA 1
ATOM 6592 C C . GLU D 1 109 ? 20.115 -41.277 50.001 1.00 10.86 144 GLU D C 1
ATOM 6593 O O . GLU D 1 109 ? 20.001 -41.632 51.184 1.00 10.71 144 GLU D O 1
ATOM 6599 N N . ILE D 1 110 ? 20.393 -40.012 49.645 1.00 6.96 145 ILE D N 1
ATOM 6600 C CA . ILE D 1 110 ? 20.566 -38.900 50.585 1.00 6.85 145 ILE D CA 1
ATOM 6601 C C . ILE D 1 110 ? 19.489 -37.875 50.266 1.00 12.14 145 ILE D C 1
ATOM 6602 O O . ILE D 1 110 ? 19.199 -37.643 49.099 1.00 11.08 145 ILE D O 1
ATOM 6607 N N . SER D 1 111 ? 18.890 -37.283 51.303 1.00 9.68 146 SER D N 1
ATOM 6608 C CA . SER D 1 111 ? 17.904 -36.223 51.154 1.00 10.27 146 SER D CA 1
ATOM 6609 C C . SER D 1 111 ? 18.392 -35.064 51.999 1.00 12.17 146 SER D C 1
ATOM 6610 O O . SER D 1 111 ? 18.767 -35.279 53.148 1.00 12.39 146 SER D O 1
ATOM 6613 N N . THR D 1 112 ? 18.390 -33.825 51.459 1.00 7.93 147 THR D N 1
ATOM 6614 C CA . THR D 1 112 ? 18.856 -32.690 52.255 1.00 7.61 147 THR D CA 1
ATOM 6615 C C . THR D 1 112 ? 17.853 -32.270 53.339 1.00 10.37 147 THR D C 1
ATOM 6616 O O . THR D 1 112 ? 18.253 -31.689 54.348 1.00 9.46 147 THR D O 1
ATOM 6620 N N . GLY D 1 113 ? 16.564 -32.502 53.080 1.00 9.41 148 GLY D N 1
ATOM 6621 C CA . GLY D 1 113 ? 15.485 -32.084 53.972 1.00 9.72 148 GLY D CA 1
ATOM 6622 C C . GLY D 1 113 ? 15.088 -30.639 53.754 1.00 14.19 148 GLY D C 1
ATOM 6623 O O . GLY D 1 113 ? 14.238 -30.099 54.470 1.00 13.69 148 GLY D O 1
ATOM 6624 N N . PHE D 1 114 ? 15.704 -30.003 52.751 1.00 10.00 149 PHE D N 1
ATOM 6625 C CA . PHE D 1 114 ? 15.399 -28.626 52.388 1.00 9.45 149 PHE D CA 1
ATOM 6626 C C . PHE D 1 114 ? 14.708 -28.606 51.024 1.00 14.59 149 PHE D C 1
ATOM 6627 O O . PHE D 1 114 ? 14.697 -29.625 50.326 1.00 14.66 149 PHE D O 1
ATOM 6635 N N . THR D 1 115 ? 14.101 -27.463 50.649 1.00 12.70 150 THR D N 1
ATOM 6636 C CA . THR D 1 115 ? 13.384 -27.409 49.372 1.00 12.79 150 THR D CA 1
ATOM 6637 C C . THR D 1 115 ? 14.366 -27.431 48.191 1.00 17.68 150 THR D C 1
ATOM 6638 O O . THR D 1 115 ? 15.558 -27.117 48.352 1.00 15.86 150 THR D O 1
ATOM 6642 N N . ARG D 1 116 ? 13.851 -27.793 47.006 1.00 16.45 151 ARG D N 1
ATOM 6643 C CA . ARG D 1 116 ? 14.610 -27.844 45.762 1.00 16.60 151 ARG D CA 1
ATOM 6644 C C . ARG D 1 116 ? 15.398 -26.534 45.506 1.00 20.22 151 ARG D C 1
ATOM 6645 O O . ARG D 1 116 ? 16.570 -26.595 45.147 1.00 19.89 151 ARG D O 1
ATOM 6653 N N . SER D 1 117 ? 14.796 -25.368 45.758 1.00 17.00 152 SER D N 1
ATOM 6654 C CA . SER D 1 117 ? 15.491 -24.093 45.524 1.00 17.10 152 SER D CA 1
ATOM 6655 C C . SER D 1 117 ? 16.489 -23.697 46.630 1.00 20.30 152 SER D C 1
ATOM 6656 O O . SER D 1 117 ? 17.295 -22.790 46.423 1.00 21.45 152 SER D O 1
ATOM 6659 N N . GLU D 1 118 ? 16.423 -24.360 47.796 1.00 15.82 153 GLU D N 1
ATOM 6660 C CA . GLU D 1 118 ? 17.250 -24.073 48.970 1.00 14.17 153 GLU D CA 1
ATOM 6661 C C . GLU D 1 118 ? 18.528 -24.900 49.089 1.00 15.21 153 GLU D C 1
ATOM 6662 O O . GLU D 1 118 ? 19.531 -24.400 49.601 1.00 13.95 153 GLU D O 1
ATOM 6668 N N . SER D 1 119 ? 18.444 -26.181 48.738 1.00 11.94 154 SER D N 1
ATOM 6669 C CA . SER D 1 119 ? 19.471 -27.194 48.992 1.00 10.96 154 SER D CA 1
ATOM 6670 C C . SER D 1 119 ? 20.878 -26.852 48.536 1.00 13.78 154 SER D C 1
ATOM 6671 O O . SER D 1 119 ? 21.831 -27.099 49.282 1.00 13.28 154 SER D O 1
ATOM 6674 N N . TRP D 1 120 ? 21.002 -26.255 47.336 1.00 10.08 155 TRP D N 1
ATOM 6675 C CA . TRP D 1 120 ? 22.295 -25.945 46.718 1.00 10.03 155 TRP D CA 1
ATOM 6676 C C . TRP D 1 120 ? 22.465 -24.449 46.488 1.00 16.32 155 TRP D C 1
ATOM 6677 O O . TRP D 1 120 ? 23.327 -24.026 45.714 1.00 16.33 155 TRP D O 1
ATOM 6688 N N . SER D 1 121 ? 21.665 -23.640 47.184 1.00 14.55 156 SER D N 1
ATOM 6689 C CA . SER D 1 121 ? 21.724 -22.192 47.049 1.00 14.85 156 SER D CA 1
ATOM 6690 C C . SER D 1 121 ? 22.753 -21.588 48.027 1.00 17.55 156 SER D C 1
ATOM 6691 O O . SER D 1 121 ? 23.580 -22.306 48.606 1.00 15.93 156 SER D O 1
ATOM 6694 N N . THR D 1 122 ? 22.716 -20.261 48.205 1.00 14.23 157 THR D N 1
ATOM 6695 C CA . THR D 1 122 ? 23.599 -19.571 49.133 1.00 13.24 157 THR D CA 1
ATOM 6696 C C . THR D 1 122 ? 23.197 -19.902 50.579 1.00 15.76 157 THR D C 1
ATOM 6697 O O . THR D 1 122 ? 22.047 -20.300 50.814 1.00 14.81 157 THR D O 1
ATOM 6701 N N . THR D 1 123 ? 24.128 -19.718 51.539 1.00 12.47 158 THR D N 1
ATOM 6702 C CA . THR D 1 123 ? 23.876 -19.964 52.957 1.00 12.22 158 THR D CA 1
ATOM 6703 C C . THR D 1 123 ? 22.729 -19.070 53.460 1.00 17.34 158 THR D C 1
ATOM 6704 O O . THR D 1 123 ? 22.715 -17.850 53.220 1.00 15.74 158 THR D O 1
ATOM 6708 N N . GLN D 1 124 ? 21.774 -19.706 54.138 1.00 14.86 159 GLN D N 1
ATOM 6709 C CA A GLN D 1 124 ? 20.625 -19.033 54.742 0.52 14.14 159 GLN D CA 1
ATOM 6710 C CA B GLN D 1 124 ? 20.628 -19.032 54.743 0.48 13.96 159 GLN D CA 1
ATOM 6711 C C . GLN D 1 124 ? 20.423 -19.616 56.135 1.00 17.75 159 GLN D C 1
ATOM 6712 O O . GLN D 1 124 ? 20.315 -20.840 56.283 1.00 16.09 159 GLN D O 1
ATOM 6723 N N . SER D 1 125 ? 20.428 -18.747 57.146 1.00 15.36 160 SER D N 1
ATOM 6724 C CA A SER D 1 125 ? 20.236 -19.145 58.535 0.52 15.18 160 SER D CA 1
ATOM 6725 C CA B SER D 1 125 ? 20.236 -19.160 58.529 0.48 15.00 160 SER D CA 1
ATOM 6726 C C . SER D 1 125 ? 18.747 -19.329 58.813 1.00 18.45 160 SER D C 1
ATOM 6727 O O . SER D 1 125 ? 17.913 -18.691 58.164 1.00 17.65 160 SER D O 1
ATOM 6732 N N . PHE D 1 126 ? 18.415 -20.208 59.763 1.00 13.26 161 PHE D N 1
ATOM 6733 C CA . PHE D 1 126 ? 17.037 -20.434 60.196 1.00 12.93 161 PHE D CA 1
ATOM 6734 C C . PHE D 1 126 ? 17.056 -20.880 61.643 1.00 16.56 161 PHE D C 1
ATOM 6735 O O . PHE D 1 126 ? 18.028 -21.493 62.094 1.00 14.88 161 PHE D O 1
ATOM 6743 N N . THR D 1 127 ? 16.005 -20.522 62.384 1.00 13.90 162 THR D N 1
ATOM 6744 C CA . THR D 1 127 ? 15.894 -20.849 63.794 1.00 12.87 162 THR D CA 1
ATOM 6745 C C . THR D 1 127 ? 15.318 -22.248 63.967 1.00 15.59 162 THR D C 1
ATOM 6746 O O . THR D 1 127 ? 14.287 -22.581 63.369 1.00 15.37 162 THR D O 1
ATOM 6750 N N . ASP D 1 128 ? 15.984 -23.053 64.798 1.00 10.57 163 ASP D N 1
ATOM 6751 C CA . ASP D 1 128 ? 15.490 -24.364 65.182 1.00 10.47 163 ASP D CA 1
ATOM 6752 C C . ASP D 1 128 ? 15.366 -24.378 66.706 1.00 13.87 163 ASP D C 1
ATOM 6753 O O . ASP D 1 128 ? 16.082 -23.629 67.390 1.00 14.40 163 ASP D O 1
ATOM 6758 N N . THR D 1 129 ? 14.429 -25.180 67.239 1.00 9.66 164 THR D N 1
ATOM 6759 C CA . THR D 1 129 ? 14.233 -25.255 68.686 1.00 9.02 164 THR D CA 1
ATOM 6760 C C . THR D 1 129 ? 14.203 -26.672 69.184 1.00 11.77 164 THR D C 1
ATOM 6761 O O . THR D 1 129 ? 13.718 -27.557 68.486 1.00 12.88 164 THR D O 1
ATOM 6765 N N . THR D 1 130 ? 14.661 -26.876 70.418 1.00 8.86 165 THR D N 1
ATOM 6766 C CA . THR D 1 130 ? 14.583 -28.168 71.102 1.00 8.38 165 THR D CA 1
ATOM 6767 C C . THR D 1 130 ? 14.320 -27.911 72.569 1.00 13.63 165 THR D C 1
ATOM 6768 O O . THR D 1 130 ? 15.045 -27.130 73.199 1.00 13.59 165 THR D O 1
ATOM 6772 N N . GLU D 1 131 ? 13.285 -28.561 73.116 1.00 11.90 166 GLU D N 1
ATOM 6773 C CA . GLU D 1 131 ? 13.010 -28.455 74.550 1.00 12.45 166 GLU D CA 1
ATOM 6774 C C . GLU D 1 131 ? 14.024 -29.387 75.228 1.00 15.11 166 GLU D C 1
ATOM 6775 O O . GLU D 1 131 ? 14.150 -30.560 74.852 1.00 13.57 166 GLU D O 1
ATOM 6781 N N . MET D 1 132 ? 14.813 -28.838 76.145 1.00 11.61 167 MET D N 1
ATOM 6782 C CA . MET D 1 132 ? 15.871 -29.574 76.826 1.00 11.75 167 MET D CA 1
ATOM 6783 C C . MET D 1 132 ? 15.771 -29.360 78.328 1.00 16.18 167 MET D C 1
ATOM 6784 O O . MET D 1 132 ? 15.225 -28.356 78.774 1.00 15.64 167 MET D O 1
ATOM 6789 N N . LYS D 1 133 ? 16.309 -30.294 79.096 1.00 12.61 168 LYS D N 1
ATOM 6790 C CA . LYS D 1 133 ? 16.289 -30.203 80.552 1.00 12.35 168 LYS D CA 1
ATOM 6791 C C . LYS D 1 133 ? 17.658 -30.451 81.137 1.00 16.05 168 LYS D C 1
ATOM 6792 O O . LYS D 1 133 ? 18.438 -31.249 80.603 1.00 15.28 168 LYS D O 1
ATOM 6798 N N . GLY D 1 134 ? 17.954 -29.750 82.225 1.00 10.82 169 GLY D N 1
ATOM 6799 C CA . GLY D 1 134 ? 19.228 -29.931 82.891 1.00 11.28 169 GLY D CA 1
ATOM 6800 C C . GLY D 1 134 ? 19.137 -31.062 83.898 1.00 15.96 169 GLY D C 1
ATOM 6801 O O . GLY D 1 134 ? 18.091 -31.713 84.013 1.00 14.22 169 GLY D O 1
ATOM 6802 N N . PRO D 1 135 ? 20.207 -31.315 84.667 1.00 13.83 170 PRO D N 1
ATOM 6803 C CA . PRO D 1 135 ? 21.515 -30.644 84.625 1.00 13.13 170 PRO D CA 1
ATOM 6804 C C . PRO D 1 135 ? 22.379 -31.169 83.476 1.00 16.69 170 PRO D C 1
ATOM 6805 O O . PRO D 1 135 ? 22.199 -32.299 83.037 1.00 16.25 170 PRO D O 1
ATOM 6809 N N . GLY D 1 136 ? 23.333 -30.372 83.036 1.00 12.65 171 GLY D N 1
ATOM 6810 C CA . GLY D 1 136 ? 24.281 -30.825 82.031 1.00 12.17 171 GLY D CA 1
ATOM 6811 C C . GLY D 1 136 ? 24.787 -29.769 81.089 1.00 14.88 171 GLY D C 1
ATOM 6812 O O . GLY D 1 136 ? 24.228 -28.675 81.020 1.00 13.20 171 GLY D O 1
ATOM 6813 N N . THR D 1 137 ? 25.860 -30.109 80.367 1.00 10.79 172 THR D N 1
ATOM 6814 C CA . THR D 1 137 ? 26.441 -29.274 79.323 1.00 9.42 172 THR D CA 1
ATOM 6815 C C . THR D 1 137 ? 26.296 -30.084 78.052 1.00 12.75 172 THR D C 1
ATOM 6816 O O . THR D 1 137 ? 26.672 -31.261 78.021 1.00 13.05 172 THR D O 1
ATOM 6820 N N . PHE D 1 138 ? 25.745 -29.455 77.020 1.00 9.37 173 PHE D N 1
ATOM 6821 C CA . PHE D 1 138 ? 25.431 -30.098 75.746 1.00 7.79 173 PHE D CA 1
ATOM 6822 C C . PHE D 1 138 ? 26.006 -29.341 74.581 1.00 11.14 173 PHE D C 1
ATOM 6823 O O . PHE D 1 138 ? 26.051 -28.107 74.593 1.00 10.53 173 PHE D O 1
ATOM 6831 N N . VAL D 1 139 ? 26.418 -30.083 73.559 1.00 7.37 174 VAL D N 1
ATOM 6832 C CA . VAL D 1 139 ? 26.976 -29.506 72.342 1.00 7.30 174 VAL D CA 1
ATOM 6833 C C . VAL D 1 139 ? 26.030 -29.845 71.202 1.00 10.20 174 VAL D C 1
ATOM 6834 O O . VAL D 1 139 ? 25.584 -30.987 71.089 1.00 8.97 174 VAL D O 1
ATOM 6838 N N . ILE D 1 140 ? 25.723 -28.839 70.372 1.00 6.74 175 ILE D N 1
ATOM 6839 C CA . ILE D 1 140 ? 24.845 -28.970 69.217 1.00 5.73 175 ILE D CA 1
ATOM 6840 C C . ILE D 1 140 ? 25.703 -28.908 67.965 1.00 9.70 175 ILE D C 1
ATOM 6841 O O . ILE D 1 140 ? 26.546 -28.014 67.846 1.00 8.13 175 ILE D O 1
ATOM 6846 N N . TYR D 1 141 ? 25.460 -29.839 67.026 1.00 7.71 176 TYR D N 1
ATOM 6847 C CA . TYR D 1 141 ? 26.148 -29.895 65.725 1.00 6.85 176 TYR D CA 1
ATOM 6848 C C . TYR D 1 141 ? 25.126 -30.024 64.608 1.00 9.06 176 TYR D C 1
ATOM 6849 O O . TYR D 1 141 ? 24.030 -30.530 64.847 1.00 7.87 176 TYR D O 1
ATOM 6858 N N . GLN D 1 142 ? 25.489 -29.609 63.378 1.00 5.19 177 GLN D N 1
ATOM 6859 C CA . GLN D 1 142 ? 24.625 -29.808 62.213 1.00 4.49 177 GLN D CA 1
ATOM 6860 C C . GLN D 1 142 ? 25.396 -30.669 61.208 1.00 7.28 177 GLN D C 1
ATOM 6861 O O . GLN D 1 142 ? 26.594 -30.446 61.002 1.00 6.94 177 GLN D O 1
ATOM 6867 N N . VAL D 1 143 ? 24.698 -31.613 60.577 1.00 4.81 178 VAL D N 1
ATOM 6868 C CA . VAL D 1 143 ? 25.263 -32.473 59.523 1.00 4.42 178 VAL D CA 1
ATOM 6869 C C . VAL D 1 143 ? 25.605 -31.649 58.281 1.00 8.43 178 VAL D C 1
ATOM 6870 O O . VAL D 1 143 ? 24.777 -30.861 57.758 1.00 6.35 178 VAL D O 1
ATOM 6874 N N . VAL D 1 144 ? 26.839 -31.862 57.806 1.00 4.48 179 VAL D N 1
ATOM 6875 C CA . VAL D 1 144 ? 27.379 -31.259 56.585 1.00 5.15 179 VAL D CA 1
ATOM 6876 C C . VAL D 1 144 ? 27.648 -32.371 55.582 1.00 8.05 179 VAL D C 1
ATOM 6877 O O . VAL D 1 144 ? 28.284 -33.375 55.917 1.00 6.83 179 VAL D O 1
ATOM 6881 N N . LEU D 1 145 ? 27.171 -32.177 54.344 1.00 4.28 180 LEU D N 1
ATOM 6882 C CA . LEU D 1 145 ? 27.365 -33.093 53.224 1.00 4.40 180 LEU D CA 1
ATOM 6883 C C . LEU D 1 145 ? 28.444 -32.492 52.349 1.00 6.88 180 LEU D C 1
ATOM 6884 O O . LEU D 1 145 ? 28.328 -31.339 51.912 1.00 5.65 180 LEU D O 1
ATOM 6889 N N . VAL D 1 146 ? 29.513 -33.264 52.128 1.00 4.38 181 VAL D N 1
ATOM 6890 C CA . VAL D 1 146 ? 30.697 -32.844 51.350 1.00 3.00 181 VAL D CA 1
ATOM 6891 C C . VAL D 1 146 ? 30.744 -33.565 50.010 1.00 6.80 181 VAL D C 1
ATOM 6892 O O . VAL D 1 146 ? 30.606 -34.799 49.961 1.00 4.67 181 VAL D O 1
ATOM 6896 N N . TYR D 1 147 ? 30.973 -32.793 48.930 1.00 3.63 182 TYR D N 1
ATOM 6897 C CA . TYR D 1 147 ? 31.051 -33.344 47.576 1.00 3.77 182 TYR D CA 1
ATOM 6898 C C . TYR D 1 147 ? 32.403 -33.031 46.968 1.00 6.69 182 TYR D C 1
ATOM 6899 O O . TYR D 1 147 ? 32.996 -31.986 47.274 1.00 6.03 182 TYR D O 1
ATOM 6908 N N . ALA D 1 148 ? 32.866 -33.918 46.092 1.00 4.96 183 ALA D N 1
ATOM 6909 C CA . ALA D 1 148 ? 34.077 -33.735 45.289 1.00 5.16 183 ALA D CA 1
ATOM 6910 C C . ALA D 1 148 ? 33.615 -33.434 43.871 1.00 7.69 183 ALA D C 1
ATOM 6911 O O . ALA D 1 148 ? 32.621 -33.993 43.391 1.00 6.20 183 ALA D O 1
ATOM 6913 N N . HIS D 1 149 ? 34.348 -32.560 43.197 1.00 4.88 184 HIS D N 1
ATOM 6914 C CA . HIS D 1 149 ? 33.988 -32.153 41.852 1.00 4.49 184 HIS D CA 1
ATOM 6915 C C . HIS D 1 149 ? 35.205 -32.143 40.943 1.00 8.46 184 HIS D C 1
ATOM 6916 O O . HIS D 1 149 ? 36.320 -31.855 41.397 1.00 8.13 184 HIS D O 1
ATOM 6923 N N . ASN D 1 150 ? 34.981 -32.431 39.658 1.00 5.45 185 ASN D N 1
ATOM 6924 C CA . ASN D 1 150 ? 35.970 -32.280 38.594 1.00 4.53 185 ASN D CA 1
ATOM 6925 C C . ASN D 1 150 ? 35.273 -31.349 37.582 1.00 8.39 185 ASN D C 1
ATOM 6926 O O . ASN D 1 150 ? 34.459 -31.825 36.782 1.00 7.50 185 ASN D O 1
ATOM 6931 N N . ALA D 1 151 ? 35.536 -30.040 37.664 1.00 6.01 186 ALA D N 1
ATOM 6932 C CA . ALA D 1 151 ? 35.005 -29.070 36.703 1.00 5.91 186 ALA D CA 1
ATOM 6933 C C . ALA D 1 151 ? 35.942 -29.125 35.493 1.00 9.71 186 ALA D C 1
ATOM 6934 O O . ALA D 1 151 ? 37.072 -28.598 35.548 1.00 7.76 186 ALA D O 1
ATOM 6936 N N . THR D 1 152 ? 35.512 -29.878 34.456 1.00 7.44 187 THR D N 1
ATOM 6937 C CA . THR D 1 152 ? 36.342 -30.138 33.277 1.00 6.77 187 THR D CA 1
ATOM 6938 C C . THR D 1 152 ? 36.701 -28.835 32.572 1.00 10.49 187 THR D C 1
ATOM 6939 O O . THR D 1 152 ? 35.870 -27.917 32.499 1.00 9.65 187 THR D O 1
ATOM 6943 N N . SER D 1 153 ? 37.982 -28.729 32.136 1.00 8.97 188 SER D N 1
ATOM 6944 C CA . SER D 1 153 ? 38.530 -27.538 31.435 1.00 9.66 188 SER D CA 1
ATOM 6945 C C . SER D 1 153 ? 38.619 -26.241 32.289 1.00 13.40 188 SER D C 1
ATOM 6946 O O . SER D 1 153 ? 39.181 -25.252 31.814 1.00 12.51 188 SER D O 1
ATOM 6949 N N . ALA D 1 154 ? 38.132 -26.239 33.551 1.00 8.40 189 ALA D N 1
ATOM 6950 C CA . ALA D 1 154 ? 38.106 -25.031 34.373 1.00 7.70 189 ALA D CA 1
ATOM 6951 C C . ALA D 1 154 ? 39.449 -24.625 35.009 1.00 11.08 189 ALA D C 1
ATOM 6952 O O . ALA D 1 154 ? 39.549 -23.528 35.560 1.00 10.24 189 ALA D O 1
ATOM 6954 N N . GLY D 1 155 ? 40.439 -25.509 34.950 1.00 9.27 190 GLY D N 1
ATOM 6955 C CA . GLY D 1 155 ? 41.722 -25.347 35.629 1.00 9.67 190 GLY D CA 1
ATOM 6956 C C . GLY D 1 155 ? 42.663 -24.247 35.177 1.00 14.05 190 GLY D C 1
ATOM 6957 O O . GLY D 1 155 ? 43.468 -23.794 35.982 1.00 13.04 190 GLY D O 1
ATOM 6958 N N . ARG D 1 156 ? 42.609 -23.834 33.901 1.00 13.40 191 ARG D N 1
ATOM 6959 C CA . ARG D 1 156 ? 43.481 -22.744 33.396 1.00 13.95 191 ARG D CA 1
ATOM 6960 C C . ARG D 1 156 ? 43.019 -21.386 33.925 1.00 19.02 191 ARG D C 1
ATOM 6961 O O . ARG D 1 156 ? 43.837 -20.567 34.336 1.00 18.86 191 ARG D O 1
ATOM 6969 N N . GLN D 1 157 ? 41.701 -21.159 33.935 1.00 15.74 192 GLN D N 1
ATOM 6970 C CA . GLN D 1 157 ? 41.137 -19.884 34.371 1.00 15.79 192 GLN D CA 1
ATOM 6971 C C . GLN D 1 157 ? 40.783 -19.812 35.849 1.00 19.79 192 GLN D C 1
ATOM 6972 O O . GLN D 1 157 ? 40.651 -18.707 36.376 1.00 20.20 192 GLN D O 1
ATOM 6978 N N . ASN D 1 158 ? 40.597 -20.961 36.519 1.00 14.15 193 ASN D N 1
ATOM 6979 C CA . ASN D 1 158 ? 40.129 -20.948 37.901 1.00 13.28 193 ASN D CA 1
ATOM 6980 C C . ASN D 1 158 ? 41.018 -21.712 38.894 1.00 16.14 193 ASN D C 1
ATOM 6981 O O . ASN D 1 158 ? 40.507 -22.240 39.886 1.00 14.65 193 ASN D O 1
ATOM 6986 N N . ALA D 1 159 ? 42.353 -21.685 38.686 1.00 12.41 194 ALA D N 1
ATOM 6987 C CA . ALA D 1 159 ? 43.317 -22.327 39.584 1.00 13.00 194 ALA D CA 1
ATOM 6988 C C . ALA D 1 159 ? 43.305 -21.735 41.011 1.00 16.98 194 ALA D C 1
ATOM 6989 O O . ALA D 1 159 ? 43.776 -22.389 41.944 1.00 17.74 194 ALA D O 1
ATOM 6991 N N . ASN D 1 160 ? 42.782 -20.507 41.183 1.00 14.47 195 ASN D N 1
ATOM 6992 C CA . ASN D 1 160 ? 42.727 -19.860 42.501 1.00 14.19 195 ASN D CA 1
ATOM 6993 C C . ASN D 1 160 ? 41.297 -19.624 43.003 1.00 17.02 195 ASN D C 1
ATOM 6994 O O . ASN D 1 160 ? 41.103 -18.873 43.962 1.00 16.47 195 ASN D O 1
ATOM 6999 N N . ALA D 1 161 ? 40.301 -20.264 42.364 1.00 12.87 196 ALA D N 1
ATOM 7000 C CA . ALA D 1 161 ? 38.895 -20.077 42.733 1.00 12.36 196 ALA D CA 1
ATOM 7001 C C . ALA D 1 161 ? 38.588 -20.592 44.143 1.00 15.67 196 ALA D C 1
ATOM 7002 O O . ALA D 1 161 ? 37.772 -19.996 44.858 1.00 15.49 196 ALA D O 1
ATOM 7004 N N . PHE D 1 162 ? 39.232 -21.707 44.538 1.00 10.29 197 PHE D N 1
ATOM 7005 C CA . PHE D 1 162 ? 38.946 -22.356 45.815 1.00 9.15 197 PHE D CA 1
ATOM 7006 C C . PHE D 1 162 ? 40.108 -22.281 46.814 1.00 13.57 197 PHE D C 1
ATOM 7007 O O . PHE D 1 162 ? 41.263 -22.153 46.412 1.00 12.83 197 PHE D O 1
ATOM 7015 N N . ALA D 1 163 ? 39.796 -22.386 48.116 1.00 12.18 198 ALA D N 1
ATOM 7016 C CA . ALA D 1 163 ? 40.779 -22.377 49.205 1.00 12.33 198 ALA D CA 1
ATOM 7017 C C . ALA D 1 163 ? 41.752 -23.569 49.039 1.00 15.47 198 ALA D C 1
ATOM 7018 O O . ALA D 1 163 ? 42.953 -23.441 49.292 1.00 15.00 198 ALA D O 1
ATOM 7020 N N . TYR D 1 164 ? 41.216 -24.708 48.562 1.00 9.49 199 TYR D N 1
ATOM 7021 C CA . TYR D 1 164 ? 41.952 -25.943 48.291 1.00 8.58 199 TYR D CA 1
ATOM 7022 C C . TYR D 1 164 ? 41.464 -26.512 46.970 1.00 10.60 199 TYR D C 1
ATOM 7023 O O . TYR D 1 164 ? 40.248 -26.622 46.745 1.00 9.55 199 TYR D O 1
ATOM 7032 N N . SER D 1 165 ? 42.415 -26.862 46.086 1.00 6.37 200 SER D N 1
ATOM 7033 C CA . SER D 1 165 ? 42.075 -27.443 44.794 1.00 6.67 200 SER D CA 1
ATOM 7034 C C . SER D 1 165 ? 43.302 -28.098 44.188 1.00 8.55 200 SER D C 1
ATOM 7035 O O . SER D 1 165 ? 44.420 -27.904 44.682 1.00 8.57 200 SER D O 1
ATOM 7038 N N . LYS D 1 166 ? 43.077 -28.919 43.156 1.00 5.27 201 LYS D N 1
ATOM 7039 C CA . LYS D 1 166 ? 44.103 -29.566 42.367 1.00 5.56 201 LYS D CA 1
ATOM 7040 C C . LYS D 1 166 ? 43.696 -29.467 40.903 1.00 8.68 201 LYS D C 1
ATOM 7041 O O . LYS D 1 166 ? 42.536 -29.705 40.570 1.00 7.99 201 LYS D O 1
ATOM 7047 N N . THR D 1 167 ? 44.634 -29.123 40.041 1.00 6.08 202 THR D N 1
ATOM 7048 C CA . THR D 1 167 ? 44.355 -29.141 38.606 1.00 5.84 202 THR D CA 1
ATOM 7049 C C . THR D 1 167 ? 44.997 -30.403 38.027 1.00 10.56 202 THR D C 1
ATOM 7050 O O . THR D 1 167 ? 46.043 -30.870 38.523 1.00 8.36 202 THR D O 1
ATOM 7054 N N . GLN D 1 168 ? 44.392 -30.949 36.960 1.00 9.15 203 GLN D N 1
ATOM 7055 C CA . GLN D 1 168 ? 44.907 -32.144 36.309 1.00 9.38 203 GLN D CA 1
ATOM 7056 C C . GLN D 1 168 ? 44.858 -31.940 34.807 1.00 13.18 203 GLN D C 1
ATOM 7057 O O . GLN D 1 168 ? 43.825 -31.518 34.281 1.00 11.48 203 GLN D O 1
ATOM 7063 N N . ALA D 1 169 ? 45.953 -32.282 34.110 1.00 10.88 204 ALA D N 1
ATOM 7064 C CA . ALA D 1 169 ? 45.981 -32.144 32.660 1.00 11.43 204 ALA D CA 1
ATOM 7065 C C . ALA D 1 169 ? 45.409 -33.393 31.999 1.00 14.01 204 ALA D C 1
ATOM 7066 O O . ALA D 1 169 ? 45.716 -34.512 32.401 1.00 13.84 204 ALA D O 1
ATOM 7068 N N . VAL D 1 170 ? 44.517 -33.197 31.029 1.00 10.84 205 VAL D N 1
ATOM 7069 C CA . VAL D 1 170 ? 43.901 -34.290 30.267 1.00 10.93 205 VAL D CA 1
ATOM 7070 C C . VAL D 1 170 ? 44.209 -33.891 28.837 1.00 12.93 205 VAL D C 1
ATOM 7071 O O . VAL D 1 170 ? 43.598 -32.948 28.319 1.00 12.68 205 VAL D O 1
ATOM 7075 N N . GLY D 1 171 ? 45.234 -34.507 28.261 1.00 11.16 206 GLY D N 1
ATOM 7076 C CA . GLY D 1 171 ? 45.708 -34.093 26.943 1.00 11.20 206 GLY D CA 1
ATOM 7077 C C . GLY D 1 171 ? 46.107 -32.627 27.026 1.00 13.97 206 GLY D C 1
ATOM 7078 O O . GLY D 1 171 ? 46.948 -32.268 27.861 1.00 14.04 206 GLY D O 1
ATOM 7079 N N . SER D 1 172 ? 45.400 -31.755 26.283 1.00 11.19 207 SER D N 1
ATOM 7080 C CA . SER D 1 172 ? 45.648 -30.309 26.258 1.00 11.60 207 SER D CA 1
ATOM 7081 C C . SER D 1 172 ? 44.666 -29.445 27.088 1.00 16.06 207 SER D C 1
ATOM 7082 O O . SER D 1 172 ? 44.768 -28.211 27.087 1.00 14.98 207 SER D O 1
ATOM 7085 N N . ARG D 1 173 ? 43.733 -30.071 27.808 1.00 12.35 208 ARG D N 1
ATOM 7086 C CA . ARG D 1 173 ? 42.838 -29.274 28.642 1.00 11.85 208 ARG D CA 1
ATOM 7087 C C . ARG D 1 173 ? 43.291 -29.402 30.103 1.00 11.28 208 ARG D C 1
ATOM 7088 O O . ARG D 1 173 ? 44.091 -30.282 30.414 1.00 11.49 208 ARG D O 1
ATOM 7096 N N . VAL D 1 174 ? 42.781 -28.538 30.986 1.00 7.24 209 VAL D N 1
ATOM 7097 C CA . VAL D 1 174 ? 43.159 -28.560 32.407 1.00 6.52 209 VAL D CA 1
ATOM 7098 C C . VAL D 1 174 ? 41.872 -28.626 33.251 1.00 10.61 209 VAL D C 1
ATOM 7099 O O . VAL D 1 174 ? 41.035 -27.720 33.198 1.00 10.85 209 VAL D O 1
ATOM 7103 N N . ASP D 1 175 ? 41.727 -29.704 34.008 1.00 6.91 210 ASP D N 1
ATOM 7104 C CA . ASP D 1 175 ? 40.558 -29.915 34.872 1.00 6.38 210 ASP D CA 1
ATOM 7105 C C . ASP D 1 175 ? 40.772 -29.319 36.251 1.00 10.94 210 ASP D C 1
ATOM 7106 O O . ASP D 1 175 ? 41.915 -29.217 36.716 1.00 10.17 210 ASP D O 1
ATOM 7111 N N . LEU D 1 176 ? 39.672 -28.981 36.934 1.00 6.47 211 LEU D N 1
ATOM 7112 C CA . LEU D 1 176 ? 39.754 -28.393 38.267 1.00 5.50 211 LEU D CA 1
ATOM 7113 C C . LEU D 1 176 ? 39.025 -29.286 39.281 1.00 9.15 211 LEU D C 1
ATOM 7114 O O . LEU D 1 176 ? 37.821 -29.514 39.158 1.00 8.65 211 LEU D O 1
ATOM 7119 N N . TYR D 1 177 ? 39.768 -29.779 40.279 1.00 5.17 212 TYR D N 1
ATOM 7120 C CA . TYR D 1 177 ? 39.241 -30.639 41.335 1.00 4.59 212 TYR D CA 1
ATOM 7121 C C . TYR D 1 177 ? 39.161 -29.836 42.612 1.00 6.87 212 TYR D C 1
ATOM 7122 O O . TYR D 1 177 ? 40.145 -29.233 43.038 1.00 6.69 212 TYR D O 1
ATOM 7131 N N . TYR D 1 178 ? 37.990 -29.823 43.221 1.00 3.80 213 TYR D N 1
ATOM 7132 C CA . TYR D 1 178 ? 37.762 -29.113 44.471 1.00 3.77 213 TYR D CA 1
ATOM 7133 C C . TYR D 1 178 ? 36.605 -29.796 45.236 1.00 7.28 213 TYR D C 1
ATOM 7134 O O . TYR D 1 178 ? 35.922 -30.669 44.685 1.00 6.93 213 TYR D O 1
ATOM 7143 N N . LEU D 1 179 ? 36.390 -29.386 46.491 1.00 4.57 214 LEU D N 1
ATOM 7144 C CA . LEU D 1 179 ? 35.273 -29.858 47.307 1.00 5.05 214 LEU D CA 1
ATOM 7145 C C . LEU D 1 179 ? 34.293 -28.720 47.583 1.00 6.94 214 LEU D C 1
ATOM 7146 O O . LEU D 1 179 ? 34.698 -27.561 47.705 1.00 6.14 214 LEU D O 1
ATOM 7151 N N . SER D 1 180 ? 33.005 -29.071 47.765 1.00 5.23 215 SER D N 1
ATOM 7152 C CA . SER D 1 180 ? 31.985 -28.129 48.211 1.00 5.74 215 SER D CA 1
ATOM 7153 C C . SER D 1 180 ? 31.218 -28.788 49.342 1.00 8.43 215 SER D C 1
ATOM 7154 O O . SER D 1 180 ? 31.367 -29.986 49.580 1.00 6.84 215 SER D O 1
ATOM 7157 N N . ALA D 1 181 ? 30.425 -28.004 50.051 1.00 7.78 216 ALA D N 1
ATOM 7158 C CA . ALA D 1 181 ? 29.712 -28.526 51.214 1.00 6.98 216 ALA D CA 1
ATOM 7159 C C . ALA D 1 181 ? 28.403 -27.798 51.392 1.00 9.08 216 ALA D C 1
ATOM 7160 O O . ALA D 1 181 ? 28.339 -26.582 51.224 1.00 7.62 216 ALA D O 1
ATOM 7162 N N . ILE D 1 182 ? 27.357 -28.554 51.693 1.00 7.12 217 ILE D N 1
ATOM 7163 C CA . ILE D 1 182 ? 26.014 -28.038 51.970 1.00 6.62 217 ILE D CA 1
ATOM 7164 C C . ILE D 1 182 ? 25.555 -28.662 53.309 1.00 9.41 217 ILE D C 1
ATOM 7165 O O . ILE D 1 182 ? 26.136 -29.644 53.767 1.00 7.97 217 ILE D O 1
ATOM 7170 N N . THR D 1 183 ? 24.498 -28.137 53.907 1.00 6.68 218 THR D N 1
ATOM 7171 C CA . THR D 1 183 ? 24.000 -28.774 55.123 1.00 6.09 218 THR D CA 1
ATOM 7172 C C . THR D 1 183 ? 22.801 -29.652 54.827 1.00 10.64 218 THR D C 1
ATOM 7173 O O . THR D 1 183 ? 22.123 -29.495 53.802 1.00 10.64 218 THR D O 1
ATOM 7177 N N . GLN D 1 184 ? 22.527 -30.573 55.762 1.00 6.78 219 GLN D N 1
ATOM 7178 C CA . GLN D 1 184 ? 21.326 -31.399 55.766 1.00 6.02 219 GLN D CA 1
ATOM 7179 C C . GLN D 1 184 ? 20.473 -30.872 56.942 1.00 8.67 219 GLN D C 1
ATOM 7180 O O . GLN D 1 184 ? 21.013 -30.303 57.892 1.00 7.53 219 GLN D O 1
ATOM 7186 N N . ARG D 1 185 ? 19.153 -31.077 56.878 1.00 8.19 220 ARG D N 1
ATOM 7187 C CA . ARG D 1 185 ? 18.222 -30.666 57.942 1.00 7.49 220 ARG D CA 1
ATOM 7188 C C . ARG D 1 185 ? 18.306 -31.716 59.055 1.00 11.64 220 ARG D C 1
ATOM 7189 O O . ARG D 1 185 ? 17.359 -32.457 59.320 1.00 11.87 220 ARG D O 1
ATOM 7197 N N . LYS D 1 186 ? 19.471 -31.792 59.691 1.00 7.57 221 LYS D N 1
ATOM 7198 C CA . LYS D 1 186 ? 19.734 -32.783 60.718 1.00 6.59 221 LYS D CA 1
ATOM 7199 C C . LYS D 1 186 ? 20.749 -32.214 61.671 1.00 8.90 221 LYS D C 1
ATOM 7200 O O . LYS D 1 186 ? 21.796 -31.721 61.256 1.00 8.07 221 LYS D O 1
ATOM 7206 N N . ARG D 1 187 ? 20.426 -32.276 62.959 1.00 6.55 222 ARG D N 1
ATOM 7207 C CA . ARG D 1 187 ? 21.289 -31.781 64.005 1.00 5.74 222 ARG D CA 1
ATOM 7208 C C . ARG D 1 187 ? 21.416 -32.807 65.129 1.00 9.44 222 ARG D C 1
ATOM 7209 O O . ARG D 1 187 ? 20.476 -33.566 65.386 1.00 8.11 222 ARG D O 1
ATOM 7217 N N . VAL D 1 188 ? 22.577 -32.801 65.801 1.00 5.99 223 VAL D N 1
ATOM 7218 C CA . VAL D 1 188 ? 22.878 -33.729 66.888 1.00 7.42 223 VAL D CA 1
ATOM 7219 C C . VAL D 1 188 ? 23.083 -32.914 68.163 1.00 9.28 223 VAL D C 1
ATOM 7220 O O . VAL D 1 188 ? 23.718 -31.863 68.124 1.00 8.86 223 VAL D O 1
ATOM 7224 N N . ILE D 1 189 ? 22.558 -33.395 69.280 1.00 6.95 224 ILE D N 1
ATOM 7225 C CA . ILE D 1 189 ? 22.790 -32.790 70.591 1.00 6.57 224 ILE D CA 1
ATOM 7226 C C . ILE D 1 189 ? 23.412 -33.893 71.437 1.00 10.55 224 ILE D C 1
ATOM 7227 O O . ILE D 1 189 ? 22.833 -34.977 71.529 1.00 10.16 224 ILE D O 1
ATOM 7232 N N . VAL D 1 190 ? 24.611 -33.648 72.002 1.00 8.13 225 VAL D N 1
ATOM 7233 C CA . VAL D 1 190 ? 25.294 -34.632 72.843 1.00 9.21 225 VAL D CA 1
ATOM 7234 C C . VAL D 1 190 ? 25.803 -34.000 74.142 1.00 13.91 225 VAL D C 1
ATOM 7235 O O . VAL D 1 190 ? 26.230 -32.841 74.110 1.00 12.26 225 VAL D O 1
ATOM 7239 N N . PRO D 1 191 ? 25.845 -34.762 75.267 1.00 13.48 226 PRO D N 1
ATOM 7240 C CA . PRO D 1 191 ? 26.457 -34.220 76.496 1.00 14.32 226 PRO D CA 1
ATOM 7241 C C . PRO D 1 191 ? 27.950 -33.980 76.245 1.00 18.98 226 PRO D C 1
ATOM 7242 O O . PRO D 1 191 ? 28.541 -34.707 75.436 1.00 17.48 226 PRO D O 1
ATOM 7246 N N . SER D 1 192 ? 28.557 -32.976 76.924 1.00 18.46 227 SER D N 1
ATOM 7247 C CA A SER D 1 192 ? 29.976 -32.635 76.745 0.57 19.64 227 SER D CA 1
ATOM 7248 C CA B SER D 1 192 ? 29.975 -32.641 76.742 0.43 19.76 227 SER D CA 1
ATOM 7249 C C . SER D 1 192 ? 30.917 -33.817 77.000 1.00 26.37 227 SER D C 1
ATOM 7250 O O . SER D 1 192 ? 32.007 -33.852 76.434 1.00 27.93 227 SER D O 1
ATOM 7255 N N . SER D 1 193 ? 30.467 -34.805 77.806 1.00 27.00 228 SER D N 1
ATOM 7256 C CA . SER D 1 193 ? 31.205 -36.024 78.141 1.00 28.88 228 SER D CA 1
ATOM 7257 C C . SER D 1 193 ? 31.236 -37.015 76.953 1.00 36.32 228 SER D C 1
ATOM 7258 O O . SER D 1 193 ? 32.150 -37.837 76.873 1.00 36.99 228 SER D O 1
ATOM 7261 N N . ASN D 1 194 ? 30.218 -36.952 76.061 1.00 33.89 229 ASN D N 1
ATOM 7262 C CA . ASN D 1 194 ? 30.068 -37.795 74.866 1.00 33.68 229 ASN D CA 1
ATOM 7263 C C . ASN D 1 194 ? 30.501 -37.005 73.600 1.00 36.35 229 ASN D C 1
ATOM 7264 O O . ASN D 1 194 ? 30.314 -37.462 72.462 1.00 36.42 229 ASN D O 1
ATOM 7269 N N . ALA D 1 195 ? 31.111 -35.826 73.816 1.00 30.21 230 ALA D N 1
ATOM 7270 C CA . ALA D 1 195 ? 31.557 -34.944 72.744 1.00 28.51 230 ALA D CA 1
ATOM 7271 C C . ALA D 1 195 ? 33.070 -34.896 72.603 1.00 30.86 230 ALA D C 1
ATOM 7272 O O . ALA D 1 195 ? 33.807 -34.962 73.590 1.00 30.28 230 ALA D O 1
ATOM 7274 N N . VAL D 1 196 ? 33.521 -34.771 71.353 1.00 26.42 231 VAL D N 1
ATOM 7275 C CA . VAL D 1 196 ? 34.924 -34.606 70.982 1.00 24.91 231 VAL D CA 1
ATOM 7276 C C . VAL D 1 196 ? 35.020 -33.355 70.106 1.00 25.49 231 VAL D C 1
ATOM 7277 O O . VAL D 1 196 ? 33.987 -32.852 69.652 1.00 22.69 231 VAL D O 1
ATOM 7281 N N . THR D 1 197 ? 36.245 -32.844 69.869 1.00 23.28 232 THR D N 1
ATOM 7282 C CA . THR D 1 197 ? 36.414 -31.664 69.023 1.00 22.20 232 THR D CA 1
ATOM 7283 C C . THR D 1 197 ? 35.968 -31.983 67.593 1.00 23.43 232 THR D C 1
ATOM 7284 O O . THR D 1 197 ? 36.458 -32.957 67.003 1.00 21.19 232 THR D O 1
ATOM 7288 N N . PRO D 1 198 ? 34.982 -31.231 67.058 1.00 19.03 233 PRO D N 1
ATOM 7289 C CA . PRO D 1 198 ? 34.511 -31.539 65.708 1.00 18.20 233 PRO D CA 1
ATOM 7290 C C . PRO D 1 198 ? 35.485 -31.090 64.631 1.00 17.46 233 PRO D C 1
ATOM 7291 O O . PRO D 1 198 ? 36.386 -30.268 64.845 1.00 16.06 233 PRO D O 1
ATOM 7295 N N . LEU D 1 199 ? 35.276 -31.649 63.458 1.00 13.02 234 LEU D N 1
ATOM 7296 C CA . LEU D 1 199 ? 36.035 -31.296 62.281 1.00 11.71 234 LEU D CA 1
ATOM 7297 C C . LEU D 1 199 ? 35.537 -29.955 61.776 1.00 15.92 234 LEU D C 1
ATOM 7298 O O . LEU D 1 199 ? 34.403 -29.547 62.069 1.00 15.57 234 LEU D O 1
ATOM 7303 N N . ASP D 1 200 ? 36.403 -29.245 61.060 1.00 11.06 235 ASP D N 1
ATOM 7304 C CA . ASP D 1 200 ? 36.050 -27.986 60.437 1.00 10.09 235 ASP D CA 1
ATOM 7305 C C . ASP D 1 200 ? 36.380 -28.118 58.943 1.00 12.88 235 ASP D C 1
ATOM 7306 O O . ASP D 1 200 ? 36.993 -29.107 58.523 1.00 10.88 235 ASP D O 1
ATOM 7311 N N . TRP D 1 201 ? 35.938 -27.147 58.155 1.00 10.73 236 TRP D N 1
ATOM 7312 C CA . TRP D 1 201 ? 36.072 -27.153 56.701 1.00 9.48 236 TRP D CA 1
ATOM 7313 C C . TRP D 1 201 ? 37.530 -27.216 56.200 1.00 11.52 236 TRP D C 1
ATOM 7314 O O . TRP D 1 201 ? 37.800 -27.945 55.241 1.00 10.07 236 TRP D O 1
ATOM 7325 N N . ASP D 1 202 ? 38.453 -26.471 56.845 1.00 9.57 237 ASP D N 1
ATOM 7326 C CA . ASP D 1 202 ? 39.885 -26.476 56.488 1.00 9.16 237 ASP D CA 1
ATOM 7327 C C . ASP D 1 202 ? 40.470 -27.879 56.637 1.00 10.74 237 ASP D C 1
ATOM 7328 O O . ASP D 1 202 ? 41.096 -28.400 55.695 1.00 9.55 237 ASP D O 1
ATOM 7333 N N . THR D 1 203 ? 40.213 -28.520 57.803 1.00 8.01 238 THR D N 1
ATOM 7334 C CA . THR D 1 203 ? 40.684 -29.869 58.103 1.00 8.04 238 THR D CA 1
ATOM 7335 C C . THR D 1 203 ? 40.105 -30.890 57.109 1.00 11.29 238 THR D C 1
ATOM 7336 O O . THR D 1 203 ? 40.840 -31.743 56.596 1.00 10.54 238 THR D O 1
ATOM 7340 N N . VAL D 1 204 ? 38.793 -30.815 56.858 1.00 7.16 239 VAL D N 1
ATOM 7341 C CA . VAL D 1 204 ? 38.150 -31.754 55.934 1.00 5.80 239 VAL D CA 1
ATOM 7342 C C . VAL D 1 204 ? 38.750 -31.634 54.528 1.00 8.29 239 VAL D C 1
ATOM 7343 O O . VAL D 1 204 ? 39.065 -32.657 53.927 1.00 7.46 239 VAL D O 1
ATOM 7347 N N . GLN D 1 205 ? 38.921 -30.405 54.010 1.00 6.28 240 GLN D N 1
ATOM 7348 C CA . GLN D 1 205 ? 39.475 -30.244 52.652 1.00 6.23 240 GLN D CA 1
ATOM 7349 C C . GLN D 1 205 ? 40.887 -30.746 52.569 1.00 10.11 240 GLN D C 1
ATOM 7350 O O . GLN D 1 205 ? 41.214 -31.468 51.623 1.00 8.89 240 GLN D O 1
ATOM 7356 N N . ARG D 1 206 ? 41.730 -30.365 53.556 1.00 6.97 241 ARG D N 1
ATOM 7357 C CA A ARG D 1 206 ? 43.127 -30.793 53.612 0.42 7.05 241 ARG D CA 1
ATOM 7358 C CA B ARG D 1 206 ? 43.124 -30.796 53.547 0.58 7.30 241 ARG D CA 1
ATOM 7359 C C . ARG D 1 206 ? 43.208 -32.325 53.573 1.00 10.24 241 ARG D C 1
ATOM 7360 O O . ARG D 1 206 ? 43.916 -32.888 52.743 1.00 10.67 241 ARG D O 1
ATOM 7375 N N . ASN D 1 207 ? 42.454 -32.993 54.449 1.00 7.12 242 ASN D N 1
ATOM 7376 C CA . ASN D 1 207 ? 42.515 -34.462 54.542 1.00 7.00 242 ASN D CA 1
ATOM 7377 C C . ASN D 1 207 ? 41.841 -35.216 53.397 1.00 10.33 242 ASN D C 1
ATOM 7378 O O . ASN D 1 207 ? 42.451 -36.136 52.850 1.00 9.24 242 ASN D O 1
ATOM 7383 N N . VAL D 1 208 ? 40.619 -34.823 53.026 1.00 6.07 243 VAL D N 1
ATOM 7384 C CA . VAL D 1 208 ? 39.877 -35.510 51.979 1.00 5.79 243 VAL D CA 1
ATOM 7385 C C . VAL D 1 208 ? 40.476 -35.263 50.593 1.00 9.40 243 VAL D C 1
ATOM 7386 O O . VAL D 1 208 ? 40.764 -36.223 49.900 1.00 9.90 243 VAL D O 1
ATOM 7390 N N . LEU D 1 209 ? 40.623 -34.008 50.181 1.00 6.54 244 LEU D N 1
ATOM 7391 C CA . LEU D 1 209 ? 41.122 -33.715 48.822 1.00 4.93 244 LEU D CA 1
ATOM 7392 C C . LEU D 1 209 ? 42.644 -33.747 48.687 1.00 9.79 244 LEU D C 1
ATOM 7393 O O . LEU D 1 209 ? 43.182 -34.310 47.720 1.00 9.73 244 LEU D O 1
ATOM 7398 N N . MET D 1 210 ? 43.332 -33.058 49.588 1.00 6.76 245 MET D N 1
ATOM 7399 C CA . MET D 1 210 ? 44.767 -32.889 49.412 1.00 6.23 245 MET D CA 1
ATOM 7400 C C . MET D 1 210 ? 45.564 -34.122 49.725 1.00 12.49 245 MET D C 1
ATOM 7401 O O . MET D 1 210 ? 46.460 -34.472 48.943 1.00 11.49 245 MET D O 1
ATOM 7406 N N A GLU D 1 211 ? 45.236 -34.805 50.837 0.48 9.12 246 GLU D N 1
ATOM 7407 N N B GLU D 1 211 ? 45.224 -34.810 50.828 0.52 9.39 246 GLU D N 1
ATOM 7408 C CA A GLU D 1 211 ? 45.974 -35.986 51.278 0.48 8.88 246 GLU D CA 1
ATOM 7409 C CA B GLU D 1 211 ? 45.963 -35.985 51.280 0.52 9.29 246 GLU D CA 1
ATOM 7410 C C . GLU D 1 211 ? 45.387 -37.333 50.838 1.00 13.50 246 GLU D C 1
ATOM 7411 O O . GLU D 1 211 ? 46.151 -38.285 50.690 1.00 15.18 246 GLU D O 1
ATOM 7422 N N . ASN D 1 212 ? 44.054 -37.431 50.635 1.00 10.32 247 ASN D N 1
ATOM 7423 C CA . ASN D 1 212 ? 43.383 -38.696 50.290 1.00 10.53 247 ASN D CA 1
ATOM 7424 C C . ASN D 1 212 ? 42.780 -38.850 48.900 1.00 17.49 247 ASN D C 1
ATOM 7425 O O . ASN D 1 212 ? 42.061 -39.830 48.649 1.00 20.21 247 ASN D O 1
ATOM 7430 N N . TYR D 1 213 ? 42.989 -37.899 48.035 1.00 11.45 248 TYR D N 1
ATOM 7431 C CA . TYR D 1 213 ? 42.528 -38.068 46.674 1.00 9.71 248 TYR D CA 1
ATOM 7432 C C . TYR D 1 213 ? 43.675 -37.758 45.757 1.00 12.93 248 TYR D C 1
ATOM 7433 O O . TYR D 1 213 ? 44.370 -36.763 45.933 1.00 12.59 248 TYR D O 1
ATOM 7442 N N . ASN D 1 214 ? 43.866 -38.616 44.774 1.00 9.67 249 ASN D N 1
ATOM 7443 C CA . ASN D 1 214 ? 44.925 -38.457 43.810 1.00 9.87 249 ASN D CA 1
ATOM 7444 C C . ASN D 1 214 ? 44.290 -38.333 42.407 1.00 13.91 249 ASN D C 1
ATOM 7445 O O . ASN D 1 214 ? 43.902 -39.361 41.839 1.00 12.45 249 ASN D O 1
ATOM 7450 N N . PRO D 1 215 ? 44.168 -37.108 41.834 1.00 12.68 250 PRO D N 1
ATOM 7451 C CA . PRO D 1 215 ? 43.536 -36.977 40.501 1.00 12.94 250 PRO D CA 1
ATOM 7452 C C . PRO D 1 215 ? 44.318 -37.681 39.400 1.00 18.29 250 PRO D C 1
ATOM 7453 O O . PRO D 1 215 ? 43.742 -38.050 38.381 1.00 17.02 250 PRO D O 1
ATOM 7457 N N . GLY D 1 216 ? 45.612 -37.880 39.637 1.00 15.08 251 GLY D N 1
ATOM 7458 C CA . GLY D 1 216 ? 46.501 -38.558 38.701 1.00 15.41 251 GLY D CA 1
ATOM 7459 C C . GLY D 1 216 ? 46.104 -39.983 38.383 1.00 21.19 251 GLY D C 1
ATOM 7460 O O . GLY D 1 216 ? 46.217 -40.421 37.238 1.00 22.89 251 GLY D O 1
ATOM 7461 N N . SER D 1 217 ? 45.667 -40.722 39.395 1.00 18.17 252 SER D N 1
ATOM 7462 C CA . SER D 1 217 ? 45.246 -42.110 39.247 1.00 17.92 252 SER D CA 1
ATOM 7463 C C . SER D 1 217 ? 43.736 -42.258 39.495 1.00 19.03 252 SER D C 1
ATOM 7464 O O . SER D 1 217 ? 43.223 -43.375 39.406 1.00 19.05 252 SER D O 1
ATOM 7467 N N . ASN D 1 218 ? 43.025 -41.141 39.813 1.00 13.44 253 ASN D N 1
ATOM 7468 C CA . ASN D 1 218 ? 41.604 -41.171 40.201 1.00 12.21 253 ASN D CA 1
ATOM 7469 C C . ASN D 1 218 ? 41.444 -42.227 41.309 1.00 15.39 253 ASN D C 1
ATOM 7470 O O . ASN D 1 218 ? 40.654 -43.175 41.210 1.00 12.03 253 ASN D O 1
ATOM 7475 N N . SER D 1 219 ? 42.282 -42.106 42.343 1.00 14.17 254 SER D N 1
ATOM 7476 C CA . SER D 1 219 ? 42.254 -43.058 43.434 1.00 15.30 254 SER D CA 1
ATOM 7477 C C . SER D 1 219 ? 42.602 -42.382 44.747 1.00 17.89 254 SER D C 1
ATOM 7478 O O . SER D 1 219 ? 42.901 -41.193 44.793 1.00 16.24 254 SER D O 1
ATOM 7481 N N . GLY D 1 220 ? 42.573 -43.179 45.789 1.00 15.84 255 GLY D N 1
ATOM 7482 C CA . GLY D 1 220 ? 42.777 -42.772 47.159 1.00 15.88 255 GLY D CA 1
ATOM 7483 C C . GLY D 1 220 ? 41.613 -43.380 47.889 1.00 21.12 255 GLY D C 1
ATOM 7484 O O . GLY D 1 220 ? 41.221 -44.519 47.598 1.00 23.32 255 GLY D O 1
ATOM 7485 N N . HIS D 1 221 ? 40.973 -42.598 48.734 1.00 14.80 256 HIS D N 1
ATOM 7486 C CA . HIS D 1 221 ? 39.838 -43.082 49.490 1.00 13.65 256 HIS D CA 1
ATOM 7487 C C . HIS D 1 221 ? 38.522 -43.103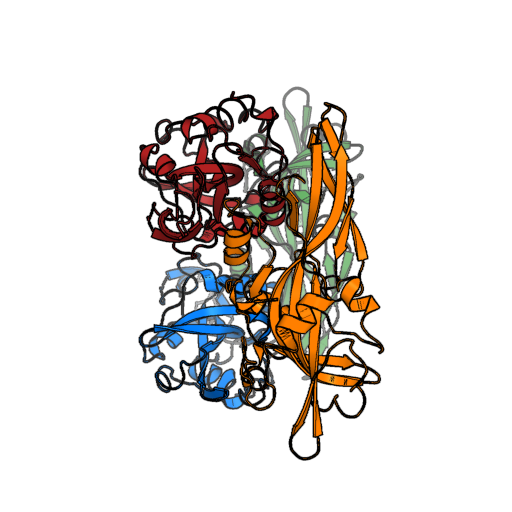 48.691 1.00 15.27 256 HIS D C 1
ATOM 7488 O O . HIS D 1 221 ? 37.568 -43.738 49.116 1.00 16.66 256 HIS D O 1
ATOM 7495 N N . PHE D 1 222 ? 38.489 -42.446 47.517 1.00 9.02 257 PHE D N 1
ATOM 7496 C CA . PHE D 1 222 ? 37.310 -42.472 46.639 1.00 7.63 257 PHE D CA 1
ATOM 7497 C C . PHE D 1 222 ? 37.781 -42.286 45.206 1.00 10.42 257 PHE D C 1
ATOM 7498 O O . PHE D 1 222 ? 38.917 -41.844 44.967 1.00 9.28 257 PHE D O 1
ATOM 7506 N N . SER D 1 223 ? 36.877 -42.580 44.262 1.00 8.14 258 SER D N 1
ATOM 7507 C CA A SER D 1 223 ? 37.142 -42.388 42.841 0.35 7.58 258 SER D CA 1
ATOM 7508 C CA B SER D 1 223 ? 37.144 -42.411 42.834 0.65 7.70 258 SER D CA 1
ATOM 7509 C C . SER D 1 223 ? 35.894 -41.853 42.165 1.00 9.63 258 SER D C 1
ATOM 7510 O O . SER D 1 223 ? 34.775 -42.196 42.565 1.00 8.07 258 SER D O 1
ATOM 7515 N N . PHE D 1 224 ? 36.077 -41.038 41.142 1.00 6.42 259 PHE D N 1
ATOM 7516 C CA . PHE D 1 224 ? 34.923 -40.560 40.379 1.00 6.06 259 PHE D CA 1
ATOM 7517 C C . PHE D 1 224 ? 34.557 -41.682 39.398 1.00 10.62 259 PHE D C 1
ATOM 7518 O O . PHE D 1 224 ? 35.431 -42.433 38.912 1.00 8.81 259 PHE D O 1
ATOM 7526 N N . ASP D 1 225 ? 33.255 -41.779 39.097 1.00 8.57 260 ASP D N 1
ATOM 7527 C CA . ASP D 1 225 ? 32.744 -42.735 38.129 1.00 8.18 260 ASP D CA 1
ATOM 7528 C C . ASP D 1 225 ? 32.441 -41.942 36.837 1.00 10.43 260 ASP D C 1
ATOM 7529 O O . ASP D 1 225 ? 31.371 -41.334 36.710 1.00 9.19 260 ASP D O 1
ATOM 7534 N N . TRP D 1 226 ? 33.397 -41.968 35.874 1.00 7.47 261 TRP D N 1
ATOM 7535 C CA . TRP D 1 226 ? 33.286 -41.214 34.617 1.00 7.20 261 TRP D CA 1
ATOM 7536 C C . TRP D 1 226 ? 32.117 -41.645 33.729 1.00 10.51 261 TRP D C 1
ATOM 7537 O O . TRP D 1 226 ? 31.709 -40.864 32.863 1.00 10.89 261 TRP D O 1
ATOM 7548 N N . SER D 1 227 ? 31.568 -42.867 33.954 1.00 8.24 262 SER D N 1
ATOM 7549 C CA . SER D 1 227 ? 30.420 -43.368 33.173 1.00 8.24 262 SER D CA 1
ATOM 7550 C C . SER D 1 227 ? 29.197 -42.463 33.295 1.00 11.39 262 SER D C 1
ATOM 7551 O O . SER D 1 227 ? 28.288 -42.559 32.465 1.00 11.25 262 SER D O 1
ATOM 7554 N N . ALA D 1 228 ? 29.190 -41.543 34.309 1.00 8.21 263 ALA D N 1
ATOM 7555 C CA . ALA D 1 228 ? 28.127 -40.547 34.517 1.00 8.15 263 ALA D CA 1
ATOM 7556 C C . ALA D 1 228 ? 27.898 -39.744 33.218 1.00 11.01 263 ALA D C 1
ATOM 7557 O O . ALA D 1 228 ? 26.752 -39.467 32.866 1.00 8.71 263 ALA D O 1
ATOM 7559 N N . TYR D 1 229 ? 28.986 -39.434 32.470 1.00 8.62 264 TYR D N 1
ATOM 7560 C CA . TYR D 1 229 ? 28.852 -38.691 31.204 1.00 8.07 264 TYR D CA 1
ATOM 7561 C C . TYR D 1 229 ? 27.967 -39.419 30.183 1.00 12.17 264 TYR D C 1
ATOM 7562 O O . TYR D 1 229 ? 27.230 -38.773 29.452 1.00 12.56 264 TYR D O 1
ATOM 7571 N N . ASN D 1 230 ? 28.073 -40.749 30.138 1.00 9.54 265 ASN D N 1
ATOM 7572 C CA . ASN D 1 230 ? 27.403 -41.638 29.196 1.00 9.53 265 ASN D CA 1
ATOM 7573 C C . ASN D 1 230 ? 26.046 -42.156 29.723 1.00 13.81 265 ASN D C 1
ATOM 7574 O O . ASN D 1 230 ? 25.445 -43.038 29.115 1.00 13.24 265 ASN D O 1
ATOM 7579 N N . ASP D 1 231 ? 25.572 -41.605 30.844 1.00 11.20 266 ASP D N 1
ATOM 7580 C CA . ASP D 1 231 ? 24.322 -42.073 31.439 1.00 12.30 266 ASP D CA 1
ATOM 7581 C C . ASP D 1 231 ? 23.332 -40.926 31.548 1.00 14.88 266 ASP D C 1
ATOM 7582 O O . ASP D 1 231 ? 23.466 -40.082 32.439 1.00 13.06 266 ASP D O 1
ATOM 7587 N N . PRO D 1 232 ? 22.287 -40.894 30.673 1.00 14.08 267 PRO D N 1
ATOM 7588 C CA . PRO D 1 232 ? 21.312 -39.793 30.734 1.00 14.47 267 PRO D CA 1
ATOM 7589 C C . PRO D 1 232 ? 20.678 -39.587 32.106 1.00 17.54 267 PRO D C 1
ATOM 7590 O O . PRO D 1 232 ? 20.410 -38.445 32.475 1.00 18.38 267 PRO D O 1
ATOM 7594 N N . HIS D 1 233 ? 20.463 -40.686 32.859 1.00 16.04 268 HIS D N 1
ATOM 7595 C CA A HIS D 1 233 ? 19.867 -40.619 34.195 0.60 17.15 268 HIS D CA 1
ATOM 7596 C CA B HIS D 1 233 ? 19.871 -40.653 34.203 0.40 16.58 268 HIS D CA 1
ATOM 7597 C C . HIS D 1 233 ? 20.778 -39.931 35.209 1.00 18.56 268 HIS D C 1
ATOM 7598 O O . HIS D 1 233 ? 20.301 -39.484 36.256 1.00 17.91 268 HIS D O 1
ATOM 7611 N N . ARG D 1 234 ? 22.088 -39.805 34.894 1.00 12.37 269 ARG D N 1
ATOM 7612 C CA . ARG D 1 234 ? 23.022 -39.133 35.820 1.00 11.48 269 ARG D CA 1
ATOM 7613 C C . ARG D 1 234 ? 23.555 -37.817 35.255 1.00 15.15 269 ARG D C 1
ATOM 7614 O O . ARG D 1 234 ? 24.544 -37.279 35.745 1.00 12.07 269 ARG D O 1
ATOM 7622 N N . ARG D 1 235 ? 22.851 -37.282 34.244 1.00 12.18 270 ARG D N 1
ATOM 7623 C CA . ARG D 1 235 ? 23.153 -36.007 33.621 1.00 11.66 270 ARG D CA 1
ATOM 7624 C C . ARG D 1 235 ? 22.032 -35.067 34.003 1.00 16.39 270 ARG D C 1
ATOM 7625 O O . ARG D 1 235 ? 20.858 -35.420 33.849 1.00 16.77 270 ARG D O 1
ATOM 7633 N N . TYR D 1 236 ? 22.378 -33.892 34.543 1.00 10.49 271 TYR D N 1
ATOM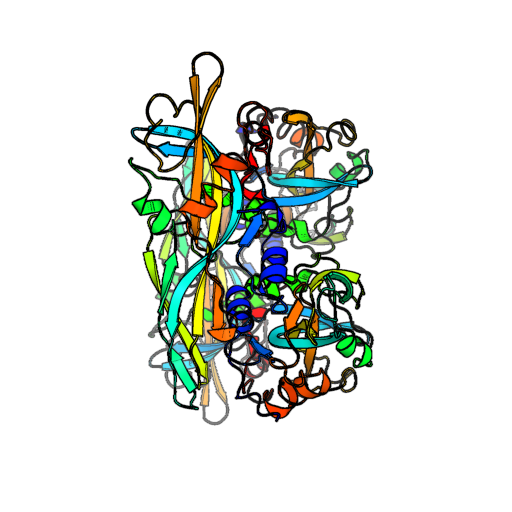 7634 C CA . TYR D 1 236 ? 21.378 -32.920 34.974 1.00 12.36 271 TYR D CA 1
ATOM 7635 C C . TYR D 1 236 ? 21.447 -31.625 34.180 1.00 16.33 271 TYR D C 1
ATOM 7636 O O . TYR D 1 236 ? 22.483 -31.392 33.518 1.00 16.82 271 TYR D O 1
#

Solvent-accessible surface area: 38055 Å² total; per-residue (Å²): 135,26,186,2,106,100,17,54,78,54,126,2,23,48,29,3,4,16,17,10,0,4,7,17,20,57,44,33,2,1,4,4,63,12,54,1,0,25,5,76,1,54,0,18,176,77,77,16,17,0,8,0,24,3,1,1,4,5,9,30,116,34,48,65,51,78,7,86,107,128,58,78,56,84,20,67,4,95,5,18,40,0,9,0,117,44,5,58,108,27,30,112,27,144,35,64,16,48,35,20,0,28,45,0,0,88,38,3,108,5,55,4,19,28,79,93,89,45,2,8,49,94,15,105,42,46,82,42,72,16,122,4,112,7,83,28,49,7,15,0,11,2,2,0,3,0,0,1,1,3,0,17,49,0,4,162,118,12,50,125,5,14,53,50,25,44,64,56,69,24,55,101,68,30,1,0,8,1,2,0,0,0,0,0,98,8,18,4,0,10,30,58,108,28,26,70,116,36,16,81,10,68,31,0,5,93,5,0,2,70,121,33,4,78,18,56,72,32,49,59,61,15,53,7,64,41,50,0,65,18,40,90,135,38,98,46,72,177,4,84,114,18,55,75,53,122,1,24,45,28,3,5,17,16,12,0,6,21,15,22,72,36,32,2,1,3,4,64,12,55,1,0,31,8,77,0,50,0,18,175,76,74,18,19,0,24,0,21,2,1,1,4,5,8,30,113,39,47,70,34,65,16,98,132,126,92,72,49,85,22,67,6,87,5,12,45,0,9,0,132,44,5,70,108,22,25,109,30,138,40,62,20,47,38,60,0,19,7,0,0,51,25,4,107,8,57,3,21,29,78,126,92,45,1,9,48,79,20,94,61,45,82,43,76,16,104,4,122,6,87,26,49,10,13,0,3,1,3,0,2,0,0,2,1,4,0,21,45,0,3,170,115,10,46,125,6,13,56,43,25,42,67,55,70,68,81,104,100,19,3,0,8,0,2,0,0,0,0,0,94,8,16,6,0,14,35,52,111,71,34,40,110,37,15,71,10,72,26,0,4,109,11,0,2,64,135,36,1,77,25,67,76,32,44,50,67,14,53,8,63,92,58,0,109,87,15,55,27,26,108,60,75,174,5,83,118,19,52,74,54,128,2,24,46,29,2,5,16,16,12,0,5,21,16,41,80,43,38,2,2,3,4,63,12,54,2,0,30,8,77,0,52,0,18,166,77,76,18,18,0,23,0,22,3,1,1,4,6,12,34,116,34,46,78,7,78,18,111,128,120,84,83,59,83,26,69,6,90,5,14,46,0,9,0,127,46,6,72,110,21,25,103,37,139,43,61,19,47,37,56,0,19,8,0,0,54,25,3,111,7,56,3,21,27,80,129,92,44,2,9,45,79,12,94,57,43,84,44,81,15,117,1,111,6,85,29,64,8,14,0,12,1,2,0,2,0,0,1,1,4,0,20,45,0,4,170,110,9,45,122,4,10,57,35,26,42,67,54,67,66,78,104,96,20,2,0,7,0,2,0,0,0,0,0,93,8,19,5,0,13,28,45,106,68,34,67,109,41,16,77,12,78,43,0,4,122,9,0,2,62,122,35,1,75,23,68,77,31,41,49,63,15,53,8,60,92,58,0,108,86,13,56,26,27,106,60,151,25,175,2,88,108,17,51,79,53,127,2,23,45,29,3,4,16,20,11,0,5,10,24,35,60,38,38,3,2,4,4,62,11,55,2,0,26,6,75,1,50,0,17,166,77,76,18,18,0,8,0,22,3,1,1,4,4,10,32,116,34,50,64,47,76,8,86,110,138,60,86,53,84,23,67,4,95,5,18,41,0,8,0,118,47,6,66,113,26,24,110,30,148,37,62,19,48,34,22,0,29,44,0,0,86,36,4,111,6,54,4,20,27,80,92,90,45,3,7,50,95,17,104,42,46,85,42,72,15,122,5,116,13,81,30,50,8,14,0,10,1,2,0,4,1,0,2,1,4,0,17,47,0,3,165,110,12,51,124,5,13,53,50,25,45,64,55,67,25,55,100,70,28,1,0,7,0,2,0,0,0,0,0,97,10,17,5,0,12,29,58,111,26,26,70,116,36,16,79,10,71,30,0,5,89,5,0,2,71,125,37,5,78,18,58,70,31,50,56,69,15,53,6,64,42,51,0,63,20,38,86,138,37,97,48

InterPro domains:
  IPR040927 Monalysin, Pore-forming domain [PF18063] (47-226)

GO terms:
  GO:0090729 toxin activity (F, IDA)
  GO:0044179 hemolysis in another organism (P, IDA)
  GO:0046930 pore complex (C, IDA)
  GO:0051260 protein homooligomerization (P, IDA)
  GO:0005576 extracellular region (C, EXP)

Radius of gyration: 32.53 Å; Cα contacts (8 Å, |Δi|>4): 2365; chains: 4; bounding box: 83×48×100 Å

Sequence (942 aa):
SGRFDDQYPTKKGDFAIDGYLLDYSSSPKQGCWVDGITVYGDIYIGKQNWGTYTRPVFAYLQYVETISSIPQNVTTTLSYQLTKGHTRSFETSVVNAKYSSVGANIDIVNVGSEISTGFTRSESWSTTQQSSFTDTTEMKGPGTFVIYQVVLVYAHNATSAGRQNANAFAYSKTQAVGSRVDLYYLSAITQRKKRVIVPSSSNAVTPLDWDTVQRRNVLMENYNPGSNSGHFSSFDWSAYNDPHHRRYGRFDQYPTKKGDFAIDGYLLDYSSSPKKQGCWVDGITVYGDIYIGKQNWGTYTRPVFAYLQYVETISIPQNVTTTLSSYQLTKGHTRSFETSVVNAKYSSVGANIDIVNVGSEISSTGFTRSESWSTTQSFTDTTEMKGPGTFVIYQVVLVYAHNATSAGRQNANAFAYSKTQAVGSRVDLYYLSAITQRKRVIVPSSSNAVTPLDWDTVQRNVLMEENYNPGSNSGHFSFDWSAYNDPHRRYGRFDQYPTKKGDFAIDGYLLDYSSSPKKQGCWVDGITVYGDIYIGKQNWGTYTRPVFAYLQYVETISSIPQNVTTTLSSYQLTKGHTRSFETSVVNAKYSSVGANIDIVNVGSEISTGFTRSESWSSTTQSFTDTTEMKGPGTTFVIYQVVLVYAHNATSAGRQNANAFAYSKTQAVGSRVDLYYLSAITQRKRVIVPSSNAVTPLDWDTVQRRNVLMENYNPGSNSGHFSFDWSAYNDPHRRYSGRFDQYPTKKGDFAIDGYLLDYSSPKQGCWVDGITVYGDIYIGKQNWGTYTRPVFAYLQYVETISSIPQNVTTTLSYQLTKGHTRSFETSVVNAKYSSVGANIDIVNVGSEISTGFTRSESWSTTQQSSFTDTTEMKGPGTFVIYQVVLVYAHNATSAGRQNANAFAYSKTQAVGSRVDLYYLSAITQRKRVIVPSSSNAVTPLDWDTVQRRNVLMEENYNPGSNSGHFSSFDWSAYNDPHHRRY

B-factor: mean 17.56, std 11.57, range [3.0, 89.62]

Organism: Pseudomonas entomophila (strain L48) (NCBI:txid384676)

Foldseek 3Di:
DQPLVPAEEAFADVRVCVQQVPLVAFFFKHFYDFAWFWEWKDWAHGTFTKIKAWTMKGWAFFDKDAADAPDKDKDKTKDKFAFDPVQVVFFDGDIFDALVLCLRQVRRNHDQQDDSDTHHDDIDIDIDIDTDHDHAMKTKTFMKIKMKMKRWLCCVPCVPRGNDWDWDDDPPGIIIIFMTITTGPDMDMDTPVNDDDHDDPVSCRCRVPVPAADPPVQGGSGHHDPCSVVDPSRYD/DPLVPAEEAFADVRVCVVVVPVPAADFKHFYDFAWFWEWKDWAHGTFTKIKAWTMKGWAFFDKDADQDFDKDKDKGKDKFAFDPLQVVFFPHDIADALVLCVRQVRRNHDQQDDSDTHHDDIDIDMDIDIDGDRFMKTKTFMKIKMKMKRWLCCVPCVPRGNDWDWDDDPPGIIIIFMTITTGPDMDMGTPVRDDDHDDPVNCRCVRPVVAADPVVLGGSGGHDPCSVVDVVRHD/DPLVPAEEAFAPVRVCVQVVPLVAFDFKHFYDFAWFWEWKDWAHGTFTKIKAWTMKGWAFFDKDAAQDQDKAKDKGKDKFAFDPQQVVFFPHDIADALVLCVRQVRRNHDQQDDSDTRHDDIDIDMDIDTDGDDAMKTKIFMKIKMKMWRWQCCVPCVPRGNDWDWDDDPPGIIIIFMTMTTGPDMDMGTPVRDDDHDDPVNCRCVRPVVAADPVVLGGSGGHDPCSVVDVVRHD/DQPLVPAEEAFAPVRVCVQQVPLPAADFKHFYDFAWFWEWKDWAHGTFTKIKAWTMKGWAFFDKDAAAAPDKDKDKTKDKFAFDPQQVVFFDGDTADQLVLCLRQVRRNHDQQDDSVTHHGDIDIDIDIDTDHDHAMKTKTFMKIKMKMKRWLCCVPCVPRGNDWDWDDDPHGIIIIFMTMTTGPDMDMDTPVNDDDHDDPVSCRCNVPVPAADPVVQGGSHHHDPCNVVDPSRYD

Secondary structure (DSSP, 8-state):
---GGGS-EE-HHHHHHHHHTBTTS---EEEE----EEEEEEETTEEEEEEEEEEEEEEEEEEEEEE-TT-EEEEEEEEEESB-HHHHHH--S-EE--GGGGHHHHHTT---SS-TTTTTSS-EEEEEEEEEESSEEEEEEEEEEEEEEEETTTTTT-TTSSSSEEEEEETTEEEEEEEEEEEEEEEEEEEGGG--PPP-HHHHHIIIIIITEETTTTEES----GGGGG-GGGB-/--GGGS-EE-HHHHHHHHHTBTTS---EEEE----EEEEEEETTEEEEEEEEEEEEEEEEEEEEEE-SSSEEEEEEEEEESB-HHHHHH--S-EE--GGGGHHHHHTT---SS-HHHHTSS-EEEEEEEEEESSEEEEEEEEEEEEEEEETTTTTT-TTSSSS-EEEEETTEEEEEEEEEEEEEEEEEEETTTPPPPP-HHHHHIIIIITTEETTTTEES----GGGGG-GGGB-/--GGGS-EE-HHHHHHHHHTB-SS---EEEE----EEEEEEETTEEEEEEEEEEEEEEEEEEEEEE-SSSEEEEEEEEEESB-HHHHHH--S-EE--GGGGHHHHHTT---SS-HHHHTSS-EEEEEEEEEE-SEEEEEEEEEEEEEEEETTTTTT-TTSSSS-EEEEETTEEEEEEEEEEEEEEEEEEEGGG--PPP-HHHHHIIIIITTEETTTTEES----GGGGG-GGGB-/---GGGS-EE-HHHHHHHHHTBTTS---EEEE----EEEEEEETTEEEEEEEEEEEEEEEEEEEEEE-TT-EEEEEEEEEESB-HHHHHH--S-EE--GGGGHHHHHTT---SS-TTTTTSS-EEEEEEEEEESSEEEEEEEEEEEEEEEETTTTTT-TTSSSS-EEEEETTEEEEEEEEEEEEEEEEEEEGGG--PPP-HHHHHIIIIIITEETTTTEES----GGGGG-GGGB-